Protein AF-0000000067175436 (afdb_homodimer)

Sequence (908 aa):
MNLYSLLQQRTEASGPVRVGVIGAGKFASMFLTQAVNSPSLHVVGVADINVSKAKAALHRTGWPADRYAAGSLDEALRTGATAVTDNADALLAHPGIEVILEITGNPLVGTYHAVTAIDNGKHVVMVNVEADCMVGPILQRRAAAAGVIYAMAYGDQPALICELVDWCRTVGFDVVAAGKGTKYLPEYNYSTPETVWNYYGFTDEQLASGDYNPQMFNSFLDGTKSAIEMAAVANATGLLPQEQGLLFPPASKDDLPTVLRENRFPGGSLMRRGTVEIASSMYRDGQEVPDNLRWGVYVTFEAVTDYAVQCFAEYGVHTDETGRYGSLYRPYHMIGLELAVSIASAVLRNEATGSPTGFRGDVMTTAKRDLKAGEKLDGEGGFTVFGKLAPAEISLDRNALPLGLAHGATLVRDIAKDETISWDDVRVDESQFAVKIRRQLESEFRSEHIAATAMNLYSLLQQRTEASGPVRVGVIGAGKFASMFLTQAVNSPSLHVVGVADINVSKAKAALHRTGWPADRYAAGSLDEALRTGATAVTDNADALLAHPGIEVILEITGNPLVGTYHAVTAIDNGKHVVMVNVEADCMVGPILQRRAAAAGVIYAMAYGDQPALICELVDWCRTVGFDVVAAGKGTKYLPEYNYSTPETVWNYYGFTDEQLASGDYNPQMFNSFLDGTKSAIEMAAVANATGLLPQEQGLLFPPASKDDLPTVLRENRFPGGSLMRRGTVEIASSMYRDGQEVPDNLRWGVYVTFEAVTDYAVQCFAEYGVHTDETGRYGSLYRPYHMIGLELAVSIASAVLRNEATGSPTGFRGDVMTTAKRDLKAGEKLDGEGGFTVFGKLAPAEISLDRNALPLGLAHGATLVRDIAKDETISWDDVRVDESQFAVKIRRQLESEFRSEHIAATA

Organism: Mycolicibacterium smegmatis (strain ATCC 700084 / mc(2)155) (NCBI:txid246196)

Nearest PDB structures (foldseek):
  3upy-assembly1_B  TM=9.346E-01  e=1.542E-46  Brucella abortus 2308
  6dzs-assembly1_A  TM=4.502E-01  e=1.676E-08  Mycolicibacterium hassiacum DSM 44199
  6dzs-assembly2_C  TM=4.377E-01  e=1.895E-08  Mycolicibacterium hassiacum DSM 44199
  6dzs-assembly2_D  TM=4.212E-01  e=3.100E-08  Mycolicibacterium hassiacum DSM 44199
  6dzs-assembly1_B  TM=3.998E-01  e=3.209E-07  Mycolicibacterium hassiacum DSM 44199

Solvent-accessible surface area (backbone atoms only — not comparable to full-atom values): 42992 Å² total; per-residue (Å²): 110,54,53,33,61,51,39,52,52,40,25,73,73,73,40,41,50,33,31,25,36,32,26,45,46,69,54,42,30,36,30,44,41,33,44,68,79,34,79,42,47,33,57,30,30,40,18,17,87,47,46,68,49,34,54,47,31,42,47,68,31,66,43,57,68,77,47,52,57,29,89,35,58,69,52,2,66,72,70,68,24,13,13,66,34,58,52,52,64,59,55,40,62,38,85,81,42,49,32,37,39,40,44,67,67,42,31,54,60,44,42,51,51,50,52,49,19,30,74,55,65,18,26,34,34,40,56,23,46,54,20,38,38,59,41,26,43,54,51,32,53,51,15,56,75,57,72,32,38,43,16,29,32,23,30,36,66,42,17,49,29,38,33,47,51,27,50,38,51,42,29,50,40,45,63,30,24,35,31,35,24,34,67,44,54,81,71,31,42,61,44,20,46,85,48,35,58,80,7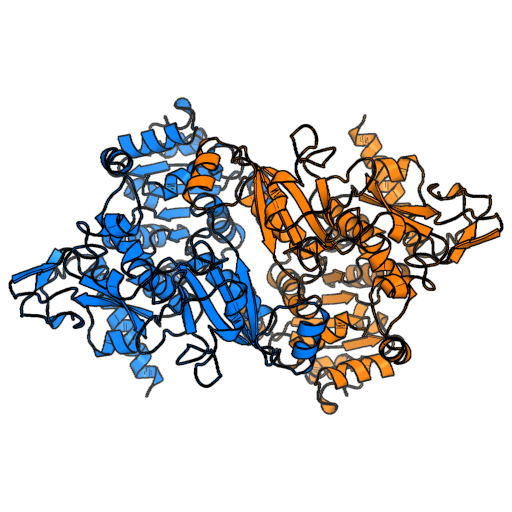2,70,72,67,48,71,71,63,60,66,68,64,81,66,57,43,33,62,54,17,17,57,42,23,41,22,46,56,19,33,41,43,16,41,34,15,13,33,67,72,26,36,42,32,87,84,22,70,77,44,50,55,29,26,65,87,35,38,26,35,35,49,29,44,42,91,42,89,67,20,64,29,93,52,65,39,17,43,46,40,30,6,20,22,37,94,87,69,47,70,36,69,70,36,28,41,50,16,32,32,31,20,30,31,48,82,42,71,54,50,25,52,48,31,65,74,47,67,50,66,46,28,96,83,41,37,27,28,52,54,61,39,72,52,48,60,32,28,40,31,34,47,51,26,55,43,32,31,72,74,69,66,37,51,33,32,40,40,76,42,79,30,24,28,32,30,23,25,26,46,36,72,43,52,52,67,42,64,34,56,16,75,13,23,75,42,27,29,32,40,29,24,26,26,67,58,38,61,75,60,42,40,26,48,30,73,63,31,50,70,20,27,24,72,43,69,42,52,53,71,37,74,41,26,53,87,39,38,51,69,69,70,82,39,67,46,50,46,53,34,51,48,43,52,53,53,51,49,51,50,52,50,57,69,77,102,112,54,52,33,61,50,38,52,51,40,26,75,74,74,41,42,51,33,31,26,37,32,26,46,46,69,53,42,30,35,32,44,41,33,44,69,78,36,78,44,46,32,56,29,32,40,18,17,87,49,45,66,50,33,53,47,29,41,48,69,32,65,43,57,69,78,46,51,58,29,90,35,59,68,50,3,67,73,70,68,24,13,13,68,34,58,51,51,65,59,54,39,62,38,85,79,42,52,34,36,38,40,44,66,67,40,29,52,61,44,42,52,50,50,54,49,19,31,76,55,64,18,25,34,34,39,56,24,46,54,20,38,36,59,40,26,42,54,50,32,53,51,14,57,74,56,72,32,35,44,16,29,32,23,30,36,63,43,16,50,31,38,34,47,52,26,49,39,50,42,28,50,40,44,63,29,24,33,32,35,24,35,65,43,54,80,72,30,43,61,44,20,48,86,49,36,59,79,74,71,72,64,50,72,71,63,60,65,67,65,81,66,58,44,34,63,55,18,17,56,41,23,40,23,46,56,19,34,40,43,18,41,32,14,13,34,67,72,27,36,41,32,86,85,21,71,77,44,50,57,28,27,65,84,34,37,26,34,36,50,29,43,44,91,42,90,67,20,64,28,94,51,65,39,16,43,46,39,29,7,22,21,39,96,88,69,47,72,36,68,72,36,28,42,50,15,34,32,31,19,30,31,50,82,43,69,51,50,25,52,47,31,66,74,48,68,50,66,45,26,96,84,41,37,27,28,53,54,60,39,71,52,49,59,33,26,41,32,33,47,52,26,54,45,34,31,73,74,68,65,37,51,32,30,39,42,76,41,78,32,21,29,32,31,22,25,26,46,37,73,44,49,52,68,43,64,34,55,15,75,15,23,74,41,28,30,31,41,29,25,26,25,66,59,37,60,74,58,43,39,26,48,31,72,62,31,50,69,21,27,26,71,45,70,41,52,52,70,36,73,40,26,54,88,39,39,52,68,70,72,81,39,66,46,52,46,51,36,52,47,43,52,53,54,50,50,52,49,51,52,59,73,74,106

Radius of gyration: 28.54 Å; Cα contacts (8 Å, |Δi|>4): 2311; chains: 2; bounding box: 62×89×67 Å

pLDDT: mean 96.46, std 5.23, range [62.12, 98.94]

Secondary structure (DSSP, 8-state):
--HHHHHHHHHHHH-SEEEEEE--SHHHHHHHHHHTT-TTEEEEEEE-SSHHHHHHHHHHTT--GGGG-BSSHHHHHHHS--EEES-HHHHHH-TT--EEEE----HHHHHHHHHHHHHTT-EEEE--HHHHHHHHHHHHHHHHHHT--EEEPBTBHHHHHHHHHHHHHHHTPEEEEEEEEE---GGGGG--TTTTHHHH---HHHHHTS---HHHHHHHHSSHHHHHHHHHHHHHH--B--TT-----B-BTTTHHHHTSBTTSTT--BSSSSEEEEEESB-TTSPBPTTB-TT-EEEEEE-SSHHHHHHHHHTT--B-TTS-EEEEEES---GGGGTHHHHHIIIII---SS--SS--EEEEEEESS-B-TTPBP--TTSSSEEEEEEEHHHHHHTTBPBGGGTTT-EESS-B-TTPBPBGGGEE--TTSHHHHHHHHHHHHHHHHHHHHH-/--HHHHHHHHHHHH-SEEEEEE--SHHHHHHHHHHTT-TTEEEEEEE-SSHHHHHHHHHHTT--GGGG-BSSHHHHHHHS--EEES-HHHHHH-TT--EEEE----HHHHHHHHHHHHHTT-EEEE--HHHHHHHHHHHHHHHHHHT--EEEPBTBHHHHHHHHHHHHHHHTPEEEEEEEEE---GGGGG--TTTGGGTTT--HHHHHTS---HHHHHHHHSSHHHHHHHHHHHHHH--B--TT-----B-BTTTHHHHTSBTTSTT--BSSSSEEEEEESB-TTSPBPTTB-TT-EEEEEE-SSHHHHHHHHHTT--B-TTS-EEEEEES---GGGGTHHHHHIIIII---SS--SS--EEEEEEESS-B-TTPBP--TTSSSEEEEEEEHHHHHHTTBPBGGGTTT-EESS-B-TTPBPBGGGEE--TTSHHHHHHHHHHHHHHHHHHHHH-

InterPro domains:
  IPR000683 Gfo/Idh/MocA-like oxidoreductase, N-terminal [PF01408] (17-126)
  IPR013974 SAF domain [PF08666] (366-427)
  IPR013974 SAF domain [SM00858] (362-427)
  IPR036291 NAD(P)-binding domain superfamily [SSF51735] (16-150)
  IPR048423 Oxidoreductase DRL-like, catalytic domain [PF21135] (155-339)

Foldseek 3Di:
DCLVVLLVVCCVPPRAAEEEEEALDPLVLLQLLLVQPDRRYQDLEYAALDLVSNLVSNVVSPHDPVQAPQPASVSCLVPSGYHGYNDLLSQLQPPRHAEYEYDRLALQVLLVSLLSNLVNPHAYAYCNLLNCQQQQQVSQVSNVVSLAHYAYFALDALLVQLVQLVVCVVVPWAFFEKEAEAAAEQLLLLDALVCLCVQVVDDPVRVVVVPDDSLVSSLRYNCQVRQSSQQLNCQFNVAAAAAQFEDQAADAPLLCQQDRHDVVDPNHDGVGTSHYYYHHQADNVGHGNPNHLNAKIKIKTFDPDPVVLVVCVVVVFRHPPVSGIGMDMDSHGRRSNRRVVQSSCRPSVVDYSTGGPHRFKAWFWFFSAKDAAFDAFQARSHNTTGTGMHTVVVCLVVQGDGRSQRHGWGAHGIDHHGDTHHPVGTDGDCPRPSNVSSVVRSVVRVVVVVVVVD/DCLVVLLVVCCVPPRAAEEEEEALDDLVLLQLLLVQPDRRYQDLEYAALDLVSNLVSNVVSPHDPVQAPQPASVSCLVPSGYHGYNDLLSQLQPPRHAEYEYDRLALQVLLVSLLSNLVNPHAYADCNLLNCQQQQQVSQVSNVVSLAHYAYFALDALLVQLVQLVVCVVVPWAFFEKEAEAAAEQLLLLDALVCLCVQVVDDPVRVVVVPDDSLVSSLRYNCQVRQSSQQLNCQFNVAAAAAQFEDQAADAPLLCQQDRHDVVDVNHDGVGTSHYYYHHQADNVGDGNPNHLNAKIKIKTFDPDVVVLVVCVVVVFRHPPVSGIGMDMDSHGRRSNRRVVQSSCRPSVVDYSTGGPHRFKAWFWFFSAKDAAFDQFQARSHNTTGTGMHTVVVCLVQQGDGRSQRHGWGAHGIDGHGDTHHPVGTDGDCPRPSNVSSVVRSVVRVVVVVVVVD

Structure (mmCIF, N/CA/C/O backbone):
data_AF-0000000067175436-model_v1
#
loop_
_entity.id
_entity.type
_entity.pdbx_description
1 polymer 'Dihydrodipicolinate reductase'
#
loop_
_atom_site.group_PDB
_atom_site.id
_atom_site.type_symbol
_atom_site.label_atom_id
_atom_site.label_alt_id
_atom_site.label_comp_id
_atom_site.label_asym_id
_atom_site.label_entity_id
_atom_site.label_seq_id
_atom_site.pdbx_PDB_ins_code
_atom_site.Cartn_x
_atom_site.Cartn_y
_atom_site.Cartn_z
_atom_site.occupancy
_atom_site.B_iso_or_equiv
_atom_site.auth_seq_id
_atom_site.auth_comp_id
_atom_site.auth_asym_id
_atom_site.auth_atom_id
_atom_site.pdbx_PDB_model_num
ATOM 1 N N . MET A 1 1 ? 3.75 -1.378 5.418 1 78.69 1 MET A N 1
ATOM 2 C CA . MET A 1 1 ? 4.578 -0.307 5.965 1 78.69 1 MET A CA 1
ATOM 3 C C . MET A 1 1 ? 5.363 -0.793 7.18 1 78.69 1 MET A C 1
ATOM 5 O O . MET A 1 1 ? 4.941 -1.728 7.863 1 78.69 1 MET A O 1
ATOM 9 N N . ASN A 1 2 ? 6.652 -0.33 7.371 1 92.94 2 ASN A N 1
ATOM 10 C CA . ASN A 1 2 ? 7.605 -0.452 8.469 1 92.94 2 ASN A CA 1
ATOM 11 C C . ASN A 1 2 ? 8.422 -1.736 8.359 1 92.94 2 ASN A C 1
ATOM 13 O O . ASN A 1 2 ? 9.195 -2.066 9.258 1 92.94 2 ASN A O 1
ATOM 17 N N . LEU A 1 3 ? 8.242 -2.496 7.309 1 98 3 LEU A N 1
ATOM 18 C CA . LEU A 1 3 ? 8.938 -3.773 7.184 1 98 3 LEU A CA 1
ATOM 19 C C . LEU A 1 3 ? 10.445 -3.562 7.051 1 98 3 LEU A C 1
ATOM 21 O O . LEU A 1 3 ? 11.234 -4.375 7.539 1 98 3 LEU A O 1
ATOM 25 N N . TYR A 1 4 ? 10.867 -2.469 6.387 1 97.75 4 TYR A N 1
ATOM 26 C CA . TYR A 1 4 ? 12.289 -2.186 6.27 1 97.75 4 TYR A CA 1
ATOM 27 C C . TYR A 1 4 ? 12.922 -1.976 7.645 1 97.75 4 TYR A C 1
ATOM 29 O O . TYR A 1 4 ? 13.961 -2.557 7.949 1 97.75 4 TYR A O 1
ATOM 37 N N . SER A 1 5 ? 12.273 -1.167 8.445 1 96 5 SER A N 1
ATOM 38 C CA . SER A 1 5 ? 12.758 -0.913 9.797 1 96 5 SER A CA 1
ATOM 39 C C . SER A 1 5 ? 12.789 -2.195 10.625 1 96 5 SER A C 1
ATOM 41 O O . SER A 1 5 ? 13.742 -2.436 11.367 1 96 5 SER A O 1
ATOM 43 N N . LEU A 1 6 ? 11.766 -3.012 10.523 1 97.56 6 LEU A N 1
ATOM 44 C CA . LEU A 1 6 ? 11.695 -4.273 11.258 1 97.56 6 LEU A CA 1
ATOM 45 C C . LEU A 1 6 ? 12.812 -5.219 10.812 1 97.56 6 LEU A C 1
ATOM 47 O O . LEU A 1 6 ? 13.398 -5.922 11.641 1 97.56 6 LEU A O 1
ATOM 51 N N . LEU A 1 7 ? 13.086 -5.238 9.523 1 98.31 7 LEU A N 1
ATOM 52 C CA . LEU A 1 7 ? 14.172 -6.066 8.992 1 98.31 7 LEU A CA 1
ATOM 53 C C . LEU A 1 7 ? 15.516 -5.633 9.57 1 98.31 7 LEU A C 1
ATOM 55 O O . LEU A 1 7 ? 16.328 -6.477 9.953 1 98.31 7 LEU A O 1
ATOM 59 N N . GLN A 1 8 ? 15.719 -4.301 9.586 1 97.19 8 GLN A N 1
ATOM 60 C CA . GLN A 1 8 ? 16.953 -3.785 10.148 1 97.19 8 GLN A CA 1
ATOM 61 C C . GLN A 1 8 ? 17.109 -4.188 11.609 1 97.19 8 GLN A C 1
ATOM 63 O O . GLN A 1 8 ? 18.188 -4.621 12.031 1 97.19 8 GLN A O 1
ATOM 68 N N . GLN A 1 9 ? 16.062 -4.039 12.359 1 96.94 9 GLN A N 1
ATOM 69 C CA . GLN A 1 9 ? 16.078 -4.395 13.773 1 96.94 9 GLN A CA 1
ATOM 70 C C . GLN A 1 9 ? 16.359 -5.883 13.961 1 96.94 9 GLN A C 1
ATOM 72 O O . GLN A 1 9 ? 17.156 -6.266 14.812 1 96.94 9 GLN A O 1
ATOM 77 N N . ARG A 1 10 ? 15.688 -6.664 13.164 1 98.19 10 ARG A N 1
ATOM 78 C CA . ARG A 1 10 ? 15.875 -8.109 13.211 1 98.19 10 ARG A CA 1
ATOM 79 C C . ARG A 1 10 ? 17.328 -8.484 12.922 1 98.19 10 ARG A C 1
ATOM 81 O O . ARG A 1 10 ? 17.906 -9.328 13.602 1 98.19 10 ARG A O 1
ATOM 88 N N . THR A 1 11 ? 17.859 -7.895 11.875 1 98.19 11 THR A N 1
ATOM 89 C CA . THR A 1 11 ? 19.234 -8.18 11.469 1 98.19 11 THR A CA 1
ATOM 90 C C . THR A 1 11 ? 20.219 -7.828 12.586 1 98.19 11 THR A C 1
ATOM 92 O O . THR A 1 11 ? 21.141 -8.594 12.875 1 98.19 11 THR A O 1
ATOM 95 N N . GLU A 1 12 ? 20.031 -6.703 13.234 1 97.81 12 GLU A N 1
ATOM 96 C CA . GLU A 1 12 ? 20.875 -6.262 14.336 1 97.81 12 GLU A CA 1
ATOM 97 C C . GLU A 1 12 ? 20.75 -7.199 15.531 1 97.81 12 GLU A C 1
ATOM 99 O O . GLU A 1 12 ? 21.75 -7.527 16.172 1 97.81 12 GLU A O 1
ATOM 104 N N . ALA A 1 13 ? 19.578 -7.652 15.797 1 97.75 13 ALA A N 1
ATOM 105 C CA . ALA A 1 13 ? 19.297 -8.398 17.016 1 97.75 13 ALA A CA 1
ATOM 106 C C . ALA A 1 13 ? 19.656 -9.875 16.859 1 97.75 13 ALA A C 1
ATOM 108 O O . ALA A 1 13 ? 20.156 -10.508 17.797 1 97.75 13 ALA A O 1
ATOM 109 N N . SER A 1 14 ? 19.359 -10.445 15.664 1 97.12 14 SER A N 1
ATOM 110 C CA . SER A 1 14 ? 19.406 -11.898 15.555 1 97.12 14 SER A CA 1
ATOM 111 C C . SER A 1 14 ? 19.969 -12.328 14.203 1 97.12 14 SER A C 1
ATOM 113 O O . SER A 1 14 ? 19.906 -13.508 13.844 1 97.12 14 SER A O 1
ATOM 115 N N . GLY A 1 15 ? 20.453 -11.406 13.414 1 98 15 GLY A N 1
ATOM 116 C CA . GLY A 1 15 ? 20.969 -11.734 12.094 1 98 15 GLY A CA 1
ATOM 117 C C . GLY A 1 15 ? 19.906 -11.703 11.016 1 98 15 GLY A C 1
ATOM 118 O O . GLY A 1 15 ? 18.75 -11.406 11.297 1 98 15 GLY A O 1
ATOM 119 N N . PRO A 1 16 ? 20.25 -11.906 9.797 1 98.56 16 PRO A N 1
ATOM 120 C CA . PRO A 1 16 ? 19.328 -11.828 8.672 1 98.56 16 PRO A CA 1
ATOM 121 C C . PRO A 1 16 ? 18.281 -12.945 8.695 1 98.56 16 PRO A C 1
ATOM 123 O O . PRO A 1 16 ? 18.469 -13.953 9.375 1 98.56 16 PRO A O 1
ATOM 126 N N . VAL A 1 17 ? 17.188 -12.773 8.016 1 98.88 17 VAL A N 1
ATOM 127 C CA . VAL A 1 17 ? 16.188 -13.812 7.832 1 98.88 17 VAL A CA 1
ATOM 128 C C . VAL A 1 17 ? 16.734 -14.906 6.926 1 98.88 17 VAL A C 1
ATOM 130 O O . VAL A 1 17 ? 17.312 -14.625 5.875 1 98.88 17 VAL A O 1
ATOM 133 N N . ARG A 1 18 ? 16.641 -16.094 7.297 1 98.94 18 ARG A N 1
ATOM 134 C CA . ARG A 1 18 ? 17.188 -17.234 6.57 1 98.94 18 ARG A CA 1
ATOM 135 C C . ARG A 1 18 ? 16.156 -17.859 5.652 1 98.94 18 ARG A C 1
ATOM 137 O O . ARG A 1 18 ? 15.117 -18.344 6.121 1 98.94 18 ARG A O 1
ATOM 144 N N . VAL A 1 19 ? 16.484 -17.953 4.359 1 98.94 19 VAL A N 1
ATOM 145 C CA . VAL A 1 19 ? 15.508 -18.266 3.32 1 98.94 19 VAL A CA 1
ATOM 146 C C . VAL A 1 19 ? 15.977 -19.469 2.512 1 98.94 19 VAL A C 1
ATOM 148 O O . VAL A 1 19 ? 17.172 -19.594 2.213 1 98.94 19 VAL A O 1
ATOM 151 N N . GLY A 1 20 ? 15.094 -20.391 2.24 1 98.94 20 GLY A N 1
ATOM 152 C CA . GLY A 1 20 ? 15.305 -21.438 1.25 1 98.94 20 GLY A CA 1
ATOM 153 C C . GLY A 1 20 ? 14.508 -21.219 -0.025 1 98.94 20 GLY A C 1
ATOM 154 O O . GLY A 1 20 ? 13.312 -20.938 0.023 1 98.94 20 GLY A O 1
ATOM 155 N N . VAL A 1 21 ? 15.172 -21.312 -1.162 1 98.94 21 VAL A N 1
ATOM 156 C CA . VAL A 1 21 ? 14.547 -21.078 -2.459 1 98.94 21 VAL A CA 1
ATOM 157 C C . VAL A 1 21 ? 14.422 -22.406 -3.217 1 98.94 21 VAL A C 1
ATOM 159 O O . VAL A 1 21 ? 15.422 -23.094 -3.43 1 98.94 21 VAL A O 1
ATOM 162 N N . ILE A 1 22 ? 13.203 -22.766 -3.596 1 98.88 22 ILE A N 1
ATOM 163 C CA . ILE A 1 22 ? 13 -23.969 -4.375 1 98.88 22 ILE A CA 1
ATOM 164 C C . ILE A 1 22 ? 12.453 -23.625 -5.754 1 98.88 22 ILE A C 1
ATOM 166 O O . ILE A 1 22 ? 11.312 -23.156 -5.875 1 98.88 22 ILE A O 1
ATOM 170 N N . GLY A 1 23 ? 13.148 -23.906 -6.773 1 98.38 23 GLY A N 1
ATOM 171 C CA . GLY A 1 23 ? 12.891 -23.469 -8.133 1 98.38 23 GLY A CA 1
ATOM 172 C C . GLY A 1 23 ? 13.703 -22.25 -8.523 1 98.38 23 GLY A C 1
ATOM 173 O O . GLY A 1 23 ? 13.633 -21.203 -7.863 1 98.38 23 GLY A O 1
ATOM 174 N N . ALA A 1 24 ? 14.531 -22.375 -9.586 1 97.25 24 ALA A N 1
ATOM 175 C CA . ALA A 1 24 ? 15.469 -21.312 -9.945 1 97.25 24 ALA A CA 1
ATOM 176 C C . ALA A 1 24 ? 15.102 -20.688 -11.289 1 97.25 24 ALA A C 1
ATOM 178 O O . ALA A 1 24 ? 15.984 -20.438 -12.117 1 97.25 24 ALA A O 1
ATOM 179 N N . GLY A 1 25 ? 13.82 -20.484 -11.523 1 93.69 25 GLY A N 1
ATOM 180 C CA . GLY A 1 25 ? 13.344 -19.844 -12.734 1 93.69 25 GLY A CA 1
ATOM 181 C C . GLY A 1 25 ? 13.398 -18.328 -12.672 1 93.69 25 GLY A C 1
ATOM 182 O O . GLY A 1 25 ? 14.188 -17.766 -11.914 1 93.69 25 GLY A O 1
ATOM 183 N N . LYS A 1 26 ? 12.656 -17.734 -13.539 1 92.94 26 LYS A N 1
ATOM 184 C CA . LYS A 1 26 ? 12.664 -16.281 -13.711 1 92.94 26 LYS A CA 1
ATOM 185 C C . LYS A 1 26 ? 12.266 -15.578 -12.422 1 92.94 26 LYS A C 1
ATOM 187 O O . LYS A 1 26 ? 12.922 -14.625 -12 1 92.94 26 LYS A O 1
ATOM 192 N N . PHE A 1 27 ? 11.172 -16.062 -11.789 1 96.19 27 PHE A N 1
ATOM 193 C CA . PHE A 1 27 ? 10.719 -15.43 -10.555 1 96.19 27 PHE A CA 1
ATOM 194 C C . PHE A 1 27 ? 11.812 -15.484 -9.492 1 96.19 27 PHE A C 1
ATOM 196 O O . PHE A 1 27 ? 12.078 -14.484 -8.812 1 96.19 27 PHE A O 1
ATOM 203 N N . ALA A 1 28 ? 12.414 -16.594 -9.32 1 98.06 28 ALA A N 1
ATOM 204 C CA . ALA A 1 28 ? 13.5 -16.75 -8.359 1 98.06 28 ALA A CA 1
ATOM 205 C C . ALA A 1 28 ? 14.656 -15.812 -8.68 1 98.06 28 ALA A C 1
ATOM 207 O O . ALA A 1 28 ? 15.242 -15.211 -7.773 1 98.06 28 ALA A O 1
ATOM 208 N N . SER A 1 29 ? 14.977 -15.734 -9.984 1 98.06 29 SER A N 1
ATOM 209 C CA . SER A 1 29 ? 16.062 -14.859 -10.398 1 98.06 29 SER A CA 1
ATOM 210 C C . SER A 1 29 ? 15.781 -13.406 -10.023 1 98.06 29 SER A C 1
ATOM 212 O O . SER A 1 29 ? 16.688 -12.688 -9.586 1 98.06 29 SER A O 1
ATOM 214 N N . MET A 1 30 ? 14.578 -13.031 -10.203 1 98.12 30 MET A N 1
ATOM 215 C CA . MET A 1 30 ? 14.195 -11.664 -9.844 1 98.12 30 MET A CA 1
ATOM 216 C C . MET A 1 30 ? 14.352 -11.43 -8.344 1 98.12 30 MET A C 1
ATOM 218 O O . MET A 1 30 ? 14.828 -10.375 -7.922 1 98.12 30 MET A O 1
ATOM 222 N N . PHE A 1 31 ? 14.016 -12.391 -7.555 1 98.62 31 PHE A N 1
ATOM 223 C CA . PHE A 1 31 ? 14.234 -12.297 -6.117 1 98.62 31 PHE A CA 1
ATOM 224 C C . PHE A 1 31 ? 15.719 -12.242 -5.789 1 98.62 31 PHE A C 1
ATOM 226 O O . PHE A 1 31 ? 16.156 -11.414 -4.988 1 98.62 31 PHE A O 1
ATOM 233 N N . LEU A 1 32 ? 16.453 -13.102 -6.398 1 98.75 32 LEU A N 1
ATOM 234 C CA . LEU A 1 32 ? 17.875 -13.242 -6.102 1 98.75 32 LEU A CA 1
ATOM 235 C C . LEU A 1 32 ? 18.625 -11.953 -6.426 1 98.75 32 LEU A C 1
ATOM 237 O O 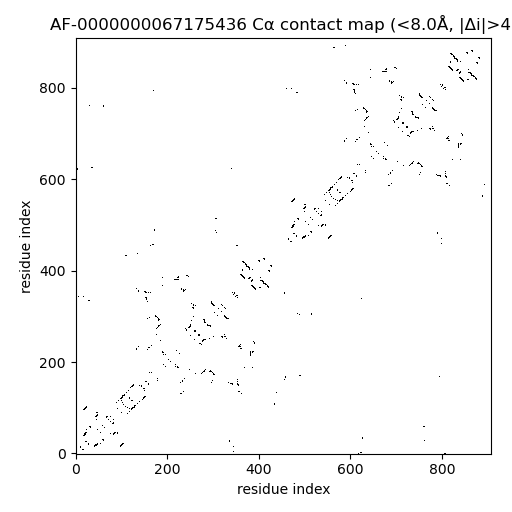. LEU A 1 32 ? 19.547 -11.57 -5.703 1 98.75 32 LEU A O 1
ATOM 241 N N . THR A 1 33 ? 18.234 -11.273 -7.496 1 98.44 33 THR A N 1
ATOM 242 C CA . THR A 1 33 ? 18.953 -10.055 -7.867 1 98.44 33 THR A CA 1
ATOM 243 C C . THR A 1 33 ? 18.781 -8.977 -6.797 1 98.44 33 THR A C 1
ATOM 245 O O . THR A 1 33 ? 19.656 -8.141 -6.598 1 98.44 33 THR A O 1
ATOM 248 N N . GLN A 1 34 ? 17.625 -8.992 -6.105 1 97.75 34 GLN A N 1
ATOM 249 C CA . GLN A 1 34 ? 17.391 -8.07 -4.996 1 97.75 34 GLN A CA 1
ATOM 250 C C . GLN A 1 34 ? 18.125 -8.539 -3.738 1 97.75 34 GLN A C 1
ATOM 252 O O . GLN A 1 34 ? 18.625 -7.719 -2.963 1 97.75 34 GLN A O 1
ATOM 257 N N . ALA A 1 35 ? 18.203 -9.844 -3.551 1 97.75 35 ALA A N 1
ATOM 258 C CA . ALA A 1 35 ? 18.703 -10.445 -2.314 1 97.75 35 ALA A CA 1
ATOM 259 C C . ALA A 1 35 ? 20.219 -10.352 -2.23 1 97.75 35 ALA A C 1
ATOM 261 O O . ALA A 1 35 ? 20.797 -10.359 -1.138 1 97.75 35 ALA A O 1
ATOM 262 N N . VAL A 1 36 ? 20.906 -10.289 -3.363 1 95.69 36 VAL A N 1
ATOM 263 C CA . VAL A 1 36 ? 22.359 -10.406 -3.4 1 95.69 36 VAL A CA 1
ATOM 264 C C . VAL A 1 36 ? 22.984 -9.312 -2.541 1 95.69 36 VAL A C 1
ATOM 266 O O . VAL A 1 36 ? 23.984 -9.547 -1.869 1 95.69 36 VAL A O 1
ATOM 269 N N . ASN A 1 37 ? 22.391 -8.148 -2.434 1 92.12 37 ASN A N 1
ATOM 270 C CA . ASN A 1 37 ? 22.984 -7.035 -1.7 1 92.12 37 ASN A CA 1
ATOM 271 C C . ASN A 1 37 ? 22.203 -6.715 -0.434 1 92.12 37 ASN A C 1
ATOM 273 O O . ASN A 1 37 ? 22.391 -5.668 0.182 1 92.12 37 ASN A O 1
ATOM 277 N N . SER A 1 38 ? 21.328 -7.566 -0.078 1 95.88 38 SER A N 1
ATOM 278 C CA . SER A 1 38 ? 20.516 -7.312 1.108 1 95.88 38 SER A CA 1
ATOM 279 C C . SER A 1 38 ? 21.203 -7.836 2.367 1 95.88 38 SER A C 1
ATOM 281 O O . SER A 1 38 ? 21.438 -9.039 2.498 1 95.88 38 SER A O 1
ATOM 283 N N . PRO A 1 39 ? 21.484 -6.98 3.312 1 96.06 39 PRO A N 1
ATOM 284 C CA . PRO A 1 39 ? 22.062 -7.469 4.566 1 96.06 39 PRO A CA 1
ATOM 285 C C . PRO A 1 39 ? 21.031 -8.164 5.457 1 96.06 39 PRO A C 1
ATOM 287 O O . PRO A 1 39 ? 21.406 -8.812 6.438 1 96.06 39 PRO A O 1
ATOM 290 N N . SER A 1 40 ? 19.75 -8.023 5.082 1 98.31 40 SER A N 1
ATOM 291 C CA . SER A 1 40 ? 18.688 -8.492 5.977 1 98.31 40 SER A CA 1
ATOM 292 C C . SER A 1 40 ? 18.188 -9.867 5.562 1 98.31 40 SER A C 1
ATOM 294 O O . SER A 1 40 ? 17.344 -10.453 6.246 1 98.31 40 SER A O 1
ATOM 296 N N . LEU A 1 41 ? 18.688 -10.422 4.457 1 98.62 41 LEU A N 1
ATOM 297 C CA . LEU A 1 41 ? 18.281 -11.734 3.961 1 98.62 41 LEU A CA 1
ATOM 298 C C . LEU A 1 41 ? 19.5 -12.633 3.76 1 98.62 41 LEU A C 1
ATOM 300 O O . LEU A 1 41 ? 20.531 -12.18 3.268 1 98.62 41 LEU A O 1
ATOM 304 N N . HIS A 1 42 ? 19.422 -13.758 4.215 1 98.81 42 HIS A N 1
ATOM 305 C CA . HIS A 1 42 ? 20.391 -14.805 3.926 1 98.81 42 HIS A CA 1
ATOM 306 C C . HIS A 1 42 ? 19.75 -15.961 3.162 1 98.81 42 HIS A C 1
ATOM 308 O O . HIS A 1 42 ? 18.969 -16.719 3.73 1 98.81 42 HIS A O 1
ATOM 314 N N . VAL A 1 43 ? 20.078 -16.031 1.874 1 98.88 43 VAL A N 1
ATOM 315 C CA . VAL A 1 43 ? 19.656 -17.188 1.091 1 98.88 43 VAL A CA 1
ATOM 316 C C . VAL A 1 43 ? 20.531 -18.391 1.433 1 98.88 43 VAL A C 1
ATOM 318 O O . VAL A 1 43 ? 21.609 -18.547 0.875 1 98.88 43 VAL A O 1
ATOM 321 N N . VAL A 1 44 ? 20.016 -19.234 2.236 1 98.88 44 VAL A N 1
ATOM 322 C CA . VAL A 1 44 ? 20.812 -20.328 2.771 1 98.88 44 VAL A CA 1
ATOM 323 C C . VAL A 1 44 ? 21.016 -21.391 1.694 1 98.88 44 VAL A C 1
ATOM 325 O O . VAL A 1 44 ? 22.109 -21.953 1.573 1 98.88 44 VAL A O 1
ATOM 328 N N . GLY A 1 45 ? 19.938 -21.609 0.946 1 98.88 45 GLY A N 1
ATOM 329 C CA . GLY A 1 45 ? 20.016 -22.609 -0.097 1 98.88 45 GLY A CA 1
ATOM 330 C C . GLY A 1 45 ? 19.109 -22.328 -1.273 1 98.88 45 GLY A C 1
ATOM 331 O O . GLY A 1 45 ? 18.062 -21.703 -1.115 1 98.88 45 GLY A O 1
ATOM 332 N N . VAL A 1 46 ? 19.531 -22.766 -2.449 1 98.94 46 VAL A N 1
ATOM 333 C CA . VAL A 1 46 ? 18.734 -22.797 -3.666 1 98.94 46 VAL A CA 1
ATOM 334 C C . VAL A 1 46 ? 18.656 -24.219 -4.219 1 98.94 46 VAL A C 1
ATOM 336 O O . VAL A 1 46 ? 19.688 -24.828 -4.5 1 98.94 46 VAL A O 1
ATOM 339 N N . ALA A 1 47 ? 17.453 -24.703 -4.305 1 98.81 47 ALA A N 1
ATOM 340 C CA . ALA A 1 47 ? 17.281 -26.062 -4.824 1 98.81 47 ALA A CA 1
ATOM 341 C C . ALA A 1 47 ? 16.562 -26.031 -6.176 1 98.81 47 ALA A C 1
ATOM 343 O O . ALA A 1 47 ? 15.594 -25.297 -6.359 1 98.81 47 ALA A O 1
ATOM 344 N N . ASP A 1 48 ? 17.094 -26.734 -7.113 1 98.25 48 ASP A N 1
ATOM 345 C CA . ASP A 1 48 ? 16.5 -27.016 -8.414 1 98.25 48 ASP A CA 1
ATOM 346 C C . ASP A 1 48 ? 16.891 -28.406 -8.914 1 98.25 48 ASP A C 1
ATOM 348 O O . ASP A 1 48 ? 18.016 -28.859 -8.664 1 98.25 48 ASP A O 1
ATOM 352 N N . ILE A 1 49 ? 15.93 -29.062 -9.562 1 96.88 49 ILE A N 1
ATOM 353 C CA . ILE A 1 49 ? 16.25 -30.391 -10.078 1 96.88 49 ILE A CA 1
ATOM 354 C C . ILE A 1 49 ? 17.422 -30.297 -11.055 1 96.88 49 ILE A C 1
ATOM 356 O O . ILE A 1 49 ? 18.188 -31.25 -11.227 1 96.88 49 ILE A O 1
ATOM 360 N N . ASN A 1 50 ? 17.516 -29.125 -11.68 1 97.19 50 ASN A N 1
ATOM 361 C CA . ASN A 1 50 ? 18.672 -28.797 -12.516 1 97.19 50 ASN A CA 1
ATOM 362 C C . ASN A 1 50 ? 19.625 -27.844 -11.805 1 97.19 50 ASN A C 1
ATOM 364 O O . ASN A 1 50 ? 19.484 -26.625 -11.906 1 97.19 50 ASN A O 1
ATOM 368 N N . VAL A 1 51 ? 20.672 -28.391 -11.188 1 97.62 51 VAL A N 1
ATOM 369 C CA . VAL A 1 51 ? 21.594 -27.625 -10.359 1 97.62 51 VAL A CA 1
ATOM 370 C C . VAL A 1 51 ? 22.266 -26.547 -11.211 1 97.62 51 VAL A C 1
ATOM 372 O O . VAL A 1 51 ? 22.516 -25.438 -10.742 1 97.62 51 VAL A O 1
ATOM 375 N N . SER A 1 52 ? 22.609 -26.891 -12.484 1 97.31 52 SER A N 1
ATOM 376 C CA . SER A 1 52 ? 23.25 -25.922 -13.375 1 97.31 52 SER A CA 1
ATOM 377 C C . SER A 1 52 ? 22.359 -24.719 -13.609 1 97.31 52 SER A C 1
ATOM 379 O O . SER A 1 52 ? 22.844 -23.594 -13.727 1 97.31 52 SER A O 1
ATOM 381 N N . LYS A 1 53 ? 21.078 -24.984 -13.672 1 95.75 53 LYS A N 1
ATOM 382 C CA . LYS A 1 53 ? 20.109 -23.891 -13.828 1 95.75 53 LYS A CA 1
ATOM 383 C C . LYS A 1 53 ? 20.141 -22.969 -12.625 1 95.75 53 LYS A C 1
ATOM 385 O O . LYS A 1 53 ? 20.078 -21.734 -12.781 1 95.75 53 LYS A O 1
ATOM 390 N N . ALA A 1 54 ? 20.188 -23.531 -11.445 1 98 54 ALA A N 1
ATOM 391 C CA . ALA A 1 54 ? 20.234 -22.75 -10.219 1 98 54 ALA A CA 1
ATOM 392 C C . ALA A 1 54 ? 21.516 -21.922 -10.148 1 98 54 ALA A C 1
ATOM 394 O O . ALA A 1 54 ? 21.469 -20.734 -9.797 1 98 54 ALA A O 1
ATOM 395 N N . LYS A 1 55 ? 22.625 -22.531 -10.469 1 98.25 55 LYS A N 1
ATOM 396 C CA . LYS A 1 55 ? 23.906 -21.812 -10.477 1 98.25 55 LYS A CA 1
ATOM 397 C C . LYS A 1 55 ? 23.891 -20.688 -11.516 1 98.25 55 LYS A C 1
ATOM 399 O O . LYS A 1 55 ? 24.406 -19.594 -11.258 1 98.25 55 LYS A O 1
ATOM 404 N N . ALA A 1 56 ? 23.328 -20.984 -12.672 1 97.5 56 ALA A N 1
ATOM 405 C CA . ALA A 1 56 ? 23.219 -19.984 -13.719 1 97.5 56 ALA A CA 1
ATOM 406 C C . ALA A 1 56 ? 22.359 -18.797 -13.258 1 97.5 56 ALA A C 1
ATOM 408 O O . ALA A 1 56 ? 22.656 -17.641 -13.586 1 97.5 56 ALA A O 1
ATOM 409 N N . ALA A 1 57 ? 21.281 -19.094 -12.57 1 97.5 57 ALA A N 1
ATOM 410 C CA . ALA A 1 57 ? 20.422 -18.031 -12.039 1 97.5 57 ALA A CA 1
ATOM 411 C C . ALA A 1 57 ? 21.188 -17.141 -11.07 1 97.5 57 ALA A C 1
ATOM 413 O O . ALA A 1 57 ? 21.109 -15.914 -11.148 1 97.5 57 ALA A O 1
ATOM 414 N N . LEU A 1 58 ? 21.938 -17.75 -10.188 1 98.38 58 LEU A N 1
ATOM 415 C CA . LEU A 1 58 ? 22.75 -16.984 -9.242 1 98.38 58 LEU A CA 1
ATOM 416 C C . LEU A 1 58 ? 23.797 -16.141 -9.984 1 98.38 58 LEU A C 1
ATOM 418 O O . LEU A 1 58 ? 23.953 -14.961 -9.695 1 98.38 58 LEU A O 1
ATOM 422 N N . HIS A 1 59 ? 24.391 -16.75 -10.977 1 97.94 59 HIS A N 1
ATOM 423 C CA . HIS A 1 59 ? 25.406 -16.031 -11.75 1 97.94 59 HIS A CA 1
ATOM 424 C C . HIS A 1 59 ? 24.797 -14.844 -12.484 1 97.94 59 HIS A C 1
ATOM 426 O O . HIS A 1 59 ? 25.328 -13.727 -12.398 1 97.94 59 HIS A O 1
ATOM 432 N N . ARG A 1 60 ? 23.719 -15.039 -13.148 1 96.62 60 ARG A N 1
ATOM 433 C CA . ARG A 1 60 ? 23.141 -13.992 -13.992 1 96.62 60 ARG A CA 1
ATOM 434 C C . ARG A 1 60 ? 22.578 -12.852 -13.141 1 96.62 60 ARG A C 1
ATOM 436 O O . ARG A 1 60 ? 22.406 -11.734 -13.625 1 96.62 60 ARG A O 1
ATOM 443 N N . THR A 1 61 ? 22.312 -13.172 -11.906 1 97.62 61 THR A N 1
ATOM 444 C CA . THR A 1 61 ? 21.719 -12.156 -11.047 1 97.62 61 THR A CA 1
ATOM 445 C C . THR A 1 61 ? 22.781 -11.453 -10.219 1 97.62 61 THR A C 1
ATOM 447 O O . THR A 1 61 ? 22.469 -10.695 -9.289 1 97.62 61 THR A O 1
ATOM 450 N N . GLY A 1 62 ? 24 -11.773 -10.461 1 96.81 62 GLY A N 1
ATOM 451 C CA . GLY A 1 62 ? 25.094 -10.961 -9.945 1 96.81 62 GLY A CA 1
ATOM 452 C C . GLY A 1 62 ? 25.75 -11.562 -8.719 1 96.81 62 GLY A C 1
ATOM 453 O O . GLY A 1 62 ? 26.594 -10.922 -8.094 1 96.81 62 GLY A O 1
ATOM 454 N N . TRP A 1 63 ? 25.484 -12.766 -8.391 1 97.88 63 TRP A N 1
ATOM 455 C CA . TRP A 1 63 ? 26.094 -13.391 -7.219 1 97.88 63 TRP A CA 1
ATOM 456 C C . TRP A 1 63 ? 27.547 -13.797 -7.5 1 97.88 63 TRP A C 1
ATOM 458 O O . TRP A 1 63 ? 27.828 -14.438 -8.516 1 97.88 63 TRP A O 1
ATOM 468 N N . PRO A 1 64 ? 28.453 -13.398 -6.625 1 97.5 64 PRO A N 1
ATOM 469 C CA . PRO A 1 64 ? 29.812 -13.922 -6.77 1 97.5 64 PRO A CA 1
ATOM 470 C C . PRO A 1 64 ? 29.875 -15.438 -6.578 1 97.5 64 PRO A C 1
ATOM 472 O O . PRO A 1 64 ? 29.203 -15.984 -5.699 1 97.5 64 PRO A O 1
ATOM 475 N N . ALA A 1 65 ? 30.656 -16.062 -7.34 1 97.56 65 ALA A N 1
ATOM 476 C CA . ALA A 1 65 ? 30.734 -17.531 -7.367 1 97.56 65 ALA A CA 1
ATOM 477 C C . ALA A 1 65 ? 31.062 -18.078 -5.984 1 97.56 65 ALA A C 1
ATOM 479 O O . ALA A 1 65 ? 30.562 -19.141 -5.594 1 97.56 65 ALA A O 1
ATOM 480 N N . ASP A 1 66 ? 31.922 -17.406 -5.266 1 97.56 66 ASP A N 1
ATOM 481 C CA . ASP A 1 66 ? 32.344 -17.891 -3.953 1 97.56 66 ASP A CA 1
ATOM 482 C C . ASP A 1 66 ? 31.203 -17.812 -2.947 1 97.56 66 ASP A C 1
ATOM 484 O O . ASP A 1 66 ? 31.188 -18.562 -1.963 1 97.56 66 ASP A O 1
ATOM 488 N N . ARG A 1 67 ? 30.188 -17 -3.191 1 97.88 67 ARG A N 1
ATOM 489 C CA . ARG A 1 67 ? 29.078 -16.812 -2.262 1 97.88 67 ARG A CA 1
ATOM 490 C C . ARG A 1 67 ? 28.047 -17.922 -2.41 1 97.88 67 ARG A C 1
ATOM 492 O O . ARG A 1 67 ? 27.172 -18.094 -1.548 1 97.88 67 ARG A O 1
ATOM 499 N N . TYR A 1 68 ? 28.094 -18.641 -3.508 1 98.56 68 TYR A N 1
ATOM 500 C CA . TYR A 1 68 ? 27.172 -19.766 -3.629 1 98.56 68 TYR A CA 1
ATOM 501 C C . TYR A 1 68 ? 27.938 -21.078 -3.838 1 98.56 68 TYR A C 1
ATOM 503 O O . TYR A 1 68 ? 27.516 -21.906 -4.645 1 98.56 68 TYR A O 1
ATOM 511 N N . ALA A 1 69 ? 29.062 -21.203 -3.096 1 97.75 69 ALA A N 1
ATOM 512 C CA . ALA A 1 69 ? 29.953 -22.359 -3.227 1 97.75 69 ALA A CA 1
ATOM 513 C C . ALA A 1 69 ? 29.875 -23.25 -1.991 1 97.75 69 ALA A C 1
ATOM 515 O O . ALA A 1 69 ? 30.625 -24.219 -1.871 1 97.75 69 ALA A O 1
ATOM 516 N N . ALA A 1 70 ? 28.984 -22.922 -1.03 1 98.38 70 ALA A N 1
ATOM 517 C CA . ALA A 1 70 ? 28.906 -23.766 0.163 1 98.38 70 ALA A CA 1
ATOM 518 C C . ALA A 1 70 ? 28.578 -25.203 -0.205 1 98.38 70 ALA A C 1
ATOM 520 O O . ALA A 1 70 ? 27.688 -25.469 -1.017 1 98.38 70 ALA A O 1
ATOM 521 N N . GLY A 1 71 ? 29.266 -26.141 0.47 1 98 71 GLY A N 1
ATOM 522 C CA . GLY A 1 71 ? 29.109 -27.547 0.146 1 98 71 GLY A CA 1
ATOM 523 C C . GLY A 1 71 ? 27.906 -28.188 0.812 1 98 71 GLY A C 1
ATOM 524 O O . GLY A 1 71 ? 27.516 -29.297 0.464 1 98 71 GLY A O 1
ATOM 525 N N . SER A 1 72 ? 27.344 -27.531 1.796 1 98.38 72 SER A N 1
ATOM 526 C CA . SER A 1 72 ? 26.172 -28.016 2.529 1 98.38 72 SER A CA 1
ATOM 527 C C . SER A 1 72 ? 25.375 -26.844 3.111 1 98.38 72 SER A C 1
ATOM 529 O O . SER A 1 72 ? 25.875 -25.719 3.18 1 98.38 72 SER A O 1
ATOM 531 N N . LEU A 1 73 ? 24.156 -27.109 3.428 1 98.75 73 LEU A N 1
ATOM 532 C CA . LEU A 1 73 ? 23.328 -26.109 4.082 1 98.75 73 LEU A CA 1
ATOM 533 C C . LEU A 1 73 ? 23.953 -25.672 5.406 1 98.75 73 LEU A C 1
ATOM 535 O O . LEU A 1 73 ? 23.922 -24.484 5.754 1 98.75 73 LEU A O 1
ATOM 539 N N . ASP A 1 74 ? 24.531 -26.609 6.156 1 98.69 74 ASP A N 1
ATOM 540 C CA . ASP A 1 74 ? 25.188 -26.297 7.422 1 98.69 74 ASP A CA 1
ATOM 541 C C . ASP A 1 74 ? 26.375 -25.344 7.203 1 98.69 74 ASP A C 1
ATOM 543 O O . ASP A 1 74 ? 26.562 -24.406 7.98 1 98.69 74 ASP A O 1
ATOM 547 N N . GLU A 1 75 ? 27.172 -25.641 6.219 1 98.62 75 GLU A N 1
ATOM 548 C CA . GLU A 1 75 ? 28.281 -24.734 5.902 1 98.62 75 GLU A CA 1
ATOM 549 C C . GLU A 1 75 ? 27.766 -23.359 5.516 1 98.62 75 GLU A C 1
ATOM 551 O O . GLU A 1 75 ? 28.359 -22.344 5.91 1 98.62 75 GLU A O 1
ATOM 556 N N . ALA A 1 76 ? 26.703 -23.328 4.715 1 98.81 76 ALA A N 1
ATOM 557 C CA . ALA A 1 76 ? 26.094 -22.062 4.324 1 98.81 76 ALA A CA 1
ATOM 558 C C . ALA A 1 76 ? 25.672 -21.25 5.551 1 98.81 76 ALA A C 1
ATOM 560 O O . ALA A 1 76 ? 25.922 -20.047 5.617 1 98.81 76 ALA A O 1
ATOM 561 N N . LEU A 1 77 ? 25.031 -21.875 6.523 1 98.38 77 LEU A N 1
ATOM 562 C CA . LEU A 1 77 ? 24.594 -21.203 7.738 1 98.38 77 LEU A CA 1
ATOM 563 C C . LEU A 1 77 ? 25.766 -20.656 8.523 1 98.38 77 LEU A C 1
ATOM 565 O O . LEU A 1 77 ? 25.703 -19.547 9.07 1 98.38 77 LEU A O 1
ATOM 569 N N . ARG A 1 78 ? 26.828 -21.406 8.547 1 97.81 78 ARG A N 1
ATOM 570 C CA . ARG A 1 78 ? 28.016 -21.031 9.312 1 97.81 78 ARG A CA 1
ATOM 571 C C . ARG A 1 78 ? 28.75 -19.859 8.648 1 97.81 78 ARG A C 1
ATOM 573 O O . ARG A 1 78 ? 29.25 -18.969 9.328 1 97.81 78 ARG A O 1
ATOM 580 N N . THR A 1 79 ? 28.781 -19.797 7.371 1 97.62 79 THR A N 1
ATOM 581 C CA . THR A 1 79 ? 29.656 -18.891 6.648 1 97.62 79 THR A CA 1
ATOM 582 C C . THR A 1 79 ? 28.859 -17.703 6.102 1 97.62 79 THR A C 1
ATOM 584 O O . THR A 1 79 ? 29.438 -16.688 5.719 1 97.62 79 THR A O 1
ATOM 587 N N . GLY A 1 80 ? 27.547 -17.828 5.996 1 97.44 80 GLY A N 1
ATOM 588 C CA . GLY A 1 80 ? 26.734 -16.812 5.355 1 97.44 80 GLY A CA 1
ATOM 589 C C . GLY A 1 80 ? 26.625 -17 3.855 1 97.44 80 GLY A C 1
ATOM 590 O O . GLY A 1 80 ? 25.938 -16.219 3.18 1 97.44 80 GLY A O 1
ATOM 591 N N . ALA A 1 81 ? 27.219 -18.094 3.338 1 98.44 81 ALA A N 1
ATOM 592 C CA . ALA A 1 81 ? 27.141 -18.391 1.91 1 98.44 81 ALA A CA 1
ATOM 593 C C . ALA A 1 81 ? 25.844 -19.094 1.559 1 98.44 81 ALA A C 1
ATOM 595 O O . ALA A 1 81 ? 24.922 -19.141 2.375 1 98.44 81 ALA A O 1
ATOM 596 N N . THR A 1 82 ? 25.734 -19.531 0.313 1 98.88 82 THR A N 1
ATOM 597 C CA . THR A 1 82 ? 24.547 -20.219 -0.197 1 98.88 82 THR A CA 1
ATOM 598 C C . THR A 1 82 ? 24.906 -21.594 -0.745 1 98.88 82 THR A C 1
ATOM 600 O O . THR A 1 82 ? 25.891 -21.734 -1.482 1 98.88 82 THR A O 1
ATOM 603 N N . ALA A 1 83 ? 24.188 -22.578 -0.347 1 98.88 83 ALA A N 1
ATOM 604 C CA . ALA A 1 83 ? 24.359 -23.906 -0.921 1 98.88 83 ALA A CA 1
ATOM 605 C C . ALA A 1 83 ? 23.406 -24.125 -2.088 1 98.88 83 ALA A C 1
ATOM 607 O O . ALA A 1 83 ? 22.234 -23.75 -2.018 1 98.88 83 ALA A O 1
ATOM 608 N N . VAL A 1 84 ? 23.875 -24.641 -3.203 1 98.81 84 VAL A N 1
ATOM 609 C CA . VAL A 1 84 ? 23.047 -25 -4.348 1 98.81 84 VAL A CA 1
ATOM 610 C C . VAL A 1 84 ? 22.922 -26.531 -4.434 1 98.81 84 VAL A C 1
ATOM 612 O O . VAL A 1 84 ? 23.906 -27.25 -4.363 1 98.81 84 VAL A O 1
ATOM 615 N N . THR A 1 85 ? 21.703 -27.031 -4.539 1 98.62 85 THR A N 1
ATOM 616 C CA . THR A 1 85 ? 21.484 -28.469 -4.461 1 98.62 85 THR A CA 1
ATOM 617 C C . THR A 1 85 ? 20.297 -28.875 -5.316 1 98.62 85 THR A C 1
ATOM 619 O O . THR A 1 85 ? 19.547 -28.016 -5.797 1 98.62 85 THR A O 1
ATOM 622 N N . ASP A 1 86 ? 20.172 -30.141 -5.656 1 98.31 86 ASP A N 1
ATOM 623 C CA . ASP A 1 86 ? 18.984 -30.672 -6.32 1 98.31 86 ASP A CA 1
ATOM 624 C C . ASP A 1 86 ? 18.031 -31.328 -5.312 1 98.31 86 ASP A C 1
ATOM 626 O O . ASP A 1 86 ? 17.031 -31.922 -5.691 1 98.31 86 ASP A O 1
ATOM 630 N N . ASN A 1 87 ? 18.391 -31.172 -4.043 1 98.31 87 ASN A N 1
ATOM 631 C CA . ASN A 1 87 ? 17.625 -31.812 -2.975 1 98.31 87 ASN A CA 1
ATOM 632 C C . ASN A 1 87 ? 16.734 -30.812 -2.24 1 98.31 87 ASN A C 1
ATOM 634 O O . ASN A 1 87 ? 17.109 -30.312 -1.176 1 98.31 87 ASN A O 1
ATOM 638 N N . ALA A 1 88 ? 15.539 -30.656 -2.75 1 98.56 88 ALA A N 1
ATOM 639 C CA . ALA A 1 88 ? 14.594 -29.734 -2.123 1 98.56 88 ALA A CA 1
ATOM 640 C C . ALA A 1 88 ? 14.258 -30.172 -0.703 1 98.56 88 ALA A C 1
ATOM 642 O O . ALA A 1 88 ? 14.062 -29.344 0.183 1 98.56 88 ALA A O 1
ATOM 643 N N . ASP A 1 89 ? 14.188 -31.453 -0.424 1 98.69 89 ASP A N 1
ATOM 644 C CA . ASP A 1 89 ? 13.828 -31.984 0.886 1 98.69 89 ASP A CA 1
ATOM 645 C C . ASP A 1 89 ? 14.805 -31.516 1.959 1 98.69 89 ASP A C 1
ATOM 647 O O . ASP A 1 89 ? 14.422 -31.297 3.109 1 98.69 89 ASP A O 1
ATOM 651 N N . ALA A 1 90 ? 16.062 -31.391 1.564 1 98.69 90 ALA A N 1
ATOM 652 C CA . ALA A 1 90 ? 17.062 -30.906 2.508 1 98.69 90 ALA A CA 1
ATOM 653 C C . ALA A 1 90 ? 16.719 -29.516 3.012 1 98.69 90 ALA A C 1
ATOM 655 O O . ALA A 1 90 ? 16.891 -29.203 4.195 1 98.69 90 ALA A O 1
ATOM 656 N N . LEU A 1 91 ? 16.266 -28.609 2.111 1 98.81 91 LEU A N 1
ATOM 657 C CA . LEU A 1 91 ? 15.852 -27.281 2.516 1 98.81 91 LEU A CA 1
ATOM 658 C C . LEU A 1 91 ? 14.609 -27.344 3.389 1 98.81 91 LEU A C 1
ATOM 660 O O . LEU A 1 91 ? 14.523 -26.656 4.414 1 98.81 91 LEU A O 1
ATOM 664 N N . LEU A 1 92 ? 13.641 -28.156 3.002 1 98.88 92 LEU A N 1
ATOM 665 C CA . LEU A 1 92 ? 12.344 -28.234 3.664 1 98.88 92 LEU A CA 1
ATOM 666 C C . LEU A 1 92 ? 12.5 -28.734 5.102 1 98.88 92 LEU A C 1
ATOM 668 O O . LEU A 1 92 ? 11.734 -28.328 5.98 1 98.88 92 LEU A O 1
ATOM 672 N N . ALA A 1 93 ? 13.516 -29.516 5.34 1 98.44 93 ALA A N 1
ATOM 673 C CA . ALA A 1 93 ? 13.648 -30.172 6.641 1 98.44 93 ALA A CA 1
ATOM 674 C C . ALA A 1 93 ? 14.672 -29.453 7.516 1 98.44 93 ALA A C 1
ATOM 676 O O . ALA A 1 93 ? 14.719 -29.656 8.734 1 98.44 93 ALA A O 1
ATOM 677 N N . HIS A 1 94 ? 15.523 -28.672 6.953 1 98.62 94 HIS A N 1
ATOM 678 C CA . HIS A 1 94 ? 16.656 -28.109 7.688 1 98.62 94 HIS A CA 1
ATOM 679 C C . HIS A 1 94 ? 16.172 -27.156 8.773 1 98.62 94 HIS A C 1
ATOM 681 O O . HIS A 1 94 ? 15.445 -26.203 8.492 1 98.62 94 HIS A O 1
ATOM 687 N N . PRO A 1 95 ? 16.594 -27.266 9.992 1 98.06 95 PRO A N 1
ATOM 688 C CA . PRO A 1 95 ? 16.078 -26.453 11.086 1 98.06 95 PRO A CA 1
ATOM 689 C C . PRO A 1 95 ? 16.531 -25 11.016 1 98.06 95 PRO A C 1
ATOM 691 O O . PRO A 1 95 ? 15.922 -24.125 11.641 1 98.06 95 PRO A O 1
ATOM 694 N N . GLY A 1 96 ? 17.594 -24.703 10.289 1 98.25 96 GLY A N 1
ATOM 695 C CA . GLY A 1 96 ? 18.141 -23.359 10.234 1 98.25 96 GLY A CA 1
ATOM 696 C C . GLY A 1 96 ? 17.406 -22.469 9.258 1 98.25 96 GLY A C 1
ATOM 697 O O . GLY A 1 96 ? 17.625 -21.25 9.234 1 98.25 96 GLY A O 1
ATOM 698 N N . ILE A 1 97 ? 16.531 -23 8.43 1 98.81 97 ILE A N 1
ATOM 699 C CA . ILE A 1 97 ? 15.789 -22.219 7.441 1 98.81 97 ILE A CA 1
ATOM 700 C C . ILE A 1 97 ? 14.438 -21.812 8.023 1 98.81 97 ILE A C 1
ATOM 702 O O . ILE A 1 97 ? 13.727 -22.641 8.602 1 98.81 97 ILE A O 1
ATOM 706 N N . GLU A 1 98 ? 14.078 -20.547 7.898 1 98.81 98 GLU A N 1
ATOM 707 C CA . GLU A 1 98 ? 12.891 -20 8.539 1 98.81 98 GLU A CA 1
ATOM 708 C C . GLU A 1 98 ? 11.719 -19.938 7.566 1 98.81 98 GLU A C 1
ATOM 710 O O . GLU A 1 98 ? 10.562 -20.062 7.969 1 98.81 98 GLU A O 1
ATOM 715 N N . VAL A 1 99 ? 11.961 -19.688 6.285 1 98.94 99 VAL A N 1
ATOM 716 C CA . VAL A 1 99 ? 10.914 -19.5 5.289 1 98.94 99 VAL A CA 1
ATOM 717 C C . VAL A 1 99 ? 11.312 -20.172 3.982 1 98.94 99 VAL A C 1
ATOM 719 O O . VAL A 1 99 ? 12.477 -20.125 3.578 1 98.94 99 VAL A O 1
ATOM 722 N N . ILE A 1 100 ? 10.406 -20.859 3.367 1 98.94 100 ILE A N 1
ATOM 723 C CA . ILE A 1 100 ? 10.586 -21.5 2.068 1 98.94 100 ILE A CA 1
ATOM 724 C C . ILE A 1 100 ? 9.844 -20.703 0.995 1 98.94 100 ILE A C 1
ATOM 726 O O . ILE A 1 100 ? 8.664 -20.391 1.149 1 98.94 100 ILE A O 1
ATOM 730 N N . LEU A 1 101 ? 10.594 -20.312 -0.003 1 98.94 101 LEU A N 1
ATOM 731 C CA . LEU A 1 101 ? 9.984 -19.812 -1.226 1 98.94 101 LEU A CA 1
ATOM 732 C C . LEU A 1 101 ? 9.742 -20.938 -2.221 1 98.94 101 LEU A C 1
ATOM 734 O O . LEU A 1 101 ? 10.695 -21.531 -2.74 1 98.94 101 LEU A O 1
ATOM 738 N N . GLU A 1 102 ? 8.531 -21.281 -2.445 1 98.94 102 GLU A N 1
ATOM 739 C CA . GLU A 1 102 ? 8.195 -22.328 -3.4 1 98.94 102 GLU A CA 1
ATOM 740 C C . GLU A 1 102 ? 7.91 -21.75 -4.781 1 98.94 102 GLU A C 1
ATOM 742 O O . GLU A 1 102 ? 6.844 -21.172 -5.012 1 98.94 102 GLU A O 1
ATOM 747 N N . ILE A 1 103 ? 8.859 -21.938 -5.711 1 98.31 103 ILE A N 1
ATOM 748 C CA . ILE A 1 103 ? 8.836 -21.219 -6.98 1 98.31 103 ILE A CA 1
ATOM 749 C C . ILE A 1 103 ? 8.898 -22.203 -8.141 1 98.31 103 ILE A C 1
ATOM 751 O O . ILE A 1 103 ? 9.422 -21.891 -9.211 1 98.31 103 ILE A O 1
ATOM 755 N N . THR A 1 104 ? 8.5 -23.406 -7.98 1 97 104 THR A N 1
ATOM 756 C CA . THR A 1 104 ? 8.68 -24.422 -9.008 1 97 104 THR A CA 1
ATOM 757 C C . THR A 1 104 ? 7.68 -24.234 -10.141 1 97 104 THR A C 1
ATOM 759 O O . THR A 1 104 ? 7.957 -24.594 -11.289 1 97 104 THR A O 1
ATOM 762 N N . GLY A 1 105 ? 6.484 -23.844 -9.82 1 94.44 105 GLY A N 1
ATOM 763 C CA . GLY A 1 105 ? 5.434 -23.672 -10.812 1 94.44 105 GLY A CA 1
ATOM 764 C C . GLY A 1 105 ? 4.676 -24.953 -11.102 1 94.44 105 GLY A C 1
ATOM 765 O O . GLY A 1 105 ? 3.729 -24.953 -11.891 1 94.44 105 GLY A O 1
ATOM 766 N N . ASN A 1 106 ? 5.094 -26 -10.523 1 95.25 106 ASN A N 1
ATOM 767 C CA . ASN A 1 106 ? 4.402 -27.281 -10.648 1 95.25 106 ASN A CA 1
ATOM 768 C C . ASN A 1 106 ? 3.461 -27.531 -9.469 1 95.25 106 ASN A C 1
ATOM 770 O O . ASN A 1 106 ? 3.91 -27.688 -8.336 1 95.25 106 ASN A O 1
ATOM 774 N N . PRO A 1 107 ? 2.182 -27.547 -9.75 1 96.94 107 PRO A N 1
ATOM 775 C CA . PRO A 1 107 ? 1.232 -27.609 -8.633 1 96.94 107 PRO A CA 1
ATOM 776 C C . PRO A 1 107 ? 1.373 -28.891 -7.816 1 96.94 107 PRO A C 1
ATOM 778 O O . PRO A 1 107 ? 1.167 -28.875 -6.602 1 96.94 107 PRO A O 1
ATOM 781 N N . LEU A 1 108 ? 1.78 -30.031 -8.461 1 97.06 108 LEU A N 1
ATOM 782 C CA . LEU A 1 108 ? 1.902 -31.297 -7.738 1 97.06 108 LEU A CA 1
ATOM 783 C C . LEU A 1 108 ? 3.08 -31.25 -6.77 1 97.06 108 LEU A C 1
ATOM 785 O O . LEU A 1 108 ? 2.926 -31.547 -5.582 1 97.06 108 LEU A O 1
ATOM 789 N N . VAL A 1 109 ? 4.152 -30.812 -7.289 1 97.25 109 VAL A N 1
ATOM 790 C CA . VAL A 1 109 ? 5.355 -30.75 -6.469 1 97.25 109 VAL A CA 1
ATOM 791 C C . VAL A 1 109 ? 5.211 -29.656 -5.422 1 97.25 109 VAL A C 1
ATOM 793 O O . VAL A 1 109 ? 5.672 -29.797 -4.289 1 97.25 109 VAL A O 1
ATOM 796 N N . GLY A 1 110 ? 4.609 -28.578 -5.832 1 98.31 110 GLY A N 1
ATOM 797 C CA . GLY A 1 110 ? 4.371 -27.484 -4.898 1 98.31 110 GLY A CA 1
ATOM 798 C C . GLY A 1 110 ? 3.531 -27.891 -3.705 1 98.31 110 GLY A C 1
ATOM 799 O O . GLY A 1 110 ? 3.781 -27.453 -2.582 1 98.31 110 GLY A O 1
ATOM 800 N N . THR A 1 111 ? 2.525 -28.703 -3.965 1 98.75 111 THR A N 1
ATOM 801 C CA . THR A 1 111 ? 1.697 -29.219 -2.879 1 98.75 111 THR A CA 1
ATOM 802 C C . THR A 1 111 ? 2.543 -30 -1.878 1 98.75 111 THR A C 1
ATOM 804 O O . THR A 1 111 ? 2.453 -29.781 -0.669 1 98.75 111 THR A O 1
ATOM 807 N N . TYR A 1 112 ? 3.352 -30.859 -2.393 1 98.69 112 TYR A N 1
ATOM 808 C CA . TYR A 1 112 ? 4.234 -31.656 -1.54 1 98.69 112 TYR A CA 1
ATOM 809 C C . TYR A 1 112 ? 5.188 -30.75 -0.762 1 98.69 112 TYR A C 1
ATOM 811 O O . TYR A 1 112 ? 5.363 -30.922 0.447 1 98.69 112 TYR A O 1
ATOM 819 N N . HIS A 1 113 ? 5.855 -29.828 -1.456 1 98.88 113 HIS A N 1
ATOM 820 C CA . HIS A 1 113 ? 6.797 -28.906 -0.812 1 98.88 113 HIS A CA 1
ATOM 821 C C . HIS A 1 113 ? 6.129 -28.141 0.32 1 98.88 113 HIS A C 1
ATOM 823 O O . HIS A 1 113 ? 6.695 -28.016 1.408 1 98.88 113 HIS A O 1
ATOM 829 N N . ALA A 1 114 ? 4.945 -27.609 0.039 1 98.88 114 ALA A N 1
ATOM 830 C CA . ALA A 1 114 ? 4.246 -26.797 1.034 1 98.88 114 ALA A CA 1
ATOM 831 C C . ALA A 1 114 ? 3.898 -27.625 2.268 1 98.88 114 ALA A C 1
ATOM 833 O O . ALA A 1 114 ? 4.16 -27.203 3.398 1 98.88 114 ALA A O 1
ATOM 834 N N . VAL A 1 115 ? 3.332 -28.812 2.057 1 98.81 115 VAL A N 1
ATOM 835 C CA . VAL A 1 115 ? 2.953 -29.672 3.174 1 98.81 115 VAL A CA 1
ATOM 836 C C . VAL A 1 115 ? 4.191 -30.031 3.994 1 98.81 115 VAL A C 1
ATOM 838 O O . VAL A 1 115 ? 4.176 -29.938 5.223 1 98.81 115 VAL A O 1
ATOM 841 N N . THR A 1 116 ? 5.242 -30.422 3.309 1 98.88 116 THR A N 1
ATOM 842 C CA . THR A 1 116 ? 6.465 -30.844 3.98 1 98.88 116 THR A CA 1
ATOM 843 C C . THR A 1 116 ? 7.09 -29.688 4.75 1 98.88 116 THR A C 1
ATOM 845 O O . THR A 1 116 ? 7.543 -29.859 5.883 1 98.88 116 THR A O 1
ATOM 848 N N . ALA A 1 117 ? 7.145 -28.516 4.152 1 98.94 117 ALA A N 1
ATOM 849 C CA . ALA A 1 117 ? 7.676 -27.328 4.828 1 98.94 117 ALA A CA 1
ATOM 850 C C . ALA A 1 117 ? 6.879 -27.016 6.09 1 98.94 117 ALA A C 1
ATOM 852 O O . ALA A 1 117 ? 7.453 -26.781 7.152 1 98.94 117 ALA A O 1
ATOM 853 N N . ILE A 1 118 ? 5.531 -26.984 5.973 1 98.88 118 ILE A N 1
ATOM 854 C CA . ILE A 1 118 ? 4.637 -26.672 7.078 1 98.88 118 ILE A CA 1
ATOM 855 C C . ILE A 1 118 ? 4.84 -27.688 8.203 1 98.88 118 ILE A C 1
ATOM 857 O O . ILE A 1 118 ? 4.977 -27.297 9.375 1 98.88 118 ILE A O 1
ATOM 861 N N . ASP A 1 119 ? 4.941 -28.953 7.812 1 98.5 119 ASP A N 1
ATOM 862 C CA . ASP A 1 119 ? 5.121 -30.016 8.797 1 98.5 119 ASP A CA 1
ATOM 863 C C . ASP A 1 119 ? 6.453 -29.859 9.531 1 98.5 119 ASP A C 1
ATOM 865 O O . ASP A 1 119 ? 6.613 -30.359 10.648 1 98.5 119 ASP A O 1
ATOM 869 N N . ASN A 1 120 ? 7.375 -29.234 8.93 1 98.75 120 ASN A N 1
ATOM 870 C CA . ASN A 1 120 ? 8.688 -29.016 9.531 1 98.75 120 ASN A CA 1
ATOM 871 C C . ASN A 1 120 ? 8.789 -27.641 10.156 1 98.75 120 ASN A C 1
ATOM 873 O O . ASN A 1 120 ? 9.891 -27.156 10.453 1 98.75 120 ASN A O 1
ATOM 877 N N . GLY A 1 121 ? 7.711 -26.922 10.328 1 98.56 121 GLY A N 1
ATOM 878 C CA . GLY A 1 121 ? 7.633 -25.703 11.102 1 98.56 121 GLY A CA 1
ATOM 879 C C . GLY A 1 121 ? 8.18 -24.484 10.359 1 98.56 121 GLY A C 1
ATOM 880 O O . GLY A 1 121 ? 8.742 -23.578 10.969 1 98.56 121 GLY A O 1
ATOM 881 N N . LYS A 1 122 ? 8.094 -24.5 9.062 1 98.75 122 LYS A N 1
ATOM 882 C CA . LYS A 1 122 ? 8.617 -23.391 8.281 1 98.75 122 LYS A CA 1
ATOM 883 C C . LYS A 1 122 ? 7.48 -22.547 7.695 1 98.75 122 LYS A C 1
ATOM 885 O O . LYS A 1 122 ? 6.449 -23.094 7.293 1 98.75 122 LYS A O 1
ATOM 890 N N . HIS A 1 123 ? 7.664 -21.219 7.656 1 98.94 123 HIS A N 1
ATOM 891 C CA . HIS A 1 123 ? 6.785 -20.391 6.844 1 98.94 123 HIS A CA 1
ATOM 892 C C . HIS A 1 123 ? 6.922 -20.734 5.359 1 98.94 123 HIS A C 1
ATOM 894 O O . HIS A 1 123 ? 7.988 -21.156 4.914 1 98.94 123 HIS A O 1
ATOM 900 N N . VAL A 1 124 ? 5.84 -20.562 4.625 1 98.94 124 VAL A N 1
ATOM 901 C CA . VAL A 1 124 ? 5.859 -20.797 3.186 1 98.94 124 VAL A CA 1
ATOM 902 C C . VAL A 1 124 ? 5.355 -19.562 2.445 1 98.94 124 VAL A C 1
ATOM 904 O O . VAL A 1 124 ? 4.266 -19.062 2.725 1 98.94 124 VAL A O 1
ATOM 907 N N . VAL A 1 125 ? 6.164 -19.031 1.595 1 98.94 125 VAL A N 1
ATOM 908 C CA . VAL A 1 125 ? 5.695 -18.109 0.564 1 98.94 125 VAL A CA 1
ATOM 909 C C . VAL A 1 125 ? 5.457 -18.859 -0.739 1 98.94 125 VAL A C 1
ATOM 911 O O . VAL A 1 125 ? 6.41 -19.297 -1.399 1 98.94 125 VAL A O 1
ATOM 914 N N . MET A 1 126 ? 4.23 -19 -1.069 1 98.88 126 MET A N 1
ATOM 915 C CA . MET A 1 126 ? 3.816 -19.812 -2.215 1 98.88 126 MET A CA 1
ATOM 916 C C . MET A 1 126 ? 3.74 -18.953 -3.479 1 98.88 126 MET A C 1
ATOM 918 O O . MET A 1 126 ? 2.68 -18.422 -3.812 1 98.88 126 MET A O 1
ATOM 922 N N . VAL A 1 127 ? 4.836 -18.891 -4.199 1 98.56 127 VAL A N 1
ATOM 923 C CA . VAL A 1 127 ? 4.875 -18.203 -5.484 1 98.56 127 VAL A CA 1
ATOM 924 C C . VAL A 1 127 ? 4.074 -18.984 -6.52 1 98.56 127 VAL A C 1
ATOM 926 O O . VAL A 1 127 ? 3.473 -18.406 -7.422 1 98.56 127 VAL A O 1
ATOM 929 N N . ASN A 1 128 ? 4.055 -20.281 -6.344 1 97.94 128 ASN A N 1
ATOM 930 C CA . ASN A 1 128 ? 3.326 -21.234 -7.168 1 97.94 128 ASN A CA 1
ATOM 931 C C . ASN A 1 128 ? 1.816 -21.094 -6.988 1 97.94 128 ASN A C 1
ATOM 933 O O . ASN A 1 128 ? 1.186 -21.922 -6.324 1 97.94 128 ASN A O 1
ATOM 937 N N . VAL A 1 129 ? 1.2 -20.203 -7.715 1 98.06 129 VAL A N 1
ATOM 938 C CA . VAL A 1 129 ? -0.219 -19.891 -7.559 1 98.06 129 VAL A CA 1
ATOM 939 C C . VAL A 1 129 ? -1.057 -21.047 -8.102 1 98.06 129 VAL A C 1
ATOM 941 O O . VAL A 1 129 ? -2.217 -21.219 -7.723 1 98.06 129 VAL A O 1
ATOM 944 N N . GLU A 1 130 ? -0.459 -21.828 -8.992 1 97.31 130 GLU A N 1
ATOM 945 C CA . GLU A 1 130 ? -1.14 -23.016 -9.492 1 97.31 130 GLU A CA 1
ATOM 946 C C . GLU A 1 130 ? -1.447 -24 -8.367 1 97.31 130 GLU A C 1
ATOM 948 O O . GLU A 1 130 ? -2.551 -24.547 -8.289 1 97.31 130 GLU A O 1
ATOM 953 N N . ALA A 1 131 ? -0.465 -24.156 -7.508 1 98.38 131 ALA A N 1
ATOM 954 C CA . ALA A 1 131 ? -0.696 -25 -6.344 1 98.38 131 ALA A CA 1
ATOM 955 C C . ALA A 1 131 ? -1.691 -24.359 -5.383 1 98.38 131 ALA A C 1
ATOM 957 O O . ALA A 1 131 ? -2.559 -25.047 -4.828 1 98.38 131 ALA A O 1
ATOM 958 N N . ASP A 1 132 ? -1.564 -23.078 -5.18 1 98.69 132 ASP A N 1
ATOM 959 C CA . ASP A 1 132 ? -2.451 -22.375 -4.258 1 98.69 132 ASP A CA 1
ATOM 960 C C . ASP A 1 132 ? -3.91 -22.516 -4.691 1 98.69 132 ASP A C 1
ATOM 962 O O . ASP A 1 132 ? -4.781 -22.812 -3.875 1 98.69 132 ASP A O 1
ATOM 966 N N . CYS A 1 133 ? -4.18 -22.266 -5.973 1 97.19 133 CYS A N 1
ATOM 967 C CA . CYS A 1 133 ? -5.547 -22.344 -6.477 1 97.19 133 CYS A CA 1
ATOM 968 C C . CYS A 1 133 ? -6.094 -23.766 -6.344 1 97.19 133 CYS A C 1
ATOM 970 O O . CYS A 1 133 ? -7.293 -23.953 -6.148 1 97.19 133 CYS A O 1
ATOM 972 N N . MET A 1 134 ? -5.246 -24.719 -6.43 1 98.06 134 MET A N 1
ATOM 973 C CA . MET A 1 134 ? -5.66 -26.125 -6.441 1 98.06 134 MET A CA 1
ATOM 974 C C . MET A 1 134 ? -5.922 -26.625 -5.027 1 98.06 134 MET A C 1
ATOM 976 O O . MET A 1 134 ? -6.898 -27.344 -4.789 1 98.06 134 MET A O 1
ATOM 980 N N . VAL A 1 135 ? -5.035 -26.188 -4.035 1 98.69 135 VAL A N 1
ATOM 981 C CA . VAL A 1 135 ? -5.133 -26.828 -2.723 1 98.69 135 VAL A CA 1
ATOM 982 C C . VAL A 1 135 ? -4.887 -25.781 -1.629 1 98.69 135 VAL A C 1
ATOM 984 O O . VAL A 1 135 ? -4.758 -26.125 -0.453 1 98.69 135 VAL A O 1
ATOM 987 N N . GLY A 1 136 ? -4.832 -24.531 -1.911 1 98.69 136 GLY A N 1
ATOM 988 C CA . GLY A 1 136 ? -4.438 -23.453 -1.003 1 98.69 136 GLY A CA 1
ATOM 989 C C . GLY A 1 136 ? -5.223 -23.453 0.294 1 98.69 136 GLY A C 1
ATOM 990 O O . GLY A 1 136 ? -4.645 -23.359 1.377 1 98.69 136 GLY A O 1
ATOM 991 N N . PRO A 1 137 ? -6.547 -23.531 0.229 1 98.5 137 PRO A N 1
ATOM 992 C CA . PRO A 1 137 ? -7.355 -23.484 1.45 1 98.5 137 PRO A CA 1
ATOM 993 C C . PRO A 1 137 ? -6.965 -24.562 2.459 1 98.5 137 PRO A C 1
ATOM 995 O O . PRO A 1 137 ? -6.902 -24.297 3.66 1 98.5 137 PRO A O 1
ATOM 998 N N . ILE A 1 138 ? -6.645 -25.766 2.006 1 97.88 138 ILE A N 1
ATOM 999 C CA . ILE A 1 138 ? -6.262 -26.844 2.91 1 97.88 138 ILE A CA 1
ATOM 1000 C C . ILE A 1 138 ? -4.836 -26.609 3.414 1 97.88 138 ILE A C 1
ATOM 1002 O O . ILE A 1 138 ? -4.516 -26.922 4.559 1 97.88 138 ILE A O 1
ATOM 1006 N N . LEU A 1 139 ? -3.98 -26.094 2.566 1 98.69 139 LEU A N 1
ATOM 1007 C CA . LEU A 1 139 ? -2.621 -25.781 2.986 1 98.69 139 LEU A CA 1
ATOM 1008 C C . LEU A 1 139 ? -2.623 -24.703 4.078 1 98.69 139 LEU A C 1
ATOM 1010 O O . LEU A 1 139 ? -1.85 -24.797 5.031 1 98.69 139 LEU A O 1
ATOM 1014 N N . GLN A 1 140 ? -3.465 -23.734 3.883 1 98.62 140 GLN A N 1
ATOM 1015 C CA . GLN A 1 140 ? -3.562 -22.672 4.887 1 98.62 140 GLN A CA 1
ATOM 1016 C C . GLN A 1 140 ? -4.035 -23.234 6.227 1 98.62 140 GLN A C 1
ATOM 1018 O O . GLN A 1 140 ? -3.521 -22.859 7.281 1 98.62 140 GLN A O 1
ATOM 1023 N N . ARG A 1 141 ? -5.023 -24.094 6.242 1 97.81 141 ARG A N 1
ATOM 1024 C CA . ARG A 1 141 ? -5.496 -24.719 7.473 1 97.81 141 ARG A CA 1
ATOM 1025 C C . ARG A 1 141 ? -4.371 -25.484 8.164 1 97.81 141 ARG A C 1
ATOM 1027 O O . ARG A 1 141 ? -4.234 -25.422 9.391 1 97.81 141 ARG A O 1
ATOM 1034 N N . ARG A 1 142 ? -3.65 -26.188 7.348 1 98.12 142 ARG A N 1
ATOM 1035 C CA . ARG A 1 142 ? -2.516 -26.938 7.875 1 98.12 142 ARG A CA 1
ATOM 1036 C C . ARG A 1 142 ? -1.483 -26.016 8.5 1 98.12 142 ARG A C 1
ATOM 1038 O O . ARG A 1 142 ? -0.95 -26.297 9.57 1 98.12 142 ARG A O 1
ATOM 1045 N N . ALA A 1 143 ? -1.15 -24.938 7.828 1 98.88 143 ALA A N 1
ATOM 1046 C CA . ALA A 1 143 ? -0.181 -23.953 8.312 1 98.88 143 ALA A CA 1
ATOM 1047 C C . ALA A 1 143 ? -0.641 -23.344 9.633 1 98.88 143 ALA A C 1
ATOM 1049 O O . ALA A 1 143 ? 0.148 -23.203 10.57 1 98.88 143 ALA A O 1
ATOM 1050 N N . ALA A 1 144 ? -1.914 -22.969 9.672 1 98.06 144 ALA A N 1
ATOM 1051 C CA . ALA A 1 144 ? -2.477 -22.406 10.891 1 98.06 144 ALA A CA 1
ATOM 1052 C C . ALA A 1 144 ? -2.344 -23.375 12.062 1 98.06 144 ALA A C 1
ATOM 1054 O O . ALA A 1 144 ? -1.967 -22.969 13.164 1 98.06 144 ALA A O 1
ATOM 1055 N N . ALA A 1 145 ? -2.658 -24.625 11.805 1 98.12 145 ALA A N 1
ATOM 1056 C CA . ALA A 1 145 ? -2.568 -25.656 12.844 1 98.12 145 ALA A CA 1
ATOM 1057 C C . ALA A 1 145 ? -1.127 -25.828 13.312 1 98.12 145 ALA A C 1
ATOM 1059 O O . ALA A 1 145 ? -0.881 -26.109 14.484 1 98.12 145 ALA A O 1
ATOM 1060 N N . ALA A 1 146 ? -0.2 -25.641 12.43 1 98.5 146 ALA A N 1
ATOM 1061 C CA . ALA A 1 146 ? 1.216 -25.828 12.734 1 98.5 146 ALA A CA 1
ATOM 1062 C C . ALA A 1 146 ? 1.827 -24.562 13.328 1 98.5 146 ALA A C 1
ATOM 1064 O O . ALA A 1 146 ? 2.959 -24.594 13.82 1 98.5 146 ALA A O 1
ATOM 1065 N N . GLY A 1 147 ? 1.104 -23.5 13.305 1 98.31 147 GLY A N 1
ATOM 1066 C CA . GLY A 1 147 ? 1.585 -22.234 13.852 1 98.31 147 GLY A CA 1
ATOM 1067 C C . GLY A 1 147 ? 2.574 -21.531 12.945 1 98.31 147 GLY A C 1
ATOM 1068 O O . GLY A 1 147 ? 3.461 -20.812 13.422 1 98.31 147 GLY A O 1
ATOM 1069 N N . VAL A 1 148 ? 2.545 -21.766 11.609 1 98.81 148 VAL A N 1
ATOM 1070 C CA . VAL A 1 148 ? 3.412 -21.078 10.656 1 98.81 148 VAL A CA 1
ATOM 1071 C C . VAL A 1 148 ? 2.561 -20.328 9.633 1 98.81 148 VAL A C 1
ATOM 1073 O O . VAL A 1 148 ? 1.346 -20.531 9.562 1 98.81 148 VAL A O 1
ATOM 1076 N N . ILE A 1 149 ? 3.215 -19.484 8.859 1 98.88 149 ILE A N 1
ATOM 1077 C CA . ILE A 1 149 ? 2.508 -18.625 7.918 1 98.88 149 ILE A CA 1
ATOM 1078 C C . ILE A 1 149 ? 2.566 -19.234 6.52 1 98.88 149 ILE A C 1
ATOM 1080 O O . ILE A 1 149 ? 3.631 -19.656 6.07 1 98.88 149 ILE A O 1
ATOM 1084 N N . TYR A 1 150 ? 1.456 -19.375 5.895 1 98.94 150 TYR A N 1
ATOM 1085 C CA . TYR A 1 150 ? 1.291 -19.641 4.473 1 98.94 150 TYR A CA 1
ATOM 1086 C C . TYR A 1 150 ? 0.847 -18.391 3.732 1 98.94 150 TYR A C 1
ATOM 1088 O O . TYR A 1 150 ? -0.225 -17.844 4.008 1 98.94 150 TYR A O 1
ATOM 1096 N N . ALA A 1 151 ? 1.667 -17.938 2.779 1 98.81 151 ALA A N 1
ATOM 1097 C CA . ALA A 1 151 ? 1.389 -16.656 2.139 1 98.81 151 ALA A CA 1
ATOM 1098 C C . ALA A 1 151 ? 1.552 -16.766 0.624 1 98.81 151 ALA A C 1
ATOM 1100 O O . ALA A 1 151 ? 2.406 -17.5 0.131 1 98.81 151 ALA A O 1
ATOM 1101 N N . MET A 1 152 ? 0.695 -16.016 -0.099 1 98.69 152 MET A N 1
ATOM 1102 C CA . MET A 1 152 ? 0.99 -15.742 -1.503 1 98.69 152 MET A CA 1
ATOM 1103 C C . MET A 1 152 ? 2.152 -14.766 -1.638 1 98.69 152 MET A C 1
ATOM 1105 O O . MET A 1 152 ? 2.539 -14.117 -0.663 1 98.69 152 MET A O 1
ATOM 1109 N N . ALA A 1 153 ? 2.711 -14.703 -2.752 1 98.69 153 ALA A N 1
ATOM 1110 C CA . ALA A 1 153 ? 3.932 -13.938 -2.973 1 98.69 153 ALA A CA 1
ATOM 1111 C C . ALA A 1 153 ? 3.609 -12.484 -3.328 1 98.69 153 ALA A C 1
ATOM 1113 O O . ALA A 1 153 ? 2.961 -12.219 -4.344 1 98.69 153 ALA A O 1
ATOM 1114 N N . TYR A 1 154 ? 4.031 -11.531 -2.461 1 98.44 154 TYR A N 1
ATOM 1115 C CA . TYR A 1 154 ? 3.939 -10.117 -2.809 1 98.44 154 TYR A CA 1
ATOM 1116 C C . TYR A 1 154 ? 4.797 -9.797 -4.027 1 98.44 154 TYR A C 1
ATOM 1118 O O . TYR A 1 154 ? 5.941 -10.25 -4.125 1 98.44 154 TYR A O 1
ATOM 1126 N N . GLY A 1 155 ? 4.336 -9.023 -4.922 1 97.12 155 GLY A N 1
ATOM 1127 C CA . GLY A 1 155 ? 4.91 -8.789 -6.234 1 97.12 155 GLY A CA 1
ATOM 1128 C C . GLY A 1 155 ? 4.145 -9.469 -7.352 1 97.12 155 GLY A C 1
ATOM 1129 O O . GLY A 1 155 ? 4.195 -9.031 -8.508 1 97.12 155 GLY A O 1
ATOM 1130 N N . ASP A 1 156 ? 3.596 -10.617 -6.988 1 97.38 156 ASP A N 1
ATOM 1131 C CA . ASP A 1 156 ? 2.574 -11.172 -7.875 1 97.38 156 ASP A CA 1
ATOM 1132 C C . ASP A 1 156 ? 1.218 -10.516 -7.621 1 97.38 156 ASP A C 1
ATOM 1134 O O . ASP A 1 156 ? 0.948 -10.039 -6.516 1 97.38 156 ASP A O 1
ATOM 1138 N N . GLN A 1 157 ? 0.434 -10.508 -8.617 1 98.25 157 GLN A N 1
ATOM 1139 C CA . GLN A 1 157 ? -0.773 -9.688 -8.625 1 98.25 157 GLN A CA 1
ATOM 1140 C C . GLN A 1 157 ? -1.752 -10.148 -7.543 1 98.25 157 GLN A C 1
ATOM 1142 O O . GLN A 1 157 ? -2.379 -9.32 -6.875 1 98.25 157 GLN A O 1
ATOM 1147 N N . PRO A 1 158 ? -1.897 -11.477 -7.191 1 98.75 158 PRO A N 1
ATOM 1148 C CA . PRO A 1 158 ? -2.881 -11.852 -6.168 1 98.75 158 PRO A CA 1
ATOM 1149 C C . PRO A 1 158 ? -2.596 -11.211 -4.812 1 98.75 158 PRO A C 1
ATOM 1151 O O . PRO A 1 158 ? -3.506 -10.664 -4.18 1 98.75 158 PRO A O 1
ATOM 1154 N N . ALA A 1 159 ? -1.379 -11.273 -4.348 1 98.69 159 ALA A N 1
ATOM 1155 C CA . ALA A 1 159 ? -1.057 -10.688 -3.051 1 98.69 159 ALA A CA 1
ATOM 1156 C C . ALA A 1 159 ? -1.271 -9.172 -3.066 1 98.69 159 ALA A C 1
ATOM 1158 O O . ALA A 1 159 ? -1.733 -8.594 -2.078 1 98.69 159 ALA A O 1
ATOM 1159 N N . LEU A 1 160 ? -0.943 -8.523 -4.16 1 98.69 160 LEU A N 1
ATOM 1160 C CA . LEU A 1 160 ? -1.148 -7.086 -4.289 1 98.69 160 LEU A CA 1
ATOM 1161 C C . LEU A 1 160 ? -2.633 -6.742 -4.23 1 98.69 160 LEU A C 1
ATOM 1163 O O . LEU A 1 160 ? -3.02 -5.75 -3.609 1 98.69 160 LEU A O 1
ATOM 1167 N N . ILE A 1 161 ? -3.441 -7.539 -4.883 1 98.88 161 ILE A N 1
ATOM 1168 C CA . ILE A 1 161 ? -4.883 -7.324 -4.875 1 98.88 161 ILE A CA 1
ATOM 1169 C C . ILE A 1 161 ? -5.426 -7.5 -3.457 1 98.88 161 ILE A C 1
ATOM 1171 O O . ILE A 1 161 ? -6.27 -6.723 -3.01 1 98.88 161 ILE A O 1
ATOM 1175 N N . CYS A 1 162 ? -4.922 -8.516 -2.75 1 98.81 162 CYS A N 1
ATOM 1176 C CA . CYS A 1 162 ? -5.34 -8.734 -1.369 1 98.81 162 CYS A CA 1
ATOM 1177 C C . CYS A 1 162 ? -5.051 -7.512 -0.509 1 98.81 162 CYS A C 1
ATOM 1179 O O . CYS A 1 162 ? -5.855 -7.148 0.352 1 98.81 162 CYS A O 1
ATOM 1181 N N . GLU A 1 163 ? -3.926 -6.898 -0.76 1 98.44 163 GLU A N 1
ATOM 1182 C CA . GLU A 1 163 ? -3.578 -5.688 -0.02 1 98.44 163 GLU A CA 1
ATOM 1183 C C . GLU A 1 163 ? -4.582 -4.57 -0.286 1 98.44 163 GLU A C 1
ATOM 1185 O O . GLU A 1 163 ? -5.004 -3.875 0.641 1 98.44 163 GLU A O 1
ATOM 1190 N N . LEU A 1 164 ? -4.945 -4.363 -1.53 1 98.69 164 LEU A N 1
ATOM 1191 C CA . LEU A 1 164 ? -5.902 -3.324 -1.895 1 98.69 164 LEU A CA 1
ATOM 1192 C C . LEU A 1 164 ? -7.258 -3.584 -1.252 1 98.69 164 LEU A C 1
ATOM 1194 O O . LEU A 1 164 ? -7.902 -2.658 -0.754 1 98.69 164 LEU A O 1
ATOM 1198 N N . VAL A 1 165 ? -7.688 -4.84 -1.23 1 98.81 165 VAL A N 1
ATOM 1199 C CA . VAL A 1 165 ? -8.977 -5.199 -0.646 1 98.81 165 VAL A CA 1
ATOM 1200 C C . VAL A 1 165 ? -8.945 -4.957 0.861 1 98.81 165 VAL A C 1
ATOM 1202 O O . VAL A 1 165 ? -9.898 -4.426 1.43 1 98.81 165 VAL A O 1
ATOM 1205 N N . ASP A 1 166 ? -7.855 -5.363 1.487 1 98.5 166 ASP A N 1
ATOM 1206 C CA . ASP A 1 166 ? -7.719 -5.152 2.926 1 98.5 166 ASP A CA 1
ATOM 1207 C C . ASP A 1 166 ? -7.773 -3.668 3.271 1 98.5 166 ASP A C 1
ATOM 1209 O O . ASP A 1 166 ? -8.438 -3.271 4.23 1 98.5 166 ASP A O 1
ATOM 1213 N N . TRP A 1 167 ? -7.094 -2.852 2.504 1 98.06 167 TRP A N 1
ATOM 1214 C CA . TRP A 1 167 ? -7.141 -1.405 2.695 1 98.06 167 TRP A CA 1
ATOM 1215 C C . TRP A 1 167 ? -8.578 -0.895 2.609 1 98.06 167 TRP A C 1
ATOM 1217 O O . TRP A 1 167 ? -9.039 -0.176 3.498 1 98.06 167 TRP A O 1
ATOM 1227 N N . CYS A 1 168 ? -9.227 -1.271 1.563 1 98.19 168 CYS A N 1
ATOM 1228 C CA . CYS A 1 168 ? -10.586 -0.821 1.281 1 98.19 168 CYS A CA 1
ATOM 1229 C C . CYS A 1 168 ? -11.508 -1.115 2.455 1 98.19 168 CYS A C 1
ATOM 1231 O O . CYS A 1 168 ? -12.258 -0.24 2.898 1 98.19 168 CYS A O 1
ATOM 1233 N N . ARG A 1 169 ? -11.398 -2.283 2.984 1 98 169 ARG A N 1
ATOM 1234 C CA . ARG A 1 169 ? -12.258 -2.695 4.086 1 98 169 ARG A CA 1
ATOM 1235 C C . ARG A 1 169 ? -11.844 -2.021 5.391 1 98 169 ARG A C 1
ATOM 1237 O O . ARG A 1 169 ? -12.688 -1.643 6.199 1 98 169 ARG A O 1
ATOM 1244 N N . THR A 1 170 ? -10.531 -1.873 5.574 1 98.19 170 THR A N 1
ATOM 1245 C CA . THR A 1 170 ? -10.023 -1.231 6.777 1 98.19 170 THR A CA 1
ATOM 1246 C C . THR A 1 170 ? -10.555 0.193 6.902 1 98.19 170 THR A C 1
ATOM 1248 O O . THR A 1 170 ? -10.906 0.637 8 1 98.19 170 THR A O 1
ATOM 1251 N N . VAL A 1 171 ? -10.68 0.895 5.77 1 97.56 171 VAL A N 1
ATOM 1252 C CA . VAL A 1 171 ? -11.039 2.307 5.828 1 97.56 171 VAL A CA 1
ATOM 1253 C C . VAL A 1 171 ? -12.562 2.455 5.77 1 97.56 171 VAL A C 1
ATOM 1255 O O . VAL A 1 171 ? -13.086 3.564 5.883 1 97.56 171 VAL A O 1
ATOM 1258 N N . GLY A 1 172 ? -13.297 1.376 5.48 1 97 172 GLY A N 1
ATOM 1259 C CA . GLY A 1 172 ? -14.742 1.393 5.629 1 97 172 GLY A CA 1
ATOM 1260 C C . GLY A 1 172 ? -15.477 1.499 4.305 1 97 172 GLY A C 1
ATOM 1261 O O . GLY A 1 172 ? -16.672 1.776 4.277 1 97 172 GLY A O 1
ATOM 1262 N N . PHE A 1 173 ? -14.828 1.295 3.17 1 97.69 173 PHE A N 1
ATOM 1263 C CA . PHE A 1 173 ? -15.508 1.284 1.879 1 97.69 173 PHE A CA 1
ATOM 1264 C C . PHE A 1 173 ? -16.125 -0.082 1.604 1 97.69 173 PHE A C 1
ATOM 1266 O O . PHE A 1 173 ? -15.758 -1.075 2.232 1 97.69 173 PHE A O 1
ATOM 1273 N N . ASP A 1 174 ? -17.094 -0.1 0.727 1 97.62 174 ASP A N 1
ATOM 1274 C CA . ASP A 1 174 ? -17.672 -1.348 0.236 1 97.62 174 ASP A CA 1
ATOM 1275 C C . ASP A 1 174 ? -16.953 -1.83 -1.02 1 97.62 174 ASP A C 1
ATOM 1277 O O . ASP A 1 174 ? -16.938 -1.136 -2.039 1 97.62 174 ASP A O 1
ATOM 1281 N N . VAL A 1 175 ? -16.359 -2.98 -0.971 1 98.69 175 VAL A N 1
ATOM 1282 C CA . VAL A 1 175 ? -15.633 -3.514 -2.113 1 98.69 175 VAL A CA 1
ATOM 1283 C C . VAL A 1 175 ? -16.609 -4.016 -3.17 1 98.69 175 VAL A C 1
ATOM 1285 O O . VAL A 1 175 ? -17.406 -4.922 -2.906 1 98.69 175 VAL A O 1
ATOM 1288 N N . VAL A 1 176 ? -16.516 -3.451 -4.332 1 98.88 176 VAL A N 1
ATOM 1289 C CA . VAL A 1 176 ? -17.375 -3.836 -5.441 1 98.88 176 VAL A CA 1
ATOM 1290 C C . VAL A 1 176 ? -16.703 -4.922 -6.273 1 98.88 176 VAL A C 1
ATOM 1292 O O . VAL A 1 176 ? -17.328 -5.926 -6.621 1 98.88 176 VAL A O 1
ATOM 1295 N N . ALA A 1 177 ? -15.484 -4.738 -6.598 1 98.88 177 ALA A N 1
ATOM 1296 C CA . ALA A 1 177 ? -14.688 -5.691 -7.371 1 98.88 177 ALA A CA 1
ATOM 1297 C C . ALA A 1 177 ? -13.195 -5.449 -7.176 1 98.88 177 ALA A C 1
ATOM 1299 O O . ALA A 1 177 ? -12.781 -4.34 -6.824 1 98.88 177 ALA A O 1
ATOM 1300 N N . ALA A 1 178 ? -12.445 -6.414 -7.301 1 98.88 178 ALA A N 1
ATOM 1301 C CA . ALA A 1 178 ? -10.992 -6.309 -7.293 1 98.88 178 ALA A CA 1
ATOM 1302 C C . ALA A 1 178 ? -10.367 -7.281 -8.289 1 98.88 178 ALA A C 1
ATOM 1304 O O . ALA A 1 178 ? -10.938 -8.336 -8.578 1 98.88 178 ALA A O 1
ATOM 1305 N N . GLY A 1 179 ? -9.258 -6.898 -8.789 1 98.81 179 GLY A N 1
ATOM 1306 C CA . GLY A 1 179 ? -8.617 -7.773 -9.766 1 98.81 179 GLY A CA 1
ATOM 1307 C C . GLY A 1 179 ? -7.391 -7.156 -10.406 1 98.81 179 GLY A C 1
ATOM 1308 O O . GLY A 1 179 ? -6.668 -6.391 -9.773 1 98.81 179 GLY A O 1
ATOM 1309 N N . LYS A 1 180 ? -7.07 -7.688 -11.648 1 98.75 180 LYS A N 1
ATOM 1310 C CA . LYS A 1 180 ? -5.879 -7.285 -12.391 1 98.75 180 LYS A CA 1
ATOM 1311 C C . LYS A 1 180 ? -6.219 -6.965 -13.844 1 98.75 180 LYS A C 1
ATOM 1313 O O . LYS A 1 180 ? -7.355 -7.168 -14.281 1 98.75 180 LYS A O 1
ATOM 1318 N N . GLY A 1 181 ? -5.254 -6.34 -14.5 1 98 181 GLY A N 1
ATOM 1319 C CA . GLY A 1 181 ? -5.344 -6.215 -15.945 1 98 181 GLY A CA 1
ATOM 1320 C C . GLY A 1 181 ? -4.609 -7.312 -16.688 1 98 181 GLY A C 1
ATOM 1321 O O . GLY A 1 181 ? -3.684 -7.922 -16.141 1 98 181 GLY A O 1
ATOM 1322 N N . THR A 1 182 ? -5.051 -7.621 -17.859 1 97.19 182 THR A N 1
ATOM 1323 C CA . THR A 1 182 ? -4.379 -8.57 -18.734 1 97.19 182 THR A CA 1
ATOM 1324 C C . THR A 1 182 ? -4.781 -8.344 -20.188 1 97.19 182 THR A C 1
ATOM 1326 O O . THR A 1 182 ? -5.797 -7.707 -20.469 1 97.19 182 THR A O 1
ATOM 1329 N N . LYS A 1 183 ? -3.928 -8.719 -21.125 1 96.62 183 LYS A N 1
ATOM 1330 C CA . LYS A 1 183 ? -4.32 -8.797 -22.516 1 96.62 183 LYS A CA 1
ATOM 1331 C C . LYS A 1 183 ? -5.266 -9.969 -22.766 1 96.62 183 LYS A C 1
ATOM 1333 O O . LYS A 1 183 ? -4.895 -11.125 -22.547 1 96.62 183 LYS A O 1
ATOM 1338 N N . TYR A 1 184 ? -6.477 -9.625 -23.281 1 97.5 184 TYR A N 1
ATOM 1339 C CA . TYR A 1 184 ? -7.395 -10.742 -23.469 1 97.5 184 TYR A CA 1
ATOM 1340 C C . TYR A 1 184 ? -8.445 -10.414 -24.516 1 97.5 184 TYR A C 1
ATOM 1342 O O . TYR A 1 184 ? -8.961 -9.289 -24.562 1 97.5 184 TYR A O 1
ATOM 1350 N N . LEU A 1 185 ? -8.703 -11.32 -25.344 1 97.5 185 LEU A N 1
ATOM 1351 C CA . LEU A 1 185 ? -9.875 -11.453 -26.203 1 97.5 185 LEU A CA 1
ATOM 1352 C C . LEU A 1 185 ? -10.492 -12.844 -26.062 1 97.5 185 LEU A C 1
ATOM 1354 O O . LEU A 1 185 ? -9.789 -13.805 -25.766 1 97.5 185 LEU A O 1
ATOM 1358 N N . PRO A 1 186 ? -11.805 -12.984 -26.25 1 96.44 186 PRO A N 1
ATOM 1359 C CA . PRO A 1 186 ? -12.461 -14.281 -26.078 1 96.44 186 PRO A CA 1
ATOM 1360 C C . PRO A 1 186 ? -11.836 -15.375 -26.938 1 96.44 186 PRO A C 1
ATOM 1362 O O . PRO A 1 186 ? -11.711 -16.516 -26.5 1 96.44 186 PRO A O 1
ATOM 1365 N N . GLU A 1 187 ? -11.391 -15.047 -28.078 1 96.56 187 GLU A N 1
ATOM 1366 C CA . GLU A 1 187 ? -10.836 -16.047 -28.984 1 96.56 187 GLU A CA 1
ATOM 1367 C C . GLU A 1 187 ? -9.531 -16.609 -28.438 1 96.56 187 GLU A C 1
ATOM 1369 O O . GLU A 1 187 ? -9.102 -17.703 -28.844 1 96.56 187 GLU A O 1
ATOM 1374 N N . TYR A 1 188 ? -8.883 -15.883 -27.562 1 97.69 188 TYR A N 1
ATOM 1375 C CA . TYR A 1 188 ? -7.605 -16.328 -27 1 97.69 188 TYR A CA 1
ATOM 1376 C C . TYR A 1 188 ? -7.77 -17.609 -26.203 1 97.69 188 TYR A C 1
ATOM 1378 O O . TYR A 1 188 ? -6.805 -18.359 -26.016 1 97.69 188 TYR A O 1
ATOM 1386 N N . ASN A 1 189 ? -8.984 -17.906 -25.656 1 97.5 189 ASN A N 1
ATOM 1387 C CA . ASN A 1 189 ? -9.227 -19.156 -24.938 1 97.5 189 ASN A CA 1
ATOM 1388 C C . ASN A 1 189 ? -8.797 -20.375 -25.75 1 97.5 189 ASN A C 1
ATOM 1390 O O . ASN A 1 189 ? -8.398 -21.391 -25.188 1 97.5 189 ASN A O 1
ATOM 1394 N N . TYR A 1 190 ? -8.828 -20.203 -27.031 1 97.81 190 TYR A N 1
ATOM 1395 C CA . TYR A 1 190 ? -8.633 -21.359 -27.891 1 97.81 190 TYR A CA 1
ATOM 1396 C C . TYR A 1 190 ? -7.25 -21.328 -28.531 1 97.81 190 TYR A C 1
ATOM 1398 O O . TYR A 1 190 ? -6.953 -22.156 -29.406 1 97.81 190 TYR A O 1
ATOM 1406 N N . SER A 1 191 ? -6.504 -20.328 -28.109 1 97.5 191 SER A N 1
ATOM 1407 C CA . SER A 1 191 ? -5.109 -20.281 -28.547 1 97.5 191 SER A CA 1
ATOM 1408 C C . SER A 1 191 ? -4.348 -21.5 -28.047 1 97.5 191 SER A C 1
ATOM 1410 O O . SER A 1 191 ? -4.715 -22.109 -27.031 1 97.5 191 SER A O 1
ATOM 1412 N N . THR A 1 192 ? -3.338 -21.984 -28.781 1 97.31 192 THR A N 1
ATOM 1413 C CA . THR A 1 192 ? -2.473 -23.125 -28.469 1 97.31 192 THR A CA 1
ATOM 1414 C C . THR A 1 192 ? -1.003 -22.719 -28.562 1 97.31 192 THR A C 1
ATOM 1416 O O . THR A 1 192 ? -0.684 -21.609 -28.984 1 97.31 192 THR A O 1
ATOM 1419 N N . PRO A 1 193 ? -0.112 -23.625 -28.125 1 96 193 PRO A N 1
ATOM 1420 C CA . PRO A 1 193 ? 1.315 -23.344 -28.266 1 96 193 PRO A CA 1
ATOM 1421 C C . PRO A 1 193 ? 1.709 -23.047 -29.719 1 96 193 PRO A C 1
ATOM 1423 O O . PRO A 1 193 ? 2.711 -22.375 -29.969 1 96 193 PRO A O 1
ATOM 1426 N N . GLU A 1 194 ? 0.913 -23.438 -30.656 1 94.12 194 GLU A N 1
ATOM 1427 C CA . GLU A 1 194 ? 1.209 -23.219 -32.062 1 94.12 194 GLU A CA 1
ATOM 1428 C C . GLU A 1 194 ? 0.738 -21.844 -32.531 1 94.12 194 GLU A C 1
ATOM 1430 O O . GLU A 1 194 ? 1.28 -21.281 -33.469 1 94.12 194 GLU A O 1
ATOM 1435 N N . THR A 1 195 ? -0.235 -21.297 -31.844 1 94.62 195 THR A N 1
ATOM 1436 C CA . THR A 1 195 ? -0.856 -20.078 -32.375 1 94.62 195 THR A CA 1
ATOM 1437 C C . THR A 1 195 ? -0.498 -18.875 -31.484 1 94.62 195 THR A C 1
ATOM 1439 O O . THR A 1 195 ? -0.711 -17.734 -31.875 1 94.62 195 THR A O 1
ATOM 1442 N N . VAL A 1 196 ? 0.07 -19.125 -30.312 1 94.62 196 VAL A N 1
ATOM 1443 C CA . VAL A 1 196 ? 0.233 -18.109 -29.266 1 94.62 196 VAL A CA 1
ATOM 1444 C C . VAL A 1 196 ? 1.06 -16.938 -29.812 1 94.62 196 VAL A C 1
ATOM 1446 O O . VAL A 1 196 ? 0.783 -15.781 -29.5 1 94.62 196 VAL A O 1
ATOM 1449 N N . TRP A 1 197 ? 2.039 -17.141 -30.625 1 91.44 197 TRP A N 1
ATOM 1450 C CA . TRP A 1 197 ? 2.959 -16.094 -31.062 1 91.44 197 TRP A CA 1
ATOM 1451 C C . TRP A 1 197 ? 2.279 -15.141 -32.031 1 91.44 197 TRP A C 1
ATOM 1453 O O . TRP A 1 197 ? 2.758 -14.023 -32.25 1 91.44 197 TRP A O 1
ATOM 1463 N N . ASN A 1 198 ? 1.138 -15.555 -32.625 1 89.31 198 ASN A N 1
ATOM 1464 C CA . ASN A 1 198 ? 0.349 -14.672 -33.469 1 89.31 198 ASN A CA 1
ATOM 1465 C C . ASN A 1 198 ? -0.246 -13.508 -32.688 1 89.31 198 ASN A C 1
ATOM 1467 O O . ASN A 1 198 ? -0.672 -12.508 -33.281 1 89.31 198 ASN A O 1
ATOM 1471 N N . TYR A 1 199 ? -0.204 -13.734 -31.406 1 90.56 199 TYR A N 1
ATOM 1472 C CA . TYR A 1 199 ? -0.92 -12.75 -30.594 1 90.56 199 TYR A CA 1
ATOM 1473 C C . TYR A 1 199 ? 0.051 -11.883 -29.812 1 90.56 199 TYR A C 1
ATOM 1475 O O . TYR A 1 199 ? -0.355 -10.898 -29.188 1 90.56 199 TYR A O 1
ATOM 1483 N N . TYR A 1 200 ? 1.346 -12.133 -29.656 1 84.44 200 TYR A N 1
ATOM 1484 C CA . TYR A 1 200 ? 2.322 -11.367 -28.875 1 84.44 200 TYR A CA 1
ATOM 1485 C C . TYR A 1 200 ? 3.152 -10.469 -29.797 1 84.44 200 TYR A C 1
ATOM 1487 O O . TYR A 1 200 ? 3.801 -9.531 -29.328 1 84.44 200 TYR A O 1
ATOM 1495 N N . GLY A 1 201 ? 3.152 -10.672 -30.984 1 77.81 201 GLY A N 1
ATOM 1496 C CA . GLY A 1 201 ? 3.881 -9.828 -31.906 1 77.81 201 GLY A CA 1
ATOM 1497 C C . GLY A 1 201 ? 5.375 -10.078 -31.906 1 77.81 201 GLY A C 1
ATOM 1498 O O . GLY A 1 201 ? 6.16 -9.203 -32.281 1 77.81 201 GLY A O 1
ATOM 1499 N N . PHE A 1 202 ? 5.891 -11.18 -31.297 1 78.69 202 PHE A N 1
ATOM 1500 C CA . PHE A 1 202 ? 7.312 -11.5 -31.297 1 78.69 202 PHE A CA 1
ATOM 1501 C C . PHE A 1 202 ? 7.789 -11.812 -32.719 1 78.69 202 PHE A C 1
ATOM 1503 O O . PHE A 1 202 ? 7.059 -12.422 -33.5 1 78.69 202 PHE A O 1
ATOM 1510 N N . THR A 1 203 ? 8.992 -11.32 -33 1 77.56 203 THR A N 1
ATOM 1511 C CA . THR A 1 203 ? 9.578 -11.602 -34.281 1 77.56 203 THR A CA 1
ATOM 1512 C C . THR A 1 203 ? 10.086 -13.039 -34.344 1 77.56 203 THR A C 1
ATOM 1514 O O . THR A 1 203 ? 10.289 -13.68 -33.312 1 77.56 203 THR A O 1
ATOM 1517 N N . ASP A 1 204 ? 10.234 -13.539 -35.531 1 77.75 204 ASP A N 1
ATOM 1518 C CA . ASP A 1 204 ? 10.805 -14.875 -35.719 1 77.75 204 ASP A CA 1
ATOM 1519 C C . ASP A 1 204 ? 12.18 -14.977 -35.062 1 77.75 204 ASP A C 1
ATOM 1521 O O . ASP A 1 204 ? 12.531 -16.031 -34.5 1 77.75 204 ASP A O 1
ATOM 1525 N N . GLU A 1 205 ? 12.891 -13.867 -35.156 1 76.69 205 GLU A N 1
ATOM 1526 C CA . GLU A 1 205 ? 14.227 -13.828 -34.562 1 76.69 205 GLU A CA 1
ATOM 1527 C C . GLU A 1 205 ? 14.156 -13.969 -33.062 1 76.69 205 GLU A C 1
ATOM 1529 O O . GLU A 1 205 ? 14.953 -14.703 -32.469 1 76.69 205 GLU A O 1
ATOM 1534 N N . GLN A 1 206 ? 13.219 -13.32 -32.375 1 76.25 206 GLN A N 1
ATOM 1535 C CA . GLN A 1 206 ? 13.039 -13.422 -30.938 1 76.25 206 GLN A CA 1
ATOM 1536 C C . GLN A 1 206 ? 12.648 -14.844 -30.531 1 76.25 206 GLN A C 1
ATOM 1538 O O . GLN A 1 206 ? 13.195 -15.391 -29.578 1 76.25 206 GLN A O 1
ATOM 1543 N N . LEU A 1 207 ? 11.844 -15.438 -31.328 1 77.94 207 LEU A N 1
ATOM 1544 C CA . LEU A 1 207 ? 11.312 -16.766 -31.016 1 77.94 207 LEU A CA 1
ATOM 1545 C C . LEU A 1 207 ? 12.359 -17.844 -31.25 1 77.94 207 LEU A C 1
ATOM 1547 O O . LEU A 1 207 ? 12.328 -18.891 -30.609 1 77.94 207 LEU A O 1
ATOM 1551 N N . ALA A 1 208 ? 13.297 -17.516 -32.094 1 76.75 208 ALA A N 1
ATOM 1552 C CA . ALA A 1 208 ? 14.344 -18.469 -32.406 1 76.75 208 ALA A CA 1
ATOM 1553 C C . ALA A 1 208 ? 15.375 -18.578 -31.297 1 76.75 208 ALA A C 1
ATOM 1555 O O . ALA A 1 208 ? 16.141 -19.531 -31.234 1 76.75 208 ALA A O 1
ATOM 1556 N N . SER A 1 209 ? 15.352 -17.641 -30.328 1 67.25 209 SER A N 1
ATOM 1557 C CA . SER A 1 209 ? 16.297 -17.672 -29.219 1 67.25 209 SER A CA 1
ATOM 1558 C C . SER A 1 209 ? 16.047 -18.875 -28.312 1 67.25 209 SER A C 1
ATOM 1560 O O . SER A 1 209 ? 16.938 -19.312 -27.594 1 67.25 209 SER A O 1
ATOM 1562 N N . GLY A 1 210 ? 14.883 -19.453 -28.391 1 66.12 210 GLY A N 1
ATOM 1563 C CA . GLY A 1 210 ? 14.523 -20.594 -27.562 1 66.12 210 GLY A CA 1
ATOM 1564 C C . GLY A 1 210 ? 14.195 -20.188 -26.125 1 66.12 210 GLY A C 1
ATOM 1565 O O . GLY A 1 210 ? 13.914 -21.047 -25.297 1 66.12 210 GLY A O 1
ATOM 1566 N N . ASP A 1 211 ? 14.125 -18.969 -25.781 1 67.19 211 ASP A N 1
ATOM 1567 C CA . ASP A 1 211 ? 13.969 -18.484 -24.422 1 67.19 211 ASP A CA 1
ATOM 1568 C C . ASP A 1 211 ? 12.5 -18.391 -24.031 1 67.19 211 ASP A C 1
ATOM 1570 O O . ASP A 1 211 ? 12.172 -18.125 -22.875 1 67.19 211 ASP A O 1
ATOM 1574 N N . TYR A 1 212 ? 11.695 -18.75 -25.047 1 78.56 212 TYR A N 1
ATOM 1575 C CA . TYR A 1 212 ? 10.281 -18.547 -24.781 1 78.56 212 TYR A CA 1
ATOM 1576 C C . TYR A 1 212 ? 9.516 -19.875 -24.859 1 78.56 212 TYR A C 1
ATOM 1578 O O . TYR A 1 212 ? 9.477 -20.5 -25.922 1 78.56 212 TYR A O 1
ATOM 1586 N N . ASN A 1 213 ? 9.008 -20.297 -23.734 1 85.81 213 ASN A N 1
ATOM 1587 C CA . ASN A 1 213 ? 8.18 -21.484 -23.703 1 85.81 213 ASN A CA 1
ATOM 1588 C C . ASN A 1 213 ? 6.75 -21.188 -24.156 1 85.81 213 ASN A C 1
ATOM 1590 O O . ASN A 1 213 ? 5.984 -20.562 -23.438 1 85.81 213 ASN A O 1
ATOM 1594 N N . PRO A 1 214 ? 6.379 -21.703 -25.391 1 91.81 214 PRO A N 1
ATOM 1595 C CA . PRO A 1 214 ? 5.082 -21.328 -25.953 1 91.81 214 PRO A CA 1
ATOM 1596 C C . PRO A 1 214 ? 3.91 -21.75 -25.078 1 91.81 214 PRO A C 1
ATOM 1598 O O . PRO A 1 214 ? 2.902 -21.047 -25 1 91.81 214 PRO A O 1
ATOM 1601 N N . GLN A 1 215 ? 3.977 -22.906 -24.438 1 93.25 215 GLN A N 1
ATOM 1602 C CA . GLN A 1 215 ? 2.885 -23.359 -23.578 1 93.25 215 GLN A CA 1
ATOM 1603 C C . GLN A 1 215 ? 2.721 -22.438 -22.375 1 93.25 215 GLN A C 1
ATOM 1605 O O . GLN A 1 215 ? 1.597 -22.109 -21.984 1 93.25 215 GLN A O 1
ATOM 1610 N N . MET A 1 216 ? 3.83 -22.062 -21.812 1 88.62 216 MET A N 1
ATOM 1611 C CA . MET A 1 216 ? 3.773 -21.125 -20.688 1 88.62 216 MET A CA 1
ATOM 1612 C C . MET A 1 216 ? 3.137 -19.812 -21.094 1 88.62 216 MET A C 1
ATOM 1614 O O . MET A 1 216 ? 2.232 -19.312 -20.422 1 88.62 216 MET A O 1
ATOM 1618 N N . PHE A 1 217 ? 3.557 -19.25 -22.188 1 91.12 217 PHE A N 1
ATOM 1619 C CA . PHE A 1 217 ? 3.021 -17.984 -22.656 1 91.12 217 PHE A CA 1
ATOM 1620 C C . PHE A 1 217 ? 1.543 -18.125 -23.016 1 91.12 217 PHE A C 1
ATOM 1622 O O . PHE A 1 217 ? 0.764 -17.188 -22.797 1 91.12 217 PHE A O 1
ATOM 1629 N N . ASN A 1 218 ? 1.233 -19.266 -23.562 1 95.5 218 ASN A N 1
ATOM 1630 C CA . ASN A 1 218 ? -0.164 -19.484 -23.922 1 95.5 218 ASN A CA 1
ATOM 1631 C C . ASN A 1 218 ? -1.058 -19.547 -22.688 1 95.5 218 ASN A C 1
ATOM 1633 O O . ASN A 1 218 ? -2.223 -19.141 -22.734 1 95.5 218 ASN A O 1
ATOM 1637 N N . SER A 1 219 ? -0.524 -20.062 -21.578 1 94.62 219 SER A N 1
ATOM 1638 C CA . SER A 1 219 ? -1.302 -20.094 -20.344 1 94.62 219 SER A CA 1
ATOM 1639 C C . SER A 1 219 ? -1.622 -18.688 -19.844 1 94.62 219 SER A C 1
ATOM 1641 O O . SER A 1 219 ? -2.631 -18.484 -19.172 1 94.62 219 SER A O 1
ATOM 1643 N N . PHE A 1 220 ? -0.786 -17.719 -20.188 1 93.31 220 PHE A N 1
ATOM 1644 C CA . PHE A 1 220 ? -1.042 -16.328 -19.844 1 93.31 220 PHE A CA 1
ATOM 1645 C C . PHE A 1 220 ? -2.096 -15.727 -20.766 1 93.31 220 PHE A C 1
ATOM 1647 O O . PHE A 1 220 ? -2.896 -14.891 -20.344 1 93.31 220 PHE A O 1
ATOM 1654 N N . LEU A 1 221 ? -2.086 -16.188 -21.938 1 96.06 221 LEU A N 1
ATOM 1655 C CA . LEU A 1 221 ? -2.906 -15.57 -22.969 1 96.06 221 LEU A CA 1
ATOM 1656 C C . LEU A 1 221 ? -4.328 -16.125 -22.938 1 96.06 221 LEU A C 1
ATOM 1658 O O . LEU A 1 221 ? -5.293 -15.367 -23.094 1 96.06 221 LEU A O 1
ATOM 1662 N N . ASP A 1 222 ? -4.5 -17.359 -22.719 1 97.5 222 ASP A N 1
ATOM 1663 C CA . ASP A 1 222 ? -5.77 -18.031 -22.969 1 97.5 222 ASP A CA 1
ATOM 1664 C C . ASP A 1 222 ? -6.727 -17.875 -21.797 1 97.5 222 ASP A C 1
ATOM 1666 O O . ASP A 1 222 ? -7.754 -18.562 -21.734 1 97.5 222 ASP A O 1
ATOM 1670 N N . GLY A 1 223 ? -6.328 -17.047 -20.812 1 97.38 223 GLY A N 1
ATOM 1671 C CA . GLY A 1 223 ? -7.215 -16.734 -19.703 1 97.38 223 GLY A CA 1
ATOM 1672 C C . GLY A 1 223 ? -6.996 -17.641 -18.5 1 97.38 223 GLY A C 1
ATOM 1673 O O . GLY A 1 223 ? -7.5 -17.359 -17.422 1 97.38 223 GLY A O 1
ATOM 1674 N N . THR A 1 224 ? -6.223 -18.719 -18.688 1 98 224 THR A N 1
ATOM 1675 C CA . THR A 1 224 ? -6.004 -19.703 -17.641 1 98 224 THR A CA 1
ATOM 1676 C C . THR A 1 224 ? -5.328 -19.062 -16.438 1 98 224 THR A C 1
ATOM 1678 O O . THR A 1 224 ? -5.785 -19.219 -15.297 1 98 224 THR A O 1
ATOM 1681 N N . LYS A 1 225 ? -4.273 -18.344 -16.688 1 98 225 LYS A N 1
ATOM 1682 C CA . LYS A 1 225 ? -3.545 -17.734 -15.578 1 98 225 LYS A CA 1
ATOM 1683 C C . LYS A 1 225 ? -4.41 -16.703 -14.852 1 98 225 LYS A C 1
ATOM 1685 O O . LYS A 1 225 ? -4.336 -16.578 -13.625 1 98 225 LYS A O 1
ATOM 1690 N N . SER A 1 226 ? -5.223 -15.953 -15.594 1 98.44 226 SER A N 1
ATOM 1691 C CA . SER A 1 226 ? -6.16 -15.023 -14.969 1 98.44 226 SER A CA 1
ATOM 1692 C C . SER A 1 226 ? -7.137 -15.758 -14.055 1 98.44 226 SER A C 1
ATOM 1694 O O . SER A 1 226 ? -7.418 -15.297 -12.945 1 98.44 226 SER A O 1
ATOM 1696 N N . ALA A 1 227 ? -7.625 -16.859 -14.516 1 98.62 227 ALA A N 1
ATOM 1697 C CA . ALA A 1 227 ? -8.539 -17.656 -13.703 1 98.62 227 ALA A CA 1
ATOM 1698 C C . ALA A 1 227 ? -7.863 -18.156 -12.43 1 98.62 227 ALA A C 1
ATOM 1700 O O . ALA A 1 227 ? -8.438 -18.078 -11.344 1 98.62 227 ALA A O 1
ATOM 1701 N N . ILE A 1 228 ? -6.672 -18.625 -12.562 1 98.62 228 ILE A N 1
ATOM 1702 C CA . ILE A 1 228 ? -5.898 -19.156 -11.445 1 98.62 228 ILE A CA 1
ATOM 1703 C C . ILE A 1 228 ? -5.668 -18.062 -10.406 1 98.62 228 ILE A C 1
ATOM 1705 O O . ILE A 1 228 ? -5.93 -18.266 -9.219 1 98.62 228 ILE A O 1
ATOM 1709 N N . GLU A 1 229 ? -5.227 -16.953 -10.852 1 98.75 229 GLU A N 1
ATOM 1710 C CA . GLU A 1 229 ? -4.887 -15.859 -9.953 1 98.75 229 GLU A CA 1
ATOM 1711 C C . GLU A 1 229 ? -6.137 -15.289 -9.289 1 98.75 229 GLU A C 1
ATOM 1713 O O . GLU A 1 229 ? -6.121 -14.969 -8.094 1 98.75 229 GLU A O 1
ATOM 1718 N N . MET A 1 230 ? -7.199 -15.141 -10.047 1 98.81 230 MET A N 1
ATOM 1719 C CA . MET A 1 230 ? -8.43 -14.609 -9.461 1 98.81 230 MET A CA 1
ATOM 1720 C C . MET A 1 230 ? -9.047 -15.609 -8.492 1 98.81 230 MET A C 1
ATOM 1722 O O . MET A 1 230 ? -9.688 -15.219 -7.516 1 98.81 230 MET A O 1
ATOM 1726 N N . ALA A 1 231 ? -8.867 -16.922 -8.742 1 98.81 231 ALA A N 1
ATOM 1727 C CA . ALA A 1 231 ? -9.281 -17.906 -7.746 1 98.81 231 ALA A CA 1
ATOM 1728 C C . ALA A 1 231 ? -8.547 -17.703 -6.43 1 98.81 231 ALA A C 1
ATOM 1730 O O . ALA A 1 231 ? -9.148 -17.766 -5.355 1 98.81 231 ALA A O 1
ATOM 1731 N N . ALA A 1 232 ? -7.258 -17.5 -6.543 1 98.88 232 ALA A N 1
ATOM 1732 C CA . ALA A 1 232 ? -6.449 -17.25 -5.352 1 98.88 232 ALA A CA 1
ATOM 1733 C C . ALA A 1 232 ? -6.941 -16.016 -4.602 1 98.88 232 ALA A C 1
ATOM 1735 O O . ALA A 1 232 ? -7.059 -16.047 -3.373 1 98.88 232 ALA A O 1
ATOM 1736 N N . VAL A 1 233 ? -7.27 -14.961 -5.332 1 98.88 233 VAL A N 1
ATOM 1737 C CA . VAL A 1 233 ? -7.754 -13.727 -4.723 1 98.88 233 VAL A CA 1
ATOM 1738 C C . VAL A 1 233 ? -9.102 -13.969 -4.055 1 98.88 233 VAL A C 1
ATOM 1740 O O . VAL A 1 233 ? -9.328 -13.539 -2.92 1 98.88 233 VAL A O 1
ATOM 1743 N N . ALA A 1 234 ? -9.969 -14.641 -4.75 1 98.81 234 ALA A N 1
ATOM 1744 C CA . ALA A 1 234 ? -11.273 -14.953 -4.184 1 98.81 234 ALA A CA 1
ATOM 1745 C C . ALA A 1 234 ? -11.141 -15.727 -2.873 1 98.81 234 ALA A C 1
ATOM 1747 O O . ALA A 1 234 ? -11.758 -15.367 -1.867 1 98.81 234 ALA A O 1
ATOM 1748 N N . ASN A 1 235 ? -10.344 -16.734 -2.859 1 98.81 235 ASN A N 1
ATOM 1749 C CA . ASN A 1 235 ? -10.156 -17.594 -1.692 1 98.81 235 ASN A CA 1
ATOM 1750 C C . ASN A 1 235 ? -9.516 -16.828 -0.536 1 98.81 235 ASN A C 1
ATOM 1752 O O . ASN A 1 235 ? -9.773 -17.125 0.631 1 98.81 235 ASN A O 1
ATOM 1756 N N . ALA A 1 236 ? -8.727 -15.812 -0.859 1 98.69 236 ALA A N 1
ATOM 1757 C CA . ALA A 1 236 ? -8.008 -15.078 0.178 1 98.69 236 ALA A CA 1
ATOM 1758 C C . ALA A 1 236 ? -8.867 -13.945 0.74 1 98.69 236 ALA A C 1
ATOM 1760 O O . ALA A 1 236 ? -8.789 -13.633 1.931 1 98.69 236 ALA A O 1
ATOM 1761 N N . THR A 1 237 ? -9.758 -13.32 -0.064 1 98.44 237 THR A N 1
ATOM 1762 C CA . THR A 1 237 ? -10.352 -12.047 0.316 1 98.44 237 THR A CA 1
ATOM 1763 C C . THR A 1 237 ? -11.805 -12.234 0.736 1 98.44 237 THR A C 1
ATOM 1765 O O . THR A 1 237 ? -12.406 -11.344 1.345 1 98.44 237 THR A O 1
ATOM 1768 N N . GLY A 1 238 ? -12.367 -13.359 0.309 1 97.75 238 GLY A N 1
ATOM 1769 C CA . GLY A 1 238 ? -13.781 -13.547 0.566 1 97.75 238 GLY A CA 1
ATOM 1770 C C . GLY A 1 238 ? -14.664 -13.039 -0.561 1 97.75 238 GLY A C 1
ATOM 1771 O O . GLY A 1 238 ? -15.891 -13.172 -0.506 1 97.75 238 GLY A O 1
ATOM 1772 N N . LEU A 1 239 ? -14.125 -12.453 -1.592 1 98.5 239 LEU A N 1
ATOM 1773 C CA . LEU A 1 239 ? -14.875 -12.109 -2.793 1 98.5 239 LEU A CA 1
ATOM 1774 C C . LEU A 1 239 ? -15.32 -13.375 -3.529 1 98.5 239 LEU A C 1
ATOM 1776 O O . LEU A 1 239 ? -14.656 -14.406 -3.447 1 98.5 239 LEU A O 1
ATOM 1780 N N . LEU A 1 240 ? -16.359 -13.289 -4.258 1 98.12 240 LEU A N 1
ATOM 1781 C CA . LEU A 1 240 ? -16.922 -14.453 -4.941 1 98.12 240 LEU A CA 1
ATOM 1782 C C . LEU A 1 240 ? -16.812 -14.297 -6.453 1 98.12 240 LEU A C 1
ATOM 1784 O O . LEU A 1 240 ? -17.156 -13.25 -7.004 1 98.12 240 LEU A O 1
ATOM 1788 N N . PRO A 1 241 ? -16.328 -15.305 -7.082 1 98.12 241 PRO A N 1
ATOM 1789 C CA . PRO A 1 241 ? -16.344 -15.234 -8.547 1 98.12 241 PRO A CA 1
ATOM 1790 C C . PRO A 1 241 ? -17.75 -15.039 -9.109 1 98.12 241 PRO A C 1
ATOM 1792 O O . PRO A 1 241 ? -18.734 -15.414 -8.469 1 98.12 241 PRO A O 1
ATOM 1795 N N . GLN A 1 242 ? -17.797 -14.477 -10.297 1 94.94 242 GLN A N 1
ATOM 1796 C CA . GLN A 1 242 ? -19.062 -14.422 -11.008 1 94.94 242 GLN A CA 1
ATOM 1797 C C . GLN A 1 242 ? -19.531 -15.82 -11.391 1 94.94 242 GLN A C 1
ATOM 1799 O O . GLN A 1 242 ? -18.734 -16.75 -11.492 1 94.94 242 GLN A O 1
ATOM 1804 N N . GLU A 1 243 ? -20.781 -15.953 -11.633 1 89.94 243 GLU A N 1
ATOM 1805 C CA . GLU A 1 243 ? -21.375 -17.266 -11.883 1 89.94 243 GLU A CA 1
ATOM 1806 C C . GLU A 1 243 ? -20.828 -17.875 -13.172 1 89.94 243 GLU A C 1
ATOM 1808 O O . GLU A 1 243 ? -20.641 -19.094 -13.266 1 89.94 243 GLU A O 1
ATOM 1813 N N . GLN A 1 244 ? -20.609 -17.078 -14.109 1 87.56 244 GLN A N 1
ATOM 1814 C CA . GLN A 1 244 ? -20.172 -17.578 -15.406 1 87.56 244 GLN A CA 1
ATOM 1815 C C . GLN A 1 244 ? -18.656 -17.438 -15.57 1 87.56 244 GLN A C 1
ATOM 1817 O O . GLN A 1 244 ? -18.125 -17.609 -16.672 1 87.56 244 GLN A O 1
ATOM 1822 N N . GLY A 1 245 ? -17.969 -17.156 -14.461 1 90.5 245 GLY A N 1
ATOM 1823 C CA . GLY A 1 245 ? -16.531 -16.938 -14.523 1 90.5 245 GLY A CA 1
ATOM 1824 C C . GLY A 1 245 ? -16.141 -15.516 -14.875 1 90.5 245 GLY A C 1
ATOM 1825 O O . GLY A 1 245 ? -16.953 -14.594 -14.734 1 90.5 245 GLY A O 1
ATOM 1826 N N . LEU A 1 246 ? -14.938 -15.289 -15.312 1 97.94 246 LEU A N 1
ATOM 1827 C CA . LEU A 1 246 ? -14.406 -13.969 -15.633 1 97.94 246 LEU A CA 1
ATOM 1828 C C . LEU A 1 246 ? -14.977 -13.469 -16.953 1 97.94 246 LEU A C 1
ATOM 1830 O O . LEU A 1 246 ? -15.094 -14.234 -17.922 1 97.94 246 LEU A O 1
ATOM 1834 N N . LEU A 1 247 ? -15.289 -12.188 -17.016 1 97.44 247 LEU A N 1
ATOM 1835 C CA . LEU A 1 247 ? -15.891 -11.578 -18.203 1 97.44 247 LEU A CA 1
ATOM 1836 C C . LEU A 1 247 ? -14.844 -10.828 -19.016 1 97.44 247 LEU A C 1
ATOM 1838 O O . LEU A 1 247 ? -15.031 -10.617 -20.219 1 97.44 247 LEU A O 1
ATOM 1842 N N . PHE A 1 248 ? -13.836 -10.359 -18.453 1 98.12 248 PHE A N 1
ATOM 1843 C CA . PHE A 1 248 ? -12.727 -9.648 -19.078 1 98.12 248 PHE A CA 1
ATOM 1844 C C . PHE A 1 248 ? -13.227 -8.406 -19.812 1 98.12 248 PHE A C 1
ATOM 1846 O O . PHE A 1 248 ? -12.906 -8.188 -20.984 1 98.12 248 PHE A O 1
ATOM 1853 N N . PRO A 1 249 ? -14.016 -7.555 -19.156 1 98.56 249 PRO A N 1
ATOM 1854 C CA . PRO A 1 249 ? -14.422 -6.336 -19.859 1 98.56 249 PRO A CA 1
ATOM 1855 C C . PRO A 1 249 ? -13.25 -5.418 -20.172 1 98.56 249 PRO A C 1
ATOM 1857 O O . PRO A 1 249 ? -12.312 -5.305 -19.375 1 98.56 249 PRO A O 1
ATOM 1860 N N . PRO A 1 250 ? -13.258 -4.82 -21.391 1 98.62 250 PRO A N 1
ATOM 1861 C CA . PRO A 1 250 ? -12.219 -3.82 -21.672 1 98.62 250 PRO A CA 1
ATOM 1862 C C . PRO A 1 250 ? -12.312 -2.605 -20.75 1 98.62 250 PRO A C 1
ATOM 1864 O O . PRO A 1 250 ? -13.414 -2.094 -20.516 1 98.62 250 PRO A O 1
ATOM 1867 N N . ALA A 1 251 ? -11.234 -2.207 -20.219 1 98.62 251 ALA A N 1
ATOM 1868 C CA . ALA A 1 251 ? -11.266 -1.036 -19.344 1 98.62 251 ALA A CA 1
ATOM 1869 C C . ALA A 1 251 ? -9.898 -0.375 -19.266 1 98.62 251 ALA A C 1
ATOM 1871 O O . ALA A 1 251 ? -8.875 -1.06 -19.172 1 98.62 251 ALA A O 1
ATOM 1872 N N . SER A 1 252 ? -9.891 0.961 -19.438 1 97.94 252 SER A N 1
ATOM 1873 C CA . SER A 1 252 ? -8.719 1.745 -19.062 1 97.94 252 SER A CA 1
ATOM 1874 C C . SER A 1 252 ? -8.672 1.983 -17.562 1 97.94 252 SER A C 1
ATOM 1876 O O . SER A 1 252 ? -9.633 1.669 -16.844 1 97.94 252 SER A O 1
ATOM 1878 N N . LYS A 1 253 ? -7.578 2.531 -17.062 1 96.5 253 LYS A N 1
ATOM 1879 C CA . LYS A 1 253 ? -7.477 2.877 -15.648 1 96.5 253 LYS A CA 1
ATOM 1880 C C . LYS A 1 253 ? -8.578 3.844 -15.234 1 96.5 253 LYS A C 1
ATOM 1882 O O . LYS A 1 253 ? -9.062 3.801 -14.094 1 96.5 253 LYS A O 1
ATOM 1887 N N . ASP A 1 254 ? -9 4.691 -16.141 1 95.69 254 ASP A N 1
ATOM 1888 C CA . ASP A 1 254 ? -10 5.711 -15.852 1 95.69 254 ASP A CA 1
ATOM 1889 C C . ASP A 1 254 ? -11.414 5.133 -15.938 1 95.69 254 ASP A C 1
ATOM 1891 O O . ASP A 1 254 ? -12.359 5.699 -15.375 1 95.69 254 ASP A O 1
ATOM 1895 N N . ASP A 1 255 ? -11.57 3.957 -16.547 1 97.19 255 ASP A N 1
ATOM 1896 C CA . ASP A 1 255 ? -12.875 3.34 -16.766 1 97.19 255 ASP A CA 1
ATOM 1897 C C . ASP A 1 255 ? -13.281 2.463 -15.586 1 97.19 255 ASP A C 1
ATOM 1899 O O . ASP A 1 255 ? -14.438 2.064 -15.469 1 97.19 255 ASP A O 1
ATOM 1903 N N . LEU A 1 256 ? -12.398 2.189 -14.734 1 98.75 256 LEU A N 1
ATOM 1904 C CA . LEU A 1 256 ? -12.562 1.129 -13.742 1 98.75 256 LEU A CA 1
ATOM 1905 C C . LEU A 1 256 ? -13.828 1.344 -12.922 1 98.75 256 LEU A C 1
ATOM 1907 O O . LEU A 1 256 ? -14.664 0.441 -12.805 1 98.75 256 LEU A O 1
ATOM 1911 N N . PRO A 1 257 ? -14.07 2.594 -12.414 1 98.69 257 PRO A N 1
ATOM 1912 C CA . PRO A 1 257 ? -15.25 2.766 -11.555 1 98.69 257 PRO A CA 1
ATOM 1913 C C . PRO A 1 257 ? -16.562 2.523 -12.297 1 98.69 257 PRO A C 1
ATOM 1915 O O . PRO A 1 257 ? -17.547 2.127 -11.688 1 98.69 257 PRO A O 1
ATOM 1918 N N . THR A 1 258 ? -16.562 2.766 -13.57 1 98.69 258 THR A N 1
ATOM 1919 C CA . THR A 1 258 ? -17.781 2.619 -14.375 1 98.69 258 THR A CA 1
ATOM 1920 C C . THR A 1 258 ? -17.922 1.186 -14.875 1 98.69 258 THR A C 1
ATOM 1922 O O . THR A 1 258 ? -19.016 0.615 -14.82 1 98.69 258 THR A O 1
ATOM 1925 N N . VAL A 1 259 ? -16.859 0.584 -15.344 1 98.75 259 VAL A N 1
ATOM 1926 C CA . VAL A 1 259 ? -16.875 -0.712 -16.016 1 98.75 259 VAL A CA 1
ATOM 1927 C C . VAL A 1 259 ? -16.984 -1.828 -14.977 1 98.75 259 VAL A C 1
ATOM 1929 O O . VAL A 1 259 ? -17.688 -2.824 -15.203 1 98.75 259 VAL A O 1
ATOM 1932 N N . LEU A 1 260 ? -16.281 -1.707 -13.844 1 98.69 260 LEU A N 1
ATOM 1933 C CA . LEU A 1 260 ? -16.188 -2.781 -12.859 1 98.69 260 LEU A CA 1
ATOM 1934 C C . LEU A 1 260 ? -17.172 -2.561 -11.711 1 98.69 260 LEU A C 1
ATOM 1936 O O . LEU A 1 260 ? -16.781 -2.611 -10.547 1 98.69 260 LEU A O 1
ATOM 1940 N N . ARG A 1 261 ? -18.328 -2.23 -12.016 1 98.25 261 ARG A N 1
ATOM 1941 C CA . ARG A 1 261 ? -19.5 -2.23 -11.141 1 98.25 261 ARG A CA 1
ATOM 1942 C C . ARG A 1 261 ? -20.641 -3.033 -11.75 1 98.25 261 ARG A C 1
ATOM 1944 O O . ARG A 1 261 ? -20.484 -3.619 -12.828 1 98.25 261 ARG A O 1
ATOM 1951 N N . GLU A 1 262 ? -21.781 -3.189 -11.062 1 97.88 262 GLU A N 1
ATOM 1952 C CA . GLU A 1 262 ? -22.891 -4.051 -11.469 1 97.88 262 GLU A CA 1
ATOM 1953 C C . GLU A 1 262 ? -23.453 -3.623 -12.828 1 97.88 262 GLU A C 1
ATOM 1955 O O . GLU A 1 262 ? -23.578 -2.428 -13.102 1 97.88 262 GLU A O 1
ATOM 1960 N N . ASN A 1 263 ? -23.828 -4.535 -13.656 1 97.12 263 ASN A N 1
ATOM 1961 C CA . ASN A 1 263 ? -24.266 -4.27 -15.023 1 97.12 263 ASN A CA 1
ATOM 1962 C C . ASN A 1 263 ? -25.688 -3.721 -15.047 1 97.12 263 ASN A C 1
ATOM 1964 O O . ASN A 1 263 ? -26.203 -3.375 -16.109 1 97.12 263 ASN A O 1
ATOM 1968 N N . ARG A 1 264 ? -26.375 -3.652 -13.922 1 96.19 264 ARG A N 1
ATOM 1969 C CA . ARG A 1 264 ? -27.656 -2.967 -13.867 1 96.19 264 ARG A CA 1
ATOM 1970 C C . ARG A 1 264 ? -27.484 -1.467 -14.086 1 96.19 264 ARG A C 1
ATOM 1972 O O . ARG A 1 264 ? -28.453 -0.772 -14.43 1 96.19 264 ARG A O 1
ATOM 1979 N N . PHE A 1 265 ? -26.312 -0.962 -13.883 1 96.31 265 PHE A N 1
ATOM 1980 C CA . PHE A 1 265 ? -26 0.435 -14.156 1 96.31 265 PHE A CA 1
ATOM 1981 C C . PHE A 1 265 ? -25.391 0.59 -15.547 1 96.31 265 PHE A C 1
ATOM 1983 O O . PHE A 1 265 ? -24.656 -0.292 -16.016 1 96.31 265 PHE A O 1
ATOM 1990 N N . PRO A 1 266 ? -25.656 1.69 -16.25 1 96.5 266 PRO A N 1
ATOM 1991 C CA . PRO A 1 266 ? -25.047 1.924 -17.547 1 96.5 266 PRO A CA 1
ATOM 1992 C C . PRO A 1 266 ? -23.516 1.85 -17.5 1 96.5 266 PRO A C 1
ATOM 1994 O O . PRO A 1 266 ? -22.891 2.504 -16.672 1 96.5 266 PRO A O 1
ATOM 1997 N N . GLY A 1 267 ? -22.984 0.997 -18.375 1 97.44 267 GLY A N 1
ATOM 1998 C CA . GLY A 1 267 ? -21.547 0.877 -18.453 1 97.44 267 GLY A CA 1
ATOM 1999 C C . GLY A 1 267 ? -20.984 -0.204 -17.547 1 97.44 267 GLY A C 1
ATOM 2000 O O . GLY A 1 267 ? -19.812 -0.577 -17.672 1 97.44 267 GLY A O 1
ATOM 2001 N N . GLY A 1 268 ? -21.766 -0.66 -16.578 1 98.31 268 GLY A N 1
ATOM 2002 C CA . GLY A 1 268 ? -21.328 -1.714 -15.672 1 98.31 268 GLY A CA 1
ATOM 2003 C C . GLY A 1 268 ? -21.25 -3.076 -16.328 1 98.31 268 GLY A C 1
ATOM 2004 O O . GLY A 1 268 ? -22 -3.357 -17.266 1 98.31 268 GLY A O 1
ATOM 2005 N N . SER A 1 269 ? -20.391 -3.928 -15.797 1 98.19 269 SER A N 1
ATOM 2006 C CA . SER A 1 269 ? -20.172 -5.207 -16.469 1 98.19 269 SER A CA 1
ATOM 2007 C C . SER A 1 269 ? -20.469 -6.375 -15.531 1 98.19 269 SER A C 1
ATOM 2009 O O . SER A 1 269 ? -20.625 -7.512 -15.984 1 98.19 269 SER A O 1
ATOM 2011 N N . LEU A 1 270 ? -20.562 -6.195 -14.273 1 98.19 270 LEU A N 1
ATOM 2012 C CA . LEU A 1 270 ? -20.516 -7.277 -13.297 1 98.19 270 LEU A CA 1
ATOM 2013 C C . LEU A 1 270 ? -21.906 -7.867 -13.078 1 98.19 270 LEU A C 1
ATOM 2015 O O . LEU A 1 270 ? -22.891 -7.129 -12.992 1 98.19 270 LEU A O 1
ATOM 2019 N N . MET A 1 271 ? -22.016 -9.117 -12.906 1 96.69 271 MET A N 1
ATOM 2020 C CA . MET A 1 271 ? -23.266 -9.805 -12.633 1 96.69 271 MET A CA 1
ATOM 2021 C C . MET A 1 271 ? -23.578 -9.805 -11.141 1 96.69 271 MET A C 1
ATOM 2023 O O . MET A 1 271 ? -24.719 -10.016 -10.734 1 96.69 271 MET A O 1
ATOM 2027 N N . ARG A 1 272 ? -22.547 -9.594 -10.383 1 96.31 272 ARG A N 1
ATOM 2028 C CA . ARG A 1 272 ? -22.688 -9.445 -8.938 1 96.31 272 ARG A CA 1
ATOM 2029 C C . ARG A 1 272 ? -21.609 -8.5 -8.383 1 96.31 272 ARG A C 1
ATOM 2031 O O . ARG A 1 272 ? -20.562 -8.305 -9 1 96.31 272 ARG A O 1
ATOM 2038 N N . ARG A 1 273 ? -21.891 -7.863 -7.297 1 96.56 273 ARG A N 1
ATOM 2039 C CA . ARG A 1 273 ? -20.891 -7.102 -6.555 1 96.56 273 ARG A CA 1
ATOM 2040 C C . ARG A 1 273 ? -20.109 -8 -5.617 1 96.56 273 ARG A C 1
ATOM 2042 O O . ARG A 1 273 ? -20.484 -9.148 -5.379 1 96.56 273 ARG A O 1
ATOM 2049 N N . GLY A 1 274 ? -19.016 -7.422 -4.984 1 98.31 274 GLY A N 1
ATOM 2050 C CA . GLY A 1 274 ? -18.172 -8.234 -4.117 1 98.31 274 GLY A CA 1
ATOM 2051 C C . GLY A 1 274 ? -17.516 -9.398 -4.836 1 98.31 274 GLY A C 1
ATOM 2052 O O . GLY A 1 274 ? -17.594 -10.539 -4.371 1 98.31 274 GLY A O 1
ATOM 2053 N N . THR A 1 275 ? -16.891 -9.109 -5.988 1 98.75 275 THR A N 1
ATOM 2054 C CA . THR A 1 275 ? -16.422 -10.172 -6.863 1 98.75 275 THR A CA 1
ATOM 2055 C C . THR A 1 275 ? -15 -9.891 -7.34 1 98.75 275 THR A C 1
ATOM 2057 O O . THR A 1 275 ? -14.461 -8.812 -7.082 1 98.75 275 THR A O 1
ATOM 2060 N N . VAL A 1 276 ? -14.367 -10.867 -7.906 1 98.81 276 VAL A N 1
ATOM 2061 C CA . VAL A 1 276 ? -13.102 -10.711 -8.617 1 98.81 276 VAL A CA 1
ATOM 2062 C C . VAL A 1 276 ? -13.367 -10.594 -10.117 1 98.81 276 VAL A C 1
ATOM 2064 O O . VAL A 1 276 ? -14.258 -11.258 -10.648 1 98.81 276 VAL A O 1
ATOM 2067 N N . GLU A 1 277 ? -12.617 -9.719 -10.797 1 98.75 277 GLU A N 1
ATOM 2068 C CA . GLU A 1 277 ? -12.789 -9.547 -12.234 1 98.75 277 GLU A CA 1
ATOM 2069 C C . GLU A 1 277 ? -11.516 -9.008 -12.883 1 98.75 277 GLU A C 1
ATOM 2071 O O . GLU A 1 277 ? -10.641 -8.469 -12.188 1 98.75 277 GLU A O 1
ATOM 2076 N N . ILE A 1 278 ? -11.469 -9.188 -14.172 1 98.56 278 ILE A N 1
ATOM 2077 C CA . ILE A 1 278 ? -10.297 -8.781 -14.938 1 98.56 278 ILE A CA 1
ATOM 2078 C C . ILE A 1 278 ? -10.633 -7.562 -15.789 1 98.56 278 ILE A C 1
ATOM 2080 O O . ILE A 1 278 ? -11.742 -7.457 -16.312 1 98.56 278 ILE A O 1
ATOM 2084 N N . ALA A 1 279 ? -9.742 -6.617 -15.867 1 98.69 279 ALA A N 1
ATOM 2085 C CA . ALA A 1 279 ? -9.812 -5.547 -16.859 1 98.69 279 ALA A CA 1
ATOM 2086 C C . ALA A 1 279 ? -8.992 -5.895 -18.109 1 98.69 279 ALA A C 1
ATOM 2088 O O . ALA A 1 279 ? -7.758 -5.91 -18.062 1 98.69 279 ALA A O 1
ATOM 2089 N N . SER A 1 280 ? -9.648 -6.121 -19.203 1 98.69 280 SER A N 1
ATOM 2090 C CA . SER A 1 280 ? -8.945 -6.453 -20.438 1 98.69 280 SER A CA 1
ATOM 2091 C C . SER A 1 280 ? -8.297 -5.219 -21.062 1 98.69 280 SER A C 1
ATOM 2093 O O . SER A 1 280 ? -8.906 -4.145 -21.094 1 98.69 280 SER A O 1
ATOM 2095 N N . SER A 1 281 ? -7.113 -5.387 -21.594 1 98.19 281 SER A N 1
ATOM 2096 C CA . SER A 1 281 ? -6.418 -4.285 -22.25 1 98.19 281 SER A CA 1
ATOM 2097 C C . SER A 1 281 ? -6.797 -4.191 -23.719 1 98.19 281 SER A C 1
ATOM 2099 O O . SER A 1 281 ? -6.191 -3.43 -24.469 1 98.19 281 SER A O 1
ATOM 2101 N N . MET A 1 282 ? -7.75 -5.035 -24.141 1 98 282 MET A N 1
ATOM 2102 C CA . MET A 1 282 ? -8.172 -5.055 -25.547 1 98 282 MET A CA 1
ATOM 2103 C C . MET A 1 282 ? -9.672 -4.801 -25.656 1 98 282 MET A C 1
ATOM 2105 O O . MET A 1 282 ? -10.469 -5.438 -24.969 1 98 282 MET A O 1
ATOM 2109 N N . TYR A 1 283 ? -9.953 -3.867 -26.578 1 98.25 283 TYR A N 1
ATOM 2110 C CA . TYR A 1 283 ? -11.344 -3.807 -27 1 98.25 283 TYR A CA 1
ATOM 2111 C C . TYR A 1 283 ? -11.734 -5.055 -27.781 1 98.25 283 TYR A C 1
ATOM 2113 O O . TYR A 1 283 ? -10.875 -5.762 -28.312 1 98.25 283 TYR A O 1
ATOM 2121 N N . ARG A 1 284 ? -13.047 -5.332 -27.875 1 97.38 284 ARG A N 1
ATOM 2122 C CA . ARG A 1 284 ? -13.516 -6.559 -28.516 1 97.38 284 ARG A CA 1
ATOM 2123 C C . ARG A 1 284 ? -13.227 -6.555 -30 1 97.38 284 ARG A C 1
ATOM 2125 O O . ARG A 1 284 ? -13.195 -7.609 -30.641 1 97.38 284 ARG A O 1
ATOM 2132 N N . ASP A 1 285 ? -12.938 -5.402 -30.578 1 97.25 285 ASP A N 1
ATOM 2133 C CA . ASP A 1 285 ? -12.633 -5.312 -32 1 97.25 285 ASP A CA 1
ATOM 2134 C C . ASP A 1 285 ? -11.148 -5.539 -32.25 1 97.25 285 ASP A C 1
ATOM 2136 O O . ASP A 1 285 ? -10.688 -5.441 -33.406 1 97.25 285 ASP A O 1
ATOM 2140 N N . GLY A 1 286 ? -10.391 -5.746 -31.203 1 95.12 286 GLY A N 1
ATOM 2141 C CA . GLY A 1 286 ? -8.992 -6.094 -31.359 1 95.12 286 GLY A CA 1
ATOM 2142 C C . GLY A 1 286 ? -8.055 -4.93 -31.094 1 95.12 286 GLY A C 1
ATOM 2143 O O . GLY A 1 286 ? -6.84 -5.113 -30.984 1 95.12 286 GLY A O 1
ATOM 2144 N N . GLN A 1 287 ? -8.633 -3.738 -30.953 1 97.12 287 GLN A N 1
ATOM 2145 C CA . GLN A 1 287 ? -7.801 -2.578 -30.672 1 97.12 287 GLN A CA 1
ATOM 2146 C C . GLN A 1 287 ? -7.379 -2.559 -29.203 1 97.12 287 GLN A C 1
ATOM 2148 O O . GLN A 1 287 ? -8.102 -3.051 -28.328 1 97.12 287 GLN A O 1
ATOM 2153 N N . GLU A 1 288 ? -6.227 -1.994 -28.969 1 97.06 288 GLU A N 1
ATOM 2154 C CA . GLU A 1 288 ? -5.734 -1.862 -27.594 1 97.06 288 GLU A CA 1
ATOM 2155 C C . GLU A 1 288 ? -6.457 -0.74 -26.859 1 97.06 288 GLU A C 1
ATOM 2157 O O . GLU A 1 288 ? -6.723 0.318 -27.438 1 97.06 288 GLU A O 1
ATOM 2162 N N . VAL A 1 289 ? -6.84 -0.984 -25.625 1 98.25 289 VAL A N 1
ATOM 2163 C CA . VAL A 1 289 ? -7.395 0.054 -24.766 1 98.25 289 VAL A CA 1
ATOM 2164 C C . VAL A 1 289 ? -6.289 1.017 -24.328 1 98.25 289 VAL A C 1
ATOM 2166 O O . VAL A 1 289 ? -5.305 0.605 -23.719 1 98.25 289 VAL A O 1
ATOM 2169 N N . PRO A 1 290 ? -6.434 2.285 -24.641 1 96.75 290 PRO A N 1
ATOM 2170 C CA . PRO A 1 290 ? -5.418 3.217 -24.156 1 96.75 290 PRO A CA 1
ATOM 2171 C C . PRO A 1 290 ? -5.367 3.293 -22.641 1 96.75 290 PRO A C 1
ATOM 2173 O O . PRO A 1 290 ? -6.402 3.18 -21.969 1 96.75 290 PRO A O 1
ATOM 2176 N N . ASP A 1 291 ? -4.137 3.508 -22.109 1 95 291 ASP A N 1
ATOM 2177 C CA . ASP A 1 291 ? -3.912 3.674 -20.688 1 95 291 ASP A CA 1
ATOM 2178 C C . ASP A 1 291 ? -4.539 2.527 -19.891 1 95 291 ASP A C 1
ATOM 2180 O O . ASP A 1 291 ? -5.23 2.756 -18.891 1 95 291 ASP A O 1
ATOM 2184 N N . ASN A 1 292 ? -4.414 1.297 -20.469 1 97.12 292 ASN A N 1
ATOM 2185 C CA . ASN A 1 292 ? -4.969 0.118 -19.812 1 97.12 292 ASN A CA 1
ATOM 2186 C C . ASN A 1 292 ? -4.141 -0.291 -18.609 1 97.12 292 ASN A C 1
ATOM 2188 O O . ASN A 1 292 ? -3.068 0.269 -18.359 1 97.12 292 ASN A O 1
ATOM 2192 N N . LEU A 1 293 ? -4.621 -1.222 -17.844 1 96.94 293 LEU A N 1
ATOM 2193 C CA . LEU A 1 293 ? -4.031 -1.687 -16.594 1 96.94 293 LEU A CA 1
ATOM 2194 C C . LEU A 1 293 ? -3.395 -3.062 -16.766 1 96.94 293 LEU A C 1
ATOM 2196 O O . LEU A 1 293 ? -3.389 -3.873 -15.836 1 96.94 293 LEU A O 1
ATOM 2200 N N . ARG A 1 294 ? -2.873 -3.381 -17.938 1 96 294 ARG A N 1
ATOM 2201 C CA . ARG A 1 294 ? -2.404 -4.707 -18.328 1 96 294 ARG A CA 1
ATOM 2202 C C . ARG A 1 294 ? -1.438 -5.273 -17.281 1 96 294 ARG A C 1
ATOM 2204 O O . ARG A 1 294 ? -1.472 -6.465 -16.984 1 96 294 ARG A O 1
ATOM 2211 N N . TRP A 1 295 ? -0.611 -4.441 -16.703 1 95.38 295 TRP A N 1
ATOM 2212 C CA . TRP A 1 295 ? 0.474 -4.887 -15.836 1 95.38 295 TRP A CA 1
ATOM 2213 C C . TRP A 1 295 ? 0.138 -4.637 -14.375 1 95.38 295 TRP A C 1
ATOM 2215 O O . TRP A 1 295 ? 0.969 -4.863 -13.492 1 95.38 295 TRP A O 1
ATOM 2225 N N . GLY A 1 296 ? -1.034 -4.148 -14.125 1 97.44 296 GLY A N 1
ATOM 2226 C CA . GLY A 1 296 ? -1.323 -3.666 -12.781 1 97.44 296 GLY A CA 1
ATOM 2227 C C . GLY A 1 296 ? -2.445 -4.43 -12.102 1 97.44 296 GLY A C 1
ATOM 2228 O O . GLY A 1 296 ? -2.764 -5.555 -12.5 1 97.44 296 GLY A O 1
ATOM 2229 N N . VAL A 1 297 ? -2.928 -3.883 -10.969 1 98.75 297 VAL A N 1
ATOM 2230 C CA . VAL A 1 297 ? -4.023 -4.41 -10.164 1 98.75 297 VAL A CA 1
ATOM 2231 C C . VAL A 1 297 ? -4.953 -3.273 -9.75 1 98.75 297 VAL A C 1
ATOM 2233 O O . VAL A 1 297 ? -4.59 -2.098 -9.852 1 98.75 297 VAL A O 1
ATOM 2236 N N . TYR A 1 298 ? -6.188 -3.605 -9.305 1 98.81 298 TYR A N 1
ATOM 2237 C CA . TYR A 1 298 ? -7.129 -2.562 -8.914 1 98.81 298 TYR A CA 1
ATOM 2238 C C . TYR A 1 298 ? -8.094 -3.07 -7.852 1 98.81 298 TYR A C 1
ATOM 2240 O O . TYR A 1 298 ? -8.219 -4.277 -7.641 1 98.81 298 TYR A O 1
ATOM 2248 N N . VAL A 1 299 ? -8.711 -2.182 -7.172 1 98.88 299 VAL A N 1
ATOM 2249 C CA . VAL A 1 299 ? -9.93 -2.389 -6.395 1 98.88 299 VAL A CA 1
ATOM 2250 C C . VAL A 1 299 ? -10.945 -1.291 -6.719 1 98.88 299 VAL A C 1
ATOM 2252 O O . VAL A 1 299 ? -10.578 -0.124 -6.867 1 98.88 299 VAL A O 1
ATOM 2255 N N . THR A 1 300 ? -12.109 -1.638 -6.984 1 98.94 300 THR A N 1
ATOM 2256 C CA . THR A 1 300 ? -13.234 -0.727 -7.133 1 98.94 300 THR A CA 1
ATOM 2257 C C . THR A 1 300 ? -14.141 -0.781 -5.902 1 98.94 300 THR A C 1
ATOM 2259 O O . THR A 1 300 ? -14.445 -1.863 -5.395 1 98.94 300 THR A O 1
ATOM 2262 N N . PHE A 1 301 ? -14.508 0.359 -5.434 1 98.81 301 PHE A N 1
ATOM 2263 C CA . PHE A 1 301 ? -15.258 0.438 -4.188 1 98.81 301 PHE A CA 1
ATOM 2264 C C . PHE A 1 301 ? -16.359 1.488 -4.281 1 98.81 301 PHE A C 1
ATOM 2266 O O . PHE A 1 301 ? -16.359 2.309 -5.203 1 98.81 301 PHE A O 1
ATOM 2273 N N . GLU A 1 302 ? -17.281 1.403 -3.42 1 98.38 302 GLU A N 1
ATOM 2274 C CA . GLU A 1 302 ? -18.391 2.348 -3.318 1 98.38 302 GLU A CA 1
ATOM 2275 C C . GLU A 1 302 ? -18.344 3.098 -1.991 1 98.38 302 GLU A C 1
ATOM 2277 O O . GLU A 1 302 ? -18.156 2.492 -0.934 1 98.38 302 GLU A O 1
ATOM 2282 N N . ALA A 1 303 ? -18.5 4.426 -2.039 1 97.19 303 ALA A N 1
ATOM 2283 C CA . ALA A 1 303 ? -18.703 5.219 -0.828 1 97.19 303 ALA A CA 1
ATOM 2284 C C . ALA A 1 303 ? -20.031 4.863 -0.157 1 97.19 303 ALA A C 1
ATOM 2286 O O . ALA A 1 303 ? -21.078 4.809 -0.816 1 97.19 303 ALA A O 1
ATOM 2287 N N . VAL A 1 304 ? -20 4.711 1.092 1 93.81 304 VAL A N 1
ATOM 2288 C CA . VAL A 1 304 ? -21.172 4.23 1.825 1 93.81 304 VAL A CA 1
ATOM 2289 C C . VAL A 1 304 ? -22.078 5.402 2.193 1 93.81 304 VAL A C 1
ATOM 2291 O O . VAL A 1 304 ? -23.297 5.25 2.293 1 93.81 304 VAL A O 1
ATOM 2294 N N . THR A 1 305 ? -21.531 6.59 2.377 1 95.38 305 THR A N 1
ATOM 2295 C CA . THR A 1 305 ? -22.297 7.75 2.811 1 95.38 305 THR A CA 1
ATOM 2296 C C . THR A 1 305 ? -22.266 8.852 1.752 1 95.38 305 THR A C 1
ATOM 2298 O O . THR A 1 305 ? -21.344 8.914 0.943 1 95.38 305 THR A O 1
ATOM 2301 N N . ASP A 1 306 ? -23.297 9.688 1.809 1 95.94 306 ASP A N 1
ATOM 2302 C CA . ASP A 1 306 ? -23.328 10.82 0.893 1 95.94 306 ASP A CA 1
ATOM 2303 C C . ASP A 1 306 ? -22.172 11.781 1.169 1 95.94 306 ASP A C 1
ATOM 2305 O O . ASP A 1 306 ? -21.656 12.414 0.247 1 95.94 306 ASP A O 1
ATOM 2309 N N . TYR A 1 307 ? -21.844 11.867 2.41 1 97.31 307 TYR A N 1
ATOM 2310 C CA . TYR A 1 307 ? -20.719 12.742 2.742 1 97.31 307 TYR A CA 1
ATOM 2311 C C . TYR A 1 307 ? -19.438 12.242 2.102 1 97.31 307 TYR A C 1
ATOM 2313 O O . TYR A 1 307 ? -18.625 13.039 1.607 1 97.31 307 TYR A O 1
ATOM 2321 N N . ALA A 1 308 ? -19.219 10.953 2.141 1 97.38 308 ALA A N 1
ATOM 2322 C CA . ALA A 1 308 ? -18.047 10.383 1.487 1 97.38 308 ALA A CA 1
ATOM 2323 C C . ALA A 1 308 ? -18.062 10.672 -0.012 1 97.38 308 ALA A C 1
ATOM 2325 O O . ALA A 1 308 ? -17.016 10.961 -0.606 1 97.38 308 ALA A O 1
ATOM 2326 N N . VAL A 1 309 ? -19.234 10.594 -0.624 1 97.69 309 VAL A N 1
ATOM 2327 C CA . VAL A 1 309 ? -19.375 10.906 -2.041 1 97.69 309 VAL A CA 1
ATOM 2328 C C . VAL A 1 309 ? -18.953 12.352 -2.295 1 97.69 309 VAL A C 1
ATOM 2330 O O . VAL A 1 309 ? -18.234 12.633 -3.256 1 97.69 309 VAL A O 1
ATOM 2333 N N . GLN A 1 310 ? -19.406 13.195 -1.454 1 96.56 310 GLN A N 1
ATOM 2334 C CA . GLN A 1 310 ? -19.031 14.602 -1.565 1 96.56 310 GLN A CA 1
ATOM 2335 C C . GLN A 1 310 ? -17.516 14.766 -1.451 1 96.56 310 GLN A C 1
ATOM 2337 O O . GLN A 1 310 ? -16.906 15.547 -2.188 1 96.56 310 GLN A O 1
ATOM 2342 N N . CYS A 1 311 ? -16.906 14.055 -0.541 1 96.44 311 CYS A N 1
ATOM 2343 C CA . CYS A 1 311 ? -15.469 14.125 -0.341 1 96.44 311 CYS A CA 1
ATOM 2344 C C . CYS A 1 311 ? -14.719 13.672 -1.59 1 96.44 311 CYS A C 1
ATOM 2346 O O . CYS A 1 311 ? -13.688 14.242 -1.945 1 96.44 311 CYS A O 1
ATOM 2348 N N . PHE A 1 312 ? -15.203 12.578 -2.281 1 97 312 PHE A N 1
ATOM 2349 C CA . PHE A 1 312 ? -14.586 12.133 -3.521 1 97 312 PHE A CA 1
ATOM 2350 C C . PHE A 1 312 ? -14.469 13.273 -4.52 1 97 312 PHE A C 1
ATOM 2352 O O . PHE A 1 312 ? -13.422 13.477 -5.129 1 97 312 PHE A O 1
ATOM 2359 N N . ALA A 1 313 ? -15.508 14 -4.633 1 94.5 313 ALA A N 1
ATOM 2360 C CA . ALA A 1 313 ? -15.547 15.117 -5.574 1 94.5 313 ALA A CA 1
ATOM 2361 C C . ALA A 1 313 ? -14.57 16.219 -5.16 1 94.5 313 ALA A C 1
ATOM 2363 O O . ALA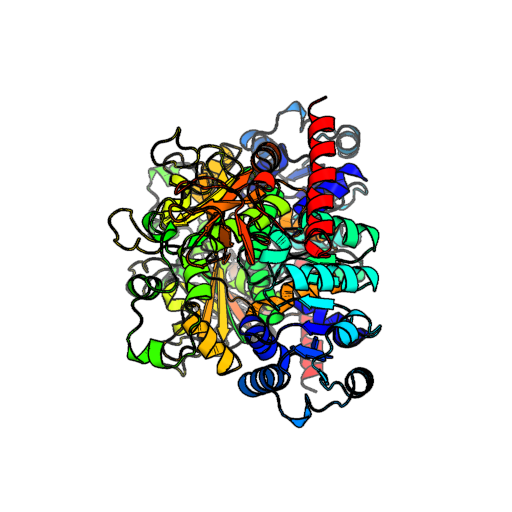 A 1 313 ? -13.867 16.781 -6 1 94.5 313 ALA A O 1
ATOM 2364 N N . GLU A 1 314 ? -14.539 16.453 -3.898 1 90 314 GLU A N 1
ATOM 2365 C CA . GLU A 1 314 ? -13.75 17.562 -3.371 1 90 314 GLU A CA 1
ATOM 2366 C C . GLU A 1 314 ? -12.25 17.266 -3.475 1 90 314 GLU A C 1
ATOM 2368 O O . GLU A 1 314 ? -11.445 18.188 -3.639 1 90 314 GLU A O 1
ATOM 2373 N N . TYR A 1 315 ? -11.93 16.016 -3.459 1 90.38 315 TYR A N 1
ATOM 2374 C CA . TYR A 1 315 ? -10.508 15.703 -3.391 1 90.38 315 TYR A CA 1
ATOM 2375 C C . TYR A 1 315 ? -10.062 14.922 -4.621 1 90.38 315 TYR A C 1
ATOM 2377 O O . TYR A 1 315 ? -9.102 14.148 -4.562 1 90.38 315 TYR A O 1
ATOM 2385 N N . GLY A 1 316 ? -10.734 15.078 -5.668 1 91.06 316 GLY A N 1
ATOM 2386 C CA . GLY A 1 316 ? -10.273 14.695 -6.992 1 91.06 316 GLY A CA 1
ATOM 2387 C C . GLY A 1 316 ? -10.273 13.195 -7.219 1 91.06 316 GLY A C 1
ATOM 2388 O O . GLY A 1 316 ? -9.555 12.688 -8.086 1 91.06 316 GLY A O 1
ATOM 2389 N N . VAL A 1 317 ? -11.023 12.406 -6.41 1 95.75 317 VAL A N 1
ATOM 2390 C CA . VAL A 1 317 ? -11.141 10.977 -6.672 1 95.75 317 VAL A CA 1
ATOM 2391 C C . VAL A 1 317 ? -11.906 10.75 -7.973 1 95.75 317 VAL A C 1
ATOM 2393 O O . VAL A 1 317 ? -12.992 11.305 -8.164 1 95.75 317 VAL A O 1
ATOM 2396 N N . HIS A 1 318 ? -11.289 10.016 -8.883 1 96.56 318 HIS A N 1
ATOM 2397 C CA . HIS A 1 318 ? -11.961 9.68 -10.133 1 96.56 318 HIS A CA 1
ATOM 2398 C C . HIS A 1 318 ? -13.094 8.688 -9.898 1 96.56 318 HIS A C 1
ATOM 2400 O O . HIS A 1 318 ? -12.875 7.613 -9.336 1 96.56 318 HIS A O 1
ATOM 2406 N N . THR A 1 319 ? -14.328 9.086 -10.289 1 98 319 THR A N 1
ATOM 2407 C CA . THR A 1 319 ? -15.5 8.266 -10 1 98 319 THR A CA 1
ATOM 2408 C C . THR A 1 319 ? -16.312 8.016 -11.266 1 98 319 THR A C 1
ATOM 2410 O O . THR A 1 319 ? -16 8.555 -12.328 1 98 319 THR A O 1
ATOM 2413 N N . ASP A 1 320 ? -17.281 7.086 -11.195 1 97.88 320 ASP A N 1
ATOM 2414 C CA . ASP A 1 320 ? -18.297 6.988 -12.234 1 97.88 320 ASP A CA 1
ATOM 2415 C C . ASP A 1 320 ? -19.203 8.219 -12.242 1 97.88 320 ASP A C 1
ATOM 2417 O O . ASP A 1 320 ? -18.938 9.195 -11.531 1 97.88 320 ASP A O 1
ATOM 2421 N N . GLU A 1 321 ? -20.281 8.219 -13.047 1 96.5 321 GLU A N 1
ATOM 2422 C CA . GLU A 1 321 ? -21.125 9.391 -13.242 1 96.5 321 GLU A CA 1
ATOM 2423 C C . GLU A 1 321 ? -21.922 9.711 -11.977 1 96.5 321 GLU A C 1
ATOM 2425 O O . GLU A 1 321 ? -22.344 10.852 -11.781 1 96.5 321 GLU A O 1
ATOM 2430 N N . THR A 1 322 ? -22.141 8.742 -11.094 1 96.38 322 THR A N 1
ATOM 2431 C CA . THR A 1 322 ? -22.906 8.977 -9.883 1 96.38 322 THR A CA 1
ATOM 2432 C C . THR A 1 322 ? -22.047 9.625 -8.805 1 96.38 322 THR A C 1
ATOM 2434 O O . THR A 1 322 ? -22.562 10.148 -7.816 1 96.38 322 THR A O 1
ATOM 2437 N N . GLY A 1 323 ? -20.734 9.578 -8.938 1 97.5 323 GLY A N 1
ATOM 2438 C CA . GLY A 1 323 ? -19.812 10.07 -7.918 1 97.5 323 GLY A CA 1
ATOM 2439 C C . GLY A 1 323 ? -19.609 9.094 -6.777 1 97.5 323 GLY A C 1
ATOM 2440 O O . GLY A 1 323 ? -18.812 9.336 -5.875 1 97.5 323 GLY A O 1
ATOM 2441 N N . ARG A 1 324 ? -20.219 8 -6.797 1 97.44 324 ARG A N 1
ATOM 2442 C CA . ARG A 1 324 ? -20.266 7.086 -5.656 1 97.44 324 ARG A CA 1
ATOM 2443 C C . ARG A 1 324 ? -19.219 5.984 -5.797 1 97.44 324 ARG A C 1
ATOM 2445 O O . ARG A 1 324 ? -18.641 5.539 -4.801 1 97.44 324 ARG A O 1
ATOM 2452 N N . TYR A 1 325 ? -18.969 5.52 -7.035 1 98.62 325 TYR A N 1
ATOM 2453 C CA . TYR A 1 325 ? -18 4.449 -7.273 1 98.62 325 TYR A CA 1
ATOM 2454 C C . TYR A 1 325 ? -16.625 5.016 -7.621 1 98.62 325 TYR A C 1
ATOM 2456 O O . TYR A 1 325 ? -16.5 5.84 -8.523 1 98.62 325 TYR A O 1
ATOM 2464 N N . GLY A 1 326 ? -15.617 4.629 -6.863 1 98.5 326 GLY A N 1
ATOM 2465 C CA . GLY A 1 326 ? -14.227 4.953 -7.141 1 98.5 326 GLY A CA 1
ATOM 2466 C C . GLY A 1 326 ? -13.336 3.729 -7.258 1 98.5 326 GLY A C 1
ATOM 2467 O O . GLY A 1 326 ? -13.766 2.613 -6.961 1 98.5 326 GLY A O 1
ATOM 2468 N N . SER A 1 327 ? -12.148 3.902 -7.785 1 98.69 327 SER A N 1
ATOM 2469 C CA . SER A 1 327 ? -11.164 2.822 -7.836 1 98.69 327 SER A CA 1
ATOM 2470 C C . SER A 1 327 ? -9.781 3.316 -7.441 1 98.69 327 SER A C 1
ATOM 2472 O O . SER A 1 327 ? -9.445 4.484 -7.66 1 98.69 327 SER A O 1
ATOM 2474 N N . LEU A 1 328 ? -9.055 2.523 -6.773 1 98.25 328 LEU A N 1
ATOM 2475 C CA . LEU A 1 328 ? -7.605 2.65 -6.633 1 98.25 328 LEU A CA 1
ATOM 2476 C C . LEU A 1 328 ? -6.883 1.558 -7.41 1 98.25 328 LEU A C 1
ATOM 2478 O O . LEU A 1 328 ? -7.41 0.454 -7.574 1 98.25 328 LEU A O 1
ATOM 2482 N N . TYR A 1 329 ? -5.703 1.913 -7.977 1 98.19 329 TYR A N 1
ATOM 2483 C CA . TYR A 1 329 ? -4.961 0.937 -8.766 1 98.19 329 TYR A CA 1
ATOM 2484 C C . TYR A 1 329 ? -3.459 1.137 -8.609 1 98.19 329 TYR A C 1
ATOM 2486 O O . TYR A 1 329 ? -3.012 2.178 -8.117 1 98.19 329 TYR A O 1
ATOM 2494 N N . ARG A 1 330 ? -2.721 0.112 -8.766 1 97.5 330 ARG A N 1
ATOM 2495 C CA . ARG A 1 330 ? -1.279 0.077 -8.992 1 97.5 330 ARG A CA 1
ATOM 2496 C C . ARG A 1 330 ? -0.961 -0.226 -10.453 1 97.5 330 ARG A C 1
ATOM 2498 O O . ARG A 1 330 ? -1.376 -1.26 -10.984 1 97.5 330 ARG A O 1
ATOM 2505 N N . PRO A 1 331 ? -0.229 0.642 -11.164 1 95.56 331 PRO A N 1
ATOM 2506 C CA . PRO A 1 331 ? -0.152 0.549 -12.625 1 95.56 331 PRO A CA 1
ATOM 2507 C C . PRO A 1 331 ? 0.642 -0.667 -13.102 1 95.56 331 PRO A C 1
ATOM 2509 O O . PRO A 1 331 ? 0.444 -1.139 -14.227 1 95.56 331 PRO A O 1
ATOM 2512 N N . TYR A 1 332 ? 1.582 -1.134 -12.297 1 95.75 332 TYR A N 1
ATOM 2513 C CA . TYR A 1 332 ? 2.357 -2.318 -12.648 1 95.75 332 TYR A CA 1
ATOM 2514 C C . TYR A 1 332 ? 2.857 -3.035 -11.398 1 95.75 332 TYR A C 1
ATOM 2516 O O . TYR A 1 332 ? 2.771 -2.496 -10.297 1 95.75 332 TYR A O 1
ATOM 2524 N N . HIS A 1 333 ? 3.148 -4.227 -11.523 1 96.56 333 HIS A N 1
ATOM 2525 C CA . HIS A 1 333 ? 3.787 -5.016 -10.477 1 96.56 333 HIS A CA 1
ATOM 2526 C C . HIS A 1 333 ? 5.188 -5.453 -10.891 1 96.56 333 HIS A C 1
ATOM 2528 O O . HIS A 1 333 ? 5.512 -5.461 -12.086 1 96.56 333 HIS A O 1
ATOM 2534 N N . MET A 1 334 ? 6.051 -5.766 -9.977 1 97.62 334 MET A N 1
ATOM 2535 C CA . MET A 1 334 ? 7.449 -6.047 -10.297 1 97.62 334 MET A CA 1
ATOM 2536 C C . MET A 1 334 ? 7.824 -7.469 -9.883 1 97.62 334 MET A C 1
ATOM 2538 O O . MET A 1 334 ? 8.992 -7.746 -9.602 1 97.62 334 MET A O 1
ATOM 2542 N N . ILE A 1 335 ? 6.902 -8.289 -9.703 1 96.94 335 ILE A N 1
ATOM 2543 C CA . ILE A 1 335 ? 7.047 -9.734 -9.617 1 96.94 335 ILE A CA 1
ATOM 2544 C C . ILE A 1 335 ? 8.023 -10.094 -8.5 1 96.94 335 ILE A C 1
ATOM 2546 O O . ILE A 1 335 ? 7.863 -9.648 -7.359 1 96.94 335 ILE A O 1
ATOM 2550 N N . GLY A 1 336 ? 9.055 -10.914 -8.883 1 98.12 336 GLY A N 1
ATOM 2551 C CA . GLY A 1 336 ? 10 -11.414 -7.891 1 98.12 336 GLY A CA 1
ATOM 2552 C C . GLY A 1 336 ? 10.82 -10.32 -7.234 1 98.12 336 GLY A C 1
ATOM 2553 O O . GLY A 1 336 ? 11.367 -10.516 -6.148 1 98.12 336 GLY A O 1
ATOM 2554 N N . LEU A 1 337 ? 10.922 -9.141 -7.848 1 98.44 337 LEU A N 1
ATOM 2555 C CA . LEU A 1 337 ? 11.688 -8.039 -7.273 1 98.44 337 LEU A CA 1
ATOM 2556 C C . LEU A 1 337 ? 11.062 -7.57 -5.965 1 98.44 337 LEU A C 1
ATOM 2558 O O . LEU A 1 337 ? 11.727 -6.926 -5.148 1 98.44 337 LEU A O 1
ATOM 2562 N N . GLU A 1 338 ? 9.805 -7.891 -5.723 1 98.31 338 GLU A N 1
ATOM 2563 C CA . GLU A 1 338 ? 9.086 -7.367 -4.562 1 98.31 338 GLU A CA 1
ATOM 2564 C C . GLU A 1 338 ? 8.891 -8.453 -3.504 1 98.31 338 GLU A C 1
ATOM 2566 O O . GLU A 1 338 ? 8.227 -8.219 -2.492 1 98.31 338 GLU A O 1
ATOM 2571 N N . LEU A 1 339 ? 9.469 -9.602 -3.592 1 98.56 339 LEU A N 1
ATOM 2572 C CA . LEU A 1 339 ? 9.141 -10.789 -2.812 1 98.56 339 LEU A CA 1
ATOM 2573 C C . LEU A 1 339 ? 9.555 -10.617 -1.355 1 98.56 339 LEU A C 1
ATOM 2575 O O . LEU A 1 339 ? 8.984 -11.242 -0.464 1 98.56 339 LEU A O 1
ATOM 2579 N N . ALA A 1 340 ? 10.531 -9.766 -1.048 1 98.62 340 ALA A N 1
ATOM 2580 C CA . ALA A 1 340 ? 11.031 -9.57 0.312 1 98.62 340 ALA A CA 1
ATOM 2581 C C . ALA A 1 340 ? 9.914 -9.109 1.245 1 98.62 340 ALA A C 1
ATOM 2583 O O . ALA A 1 340 ? 9.977 -9.336 2.457 1 98.62 340 ALA A O 1
ATOM 2584 N N . VAL A 1 341 ? 8.875 -8.484 0.704 1 98.69 341 VAL A N 1
ATOM 2585 C CA . VAL A 1 341 ? 7.746 -8.023 1.509 1 98.69 341 VAL A CA 1
ATOM 2586 C C . VAL A 1 341 ? 7.062 -9.219 2.176 1 98.69 341 VAL A C 1
ATOM 2588 O O . VAL A 1 341 ? 6.77 -9.18 3.373 1 98.69 341 VAL A O 1
ATOM 2591 N N . SER A 1 342 ? 6.832 -10.297 1.433 1 98.75 342 SER A N 1
ATOM 2592 C CA . SER A 1 342 ? 6.188 -11.484 1.991 1 98.75 342 SER A CA 1
ATOM 2593 C C . SER A 1 342 ? 7.07 -12.156 3.033 1 98.75 342 SER A C 1
ATOM 2595 O O . SER A 1 342 ? 6.582 -12.633 4.059 1 98.75 342 SER A O 1
ATOM 2597 N N . ILE A 1 343 ? 8.383 -12.227 2.744 1 98.81 343 ILE A N 1
ATOM 2598 C CA . ILE A 1 343 ? 9.32 -12.836 3.678 1 98.81 343 ILE A CA 1
ATOM 2599 C C . ILE A 1 343 ? 9.297 -12.086 5.004 1 98.81 343 ILE A C 1
ATOM 2601 O O . ILE A 1 343 ? 9.102 -12.688 6.062 1 98.81 343 ILE A O 1
ATOM 2605 N N . ALA A 1 344 ? 9.438 -10.758 4.902 1 98.69 344 ALA A N 1
ATOM 2606 C CA . ALA A 1 344 ? 9.477 -9.914 6.098 1 98.69 344 ALA A CA 1
ATOM 2607 C C . ALA A 1 344 ? 8.156 -10 6.863 1 98.69 344 ALA A C 1
ATOM 2609 O O . ALA A 1 344 ? 8.156 -10.109 8.094 1 98.69 344 ALA A O 1
ATOM 2610 N N . SER A 1 345 ? 7.039 -9.93 6.164 1 98.56 345 SER A N 1
ATOM 2611 C CA . SER A 1 345 ? 5.73 -9.969 6.812 1 98.56 345 SER A CA 1
ATOM 2612 C C . SER A 1 345 ? 5.523 -11.289 7.555 1 98.56 345 SER A C 1
ATOM 2614 O O . SER A 1 345 ? 5.035 -11.297 8.688 1 98.56 345 SER A O 1
ATOM 2616 N N . ALA A 1 346 ? 5.891 -12.375 6.914 1 98.62 346 ALA A N 1
ATOM 2617 C CA . ALA A 1 346 ? 5.703 -13.688 7.516 1 98.62 346 ALA A CA 1
ATOM 2618 C C . ALA A 1 346 ? 6.582 -13.859 8.75 1 98.62 346 ALA A C 1
ATOM 2620 O O . ALA A 1 346 ? 6.098 -14.273 9.812 1 98.62 346 ALA A O 1
ATOM 2621 N N . VAL A 1 347 ? 7.844 -13.469 8.625 1 98.5 347 VAL A N 1
ATOM 2622 C CA . VAL A 1 347 ? 8.82 -13.781 9.664 1 98.5 347 VAL A CA 1
ATOM 2623 C C . VAL A 1 347 ? 8.727 -12.766 10.797 1 98.5 347 VAL A C 1
ATOM 2625 O O . VAL A 1 347 ? 8.836 -13.117 11.969 1 98.5 347 VAL A O 1
ATOM 2628 N N . LEU A 1 348 ? 8.484 -11.523 10.469 1 97.88 348 LEU A N 1
ATOM 2629 C CA . LEU A 1 348 ? 8.633 -10.469 11.469 1 97.88 348 LEU A CA 1
ATOM 2630 C C . LEU A 1 348 ? 7.281 -10.125 12.094 1 97.88 348 LEU A C 1
ATOM 2632 O O . LEU A 1 348 ? 7.223 -9.688 13.242 1 97.88 348 LEU A O 1
ATOM 2636 N N . ARG A 1 349 ? 6.121 -10.312 11.344 1 97.12 349 ARG A N 1
ATOM 2637 C CA . ARG A 1 349 ? 4.805 -9.938 11.844 1 97.12 349 ARG A CA 1
ATOM 2638 C C . ARG A 1 349 ? 3.939 -11.164 12.094 1 97.12 349 ARG A C 1
ATOM 2640 O O . ARG A 1 349 ? 2.877 -11.07 12.711 1 97.12 349 ARG A O 1
ATOM 2647 N N . ASN A 1 350 ? 4.398 -12.328 11.523 1 97.62 350 ASN A N 1
ATOM 2648 C CA . ASN A 1 350 ? 3.543 -13.508 11.5 1 97.62 350 ASN A CA 1
ATOM 2649 C C . ASN A 1 350 ? 2.234 -13.242 10.766 1 97.62 350 ASN A C 1
ATOM 2651 O O . ASN A 1 350 ? 1.16 -13.609 11.25 1 97.62 350 ASN A O 1
ATOM 2655 N N . GLU A 1 351 ? 2.299 -12.516 9.703 1 97.75 351 GLU A N 1
ATOM 2656 C CA . GLU A 1 351 ? 1.157 -12.195 8.852 1 97.75 351 GLU A CA 1
ATOM 2657 C C . GLU A 1 351 ? 1.421 -12.594 7.398 1 97.75 351 GLU A C 1
ATOM 2659 O O . GLU A 1 351 ? 2.541 -12.445 6.902 1 97.75 351 GLU A O 1
ATOM 2664 N N . ALA A 1 352 ? 0.442 -13.055 6.703 1 98.5 352 ALA A N 1
ATOM 2665 C CA . ALA A 1 352 ? 0.555 -13.453 5.305 1 98.5 352 ALA A CA 1
ATOM 2666 C C . ALA A 1 352 ? 0.257 -12.281 4.375 1 98.5 352 ALA A C 1
ATOM 2668 O O . ALA A 1 352 ? -0.581 -11.43 4.688 1 98.5 352 ALA A O 1
ATOM 2669 N N . THR A 1 353 ? 0.984 -12.172 3.215 1 98.12 353 THR A N 1
ATOM 2670 C CA . THR A 1 353 ? 0.594 -11.273 2.133 1 98.12 353 THR A CA 1
ATOM 2671 C C . THR A 1 353 ? -0.462 -11.922 1.245 1 98.12 353 THR A C 1
ATOM 2673 O O . THR A 1 353 ? -0.181 -12.289 0.101 1 98.12 353 THR A O 1
ATOM 2676 N N . GLY A 1 354 ? -1.609 -12.148 1.774 1 97.75 354 GLY A N 1
ATOM 2677 C CA . GLY A 1 354 ? -2.672 -12.922 1.147 1 97.75 354 GLY A CA 1
ATOM 2678 C C . GLY A 1 354 ? -2.611 -14.398 1.474 1 97.75 354 GLY A C 1
ATOM 2679 O O . GLY A 1 354 ? -1.542 -15.008 1.418 1 97.75 354 GLY A O 1
ATOM 2680 N N . SER A 1 355 ? -3.633 -14.961 1.848 1 98.38 355 SER A N 1
ATOM 2681 C CA . SER A 1 355 ? -3.781 -16.375 2.184 1 98.38 355 SER A CA 1
ATOM 2682 C C . SER A 1 355 ? -5.246 -16.797 2.156 1 98.38 355 SER A C 1
ATOM 2684 O O . SER A 1 355 ? -6.125 -16.031 2.564 1 98.38 355 SER A O 1
ATOM 2686 N N . PRO A 1 356 ? -5.512 -17.984 1.736 1 98.44 356 PRO A N 1
ATOM 2687 C CA . PRO A 1 356 ? -6.914 -18.422 1.677 1 98.44 356 PRO A CA 1
ATOM 2688 C C . PRO A 1 356 ? -7.598 -18.391 3.043 1 98.44 356 PRO A C 1
ATOM 2690 O O . PRO A 1 356 ? -6.984 -18.75 4.051 1 98.44 356 PRO A O 1
ATOM 2693 N N . THR A 1 357 ? -8.789 -17.906 3.051 1 96.81 357 THR A N 1
ATOM 2694 C CA . THR A 1 357 ? -9.625 -17.938 4.246 1 96.81 357 THR A CA 1
ATOM 2695 C C . THR A 1 357 ? -10.828 -18.859 4.035 1 96.81 357 THR A C 1
ATOM 2697 O O . THR A 1 357 ? -11.648 -19.031 4.941 1 96.81 357 THR A O 1
ATOM 2700 N N . GLY A 1 358 ? -10.953 -19.438 2.859 1 96.56 358 GLY A N 1
ATOM 2701 C CA . GLY A 1 358 ? -11.992 -20.359 2.445 1 96.56 358 GLY A CA 1
ATOM 2702 C C . GLY A 1 358 ? -11.836 -20.844 1.012 1 96.56 358 GLY A C 1
ATOM 2703 O O . GLY A 1 358 ? -10.852 -20.5 0.346 1 96.56 358 GLY A O 1
ATOM 2704 N N . PHE A 1 359 ? -12.719 -21.719 0.63 1 98.25 359 PHE A N 1
ATOM 2705 C CA . PHE A 1 359 ? -12.773 -22.203 -0.745 1 98.25 359 PHE A CA 1
ATOM 2706 C C . PHE A 1 359 ? -13.961 -21.594 -1.484 1 98.25 359 PHE A C 1
ATOM 2708 O O . PHE A 1 359 ? -15.078 -22.094 -1.406 1 98.25 359 PHE A O 1
ATOM 2715 N N . ARG A 1 360 ? -13.711 -20.516 -2.289 1 97.62 360 ARG A N 1
ATOM 2716 C CA . ARG A 1 360 ? -14.781 -19.734 -2.895 1 97.62 360 ARG A CA 1
ATOM 2717 C C . ARG A 1 360 ? -14.664 -19.734 -4.418 1 97.62 360 ARG A C 1
ATOM 2719 O O . ARG A 1 360 ? -15.664 -19.562 -5.121 1 97.62 360 ARG A O 1
ATOM 2726 N N . GLY A 1 361 ? -13.453 -19.766 -4.891 1 98.31 361 GLY A N 1
ATOM 2727 C CA . GLY A 1 361 ? -13.195 -19.859 -6.316 1 98.31 361 GLY A CA 1
ATOM 2728 C C . GLY A 1 361 ? -12.391 -21.094 -6.695 1 98.31 361 GLY A C 1
ATOM 2729 O O . GLY A 1 361 ? -11.5 -21.516 -5.949 1 98.31 361 GLY A O 1
ATOM 2730 N N . ASP A 1 362 ? -12.688 -21.641 -7.758 1 98.5 362 ASP A N 1
ATOM 2731 C CA . ASP A 1 362 ? -11.984 -22.797 -8.312 1 98.5 362 ASP A CA 1
ATOM 2732 C C . ASP A 1 362 ? -11.789 -22.641 -9.82 1 98.5 362 ASP A C 1
ATOM 2734 O O . ASP A 1 362 ? -12.531 -21.906 -10.477 1 98.5 362 ASP A O 1
ATOM 2738 N N . VAL A 1 363 ? -10.766 -23.266 -10.336 1 98.69 363 VAL A N 1
ATOM 2739 C CA . VAL A 1 363 ? -10.492 -23.219 -11.766 1 98.69 363 VAL A CA 1
ATOM 2740 C C . VAL A 1 363 ? -10.797 -24.562 -12.406 1 98.69 363 VAL A C 1
ATOM 2742 O O . VAL A 1 363 ? -10.047 -25.531 -12.234 1 98.69 363 VAL A O 1
ATOM 2745 N N . MET A 1 364 ? -11.836 -24.578 -13.133 1 98.38 364 MET A N 1
ATOM 2746 C CA . MET A 1 364 ? -12.312 -25.828 -13.75 1 98.38 364 MET A CA 1
ATOM 2747 C C . MET A 1 364 ? -11.617 -26.078 -15.086 1 98.38 364 MET A C 1
ATOM 2749 O O . MET A 1 364 ? -11.312 -25.125 -15.812 1 98.38 364 MET A O 1
ATOM 2753 N N . THR A 1 365 ? -11.406 -27.328 -15.344 1 98.69 365 THR A N 1
ATOM 2754 C CA . THR A 1 365 ? -10.867 -27.734 -16.641 1 98.69 365 THR A CA 1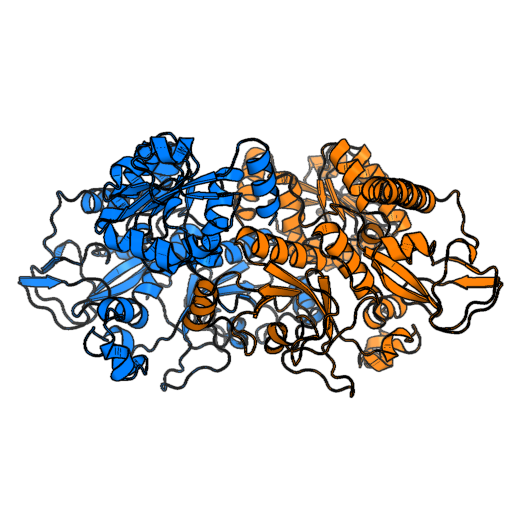
ATOM 2755 C C . THR A 1 365 ? -11.945 -27.656 -17.719 1 98.69 365 THR A C 1
ATOM 2757 O O . THR A 1 365 ? -13.016 -28.25 -17.594 1 98.69 365 THR A O 1
ATOM 2760 N N . THR A 1 366 ? -11.641 -26.938 -18.781 1 98.5 366 THR A N 1
ATOM 2761 C CA . THR A 1 366 ? -12.602 -26.75 -19.859 1 98.5 366 THR A CA 1
ATOM 2762 C C . THR A 1 366 ? -11.984 -27.109 -21.219 1 98.5 366 THR A C 1
ATOM 2764 O O . THR A 1 366 ? -10.859 -26.703 -21.516 1 98.5 366 THR A O 1
ATOM 2767 N N . ALA A 1 367 ? -12.719 -27.812 -22.031 1 98.75 367 ALA A N 1
ATOM 2768 C CA . ALA A 1 367 ? -12.195 -28.312 -23.297 1 98.75 367 ALA A CA 1
ATOM 2769 C C . ALA A 1 367 ? -12.031 -27.188 -24.312 1 98.75 367 ALA A C 1
ATOM 2771 O O . ALA A 1 367 ? -12.977 -26.438 -24.562 1 98.75 367 ALA A O 1
ATOM 2772 N N . LYS A 1 368 ? -10.828 -27.109 -25.016 1 98.31 368 LYS A N 1
ATOM 2773 C CA . LYS A 1 368 ? -10.547 -26.125 -26.047 1 98.31 368 LYS A CA 1
ATOM 2774 C C . LYS A 1 368 ? -11.188 -26.516 -27.375 1 98.31 368 LYS A C 1
ATOM 2776 O O . LYS A 1 368 ? -11.461 -25.672 -28.219 1 98.31 368 LYS A O 1
ATOM 2781 N N . ARG A 1 369 ? -11.32 -27.719 -27.562 1 98.38 369 ARG A N 1
ATOM 2782 C CA . ARG A 1 369 ? -11.82 -28.344 -28.781 1 98.38 369 ARG A CA 1
ATOM 2783 C C . ARG A 1 369 ? -12.562 -29.641 -28.453 1 98.38 369 ARG A C 1
ATOM 2785 O O . ARG A 1 369 ? -12.602 -30.062 -27.297 1 98.38 369 ARG A O 1
ATOM 2792 N N . ASP A 1 370 ? -13.18 -30.156 -29.453 1 98.69 370 ASP A N 1
ATOM 2793 C CA . ASP A 1 370 ? -13.719 -31.5 -29.266 1 98.69 370 ASP A CA 1
ATOM 2794 C C . ASP A 1 370 ? -12.602 -32.5 -28.953 1 98.69 370 ASP A C 1
ATOM 2796 O O . ASP A 1 370 ? -11.594 -32.562 -29.656 1 98.69 370 ASP A O 1
ATOM 2800 N N . LEU A 1 371 ? -12.844 -33.25 -27.859 1 98.75 371 LEU A N 1
ATOM 2801 C CA . LEU A 1 371 ? -11.859 -34.25 -27.422 1 98.75 371 LEU A CA 1
ATOM 2802 C C . LEU A 1 371 ? -12.453 -35.656 -27.469 1 98.75 371 LEU A C 1
ATOM 2804 O O . LEU A 1 371 ? -13.656 -35.844 -27.266 1 98.75 371 LEU A O 1
ATOM 2808 N N . LYS A 1 372 ? -11.602 -36.594 -27.703 1 98.56 372 LYS A N 1
ATOM 2809 C CA . LYS A 1 372 ? -12.055 -37.969 -27.844 1 98.56 372 LYS A CA 1
ATOM 2810 C C . LYS A 1 372 ? -11.617 -38.812 -26.656 1 98.56 372 LYS A C 1
ATOM 2812 O O . LYS A 1 372 ? -10.555 -38.562 -26.062 1 98.56 372 LYS A O 1
ATOM 2817 N N . ALA A 1 373 ? -12.477 -39.812 -26.406 1 98.5 373 ALA A N 1
ATOM 2818 C CA . ALA A 1 373 ? -12.078 -40.812 -25.406 1 98.5 373 ALA A CA 1
ATOM 2819 C C . ALA A 1 373 ? -10.695 -41.375 -25.719 1 98.5 373 ALA A C 1
ATOM 2821 O O . ALA A 1 373 ? -10.367 -41.625 -26.891 1 98.5 373 ALA A O 1
ATOM 2822 N N . GLY A 1 374 ? -9.938 -41.5 -24.656 1 98.31 374 GLY A N 1
ATOM 2823 C CA . GLY A 1 374 ? -8.602 -42.031 -24.812 1 98.31 374 GLY A CA 1
ATOM 2824 C C . GLY A 1 374 ? -7.539 -40.969 -24.953 1 98.31 374 GLY A C 1
ATOM 2825 O O . GLY A 1 374 ? -6.352 -41.219 -24.75 1 98.31 374 GLY A O 1
ATOM 2826 N N . GLU A 1 375 ? -7.902 -39.75 -25.297 1 98.25 375 GLU A N 1
ATOM 2827 C CA . GLU A 1 375 ? -6.949 -38.656 -25.406 1 98.25 375 GLU A CA 1
ATOM 2828 C C . GLU A 1 375 ? -6.395 -38.25 -24.031 1 98.25 375 GLU A C 1
ATOM 2830 O O . GLU A 1 375 ? -7.117 -38.281 -23.031 1 98.25 375 GLU A O 1
ATOM 2835 N N . LYS A 1 376 ? -5.105 -37.906 -24.031 1 98.25 376 LYS A N 1
ATOM 2836 C CA . LYS A 1 376 ? -4.461 -37.375 -22.828 1 98.25 376 LYS A CA 1
ATOM 2837 C C . LYS A 1 376 ? -4.477 -35.844 -22.812 1 98.25 376 LYS A C 1
ATOM 2839 O O . LYS A 1 376 ? -4.125 -35.219 -23.797 1 98.25 376 LYS A O 1
ATOM 2844 N N . LEU A 1 377 ? -4.957 -35.344 -21.734 1 98.44 377 LEU A N 1
ATOM 2845 C CA . LEU A 1 377 ? -4.969 -33.906 -21.578 1 98.44 377 LEU A CA 1
ATOM 2846 C C . LEU A 1 377 ? -3.564 -33.375 -21.328 1 98.44 377 LEU A C 1
ATOM 2848 O O . LEU A 1 377 ? -2.734 -34.062 -20.734 1 98.44 377 LEU A O 1
ATOM 2852 N N . ASP A 1 378 ? -3.312 -32.125 -21.828 1 97.19 378 ASP A N 1
ATOM 2853 C CA . ASP A 1 378 ? -1.96 -31.594 -21.703 1 97.19 378 ASP A CA 1
ATOM 2854 C C . ASP A 1 378 ? -1.934 -30.391 -20.766 1 97.19 378 ASP A C 1
ATOM 2856 O O . ASP A 1 378 ? -0.9 -29.734 -20.609 1 97.19 378 ASP A O 1
ATOM 2860 N N . GLY A 1 379 ? -3.062 -30.031 -20.156 1 96.06 379 GLY A N 1
ATOM 2861 C CA . GLY A 1 379 ? -3.104 -29.141 -19 1 96.06 379 GLY A CA 1
ATOM 2862 C C . GLY A 1 379 ? -2.963 -27.672 -19.375 1 96.06 379 GLY A C 1
ATOM 2863 O O . GLY A 1 379 ? -3.336 -27.266 -20.484 1 96.06 379 GLY A O 1
ATOM 2864 N N . GLU A 1 380 ? -2.521 -26.875 -18.469 1 96.12 380 GLU A N 1
ATOM 2865 C CA . GLU A 1 380 ? -2.416 -25.406 -18.516 1 96.12 380 GLU A CA 1
ATOM 2866 C C . GLU A 1 380 ? -1.649 -24.969 -19.766 1 96.12 380 GLU A C 1
ATOM 2868 O O . GLU A 1 380 ? -0.517 -25.391 -19.984 1 96.12 380 GLU A O 1
ATOM 2873 N N . GLY A 1 381 ? -2.293 -24.109 -20.594 1 97.25 381 GLY A N 1
ATOM 2874 C CA . GLY A 1 381 ? -1.653 -23.484 -21.734 1 97.25 381 GLY A CA 1
ATOM 2875 C C . GLY A 1 381 ? -1.506 -24.422 -22.922 1 97.25 381 GLY A C 1
ATOM 2876 O O . GLY A 1 381 ? -0.962 -24.047 -23.953 1 97.25 381 GLY A O 1
ATOM 2877 N N . GLY A 1 382 ? -1.942 -25.641 -22.812 1 97.62 382 GLY A N 1
ATOM 2878 C CA . GLY A 1 382 ? -1.72 -26.641 -23.844 1 97.62 382 GLY A CA 1
ATOM 2879 C C . GLY A 1 382 ? -2.73 -26.578 -24.969 1 97.62 382 GLY A C 1
ATOM 2880 O O . GLY A 1 382 ? -3.242 -25.5 -25.281 1 97.62 382 GLY A O 1
ATOM 2881 N N . PHE A 1 383 ? -2.877 -27.703 -25.641 1 98.25 383 PHE A N 1
ATOM 2882 C CA . PHE A 1 383 ? -3.691 -27.797 -26.844 1 98.25 383 PHE A CA 1
ATOM 2883 C C . PHE A 1 383 ? -5.109 -28.25 -26.516 1 98.25 383 PHE A C 1
ATOM 2885 O O . PHE A 1 383 ? -6.02 -28.109 -27.328 1 98.25 383 PHE A O 1
ATOM 2892 N N . THR A 1 384 ? -5.34 -28.75 -25.344 1 98.56 384 THR A N 1
ATOM 2893 C CA . THR A 1 384 ? -6.555 -29.531 -25.141 1 98.56 384 THR A CA 1
ATOM 2894 C C . THR A 1 384 ? -7.531 -28.797 -24.234 1 98.56 384 THR A C 1
ATOM 2896 O O . THR A 1 384 ? -8.75 -28.922 -24.375 1 98.56 384 THR A O 1
ATOM 2899 N N . VAL A 1 385 ? -7.035 -28.047 -23.25 1 98.69 385 VAL A N 1
ATOM 2900 C CA . VAL A 1 385 ? -7.949 -27.484 -22.25 1 98.69 385 VAL A CA 1
ATOM 2901 C C . VAL A 1 385 ? -7.473 -26.094 -21.844 1 98.69 385 VAL A C 1
ATOM 2903 O O . VAL A 1 385 ? -6.324 -25.719 -22.094 1 98.69 385 VAL A O 1
ATOM 2906 N N . PHE A 1 386 ? -8.297 -25.266 -21.297 1 98.31 386 PHE A N 1
ATOM 2907 C CA . PHE A 1 386 ? -7.977 -24.047 -20.562 1 98.31 386 PHE A CA 1
ATOM 2908 C C . PHE A 1 386 ? -8.75 -23.984 -19.25 1 98.31 386 PHE A C 1
ATOM 2910 O O . PHE A 1 386 ? -9.656 -24.781 -19.016 1 98.31 386 PHE A O 1
ATOM 2917 N N . GLY A 1 387 ? -8.266 -23.141 -18.328 1 98.19 387 GLY A N 1
ATOM 2918 C CA . GLY A 1 387 ? -8.891 -23 -17.016 1 98.19 387 GLY A CA 1
ATOM 2919 C C . GLY A 1 387 ? -9.969 -21.938 -17 1 98.19 387 GLY A C 1
ATOM 2920 O O . GLY A 1 387 ? -9.758 -20.812 -17.453 1 98.19 387 GLY A O 1
ATOM 2921 N N . LYS A 1 388 ? -11.078 -22.312 -16.453 1 97.94 388 LYS A N 1
ATOM 2922 C CA . LYS A 1 388 ? -12.188 -21.375 -16.281 1 97.94 388 LYS A CA 1
ATOM 2923 C C . LYS A 1 388 ? -12.523 -21.203 -14.797 1 97.94 388 LYS A C 1
ATOM 2925 O O . LYS A 1 388 ? -12.75 -22.188 -14.086 1 97.94 388 LYS A O 1
ATOM 2930 N N . LEU A 1 389 ? -12.516 -19.984 -14.359 1 98.56 389 LEU A N 1
ATOM 2931 C CA . LEU A 1 389 ? -12.867 -19.688 -12.969 1 98.56 389 LEU A CA 1
ATOM 2932 C C . LEU A 1 389 ? -14.352 -19.906 -12.727 1 98.56 389 LEU A C 1
ATOM 2934 O O . LEU A 1 389 ? -15.188 -19.547 -13.562 1 98.56 389 LEU A O 1
ATOM 2938 N N . ALA A 1 390 ? -14.688 -20.438 -11.602 1 97.62 390 ALA A N 1
ATOM 2939 C CA . ALA A 1 390 ? -16.062 -20.609 -11.141 1 97.62 390 ALA A CA 1
ATOM 2940 C C . ALA A 1 390 ? -16.141 -20.516 -9.617 1 97.62 390 ALA A C 1
ATOM 2942 O O . ALA A 1 390 ? -15.148 -20.75 -8.922 1 97.62 390 ALA A O 1
ATOM 2943 N N . PRO A 1 391 ? -17.344 -20.094 -9.102 1 97.44 391 PRO A N 1
ATOM 2944 C CA . PRO A 1 391 ? -17.547 -20.328 -7.668 1 97.44 391 PRO A CA 1
ATOM 2945 C C . PRO A 1 391 ? -17.281 -21.781 -7.27 1 97.44 391 PRO A C 1
ATOM 2947 O O . PRO A 1 391 ? -17.625 -22.703 -8.016 1 97.44 391 PRO A O 1
ATOM 2950 N N . ALA A 1 392 ? -16.641 -21.953 -6.168 1 97.25 392 ALA A N 1
ATOM 2951 C CA . ALA A 1 392 ? -16.266 -23.281 -5.711 1 97.25 392 ALA A CA 1
ATOM 2952 C C . ALA A 1 392 ? -17.5 -24.188 -5.617 1 97.25 392 ALA A C 1
ATOM 2954 O O . ALA A 1 392 ? -17.422 -25.391 -5.902 1 97.25 392 ALA A O 1
ATOM 2955 N N . GLU A 1 393 ? -18.609 -23.656 -5.246 1 95.19 393 GLU A N 1
ATOM 2956 C CA . GLU A 1 393 ? -19.844 -24.422 -5.133 1 95.19 393 GLU A CA 1
ATOM 2957 C C . GLU A 1 393 ? -20.234 -25.047 -6.469 1 95.19 393 GLU A C 1
ATOM 2959 O O . GLU A 1 393 ? -20.656 -26.203 -6.52 1 95.19 393 GLU A O 1
ATOM 2964 N N . ILE A 1 394 ? -20.125 -24.281 -7.469 1 95.88 394 ILE A N 1
ATOM 2965 C CA . ILE A 1 394 ? -20.438 -24.766 -8.805 1 95.88 394 ILE A CA 1
ATOM 2966 C C . ILE A 1 394 ? -19.453 -25.859 -9.203 1 95.88 394 ILE A C 1
ATOM 2968 O O . ILE A 1 394 ? -19.844 -26.891 -9.758 1 95.88 394 ILE A O 1
ATOM 2972 N N . SER A 1 395 ? -18.203 -25.625 -8.953 1 97.25 395 SER A N 1
ATOM 2973 C CA . SER A 1 395 ? -17.172 -26.609 -9.25 1 97.25 395 SER A CA 1
ATOM 2974 C C . SER A 1 395 ? -17.453 -27.938 -8.539 1 97.25 395 SER A C 1
ATOM 2976 O O . SER A 1 395 ? -17.344 -29 -9.148 1 97.25 395 SER A O 1
ATOM 2978 N N . LEU A 1 396 ? -17.734 -27.859 -7.254 1 96.94 396 LEU A N 1
ATOM 2979 C CA . LEU A 1 396 ? -18.016 -29.047 -6.453 1 96.94 396 LEU A CA 1
ATOM 2980 C C . LEU A 1 396 ? -19.25 -29.766 -6.965 1 96.94 396 LEU A C 1
ATOM 2982 O O . LEU A 1 396 ? -19.266 -30.984 -7.07 1 96.94 396 LEU A O 1
ATOM 2986 N N . ASP A 1 397 ? -20.297 -29 -7.305 1 95.31 397 ASP A N 1
ATOM 2987 C CA . ASP A 1 397 ? -21.531 -29.562 -7.805 1 95.31 397 ASP A CA 1
ATOM 2988 C C . ASP A 1 397 ? -21.312 -30.312 -9.117 1 95.31 397 ASP A C 1
ATOM 2990 O O . ASP A 1 397 ? -21.922 -31.359 -9.359 1 95.31 397 ASP A O 1
ATOM 2994 N N . ARG A 1 398 ? -20.469 -29.781 -9.906 1 96.12 398 ARG A N 1
ATOM 2995 C CA . ARG A 1 398 ? -20.203 -30.359 -11.211 1 96.12 398 ARG A CA 1
ATOM 2996 C C . ARG A 1 398 ? -19.125 -31.453 -11.117 1 96.12 398 ARG A C 1
ATOM 2998 O O . ARG A 1 398 ? -18.766 -32.062 -12.125 1 96.12 398 ARG A O 1
ATOM 3005 N N . ASN A 1 399 ? -18.641 -31.656 -9.898 1 97.88 399 ASN A N 1
ATOM 3006 C CA . ASN A 1 399 ? -17.516 -32.562 -9.719 1 97.88 399 ASN A CA 1
ATOM 3007 C C . ASN A 1 399 ? -16.391 -32.281 -10.695 1 97.88 399 ASN A C 1
ATOM 3009 O O . ASN A 1 399 ? -15.828 -33.188 -11.297 1 97.88 399 ASN A O 1
ATOM 3013 N N . ALA A 1 400 ? -16.125 -31 -10.883 1 98.25 400 ALA A N 1
ATOM 3014 C CA . ALA A 1 400 ? -15.195 -30.547 -11.914 1 98.25 400 ALA A CA 1
ATOM 3015 C C . ALA A 1 400 ? -13.766 -30.984 -11.609 1 98.25 400 ALA A C 1
ATOM 3017 O O . ALA A 1 400 ? -13.336 -30.953 -10.445 1 98.25 400 ALA A O 1
ATOM 3018 N N . LEU A 1 401 ? -13.008 -31.406 -12.625 1 98.62 401 LEU A N 1
ATOM 3019 C CA . LEU A 1 401 ? -11.578 -31.641 -12.516 1 98.62 401 LEU A CA 1
ATOM 3020 C C . LEU A 1 401 ? -10.812 -30.328 -12.398 1 98.62 401 LEU A C 1
ATOM 3022 O O . LEU A 1 401 ? -10.914 -29.469 -13.273 1 98.62 401 LEU A O 1
ATOM 3026 N N . PRO A 1 402 ? -10.148 -30.172 -11.234 1 98.44 402 PRO A N 1
ATOM 3027 C CA . PRO A 1 402 ? -9.352 -28.938 -11.172 1 98.44 402 PRO A CA 1
ATOM 3028 C C . PRO A 1 402 ? -8.273 -28.875 -12.25 1 98.44 402 PRO A C 1
ATOM 3030 O O . PRO A 1 402 ? -7.633 -29.891 -12.547 1 98.44 402 PRO A O 1
ATOM 3033 N N . LEU A 1 403 ? -8.055 -27.734 -12.805 1 97.88 403 LEU A N 1
ATOM 3034 C CA . LEU A 1 403 ? -7.125 -27.578 -13.922 1 97.88 403 LEU A CA 1
ATOM 3035 C C . LEU A 1 403 ? -5.742 -28.109 -13.562 1 97.88 403 LEU A C 1
ATOM 3037 O O . LEU A 1 403 ? -5.035 -28.641 -14.414 1 97.88 403 LEU A O 1
ATOM 3041 N N . GLY A 1 404 ? -5.305 -27.906 -12.297 1 96.62 404 GLY A N 1
ATOM 3042 C CA . GLY A 1 404 ? -3.975 -28.297 -11.859 1 96.62 404 GLY A CA 1
ATOM 3043 C C . GLY A 1 404 ? -3.725 -29.797 -11.984 1 96.62 404 GLY A C 1
ATOM 3044 O O . GLY A 1 404 ? -2.576 -30.234 -11.945 1 96.62 404 GLY A O 1
ATOM 3045 N N . LEU A 1 405 ? -4.762 -30.594 -12.164 1 97.69 405 LEU A N 1
ATOM 3046 C CA . LEU A 1 405 ? -4.629 -32.062 -12.25 1 97.69 405 LEU A CA 1
ATOM 3047 C C . LEU A 1 405 ? -4.992 -32.562 -13.641 1 97.69 405 LEU A C 1
ATOM 3049 O O . LEU A 1 405 ? -5.145 -33.75 -13.852 1 97.69 405 LEU A O 1
ATOM 3053 N N . ALA A 1 406 ? -5.164 -31.641 -14.547 1 97.62 406 ALA A N 1
ATOM 3054 C CA . ALA A 1 406 ? -5.586 -32 -15.891 1 97.62 406 ALA A CA 1
ATOM 3055 C C . ALA A 1 406 ? -4.434 -32.625 -16.688 1 97.62 406 ALA A C 1
ATOM 3057 O O . ALA A 1 406 ? -4.645 -33.531 -17.5 1 97.62 406 ALA A O 1
ATOM 3058 N N . HIS A 1 407 ? -3.223 -32.094 -16.469 1 96.25 407 HIS A N 1
ATOM 3059 C CA . HIS A 1 407 ? -2.078 -32.562 -17.234 1 96.25 407 HIS A CA 1
ATOM 3060 C C . HIS A 1 407 ? -1.841 -34.062 -17 1 96.25 407 HIS A C 1
ATOM 3062 O O . HIS A 1 407 ? -1.618 -34.469 -15.859 1 96.25 407 HIS A O 1
ATOM 3068 N N . GLY A 1 408 ? -1.882 -34.781 -18.031 1 95.94 408 GLY A N 1
ATOM 3069 C CA . GLY A 1 408 ? -1.605 -36.219 -17.938 1 95.94 408 GLY A CA 1
ATOM 3070 C C . GLY A 1 408 ? -2.854 -37.062 -17.734 1 95.94 408 GLY A C 1
ATOM 3071 O O . GLY A 1 408 ? -2.814 -38.281 -17.875 1 95.94 408 GLY A O 1
ATOM 3072 N N . ALA A 1 409 ? -3.963 -36.469 -17.406 1 97.75 409 ALA A N 1
ATOM 3073 C CA . ALA A 1 409 ? -5.219 -37.219 -17.25 1 97.75 409 ALA A CA 1
ATOM 3074 C C . ALA A 1 409 ? -5.703 -37.75 -18.594 1 97.75 409 ALA A C 1
ATOM 3076 O O . ALA A 1 409 ? -5.57 -37.094 -19.625 1 97.75 409 ALA A O 1
ATOM 3077 N N . THR A 1 410 ? -6.266 -38.906 -18.562 1 98.44 410 THR A N 1
ATOM 3078 C CA . THR A 1 410 ? -6.762 -39.531 -19.781 1 98.44 410 THR A CA 1
ATOM 3079 C C . THR A 1 410 ? -8.289 -39.531 -19.812 1 98.44 410 THR A C 1
ATOM 3081 O O . THR A 1 410 ? -8.938 -39.969 -18.859 1 98.44 410 THR A O 1
ATOM 3084 N N . LEU A 1 411 ? -8.867 -39.094 -20.906 1 98.69 411 LEU A N 1
ATOM 3085 C CA . LEU A 1 411 ? -10.312 -39 -21.047 1 98.69 411 LEU A CA 1
ATOM 3086 C C . LEU A 1 411 ? -10.922 -40.406 -21.203 1 98.69 411 LEU A C 1
ATOM 3088 O O . LEU A 1 411 ? -10.359 -41.25 -21.891 1 98.69 411 LEU A O 1
ATOM 3092 N N . VAL A 1 412 ? -12.078 -40.625 -20.625 1 98.5 412 VAL A N 1
ATOM 3093 C CA . VAL A 1 412 ? -12.727 -41.938 -20.734 1 98.5 412 VAL A CA 1
ATOM 3094 C C . VAL A 1 412 ? -13.992 -41.812 -21.594 1 98.5 412 VAL A C 1
ATOM 3096 O O . VAL A 1 412 ? -14.641 -42.812 -21.891 1 98.5 412 VAL A O 1
ATOM 3099 N N . ARG A 1 413 ? -14.383 -40.656 -21.969 1 98.06 413 ARG A N 1
ATOM 3100 C CA . ARG A 1 413 ? -15.469 -40.406 -22.906 1 98.06 413 ARG A CA 1
ATOM 3101 C C . ARG A 1 413 ? -15.18 -39.156 -23.75 1 98.06 413 ARG A C 1
ATOM 3103 O O . ARG A 1 413 ? -14.25 -38.406 -23.453 1 98.06 413 ARG A O 1
ATOM 3110 N N . ASP A 1 414 ? -15.938 -39 -24.812 1 98.62 414 ASP A N 1
ATOM 3111 C CA . ASP A 1 414 ? -15.836 -37.812 -25.641 1 98.62 414 ASP A CA 1
ATOM 3112 C C . ASP A 1 414 ? -16.312 -36.562 -24.891 1 98.62 414 ASP A C 1
ATOM 3114 O O . ASP A 1 414 ? -17.266 -36.625 -24.109 1 98.62 414 ASP A O 1
ATOM 3118 N N . ILE A 1 415 ? -15.617 -35.5 -25.016 1 98.69 415 ILE A N 1
ATOM 3119 C CA . ILE A 1 415 ? -15.977 -34.219 -24.422 1 98.69 415 ILE A CA 1
ATOM 3120 C C . ILE A 1 415 ? -16.109 -33.156 -25.516 1 98.69 415 ILE A C 1
ATOM 3122 O O . ILE A 1 415 ? -15.203 -33 -26.359 1 98.69 415 ILE A O 1
ATOM 3126 N N . ALA A 1 416 ? -17.172 -32.375 -25.516 1 98.69 416 ALA A N 1
ATOM 3127 C CA . ALA A 1 416 ? -17.375 -31.344 -26.531 1 98.69 416 ALA A CA 1
ATOM 3128 C C . ALA A 1 416 ? -16.594 -30.078 -26.188 1 98.69 416 ALA A C 1
ATOM 3130 O O . ALA A 1 416 ? -16.281 -29.828 -25.016 1 98.69 416 ALA A O 1
ATOM 3131 N N . LYS A 1 417 ? -16.188 -29.328 -27.25 1 98.5 417 LYS A N 1
ATOM 3132 C CA . LYS A 1 417 ? -15.609 -28 -27.047 1 98.5 417 LYS A CA 1
ATOM 3133 C C . LYS A 1 417 ? -16.422 -27.188 -26.031 1 98.5 417 LYS A C 1
ATOM 3135 O O . LYS A 1 417 ? -17.656 -27.219 -26.062 1 98.5 417 LYS A O 1
ATOM 3140 N N . ASP A 1 418 ? -15.758 -26.531 -25.062 1 97.81 418 ASP A N 1
ATOM 3141 C CA . ASP A 1 418 ? -16.297 -25.594 -24.062 1 97.81 418 ASP A CA 1
ATOM 3142 C C . ASP A 1 418 ? -16.969 -26.359 -22.922 1 97.81 418 ASP A C 1
ATOM 3144 O O . ASP A 1 418 ? -17.484 -25.734 -21.984 1 97.81 418 ASP A O 1
ATOM 3148 N N . GLU A 1 419 ? -17.016 -27.641 -22.984 1 98.19 419 GLU A N 1
ATOM 3149 C CA . GLU A 1 419 ? -17.578 -28.438 -21.891 1 98.19 419 GLU A CA 1
ATOM 3150 C C . GLU A 1 419 ? -16.594 -28.562 -20.734 1 98.19 419 GLU A C 1
ATOM 3152 O O . GLU A 1 419 ? -15.391 -28.734 -20.953 1 98.19 419 GLU A O 1
ATOM 3157 N N . THR A 1 420 ? -17.125 -28.422 -19.5 1 98.12 420 THR A N 1
ATOM 3158 C CA . THR A 1 420 ? -16.312 -28.672 -18.312 1 98.12 420 THR A CA 1
ATOM 3159 C C . THR A 1 420 ? -16 -30.156 -18.156 1 98.12 420 THR A C 1
ATOM 3161 O O . THR A 1 420 ? -16.891 -31 -18.297 1 98.12 420 THR A O 1
ATOM 3164 N N . ILE A 1 421 ? -14.773 -30.406 -17.938 1 98.75 421 ILE A N 1
ATOM 3165 C CA . ILE A 1 421 ? -14.352 -31.781 -17.719 1 98.75 421 ILE A CA 1
ATOM 3166 C C . ILE A 1 421 ? -14.406 -32.094 -16.234 1 98.75 421 ILE A C 1
ATOM 3168 O O . ILE A 1 421 ? -13.898 -31.344 -15.406 1 98.75 421 ILE A O 1
ATOM 3172 N N . SER A 1 422 ? -14.984 -33.219 -15.852 1 98.5 422 SER A N 1
ATOM 3173 C CA . SER A 1 422 ? -15.148 -33.625 -14.461 1 98.5 422 SER A CA 1
ATOM 3174 C C . SER A 1 422 ? -14.234 -34.781 -14.094 1 98.5 422 SER A C 1
ATOM 3176 O O . SER A 1 422 ? -13.594 -35.375 -14.969 1 98.5 422 SER A O 1
ATOM 3178 N N . TRP A 1 423 ? -14.195 -35.062 -12.812 1 98.25 423 TRP A N 1
ATOM 3179 C CA . TRP A 1 423 ? -13.477 -36.219 -12.312 1 98.25 423 TRP A CA 1
ATOM 3180 C C . TRP A 1 423 ? -13.984 -37.5 -12.977 1 98.25 423 TRP A C 1
ATOM 3182 O O . TRP A 1 423 ? -13.219 -38.438 -13.188 1 98.25 423 TRP A O 1
ATOM 3192 N N . ASP A 1 424 ? -15.25 -37.594 -13.375 1 98.12 424 ASP A N 1
ATOM 3193 C CA . ASP A 1 424 ? -15.875 -38.75 -13.961 1 98.12 424 ASP A CA 1
ATOM 3194 C C . ASP A 1 424 ? -15.453 -38.938 -15.414 1 98.12 424 ASP A C 1
ATOM 3196 O O . ASP A 1 424 ? -15.656 -40 -16 1 98.12 424 ASP A O 1
ATOM 3200 N N . ASP A 1 425 ? -14.93 -37.938 -15.945 1 98.69 425 ASP A N 1
ATOM 3201 C CA . ASP A 1 425 ? -14.617 -37.938 -17.375 1 98.69 425 ASP A CA 1
ATOM 3202 C C . ASP A 1 425 ? -13.172 -38.375 -17.609 1 98.69 425 ASP A C 1
ATOM 3204 O O . ASP A 1 425 ? -12.727 -38.469 -18.75 1 98.69 425 ASP A O 1
ATOM 3208 N N . VAL A 1 426 ? -12.414 -38.594 -16.516 1 98.56 426 VAL A N 1
ATOM 3209 C CA . VAL A 1 426 ? -10.984 -38.812 -16.719 1 98.56 426 VAL A CA 1
ATOM 3210 C C . VAL A 1 426 ? -10.523 -39.969 -15.805 1 98.56 426 VAL A C 1
ATOM 3212 O O . VAL A 1 426 ? -11.188 -40.281 -14.812 1 98.56 426 VAL A O 1
ATOM 3215 N N . ARG A 1 427 ? -9.461 -40.562 -16.203 1 97.88 427 ARG A N 1
ATOM 3216 C CA . ARG A 1 427 ? -8.656 -41.406 -15.328 1 97.88 427 ARG A CA 1
ATOM 3217 C C . ARG A 1 427 ? -7.414 -40.688 -14.844 1 97.88 427 ARG A C 1
ATOM 3219 O O . ARG A 1 427 ? -6.594 -40.25 -15.656 1 97.88 427 ARG A O 1
ATOM 3226 N N . VAL A 1 428 ? -7.359 -40.531 -13.523 1 95.5 428 VAL A N 1
ATOM 3227 C CA . VAL A 1 428 ? -6.199 -39.906 -12.875 1 95.5 428 VAL A CA 1
ATOM 3228 C C . VAL A 1 428 ? -5.59 -40.906 -11.875 1 95.5 428 VAL A C 1
ATOM 3230 O O . VAL A 1 428 ? -6.258 -41.844 -11.438 1 95.5 428 VAL A O 1
ATOM 3233 N N . ASP A 1 429 ? -4.32 -40.812 -11.617 1 94.81 429 ASP A N 1
ATOM 3234 C CA . ASP A 1 429 ? -3.666 -41.625 -10.602 1 94.81 429 ASP A CA 1
ATOM 3235 C C . ASP A 1 429 ? -4.055 -41.188 -9.195 1 94.81 429 ASP A C 1
ATOM 3237 O O . ASP A 1 429 ? -3.459 -40.25 -8.648 1 94.81 429 ASP A O 1
ATOM 3241 N N . GLU A 1 430 ? -4.863 -41.906 -8.562 1 93.81 430 GLU A N 1
ATOM 3242 C CA . GLU A 1 430 ? -5.422 -41.531 -7.258 1 93.81 430 GLU A CA 1
ATOM 3243 C C . GLU A 1 430 ? -4.371 -41.656 -6.156 1 93.81 430 GLU A C 1
ATOM 3245 O O . GLU A 1 430 ? -4.562 -41.125 -5.055 1 93.81 430 GLU A O 1
ATOM 3250 N N . SER A 1 431 ? -3.297 -42.312 -6.43 1 95.19 431 SER A N 1
ATOM 3251 C CA . SER A 1 431 ? -2.266 -42.5 -5.414 1 95.19 431 SER A CA 1
ATOM 3252 C C . SER A 1 431 ? -1.36 -41.281 -5.316 1 95.19 431 SER A C 1
ATOM 3254 O O . SER A 1 431 ? -0.606 -41.125 -4.352 1 95.19 431 SER A O 1
ATOM 3256 N N . GLN A 1 432 ? -1.475 -40.406 -6.266 1 96.38 432 GLN A N 1
ATOM 3257 C CA . GLN A 1 432 ? -0.666 -39.188 -6.25 1 96.38 432 GLN A CA 1
ATOM 3258 C C . GLN A 1 432 ? -1.021 -38.312 -5.055 1 96.38 432 GLN A C 1
ATOM 3260 O O . GLN A 1 432 ? -2.199 -38.125 -4.746 1 96.38 432 GLN A O 1
ATOM 3265 N N . PHE A 1 433 ? 0.004 -37.812 -4.402 1 97.81 433 PHE A N 1
ATOM 3266 C CA . PHE A 1 433 ? -0.147 -37.031 -3.168 1 97.81 433 PHE A CA 1
ATOM 3267 C C . PHE A 1 433 ? -1.042 -35.844 -3.387 1 97.81 433 PHE A C 1
ATOM 3269 O O . PHE A 1 433 ? -1.957 -35.594 -2.6 1 97.81 433 PHE A O 1
ATOM 3276 N N . ALA A 1 434 ? -0.825 -35.094 -4.461 1 97.75 434 ALA A N 1
ATOM 3277 C CA . ALA A 1 434 ? -1.595 -33.906 -4.75 1 97.75 434 ALA A CA 1
ATOM 3278 C C . ALA A 1 434 ? -3.068 -34.219 -4.973 1 97.75 434 ALA A C 1
ATOM 3280 O O . ALA A 1 434 ? -3.949 -33.438 -4.613 1 97.75 434 ALA A O 1
ATOM 3281 N N . VAL A 1 435 ? -3.322 -35.375 -5.625 1 98.19 435 VAL A N 1
ATOM 3282 C CA . VAL A 1 435 ? -4.695 -35.812 -5.859 1 98.19 435 VAL A CA 1
ATOM 3283 C C . VAL A 1 435 ? -5.383 -36.062 -4.523 1 98.19 435 VAL A C 1
ATOM 3285 O O . VAL A 1 435 ? -6.527 -35.656 -4.309 1 98.19 435 VAL A O 1
ATOM 3288 N N . LYS A 1 436 ? -4.656 -36.719 -3.6 1 98.19 436 LYS A N 1
ATOM 3289 C CA . LYS A 1 436 ? -5.207 -37 -2.277 1 98.19 436 LYS A CA 1
ATOM 3290 C C . LYS A 1 436 ? -5.539 -35.719 -1.528 1 98.19 436 LYS A C 1
ATOM 3292 O O . LYS A 1 436 ? -6.59 -35.594 -0.893 1 98.19 436 LYS A O 1
ATOM 3297 N N . ILE A 1 437 ? -4.641 -34.75 -1.579 1 98.38 437 ILE A N 1
ATOM 3298 C CA . ILE A 1 437 ? -4.848 -33.5 -0.89 1 98.38 437 ILE A CA 1
ATOM 3299 C C . ILE A 1 437 ? -6.039 -32.75 -1.506 1 98.38 437 ILE A C 1
ATOM 3301 O O . ILE A 1 437 ? -6.855 -32.188 -0.789 1 98.38 437 ILE A O 1
ATOM 3305 N N . ARG A 1 438 ? -6.164 -32.781 -2.832 1 98.56 438 ARG A N 1
ATOM 3306 C CA . ARG A 1 438 ? -7.281 -32.125 -3.498 1 98.56 438 ARG A CA 1
ATOM 3307 C C . ARG A 1 438 ? -8.602 -32.781 -3.145 1 98.56 438 ARG A C 1
ATOM 3309 O O . ARG A 1 438 ? -9.602 -32.094 -2.887 1 98.56 438 ARG A O 1
ATOM 3316 N N . ARG A 1 439 ? -8.562 -34.094 -3.178 1 97.56 439 ARG A N 1
ATOM 3317 C CA . ARG A 1 439 ? -9.758 -34.844 -2.787 1 97.56 439 ARG A CA 1
ATOM 3318 C C . ARG A 1 439 ? -10.172 -34.5 -1.358 1 97.56 439 ARG A C 1
ATOM 3320 O O . ARG A 1 439 ? -11.359 -34.375 -1.062 1 97.56 439 ARG A O 1
ATOM 3327 N N . GLN A 1 440 ? -9.203 -34.375 -0.493 1 97.75 440 GLN A N 1
ATOM 3328 C CA . GLN A 1 440 ? -9.469 -33.969 0.883 1 97.75 440 GLN A CA 1
ATOM 3329 C C . GLN A 1 440 ? -10.117 -32.594 0.936 1 97.75 440 GLN A C 1
ATOM 3331 O O . GLN A 1 440 ? -11.094 -32.375 1.664 1 97.75 440 GLN A O 1
ATOM 3336 N N . LEU A 1 441 ? -9.594 -31.656 0.19 1 98.25 441 LEU A N 1
ATOM 3337 C CA . LEU A 1 441 ? -10.156 -30.312 0.125 1 98.25 441 LEU A CA 1
ATOM 3338 C C . LEU A 1 441 ? -11.625 -30.344 -0.279 1 98.25 441 LEU A C 1
ATOM 3340 O O . LEU A 1 441 ? -12.469 -29.734 0.376 1 98.25 441 LEU A O 1
ATOM 3344 N N . GLU A 1 442 ? -11.906 -31.078 -1.344 1 97.94 442 GLU A N 1
ATOM 3345 C CA . GLU A 1 442 ? -13.273 -31.156 -1.86 1 97.94 442 GLU A CA 1
ATOM 3346 C C . GLU A 1 442 ? -14.219 -31.781 -0.843 1 97.94 442 GLU A C 1
ATOM 3348 O O . GLU A 1 442 ? -15.336 -31.312 -0.652 1 97.94 442 GLU A O 1
ATOM 3353 N N . SER A 1 443 ? -13.742 -32.812 -0.196 1 96.69 443 SER A N 1
ATOM 3354 C CA . SER A 1 443 ? -14.562 -33.5 0.805 1 96.69 443 SER A CA 1
ATOM 3355 C C . SER A 1 443 ? -14.875 -32.562 1.976 1 96.69 443 SER A C 1
ATOM 3357 O O . SER A 1 443 ? -16.016 -32.469 2.414 1 96.69 443 SER A O 1
ATOM 3359 N N . GLU A 1 444 ? -13.875 -31.875 2.463 1 95.5 444 GLU A N 1
ATOM 3360 C CA . GLU A 1 444 ? -14.047 -30.984 3.613 1 95.5 444 GLU A CA 1
ATOM 3361 C C . GLU A 1 444 ? -14.977 -29.828 3.279 1 95.5 444 GLU A C 1
ATOM 3363 O O . GLU A 1 444 ? -15.859 -29.484 4.062 1 95.5 444 GLU A O 1
ATOM 3368 N N . PHE A 1 445 ? -14.828 -29.281 2.133 1 93.56 445 PHE A N 1
ATOM 3369 C CA . PHE A 1 445 ? -15.586 -28.078 1.826 1 93.56 445 PHE A CA 1
ATOM 3370 C C . PHE A 1 445 ? -17 -28.422 1.353 1 93.56 445 PHE A C 1
ATOM 3372 O O . PHE A 1 445 ? -17.922 -27.625 1.501 1 93.56 445 PHE A O 1
ATOM 3379 N N . ARG A 1 446 ? -17.141 -29.609 0.787 1 93.25 446 ARG A N 1
ATOM 3380 C CA . ARG A 1 446 ? -18.484 -30.094 0.53 1 93.25 446 ARG A CA 1
ATOM 3381 C C . ARG A 1 446 ? -19.266 -30.234 1.829 1 93.25 446 ARG A C 1
ATOM 3383 O O . ARG A 1 446 ? -20.453 -29.875 1.894 1 93.25 446 ARG A O 1
ATOM 3390 N N . SER A 1 447 ? -18.625 -30.766 2.797 1 90.06 447 SER A N 1
ATOM 3391 C CA . SER A 1 447 ? -19.25 -30.953 4.102 1 90.06 447 SER A CA 1
ATOM 3392 C C . SER A 1 447 ? -19.609 -29.609 4.742 1 90.06 447 SER A C 1
ATOM 3394 O O . SER A 1 447 ? -20.656 -29.469 5.359 1 90.06 447 SER A O 1
ATOM 3396 N N . GLU A 1 448 ? -18.75 -28.672 4.625 1 88 448 GLU A N 1
ATOM 3397 C CA . GLU A 1 448 ? -18.984 -27.344 5.203 1 88 448 GLU A CA 1
ATOM 3398 C C . GLU A 1 448 ? -20.141 -26.641 4.504 1 88 448 GLU A C 1
ATOM 3400 O O . GLU A 1 448 ? -20.922 -25.938 5.148 1 88 448 GLU A O 1
ATOM 3405 N N . HIS A 1 449 ? -20.125 -26.812 3.164 1 82.31 449 HIS A N 1
ATOM 3406 C CA . HIS A 1 449 ? -21.219 -26.219 2.404 1 82.31 449 HIS A CA 1
ATOM 3407 C C . HIS A 1 449 ? -22.562 -26.828 2.791 1 82.31 449 HIS A C 1
ATOM 3409 O O . HIS A 1 449 ? -23.562 -26.109 2.914 1 82.31 449 HIS A O 1
ATOM 3415 N N . ILE A 1 450 ? -22.5 -28.094 2.955 1 77.88 450 ILE A N 1
ATOM 3416 C CA . ILE A 1 450 ? -23.719 -28.797 3.348 1 77.88 450 ILE A CA 1
ATOM 3417 C C . ILE A 1 450 ? -24.141 -28.359 4.75 1 77.88 450 ILE A C 1
ATOM 3419 O O . ILE A 1 450 ? -25.312 -28.109 5.004 1 77.88 450 ILE A O 1
ATOM 3423 N N . ALA A 1 451 ? -23.266 -28.125 5.652 1 67.06 451 ALA A N 1
ATOM 3424 C CA . ALA A 1 451 ? -23.562 -27.703 7.023 1 67.06 451 ALA A CA 1
ATOM 3425 C C . ALA A 1 451 ? -24.094 -26.281 7.066 1 67.06 451 ALA A C 1
ATOM 3427 O O . ALA A 1 451 ? -24.953 -25.953 7.879 1 67.06 451 ALA A O 1
ATOM 3428 N N . ALA A 1 452 ? -23.656 -25.484 6.207 1 70.44 452 ALA A N 1
ATOM 3429 C CA . ALA A 1 452 ? -24.062 -24.078 6.199 1 70.44 452 ALA A CA 1
ATOM 3430 C C . ALA A 1 452 ? -25.469 -23.906 5.633 1 70.44 452 ALA A C 1
ATOM 3432 O O . ALA A 1 452 ? -26.172 -22.969 5.98 1 70.44 452 ALA A O 1
ATOM 3433 N N . THR A 1 453 ? -25.844 -24.859 4.695 1 68.38 453 THR A N 1
ATOM 3434 C CA . THR A 1 453 ? -27.141 -24.766 4.039 1 68.38 453 THR A CA 1
ATOM 3435 C C . THR A 1 453 ? -28.172 -25.625 4.758 1 68.38 453 THR A C 1
ATOM 3437 O O . THR A 1 453 ? -29.359 -25.594 4.406 1 68.38 453 THR A O 1
ATOM 3440 N N . ALA A 1 454 ? -27.859 -26.312 5.965 1 62.19 454 ALA A N 1
ATOM 3441 C CA . ALA A 1 454 ? -28.797 -27.094 6.773 1 62.19 454 ALA A CA 1
ATOM 3442 C C . ALA A 1 454 ? -29.312 -26.281 7.961 1 62.19 454 ALA A C 1
ATOM 3444 O O . ALA A 1 454 ? -28.688 -25.281 8.359 1 62.19 454 ALA A O 1
ATOM 3445 N N . MET B 1 1 ? -1.304 -4.078 4.961 1 79.25 1 MET B N 1
ATOM 3446 C CA . MET B 1 1 ? -2.076 -5.293 4.703 1 79.25 1 MET B CA 1
ATOM 3447 C C . MET B 1 1 ? -2.404 -6.012 6.008 1 79.25 1 MET B C 1
ATOM 3449 O O . MET B 1 1 ? -1.688 -5.871 7 1 79.25 1 MET B O 1
ATOM 3453 N N . ASN B 1 2 ? -3.621 -6.652 6.133 1 93 2 ASN B N 1
ATOM 3454 C CA . ASN B 1 2 ? -4.195 -7.539 7.141 1 93 2 ASN B CA 1
ATOM 3455 C C . ASN B 1 2 ? -4.84 -6.754 8.281 1 93 2 ASN B C 1
ATOM 3457 O O . ASN B 1 2 ? -5.289 -7.344 9.266 1 93 2 ASN B O 1
ATOM 3461 N N . LEU B 1 3 ? -4.855 -5.453 8.195 1 98 3 LEU B N 1
ATOM 3462 C CA . LEU B 1 3 ? -5.379 -4.645 9.289 1 98 3 LEU B CA 1
ATOM 3463 C C . LEU B 1 3 ? -6.875 -4.883 9.469 1 98 3 LEU B C 1
ATOM 3465 O O . LEU B 1 3 ? -7.383 -4.848 10.594 1 98 3 LEU B O 1
ATOM 3469 N N . TYR B 1 4 ? -7.602 -5.125 8.367 1 97.75 4 TYR B N 1
ATOM 3470 C CA . TYR B 1 4 ? -9.023 -5.41 8.484 1 97.75 4 TYR B CA 1
ATOM 3471 C C . TYR B 1 4 ? -9.266 -6.676 9.297 1 97.75 4 TYR B C 1
ATOM 3473 O O . TYR B 1 4 ? -10.094 -6.684 10.211 1 97.75 4 TYR B O 1
ATOM 3481 N N . SER B 1 5 ? -8.539 -7.707 8.969 1 96 5 SER B N 1
ATOM 3482 C CA . SER B 1 5 ? -8.648 -8.961 9.695 1 96 5 SER B CA 1
ATOM 3483 C C . SER B 1 5 ? -8.281 -8.781 11.164 1 96 5 SER B C 1
ATOM 3485 O O . SER B 1 5 ? -8.945 -9.328 12.047 1 96 5 SER B O 1
ATOM 3487 N N . LEU B 1 6 ? -7.227 -8.047 11.453 1 97.56 6 LEU B N 1
ATOM 3488 C CA . LEU B 1 6 ? -6.793 -7.797 12.82 1 97.56 6 LEU B CA 1
ATOM 3489 C C . LEU B 1 6 ? -7.852 -7.016 13.594 1 97.56 6 LEU B C 1
ATOM 3491 O O . LEU B 1 6 ? -8.086 -7.281 14.773 1 97.56 6 LEU B O 1
ATOM 3495 N N . LEU B 1 7 ? -8.477 -6.055 12.922 1 98.31 7 LEU B N 1
ATOM 3496 C CA . LEU B 1 7 ? -9.539 -5.277 13.547 1 98.31 7 LEU B CA 1
ATOM 3497 C C . LEU B 1 7 ? -10.719 -6.172 13.93 1 98.31 7 LEU B C 1
ATOM 3499 O O . LEU B 1 7 ? -11.273 -6.043 15.016 1 98.31 7 LEU B O 1
ATOM 3503 N N . GLN B 1 8 ? -11.078 -7.051 12.977 1 97.25 8 GLN B N 1
ATOM 3504 C CA . GLN B 1 8 ? -12.18 -7.973 13.258 1 97.25 8 GLN B CA 1
ATOM 3505 C C . GLN B 1 8 ? -11.859 -8.859 14.461 1 97.25 8 GLN B C 1
ATOM 3507 O O . GLN B 1 8 ? -12.703 -9.055 15.336 1 97.25 8 GLN B O 1
ATOM 3512 N N . GLN B 1 9 ? -10.672 -9.375 14.492 1 96.94 9 GLN B N 1
ATOM 3513 C CA . GLN B 1 9 ? -10.25 -10.234 15.594 1 96.94 9 GLN B CA 1
ATOM 3514 C C . GLN B 1 9 ? -10.258 -9.477 16.922 1 96.94 9 GLN B C 1
ATOM 3516 O O . GLN B 1 9 ? -10.734 -9.992 17.922 1 96.94 9 GLN B O 1
ATOM 3521 N N . ARG B 1 10 ? -9.742 -8.289 16.875 1 98.25 10 ARG B N 1
ATOM 3522 C CA . ARG B 1 10 ? -9.711 -7.441 18.062 1 98.25 10 ARG B CA 1
ATOM 3523 C C . ARG B 1 10 ? -11.125 -7.176 18.578 1 98.25 10 ARG B C 1
ATOM 3525 O O . ARG B 1 10 ? -11.375 -7.242 19.781 1 98.25 10 ARG B O 1
ATOM 3532 N N . THR B 1 11 ? -12.008 -6.816 17.656 1 98.19 11 THR B N 1
ATOM 3533 C CA . THR B 1 11 ? -13.391 -6.516 18.031 1 98.19 11 THR B CA 1
ATOM 3534 C C . THR B 1 11 ? -14.055 -7.723 18.672 1 98.19 11 THR B C 1
ATOM 3536 O O . THR B 1 11 ? -14.75 -7.586 19.688 1 98.19 11 THR B O 1
ATOM 3539 N N . GLU B 1 12 ? -13.836 -8.898 18.141 1 97.81 12 GLU B N 1
ATOM 3540 C CA . GLU B 1 12 ? -14.398 -10.133 18.688 1 97.81 12 GLU B CA 1
ATOM 3541 C C . GLU B 1 12 ? -13.82 -10.438 20.062 1 97.81 12 GLU B C 1
ATOM 3543 O O . GLU B 1 12 ? -14.547 -10.859 20.969 1 97.81 12 GLU B O 1
ATOM 3548 N N . ALA B 1 13 ? -12.57 -10.195 20.234 1 97.75 13 ALA B N 1
ATOM 3549 C CA . ALA B 1 13 ? -11.867 -10.617 21.438 1 97.75 13 ALA B CA 1
ATOM 3550 C C . ALA B 1 13 ? -12.062 -9.617 22.578 1 97.75 13 ALA B C 1
ATOM 3552 O O . ALA B 1 13 ? -12.172 -10 23.734 1 97.75 13 ALA B O 1
ATOM 3553 N N . SER B 1 14 ? -12.023 -8.297 22.234 1 97.19 14 SER B N 1
ATOM 3554 C CA . SER B 1 14 ? -11.914 -7.305 23.297 1 97.19 14 SER B CA 1
ATOM 3555 C C . SER B 1 14 ? -12.758 -6.074 22.984 1 97.19 14 SER B C 1
ATOM 3557 O O . SER B 1 14 ? -12.641 -5.047 23.672 1 97.19 14 SER B O 1
ATOM 3559 N N . GLY B 1 15 ? -13.578 -6.125 21.969 1 98 15 GLY B N 1
ATOM 3560 C CA . GLY B 1 15 ? -14.391 -4.98 21.594 1 98 15 GLY B CA 1
ATOM 3561 C C . GLY B 1 15 ? -13.68 -4.031 20.641 1 98 15 GLY B C 1
ATOM 3562 O O . GLY B 1 15 ? -12.539 -4.273 20.25 1 98 15 GLY B O 1
ATOM 3563 N N . PRO B 1 16 ? -14.328 -3.018 20.172 1 98.56 16 PRO B N 1
ATOM 3564 C CA . PRO B 1 16 ? -13.758 -2.082 19.203 1 98.56 16 PRO B CA 1
ATOM 3565 C C . PRO B 1 16 ? -12.609 -1.254 19.766 1 98.56 16 PRO B C 1
ATOM 3567 O O . PRO B 1 16 ? -12.461 -1.161 20.984 1 98.56 16 PRO B O 1
ATOM 3570 N N . VAL B 1 17 ? -11.797 -0.698 18.938 1 98.88 17 VAL B N 1
ATOM 3571 C CA . VAL B 1 17 ? -10.75 0.237 19.344 1 98.88 17 VAL B CA 1
ATOM 3572 C C . VAL B 1 17 ? -11.383 1.548 19.812 1 98.88 17 VAL B C 1
ATOM 3574 O O . VAL B 1 17 ? -12.266 2.092 19.141 1 98.88 17 VAL B O 1
ATOM 3577 N N . ARG B 1 18 ? -11.016 2.041 20.891 1 98.94 18 ARG B N 1
ATOM 3578 C CA . ARG B 1 18 ? -11.602 3.238 21.5 1 98.94 18 ARG B CA 1
ATOM 3579 C C . ARG B 1 18 ? -10.781 4.477 21.156 1 98.94 18 ARG B C 1
ATOM 3581 O O . ARG B 1 18 ? -9.602 4.562 21.5 1 98.94 18 ARG B O 1
ATOM 3588 N N . VAL B 1 19 ? -11.445 5.465 20.547 1 98.94 19 VAL B N 1
ATOM 3589 C CA . VAL B 1 19 ? -10.766 6.59 19.906 1 98.94 19 VAL B CA 1
ATOM 3590 C C . VAL B 1 19 ? -11.281 7.902 20.484 1 98.94 19 VAL B C 1
ATOM 3592 O O . VAL B 1 19 ? -12.484 8.047 20.75 1 98.94 19 VAL B O 1
ATOM 3595 N N . GLY B 1 20 ? -10.398 8.82 20.797 1 98.94 20 GLY B N 1
ATOM 3596 C CA . GLY B 1 20 ? -10.727 10.211 21.062 1 98.94 20 GLY B CA 1
ATOM 3597 C C . GLY B 1 20 ? -10.359 11.148 19.938 1 98.94 20 GLY B C 1
ATOM 3598 O O . GLY B 1 20 ? -9.242 11.109 19.422 1 98.94 20 GLY B O 1
ATOM 3599 N N . VAL B 1 21 ? -11.305 11.984 19.531 1 98.94 21 VAL B N 1
ATOM 3600 C CA . VAL B 1 21 ? -11.102 12.914 18.422 1 98.94 21 VAL B CA 1
ATOM 3601 C C . VAL B 1 21 ? -11.023 14.336 18.953 1 98.94 21 VAL B C 1
ATOM 3603 O O . VAL B 1 21 ? -11.938 14.812 19.625 1 98.94 21 VAL B O 1
ATOM 3606 N N . ILE B 1 22 ? -9.906 15.023 18.672 1 98.88 22 ILE B N 1
ATOM 3607 C CA . ILE B 1 22 ? -9.773 16.422 19.078 1 98.88 22 ILE B CA 1
ATOM 3608 C C . ILE B 1 22 ? -9.68 17.312 17.859 1 98.88 22 ILE B C 1
ATOM 3610 O O . ILE B 1 22 ? -8.695 17.266 17.109 1 98.88 22 ILE B O 1
ATOM 3614 N N . GLY B 1 23 ? -10.586 18.188 17.688 1 98.38 23 GLY B N 1
ATOM 3615 C CA . GLY B 1 23 ? -10.781 18.969 16.469 1 98.38 23 GLY B CA 1
ATOM 3616 C C . GLY B 1 23 ? -11.828 18.391 15.539 1 98.38 23 GLY B C 1
ATOM 3617 O O . GLY B 1 23 ? -11.703 17.234 15.109 1 98.38 23 GLY B O 1
ATOM 3618 N N . ALA B 1 24 ? -12.891 19.172 15.258 1 97.25 24 ALA B N 1
ATOM 3619 C CA . ALA B 1 24 ? -14.023 18.641 14.492 1 97.25 24 ALA B CA 1
ATOM 3620 C C . ALA B 1 24 ? -14.133 19.328 13.133 1 97.25 24 ALA B C 1
ATOM 3622 O O . ALA B 1 24 ? -15.234 19.672 12.695 1 97.25 24 ALA B O 1
ATOM 3623 N N . GLY B 1 25 ? -13.008 19.547 12.492 1 93.69 25 GLY B N 1
ATOM 3624 C CA . GLY B 1 25 ? -12.984 20.141 11.164 1 93.69 25 GLY B CA 1
ATOM 3625 C C . GLY B 1 25 ? -13.211 19.125 10.055 1 93.69 25 GLY B C 1
ATOM 3626 O O . GLY B 1 25 ? -13.828 18.078 10.281 1 93.69 25 GLY B O 1
ATOM 3627 N N . LYS B 1 26 ? -12.828 19.5 8.891 1 92.75 26 LYS B N 1
ATOM 3628 C CA . LYS B 1 26 ? -13.078 18.719 7.684 1 92.75 26 LYS B CA 1
ATOM 3629 C C . LYS B 1 26 ? -12.438 17.344 7.789 1 92.75 26 LYS B C 1
ATOM 3631 O O . LYS B 1 26 ? -13.078 16.328 7.488 1 92.75 26 LYS B O 1
ATOM 3636 N N . PHE B 1 27 ? -11.164 17.297 8.211 1 96.06 27 PHE B N 1
ATOM 3637 C CA . PHE B 1 27 ? -10.477 16.016 8.328 1 96.06 27 PHE B CA 1
ATOM 3638 C C . PHE B 1 27 ? -11.203 15.094 9.297 1 96.06 27 PHE B C 1
ATOM 3640 O O . PHE B 1 27 ? -11.406 13.914 9 1 96.06 27 PHE B O 1
ATOM 3647 N N . ALA B 1 28 ? -11.578 15.594 10.406 1 98 28 ALA B N 1
ATOM 3648 C CA . ALA B 1 28 ? -12.32 14.812 11.391 1 98 28 ALA B CA 1
ATOM 3649 C C . ALA B 1 28 ? -13.641 14.312 10.805 1 98 28 ALA B C 1
ATOM 3651 O O . ALA B 1 28 ? -14.023 13.156 11.031 1 98 28 ALA B O 1
ATOM 3652 N N . SER B 1 29 ? -14.32 15.211 10.078 1 98 29 SER B N 1
ATOM 3653 C CA . SER B 1 29 ? -15.594 14.828 9.469 1 98 29 SER B CA 1
ATOM 3654 C C . SER B 1 29 ? -15.414 13.664 8.508 1 98 29 SER B C 1
ATOM 3656 O O . SER B 1 29 ? -16.234 12.75 8.461 1 98 29 SER B O 1
ATOM 3658 N N . MET B 1 30 ? -14.367 13.719 7.777 1 98.06 30 MET B N 1
ATOM 3659 C CA . MET B 1 30 ? -14.086 12.633 6.84 1 98.06 30 MET B CA 1
ATOM 3660 C C . MET B 1 30 ? -13.852 11.32 7.582 1 98.06 30 MET B C 1
ATOM 3662 O O . MET B 1 30 ? -14.336 10.273 7.16 1 98.06 30 MET B O 1
ATOM 3666 N N . PHE B 1 31 ? -13.18 11.367 8.68 1 98.62 31 PHE B N 1
ATOM 3667 C CA . PHE B 1 31 ? -12.992 10.18 9.508 1 98.62 31 PHE B CA 1
ATOM 3668 C C . PHE B 1 31 ? -14.32 9.703 10.07 1 98.62 31 PHE B C 1
ATOM 3670 O O . PHE B 1 31 ? -14.625 8.508 10.023 1 98.62 31 PHE B O 1
ATOM 3677 N N . LEU B 1 32 ? -15.07 10.617 10.578 1 98.75 32 LEU B N 1
ATOM 3678 C CA . LEU B 1 32 ? -16.328 10.281 11.25 1 98.75 32 LEU B CA 1
ATOM 3679 C C . LEU B 1 32 ? -17.297 9.617 10.289 1 98.75 32 LEU B C 1
ATOM 3681 O O . LEU B 1 32 ? -18.031 8.695 10.672 1 98.75 32 LEU B O 1
ATOM 3685 N N . THR B 1 33 ? -17.312 10.039 9.031 1 98.38 33 THR B N 1
ATOM 3686 C CA . THR B 1 33 ? -18.25 9.469 8.078 1 98.38 33 THR B CA 1
ATOM 3687 C C . THR B 1 33 ? -17.938 7.992 7.832 1 98.38 33 THR B C 1
ATOM 3689 O O . THR B 1 33 ? -18.844 7.203 7.543 1 98.38 33 THR B O 1
ATOM 3692 N N . GLN B 1 34 ? -16.641 7.625 7.93 1 97.75 34 GLN B N 1
ATOM 3693 C CA . GLN B 1 34 ? -16.25 6.223 7.812 1 97.75 34 GLN B CA 1
ATOM 3694 C C . GLN B 1 34 ? -16.531 5.461 9.109 1 97.75 34 GLN B C 1
ATOM 3696 O O . GLN B 1 34 ? -16.906 4.285 9.078 1 97.75 34 GLN B O 1
ATOM 3701 N N . ALA B 1 35 ? -16.391 6.137 10.234 1 97.75 35 ALA B N 1
ATOM 3702 C CA . ALA B 1 35 ? -16.438 5.508 11.555 1 97.75 35 ALA B CA 1
ATOM 3703 C C . ALA B 1 35 ? -17.875 5.188 11.961 1 97.75 35 ALA B C 1
ATOM 3705 O O . ALA B 1 35 ? -18.109 4.281 12.766 1 97.75 35 ALA B O 1
ATOM 3706 N N . VAL B 1 36 ? -18.828 5.918 11.438 1 95.75 36 VAL B N 1
ATOM 3707 C CA . VAL B 1 36 ? -20.219 5.828 11.914 1 95.75 36 VAL B CA 1
ATOM 3708 C C . VAL B 1 36 ? -20.719 4.398 11.766 1 95.75 36 VAL B C 1
ATOM 3710 O O . VAL B 1 36 ? -21.453 3.9 12.625 1 95.75 36 VAL B O 1
ATOM 3713 N N . ASN B 1 37 ? -20.297 3.652 10.781 1 92.12 37 ASN B N 1
ATOM 3714 C CA . ASN B 1 37 ? -20.812 2.309 10.531 1 92.12 37 ASN B CA 1
ATOM 3715 C C . ASN B 1 37 ? -19.75 1.247 10.805 1 92.12 37 ASN B C 1
ATOM 3717 O O . ASN B 1 37 ? -19.906 0.089 10.414 1 92.12 37 ASN B O 1
ATOM 3721 N N . SER B 1 38 ? -18.703 1.625 11.406 1 95.94 38 SER B N 1
ATOM 3722 C CA . SER B 1 38 ? -17.641 0.667 11.672 1 95.94 38 SER B CA 1
ATOM 3723 C C . SER B 1 38 ? -17.859 -0.053 13 1 95.94 38 SER B C 1
ATOM 3725 O O . SER B 1 38 ? -17.859 0.577 14.062 1 95.94 38 SER B O 1
ATOM 3727 N N . PRO B 1 39 ? -17.984 -1.333 12.984 1 96.12 39 PRO B N 1
ATOM 3728 C CA . PRO B 1 39 ? -18.109 -2.061 14.25 1 96.12 39 PRO B CA 1
ATOM 3729 C C . PRO B 1 39 ? -16.781 -2.162 15.008 1 96.12 39 PRO B C 1
ATOM 3731 O O . PRO B 1 39 ? -16.766 -2.551 16.172 1 96.12 39 PRO B O 1
ATOM 3734 N N . SER B 1 40 ? -15.695 -1.8 14.32 1 98.31 40 SER B N 1
ATOM 3735 C CA . SER B 1 40 ? -14.375 -2.047 14.898 1 98.31 40 SER B CA 1
ATOM 3736 C C . SER B 1 40 ? -13.82 -0.792 15.57 1 98.31 40 SER B C 1
ATOM 3738 O O . SER B 1 40 ? -12.75 -0.829 16.188 1 98.31 40 SER B O 1
ATOM 3740 N N . LEU B 1 41 ? -14.539 0.336 15.492 1 98.69 41 LEU B N 1
ATOM 3741 C CA . LEU B 1 41 ? -14.117 1.597 16.094 1 98.69 41 LEU B CA 1
ATOM 3742 C C . LEU B 1 41 ? -15.203 2.158 17 1 98.69 41 LEU B C 1
ATOM 3744 O O . LEU B 1 41 ? -16.391 2.111 16.656 1 98.69 41 LEU B O 1
ATOM 3748 N N . HIS B 1 42 ? -14.844 2.537 18.109 1 98.81 42 HIS B N 1
ATOM 3749 C CA . HIS B 1 42 ? -15.711 3.289 19 1 98.81 42 HIS B CA 1
ATOM 3750 C C . HIS B 1 42 ? -15.156 4.688 19.266 1 98.81 42 HIS B C 1
ATOM 3752 O O . HIS B 1 42 ? -14.156 4.844 19.953 1 98.81 42 HIS B O 1
ATOM 3758 N N . VAL B 1 43 ? -15.812 5.664 18.641 1 98.88 43 VAL B N 1
ATOM 3759 C CA . VAL B 1 43 ? -15.477 7.051 18.953 1 98.88 43 VAL B CA 1
ATOM 3760 C C . VAL B 1 43 ? -16.047 7.434 20.312 1 98.88 43 VAL B C 1
ATOM 3762 O O . VAL B 1 43 ? -17.219 7.812 20.406 1 98.88 43 VAL B O 1
ATOM 3765 N N . VAL B 1 44 ? -15.234 7.426 21.281 1 98.88 44 VAL B N 1
ATOM 3766 C CA . VAL B 1 44 ? -15.703 7.605 22.656 1 98.88 44 VAL B CA 1
ATOM 3767 C C . VAL B 1 44 ? -16.047 9.07 22.891 1 98.88 44 VAL B C 1
ATOM 3769 O O . VAL B 1 44 ? -17.047 9.375 23.547 1 98.88 44 VAL B O 1
ATOM 3772 N N . GLY B 1 45 ? -15.188 9.922 22.328 1 98.88 45 GLY B N 1
ATOM 3773 C CA . GLY B 1 45 ? -15.422 11.344 22.5 1 98.88 45 GLY B CA 1
ATOM 3774 C C . GLY B 1 45 ? -14.922 12.188 21.344 1 98.88 45 GLY B C 1
ATOM 3775 O O . GLY B 1 45 ? -13.977 11.805 20.656 1 98.88 45 GLY B O 1
ATOM 3776 N N . VAL B 1 46 ? -15.609 13.305 21.109 1 98.94 46 VAL B N 1
ATOM 3777 C CA . VAL B 1 46 ? -15.188 14.359 20.188 1 98.94 46 VAL B CA 1
ATOM 3778 C C . VAL B 1 46 ? -15.086 15.688 20.938 1 98.94 46 VAL B C 1
ATOM 3780 O O . VAL B 1 46 ? -16.062 16.141 21.531 1 98.94 46 VAL B O 1
ATOM 3783 N N . ALA B 1 47 ? -13.891 16.219 20.922 1 98.81 47 ALA B N 1
ATOM 3784 C CA . ALA B 1 47 ? -13.68 17.5 21.594 1 98.81 47 ALA B CA 1
ATOM 3785 C C . ALA B 1 47 ? -13.391 18.609 20.594 1 98.81 47 ALA B C 1
ATOM 3787 O O . ALA B 1 47 ? -12.609 18.422 19.656 1 98.81 47 ALA B O 1
ATOM 3788 N N . ASP B 1 48 ? -14.062 19.703 20.734 1 98.25 48 ASP B N 1
ATOM 3789 C CA . ASP B 1 48 ? -13.82 20.953 20.031 1 98.25 48 ASP B CA 1
ATOM 3790 C C . ASP B 1 48 ? -14.164 22.156 20.906 1 98.25 48 ASP B C 1
ATOM 3792 O O . ASP B 1 48 ? -15.102 22.109 21.703 1 98.25 48 ASP B O 1
ATOM 3796 N N . ILE B 1 49 ? -13.328 23.203 20.766 1 96.88 49 ILE B N 1
ATOM 3797 C CA . ILE B 1 49 ? -13.602 24.391 21.562 1 96.88 49 ILE B CA 1
ATOM 3798 C C . ILE B 1 49 ? -15.008 24.906 21.25 1 96.88 49 ILE B C 1
ATOM 3800 O O . ILE B 1 49 ? -15.641 25.547 22.078 1 96.88 49 ILE B O 1
ATOM 3804 N N . ASN B 1 50 ? -15.422 24.641 20.016 1 97.19 50 ASN B N 1
ATOM 3805 C CA . ASN B 1 50 ? -16.781 24.906 19.578 1 97.19 50 ASN B CA 1
ATOM 3806 C C . ASN B 1 50 ? -17.625 23.625 19.547 1 97.19 50 ASN B C 1
ATOM 3808 O O . ASN B 1 50 ? -17.688 22.953 18.516 1 97.19 50 ASN B O 1
ATOM 3812 N N . VAL B 1 51 ? -18.375 23.375 20.609 1 97.62 51 VAL B N 1
ATOM 3813 C CA . VAL B 1 51 ? -19.125 22.125 20.766 1 97.62 51 VAL B CA 1
ATOM 3814 C C . VAL B 1 51 ? -20.156 22.016 19.641 1 97.62 51 VAL B C 1
ATOM 3816 O O . VAL B 1 51 ? -20.391 20.922 19.125 1 97.62 51 VAL B O 1
ATOM 3819 N N . SER B 1 52 ? -20.781 23.156 19.25 1 97.31 52 SER B N 1
ATOM 3820 C CA . SER B 1 52 ? -21.766 23.141 18.188 1 97.31 52 SER B CA 1
ATOM 3821 C C . SER B 1 52 ? -21.156 22.672 16.875 1 97.31 52 SER B C 1
ATOM 3823 O O . SER B 1 52 ? -21.797 21.984 16.078 1 97.31 52 SER B O 1
ATOM 3825 N N . LYS B 1 53 ? -19.906 23.062 16.688 1 95.62 53 LYS B N 1
ATOM 3826 C CA . LYS B 1 53 ? -19.188 22.625 15.492 1 95.62 53 LYS B CA 1
ATOM 3827 C C . LYS B 1 53 ? -19 21.109 15.484 1 95.62 53 LYS B C 1
ATOM 3829 O O . LYS B 1 53 ? -19.156 20.453 14.453 1 95.62 53 LYS B O 1
ATOM 3834 N N . ALA B 1 54 ? -18.641 20.562 16.625 1 97.94 54 ALA B N 1
ATOM 3835 C CA . ALA B 1 54 ? -18.453 19.125 16.75 1 97.94 54 ALA B CA 1
ATOM 3836 C C . ALA B 1 54 ? -19.75 18.375 16.516 1 97.94 54 ALA B C 1
ATOM 3838 O O . ALA B 1 54 ? -19.781 17.359 15.805 1 97.94 54 ALA B O 1
ATOM 3839 N N . LYS B 1 55 ? -20.828 18.859 17.109 1 98.25 55 LYS B N 1
ATOM 3840 C CA . LYS B 1 55 ? -22.125 18.219 16.906 1 98.25 55 LYS B CA 1
ATOM 3841 C C . LYS B 1 55 ? -22.562 18.312 15.453 1 98.25 55 LYS B C 1
ATOM 3843 O O . LYS B 1 55 ? -23.125 17.359 14.906 1 98.25 55 LYS B O 1
ATOM 3848 N N . ALA B 1 56 ? -22.312 19.453 14.836 1 97.44 56 ALA B N 1
ATOM 3849 C CA . ALA B 1 56 ? -22.641 19.641 13.422 1 97.44 56 ALA B CA 1
ATOM 3850 C C . ALA B 1 56 ? -21.859 18.656 12.555 1 97.44 56 ALA B C 1
ATOM 3852 O O . ALA B 1 56 ? -22.391 18.125 11.57 1 97.44 56 ALA B O 1
ATOM 3853 N N . ALA B 1 57 ? -20.594 18.453 12.883 1 97.44 57 ALA B N 1
ATOM 3854 C CA . ALA B 1 57 ? -19.781 17.5 12.141 1 97.44 57 ALA B CA 1
ATOM 3855 C C . ALA B 1 57 ? -20.359 16.094 12.234 1 97.44 57 ALA B C 1
ATOM 3857 O O . ALA B 1 57 ? -20.453 15.383 11.227 1 97.44 57 ALA B O 1
ATOM 3858 N N . LEU B 1 58 ? -20.734 15.695 13.43 1 98.38 58 LEU B N 1
ATOM 3859 C CA . LEU B 1 58 ? -21.344 14.391 13.617 1 98.38 58 LEU B CA 1
ATOM 3860 C C . LEU B 1 58 ? -22.656 14.281 12.844 1 98.38 58 LEU B C 1
ATOM 3862 O O . LEU B 1 58 ? -22.891 13.289 12.156 1 98.38 58 LEU B O 1
ATOM 3866 N N . HIS B 1 59 ? -23.422 15.344 12.898 1 97.94 59 HIS B N 1
ATOM 3867 C CA . HIS B 1 59 ? -24.703 15.344 12.188 1 97.94 59 HIS B CA 1
ATOM 3868 C C . HIS B 1 59 ? -24.484 15.234 10.68 1 97.94 59 HIS B C 1
ATOM 3870 O O . HIS B 1 59 ? -25.109 14.391 10.031 1 97.94 59 HIS B O 1
ATOM 3876 N N . ARG B 1 60 ? -23.625 16 10.133 1 96.5 60 ARG B N 1
ATOM 3877 C CA . ARG B 1 60 ? -23.453 16.062 8.688 1 96.5 60 ARG B CA 1
ATOM 3878 C C . ARG B 1 60 ? -22.828 14.773 8.156 1 96.5 60 ARG B C 1
ATOM 3880 O O . ARG B 1 60 ? -22.969 14.453 6.977 1 96.5 60 ARG B O 1
ATOM 3887 N N . THR B 1 61 ? -22.188 14.062 9.039 1 97.56 61 THR B N 1
ATOM 3888 C CA . THR B 1 61 ? -21.516 12.844 8.602 1 97.56 61 THR B CA 1
ATOM 3889 C C . THR B 1 61 ? -22.406 11.625 8.852 1 97.56 61 THR B C 1
ATOM 3891 O O . THR B 1 61 ? -21.938 10.484 8.727 1 97.56 61 THR B O 1
ATOM 3894 N N . GLY B 1 62 ? -23.578 11.859 9.305 1 96.88 62 GLY B N 1
ATOM 3895 C CA . GLY B 1 62 ? -24.578 10.805 9.281 1 96.88 62 GLY B CA 1
ATOM 3896 C C . GLY B 1 62 ? -24.781 10.164 10.641 1 96.88 62 GLY B C 1
ATOM 3897 O O . GLY B 1 62 ? -25.5 9.156 10.758 1 96.88 62 GLY B O 1
ATOM 3898 N N . TRP B 1 63 ? -24.281 10.695 11.68 1 97.88 63 TRP B N 1
ATOM 3899 C CA . TRP B 1 63 ? -24.453 10.117 13.008 1 97.88 63 TRP B CA 1
ATOM 3900 C C . TRP B 1 63 ? -25.844 10.391 13.555 1 97.88 63 TRP B C 1
ATOM 3902 O O . TRP B 1 63 ? -26.312 11.531 13.531 1 97.88 63 TRP B O 1
ATOM 3912 N N . PRO B 1 64 ? -26.531 9.352 14.016 1 97.5 64 PRO B N 1
ATOM 3913 C CA . PRO B 1 64 ? -27.781 9.609 14.719 1 97.5 64 PRO B CA 1
ATOM 3914 C C . PRO B 1 64 ? -27.594 10.414 16 1 97.5 64 PRO B C 1
ATOM 3916 O O . PRO B 1 64 ? -26.625 10.18 16.734 1 97.5 64 PRO B O 1
ATOM 3919 N N . ALA B 1 65 ? -28.453 11.289 16.25 1 97.56 65 ALA B N 1
ATOM 3920 C CA . ALA B 1 65 ? -28.328 12.227 17.375 1 97.56 65 ALA B CA 1
ATOM 3921 C C . ALA B 1 65 ? -28.188 11.477 18.703 1 97.56 65 ALA B C 1
ATOM 3923 O O . ALA B 1 65 ? -27.453 11.914 19.578 1 97.56 65 ALA B O 1
ATOM 3924 N N . ASP B 1 66 ? -28.891 10.383 18.844 1 97.62 66 ASP B N 1
ATOM 3925 C CA . ASP B 1 66 ? -28.859 9.633 20.094 1 97.62 66 ASP B CA 1
ATOM 3926 C C . ASP B 1 66 ? -27.5 8.977 20.312 1 97.62 66 ASP B C 1
ATOM 3928 O O . ASP B 1 66 ? -27.109 8.688 21.438 1 97.62 66 ASP B O 1
ATOM 3932 N N . ARG B 1 67 ? -26.719 8.789 19.266 1 97.94 67 ARG B N 1
ATOM 3933 C CA . ARG B 1 67 ? -25.422 8.102 19.344 1 97.94 67 ARG B CA 1
ATOM 3934 C C .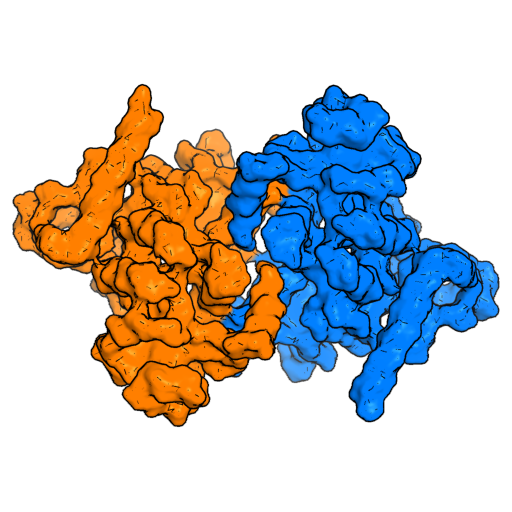 ARG B 1 67 ? -24.328 9.062 19.812 1 97.94 67 ARG B C 1
ATOM 3936 O O . ARG B 1 67 ? -23.25 8.625 20.203 1 97.94 67 ARG B O 1
ATOM 3943 N N . TYR B 1 68 ? -24.594 10.344 19.75 1 98.56 68 TYR B N 1
ATOM 3944 C CA . TYR B 1 68 ? -23.594 11.266 20.266 1 98.56 68 TYR B CA 1
ATOM 3945 C C . TYR B 1 68 ? -24.203 12.156 21.359 1 98.56 68 TYR B C 1
ATOM 3947 O O . TYR B 1 68 ? -23.922 13.352 21.406 1 98.56 68 TYR B O 1
ATOM 3955 N N . ALA B 1 69 ? -25.062 11.523 22.203 1 97.75 69 ALA B N 1
ATOM 3956 C CA . ALA B 1 69 ? -25.781 12.234 23.266 1 97.75 69 ALA B CA 1
ATOM 3957 C C . ALA B 1 69 ? -25.25 11.867 24.641 1 97.75 69 ALA B C 1
ATOM 3959 O O . ALA B 1 69 ? -25.797 12.281 25.656 1 97.75 69 ALA B O 1
ATOM 3960 N N . ALA B 1 70 ? -24.172 11.055 24.703 1 98.38 70 ALA B N 1
ATOM 3961 C CA . ALA B 1 70 ? -23.641 10.688 26.016 1 98.38 70 ALA B CA 1
ATOM 3962 C C . ALA B 1 70 ? -23.25 11.922 26.812 1 98.38 70 ALA B C 1
ATOM 3964 O O . ALA B 1 70 ? -22.594 12.828 26.297 1 98.38 70 ALA B O 1
ATOM 3965 N N . GLY B 1 71 ? -23.594 11.906 28.109 1 98 71 GLY B N 1
ATOM 3966 C CA . GLY B 1 71 ? -23.344 13.062 28.953 1 98 71 GLY B CA 1
ATOM 3967 C C . GLY B 1 71 ? -21.922 13.125 29.484 1 98 71 GLY B C 1
ATOM 3968 O O . GLY B 1 71 ? -21.5 14.148 30.031 1 98 71 GLY B O 1
ATOM 3969 N N . SER B 1 72 ? -21.203 12.023 29.406 1 98.38 72 SER B N 1
ATOM 3970 C CA . SER B 1 72 ? -19.828 11.922 29.875 1 98.38 72 SER B CA 1
ATOM 3971 C C . SER B 1 72 ? -19.062 10.844 29.109 1 98.38 72 SER B C 1
ATOM 3973 O O . SER B 1 72 ? -19.672 10.016 28.438 1 98.38 72 SER B O 1
ATOM 3975 N N . LEU B 1 73 ? -17.781 10.938 29.156 1 98.75 73 LEU B N 1
ATOM 3976 C CA . LEU B 1 73 ? -16.953 9.906 28.531 1 98.75 73 LEU B CA 1
ATOM 3977 C C . LEU B 1 73 ? -17.234 8.539 29.156 1 98.75 73 LEU B C 1
ATOM 3979 O O . LEU B 1 73 ? -17.266 7.535 28.438 1 98.75 73 LEU B O 1
ATOM 3983 N N . ASP B 1 74 ? -17.453 8.492 30.469 1 98.69 74 ASP B N 1
ATOM 3984 C CA . ASP B 1 74 ? -17.766 7.238 31.156 1 98.69 74 ASP B CA 1
ATOM 3985 C C . ASP B 1 74 ? -19.062 6.641 30.625 1 98.69 74 ASP B C 1
ATOM 3987 O O . ASP B 1 74 ? -19.172 5.43 30.422 1 98.69 74 ASP B O 1
ATOM 3991 N N . GLU B 1 75 ? -20.062 7.465 30.5 1 98.69 75 GLU B N 1
ATOM 3992 C CA . GLU B 1 75 ? -21.328 6.992 29.938 1 98.69 75 GLU B CA 1
ATOM 3993 C C . GLU B 1 75 ? -21.141 6.477 28.516 1 98.69 75 GLU B C 1
ATOM 3995 O O . GLU B 1 75 ? -21.719 5.457 28.141 1 98.69 75 GLU B O 1
ATOM 4000 N N . ALA B 1 76 ? -20.344 7.223 27.719 1 98.81 76 ALA B N 1
ATOM 4001 C CA . ALA B 1 76 ? -20.047 6.797 26.359 1 98.81 76 ALA B CA 1
ATOM 4002 C C . ALA B 1 76 ? -19.422 5.406 26.344 1 98.81 76 ALA B C 1
ATOM 4004 O O . ALA B 1 76 ? -19.797 4.559 25.531 1 98.81 76 ALA B O 1
ATOM 4005 N N . LEU B 1 77 ? -18.438 5.16 27.203 1 98.38 77 LEU B N 1
ATOM 4006 C CA . LEU B 1 77 ? -17.766 3.869 27.281 1 98.38 77 LEU B CA 1
ATOM 4007 C C . LEU B 1 77 ? -18.75 2.76 27.641 1 98.38 77 LEU B C 1
ATOM 4009 O O . LEU B 1 77 ? -18.672 1.655 27.094 1 98.38 77 LEU B O 1
ATOM 4013 N N . ARG B 1 78 ? -19.641 3.072 28.531 1 97.81 78 ARG B N 1
ATOM 4014 C CA . ARG B 1 78 ? -20.594 2.08 29.016 1 97.81 78 ARG B CA 1
ATOM 4015 C C . ARG B 1 78 ? -21.641 1.755 27.953 1 97.81 78 ARG B C 1
ATOM 4017 O O . ARG B 1 78 ? -22.047 0.6 27.797 1 97.81 78 ARG B O 1
ATOM 4024 N N . THR B 1 79 ? -22.047 2.68 27.156 1 97.69 79 THR B N 1
ATOM 4025 C CA . THR B 1 79 ? -23.203 2.529 26.281 1 97.69 79 THR B CA 1
ATOM 4026 C C . THR B 1 79 ? -22.75 2.303 24.844 1 97.69 79 THR B C 1
ATOM 4028 O O . THR B 1 79 ? -23.547 1.87 24 1 97.69 79 THR B O 1
ATOM 4031 N N . GLY B 1 80 ? -21.516 2.646 24.516 1 97.5 80 GLY B N 1
ATOM 4032 C CA . GLY B 1 80 ? -21.062 2.598 23.141 1 97.5 80 GLY B CA 1
ATOM 4033 C C . GLY B 1 80 ? -21.359 3.873 22.359 1 97.5 80 GLY B C 1
ATOM 4034 O O . GLY B 1 80 ? -21.016 3.984 21.188 1 97.5 80 GLY B O 1
ATOM 4035 N N . ALA B 1 81 ? -21.922 4.891 23.078 1 98.44 81 ALA B N 1
ATOM 4036 C CA . ALA B 1 81 ? -22.219 6.18 22.453 1 98.44 81 ALA B CA 1
ATOM 4037 C C . ALA B 1 81 ? -20.984 7.066 22.406 1 98.44 81 ALA B C 1
ATOM 4039 O O . ALA B 1 81 ? -19.859 6.598 22.656 1 98.44 81 ALA B O 1
ATOM 4040 N N . THR B 1 82 ? -21.172 8.312 21.984 1 98.88 82 THR B N 1
ATOM 4041 C CA . THR B 1 82 ? -20.094 9.297 21.875 1 98.88 82 THR B CA 1
ATOM 4042 C C . THR B 1 82 ? -20.406 10.531 22.719 1 98.88 82 THR B C 1
ATOM 4044 O O . THR B 1 82 ? -21.531 11.047 22.656 1 98.88 82 THR B O 1
ATOM 4047 N N . ALA B 1 83 ? -19.484 10.945 23.484 1 98.88 83 ALA B N 1
ATOM 4048 C CA . ALA B 1 83 ? -19.625 12.203 24.219 1 98.88 83 ALA B CA 1
ATOM 4049 C C . ALA B 1 83 ? -19.016 13.367 23.438 1 98.88 83 ALA B C 1
ATOM 4051 O O . ALA B 1 83 ? -17.922 13.227 22.859 1 98.88 83 ALA B O 1
ATOM 4052 N N . VAL B 1 84 ? -19.688 14.484 23.312 1 98.81 84 VAL B N 1
ATOM 4053 C CA . VAL B 1 84 ? -19.172 15.695 22.688 1 98.81 84 VAL B CA 1
ATOM 4054 C C . VAL B 1 84 ? -18.875 16.734 23.766 1 98.81 84 VAL B C 1
ATOM 4056 O O . VAL B 1 84 ? -19.703 17 24.625 1 98.81 84 VAL B O 1
ATOM 4059 N N . THR B 1 85 ? -17.688 17.297 23.75 1 98.62 85 THR B N 1
ATOM 4060 C CA . THR B 1 85 ? -17.25 18.172 24.828 1 98.62 85 THR B CA 1
ATOM 4061 C C . THR B 1 85 ? -16.312 19.25 24.312 1 98.62 85 THR B C 1
ATOM 4063 O O . THR B 1 85 ? -15.844 19.172 23.172 1 98.62 85 THR B O 1
ATOM 4066 N N . ASP B 1 86 ? -16.125 20.328 25.031 1 98.31 86 ASP B N 1
ATOM 4067 C CA . ASP B 1 86 ? -15.109 21.328 24.719 1 98.31 86 ASP B CA 1
ATOM 4068 C C . ASP B 1 86 ? -13.844 21.109 25.547 1 98.31 86 ASP B C 1
ATOM 4070 O O . ASP B 1 86 ? -12.906 21.906 25.484 1 98.31 86 ASP B O 1
ATOM 4074 N N . ASN B 1 87 ? -13.828 20 26.266 1 98.31 87 ASN B N 1
ATOM 4075 C CA . ASN B 1 87 ? -12.719 19.688 27.156 1 98.31 87 ASN B CA 1
ATOM 4076 C C . ASN B 1 87 ? -11.805 18.609 26.578 1 98.31 87 ASN B C 1
ATOM 4078 O O . ASN B 1 87 ? -11.922 17.438 26.922 1 98.31 87 ASN B O 1
ATOM 4082 N N . ALA B 1 88 ? -10.828 19.062 25.828 1 98.56 88 ALA B N 1
ATOM 4083 C CA . ALA B 1 88 ? -9.883 18.125 25.219 1 98.56 88 ALA B CA 1
ATOM 4084 C C . ALA B 1 88 ? -9.102 17.359 26.297 1 98.56 88 ALA B C 1
ATOM 4086 O O . ALA B 1 88 ? -8.781 16.188 26.125 1 98.56 88 ALA B O 1
ATOM 4087 N N . ASP B 1 89 ? -8.797 17.969 27.406 1 98.69 89 ASP B N 1
ATOM 4088 C CA . ASP B 1 89 ? -8.016 17.359 28.484 1 98.69 89 ASP B CA 1
ATOM 4089 C C . ASP B 1 89 ? -8.711 16.109 29.031 1 98.69 89 ASP B C 1
ATOM 4091 O O . ASP B 1 89 ? -8.055 15.156 29.422 1 98.69 89 ASP B O 1
ATOM 4095 N N . ALA B 1 90 ? -10.031 16.172 29.047 1 98.69 90 ALA B N 1
ATOM 4096 C CA . ALA B 1 90 ? -10.781 15.008 29.516 1 98.69 90 ALA B CA 1
ATOM 4097 C C . ALA B 1 90 ? -10.5 13.789 28.641 1 98.69 90 ALA B C 1
ATOM 4099 O O . ALA B 1 90 ? -10.367 12.672 29.156 1 98.69 90 ALA B O 1
ATOM 4100 N N . LEU B 1 91 ? -10.445 13.961 27.312 1 98.81 91 LEU B N 1
ATOM 4101 C CA . LEU B 1 91 ? -10.117 12.859 26.406 1 98.81 91 LEU B CA 1
ATOM 4102 C C . LEU B 1 91 ? -8.672 12.406 26.625 1 98.81 91 LEU B C 1
ATOM 4104 O O . LEU B 1 91 ? -8.406 11.203 26.672 1 98.81 91 LEU B O 1
ATOM 4108 N N . LEU B 1 92 ? -7.766 13.344 26.75 1 98.88 92 LEU B N 1
ATOM 4109 C CA . LEU B 1 92 ? -6.336 13.07 26.844 1 98.88 92 LEU B CA 1
ATOM 4110 C C . LEU B 1 92 ? -6.02 12.266 28.109 1 98.88 92 LEU B C 1
ATOM 4112 O O . LEU B 1 92 ? -5.094 11.445 28.109 1 98.88 92 LEU B O 1
ATOM 4116 N N . ALA B 1 93 ? -6.812 12.445 29.125 1 98.44 93 ALA B N 1
ATOM 4117 C CA . ALA B 1 93 ? -6.492 11.852 30.422 1 98.44 93 ALA B CA 1
ATOM 4118 C C . ALA B 1 93 ? -7.309 10.586 30.672 1 98.44 93 ALA B C 1
ATOM 4120 O O . ALA B 1 93 ? -6.977 9.789 31.547 1 98.44 93 ALA B O 1
ATOM 4121 N N . HIS B 1 94 ? -8.367 10.414 29.984 1 98.62 94 HIS B N 1
ATOM 4122 C CA . HIS B 1 94 ? -9.305 9.344 30.297 1 98.62 94 HIS B CA 1
ATOM 4123 C C . HIS B 1 94 ? -8.68 7.973 30.062 1 98.62 94 HIS B C 1
ATOM 4125 O O . HIS B 1 94 ? -8.195 7.688 28.969 1 98.62 94 HIS B O 1
ATOM 4131 N N . PRO B 1 95 ? -8.734 7.051 30.969 1 98.06 95 PRO B N 1
ATOM 4132 C CA . PRO B 1 95 ? -8.031 5.77 30.844 1 98.06 95 PRO B CA 1
ATOM 4133 C C . PRO B 1 95 ? -8.688 4.84 29.828 1 98.06 95 PRO B C 1
ATOM 4135 O O . PRO B 1 95 ? -8.055 3.895 29.344 1 98.06 95 PRO B O 1
ATOM 4138 N N . GLY B 1 96 ? -9.938 5.07 29.484 1 98.25 96 GLY B N 1
ATOM 4139 C CA . GLY B 1 96 ? -10.656 4.191 28.578 1 98.25 96 GLY B CA 1
ATOM 4140 C C . GLY B 1 96 ? -10.359 4.473 27.109 1 98.25 96 GLY B C 1
ATOM 4141 O O . GLY B 1 96 ? -10.758 3.707 26.234 1 98.25 96 GLY B O 1
ATOM 4142 N N . ILE B 1 97 ? -9.688 5.555 26.781 1 98.81 97 ILE B N 1
ATOM 4143 C CA . ILE B 1 97 ? -9.359 5.914 25.406 1 98.81 97 ILE B CA 1
ATOM 4144 C C . ILE B 1 97 ? -7.965 5.391 25.062 1 98.81 97 ILE B C 1
ATOM 4146 O O . ILE B 1 97 ? -7.02 5.57 25.828 1 98.81 97 ILE B O 1
ATOM 4150 N N . GLU B 1 98 ? -7.828 4.738 23.922 1 98.81 98 GLU B N 1
ATOM 4151 C CA . GLU B 1 98 ? -6.59 4.066 23.562 1 98.81 98 GLU B CA 1
ATOM 4152 C C . GLU B 1 98 ? -5.758 4.926 22.609 1 98.81 98 GLU B C 1
ATOM 4154 O O . GLU B 1 98 ? -4.527 4.859 22.609 1 98.81 98 GLU B O 1
ATOM 4159 N N . VAL B 1 99 ? -6.383 5.715 21.75 1 98.94 99 VAL B N 1
ATOM 4160 C CA . VAL B 1 99 ? -5.691 6.492 20.719 1 98.94 99 VAL B CA 1
ATOM 4161 C C . VAL B 1 99 ? -6.348 7.867 20.594 1 98.94 99 VAL B C 1
ATOM 4163 O O . VAL B 1 99 ? -7.574 7.98 20.641 1 98.94 99 VAL B O 1
ATOM 4166 N N . ILE B 1 100 ? -5.562 8.891 20.5 1 98.94 100 ILE B N 1
ATOM 4167 C CA . ILE B 1 100 ? -6.008 10.258 20.266 1 98.94 100 ILE B CA 1
ATOM 4168 C C . ILE B 1 100 ? -5.715 10.672 18.828 1 98.94 100 ILE B C 1
ATOM 4170 O O . ILE B 1 100 ? -4.594 10.508 18.344 1 98.94 100 ILE B O 1
ATOM 4174 N N . LEU B 1 101 ? -6.762 11.078 18.156 1 98.94 101 LEU B N 1
ATOM 4175 C CA . LEU B 1 101 ? -6.59 11.773 16.891 1 98.94 101 LEU B CA 1
ATOM 4176 C C . LEU B 1 101 ? -6.484 13.281 17.109 1 98.94 101 LEU B C 1
ATOM 4178 O O . LEU B 1 101 ? -7.453 13.922 17.516 1 98.94 101 LEU B O 1
ATOM 4182 N N . GLU B 1 102 ? -5.344 13.836 16.906 1 98.94 102 GLU B N 1
ATOM 4183 C CA . GLU B 1 102 ? -5.152 15.273 17.062 1 98.94 102 GLU B CA 1
ATOM 4184 C C . GLU B 1 102 ? -5.34 16 15.734 1 98.94 102 GLU B C 1
ATOM 4186 O O . GLU B 1 102 ? -4.465 15.961 14.867 1 98.94 102 GLU B O 1
ATOM 4191 N N . ILE B 1 103 ? -6.477 16.703 15.586 1 98.31 103 ILE B N 1
ATOM 4192 C CA . ILE B 1 103 ? -6.906 17.219 14.289 1 98.31 103 ILE B CA 1
ATOM 4193 C C . ILE B 1 103 ? -7.148 18.719 14.383 1 98.31 103 ILE B C 1
ATOM 4195 O O . ILE B 1 103 ? -7.973 19.266 13.648 1 98.31 103 ILE B O 1
ATOM 4199 N N . THR B 1 104 ? -6.57 19.422 15.289 1 96.94 104 THR B N 1
ATOM 4200 C CA . THR B 1 104 ? -6.895 20.812 15.523 1 96.94 104 THR B CA 1
ATOM 4201 C C . THR B 1 104 ? -6.281 21.703 14.438 1 96.94 104 THR B C 1
ATOM 4203 O O . THR B 1 104 ? -6.816 22.766 14.117 1 96.94 104 THR B O 1
ATOM 4206 N N . GLY B 1 105 ? -5.113 21.359 13.984 1 94.31 105 GLY B N 1
ATOM 4207 C CA . GLY B 1 105 ? -4.414 22.156 12.984 1 94.31 105 GLY B CA 1
ATOM 4208 C C . GLY B 1 105 ? -3.604 23.281 13.586 1 94.31 105 GLY B C 1
ATOM 4209 O O . GLY B 1 105 ? -2.918 24.016 12.859 1 94.31 105 GLY B O 1
ATOM 4210 N N . ASN B 1 106 ? -3.697 23.453 14.836 1 95.25 106 ASN B N 1
ATOM 4211 C CA . ASN B 1 1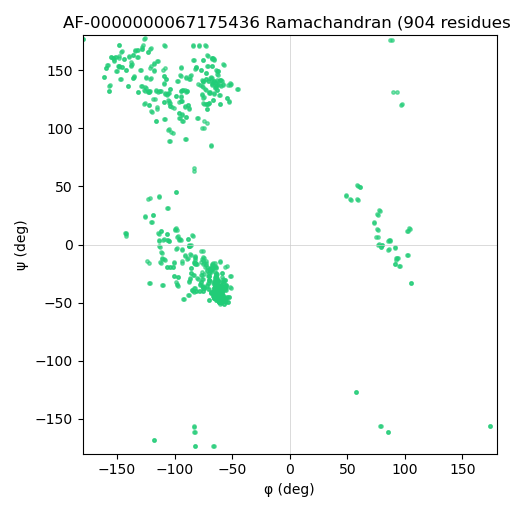06 ? -2.904 24.453 15.555 1 95.25 106 ASN B CA 1
ATOM 4212 C C . ASN B 1 106 ? -1.647 23.828 16.156 1 95.25 106 ASN B C 1
ATOM 4214 O O . ASN B 1 106 ? -1.735 23.016 17.078 1 95.25 106 ASN B O 1
ATOM 4218 N N . PRO B 1 107 ? -0.508 24.219 15.648 1 96.88 107 PRO B N 1
ATOM 4219 C CA . PRO B 1 107 ? 0.713 23.547 16.094 1 96.88 107 PRO B CA 1
ATOM 4220 C C . PRO B 1 107 ? 0.981 23.719 17.578 1 96.88 107 PRO B C 1
ATOM 4222 O O . PRO B 1 107 ? 1.518 22.812 18.219 1 96.88 107 PRO B O 1
ATOM 4225 N N . LEU B 1 108 ? 0.56 24.875 18.188 1 97.06 108 LEU B N 1
ATOM 4226 C CA . LEU B 1 108 ? 0.812 25.109 19.609 1 97.06 108 LEU B CA 1
ATOM 4227 C C . LEU B 1 108 ? -0.041 24.188 20.469 1 97.06 108 LEU B C 1
ATOM 4229 O O . LEU B 1 108 ? 0.479 23.484 21.344 1 97.06 108 LEU B O 1
ATOM 4233 N N . VAL B 1 109 ? -1.266 24.156 20.125 1 97.25 109 VAL B N 1
ATOM 4234 C CA . VAL B 1 109 ? -2.188 23.328 20.891 1 97.25 109 VAL B CA 1
ATOM 4235 C C . VAL B 1 109 ? -1.901 21.844 20.625 1 97.25 109 VAL B C 1
ATOM 4237 O O . VAL B 1 109 ? -2.004 21.016 21.531 1 97.25 109 VAL B O 1
ATOM 4240 N N . GLY B 1 110 ? -1.587 21.562 19.391 1 98.31 110 GLY B N 1
ATOM 4241 C CA . GLY B 1 110 ? -1.242 20.188 19.047 1 98.31 110 GLY B CA 1
ATOM 4242 C C . GLY B 1 110 ? -0.055 19.656 19.812 1 98.31 110 GLY B C 1
ATOM 4243 O O . GLY B 1 110 ? -0.035 18.484 20.203 1 98.31 110 GLY B O 1
ATOM 4244 N N . THR B 1 111 ? 0.936 20.5 20 1 98.75 111 THR B N 1
ATOM 4245 C CA . THR B 1 111 ? 2.096 20.109 20.797 1 98.75 111 THR B CA 1
ATOM 4246 C C . THR B 1 111 ? 1.678 19.734 22.203 1 98.75 111 THR B C 1
ATOM 4248 O O . THR B 1 111 ? 2.074 18.688 22.719 1 98.75 111 THR B O 1
ATOM 4251 N N . TYR B 1 112 ? 0.881 20.562 22.797 1 98.69 112 TYR B N 1
ATOM 4252 C CA . TYR B 1 112 ? 0.389 20.281 24.141 1 98.69 112 TYR B CA 1
ATOM 4253 C C . TYR B 1 112 ? -0.422 19 24.172 1 98.69 112 TYR B C 1
ATOM 4255 O O . TYR B 1 112 ? -0.229 18.156 25.062 1 98.69 112 TYR B O 1
ATOM 4263 N N . HIS B 1 113 ? -1.375 18.844 23.25 1 98.88 113 HIS B N 1
ATOM 4264 C CA . HIS B 1 113 ? -2.213 17.656 23.203 1 98.88 113 HIS B CA 1
ATOM 4265 C C . HIS B 1 113 ? -1.367 16.391 23.078 1 98.88 113 HIS B C 1
ATOM 4267 O O . HIS B 1 113 ? -1.62 15.406 23.766 1 98.88 113 HIS B O 1
ATOM 4273 N N . ALA B 1 114 ? -0.391 16.422 22.172 1 98.88 114 ALA B N 1
ATOM 4274 C CA . ALA B 1 114 ? 0.441 15.25 21.938 1 98.88 114 ALA B CA 1
ATOM 4275 C C . ALA B 1 114 ? 1.227 14.875 23.203 1 98.88 114 ALA B C 1
ATOM 4277 O O . ALA B 1 114 ? 1.235 13.711 23.609 1 98.88 114 ALA B O 1
ATOM 4278 N N . VAL B 1 115 ? 1.867 15.875 23.828 1 98.81 115 VAL B N 1
ATOM 4279 C CA . VAL B 1 115 ? 2.654 15.617 25.031 1 98.81 115 VAL B CA 1
ATOM 4280 C C . VAL B 1 115 ? 1.754 15.047 26.125 1 98.81 115 VAL B C 1
ATOM 4282 O O . VAL B 1 115 ? 2.096 14.055 26.766 1 98.81 115 VAL B O 1
ATOM 4285 N N . THR B 1 116 ? 0.61 15.68 26.312 1 98.88 116 THR B N 1
ATOM 4286 C CA . THR B 1 116 ? -0.309 15.273 27.375 1 98.88 116 THR B CA 1
ATOM 4287 C C . THR B 1 116 ? -0.845 13.867 27.109 1 98.88 116 THR B C 1
ATOM 4289 O O . THR B 1 116 ? -0.939 13.055 28.031 1 98.88 116 THR B O 1
ATOM 4292 N N . ALA B 1 117 ? -1.22 13.57 25.875 1 98.94 117 ALA B N 1
ATOM 4293 C CA . ALA B 1 117 ? -1.694 12.234 25.516 1 98.94 117 ALA B CA 1
ATOM 4294 C C . ALA B 1 117 ? -0.625 11.18 25.797 1 98.94 117 ALA B C 1
ATOM 4296 O O . ALA B 1 117 ? -0.906 10.141 26.406 1 98.94 117 ALA B O 1
ATOM 4297 N N . ILE B 1 118 ? 0.622 11.43 25.328 1 98.88 118 ILE B N 1
ATOM 4298 C CA . ILE B 1 118 ? 1.743 10.516 25.484 1 98.88 118 ILE B CA 1
ATOM 4299 C C . ILE B 1 118 ? 1.994 10.266 26.969 1 98.88 118 ILE B C 1
ATOM 4301 O O . ILE B 1 118 ? 2.139 9.117 27.406 1 98.88 118 ILE B O 1
ATOM 4305 N N . ASP B 1 119 ? 1.95 11.352 27.734 1 98.5 119 ASP B N 1
ATOM 4306 C CA . ASP B 1 119 ? 2.197 11.242 29.172 1 98.5 119 ASP B CA 1
ATOM 4307 C C . ASP B 1 119 ? 1.111 10.422 29.859 1 98.5 119 ASP B C 1
ATOM 4309 O O . ASP B 1 119 ? 1.336 9.859 30.938 1 98.5 119 ASP B O 1
ATOM 4313 N N . ASN B 1 120 ? -0.016 10.359 29.281 1 98.75 120 ASN B N 1
ATOM 4314 C CA . ASN B 1 120 ? -1.122 9.586 29.844 1 98.75 120 ASN B CA 1
ATOM 4315 C C . ASN B 1 120 ? -1.233 8.219 29.172 1 98.75 120 ASN B C 1
ATOM 4317 O O . ASN B 1 120 ? -2.262 7.547 29.297 1 98.75 120 ASN B O 1
ATOM 4321 N N . GLY B 1 121 ? -0.25 7.785 28.438 1 98.56 121 GLY B N 1
ATOM 4322 C CA . GLY B 1 121 ? -0.127 6.426 27.922 1 98.56 121 GLY B CA 1
ATOM 4323 C C . GLY B 1 121 ? -1.014 6.156 26.719 1 98.56 121 GLY B C 1
ATOM 4324 O O . GLY B 1 121 ? -1.495 5.035 26.547 1 98.56 121 GLY B O 1
ATOM 4325 N N . LYS B 1 122 ? -1.287 7.16 25.953 1 98.75 122 LYS B N 1
ATOM 4326 C CA . LYS B 1 122 ? -2.15 6.98 24.797 1 98.75 122 LYS B CA 1
ATOM 4327 C C . LYS B 1 122 ? -1.348 7.047 23.5 1 98.75 122 LYS B C 1
ATOM 4329 O O . LYS B 1 122 ? -0.404 7.832 23.391 1 98.75 122 LYS B O 1
ATOM 4334 N N . HIS B 1 123 ? -1.71 6.219 22.516 1 98.94 123 HIS B N 1
ATOM 4335 C CA . HIS B 1 123 ? -1.21 6.434 21.172 1 98.94 123 HIS B CA 1
ATOM 4336 C C . HIS B 1 123 ? -1.712 7.754 20.594 1 98.94 123 HIS B C 1
ATOM 4338 O O . HIS B 1 123 ? -2.793 8.219 20.953 1 98.94 123 HIS B O 1
ATOM 4344 N N . VAL B 1 124 ? -0.908 8.352 19.719 1 98.94 124 VAL B N 1
ATOM 4345 C CA . VAL B 1 124 ? -1.294 9.602 19.078 1 98.94 124 VAL B CA 1
ATOM 4346 C C . VAL B 1 124 ? -1.192 9.453 17.562 1 98.94 124 VAL B C 1
ATOM 4348 O O . VAL B 1 124 ? -0.144 9.07 17.031 1 98.94 124 VAL B O 1
ATOM 4351 N N . VAL B 1 125 ? -2.27 9.648 16.891 1 98.94 125 VAL B N 1
ATOM 4352 C CA . VAL B 1 125 ? -2.236 9.914 15.453 1 98.94 125 VAL B CA 1
ATOM 4353 C C . VAL B 1 125 ? -2.271 11.422 15.203 1 98.94 125 VAL B C 1
ATOM 4355 O O . VAL B 1 125 ? -3.303 12.07 15.406 1 98.94 125 VAL B O 1
ATOM 4358 N N . MET B 1 126 ? -1.169 11.93 14.773 1 98.88 126 MET B N 1
ATOM 4359 C CA . MET B 1 126 ? -0.987 13.367 14.602 1 98.88 126 MET B CA 1
ATOM 4360 C C . MET B 1 126 ? -1.383 13.805 13.195 1 98.88 126 MET B C 1
ATOM 4362 O O . MET B 1 126 ? -0.54 13.859 12.297 1 98.88 126 MET B O 1
ATOM 4366 N N . VAL B 1 127 ? -2.635 14.164 13.039 1 98.5 127 VAL B N 1
ATOM 4367 C CA . VAL B 1 127 ? -3.125 14.703 11.773 1 98.5 127 VAL B CA 1
ATOM 4368 C C . VAL B 1 127 ? -2.545 16.094 11.539 1 98.5 127 VAL B C 1
ATOM 4370 O O . VAL B 1 127 ? -2.303 16.5 10.398 1 98.5 127 VAL B O 1
ATOM 4373 N N . ASN B 1 128 ? -2.307 16.781 12.617 1 97.94 128 ASN B N 1
ATOM 4374 C CA . ASN B 1 128 ? -1.712 18.109 12.656 1 97.94 128 ASN B CA 1
ATOM 4375 C C . ASN B 1 128 ? -0.247 18.094 12.234 1 97.94 128 ASN B C 1
ATOM 4377 O O . ASN B 1 128 ? 0.65 18.188 13.07 1 97.94 128 ASN B O 1
ATOM 4381 N N . VAL B 1 129 ? 0.008 18.156 10.953 1 98 129 VAL B N 1
ATOM 4382 C CA . VAL B 1 129 ? 1.359 18.031 10.414 1 98 129 VAL B CA 1
ATOM 4383 C C . VAL B 1 129 ? 2.16 19.297 10.742 1 98 129 VAL B C 1
ATOM 4385 O O . VAL B 1 129 ? 3.393 19.266 10.766 1 98 129 VAL B O 1
ATOM 4388 N N . GLU B 1 130 ? 1.458 20.391 11 1 97.31 130 GLU B N 1
ATOM 4389 C CA . GLU B 1 130 ? 2.127 21.609 11.422 1 97.31 130 GLU B CA 1
ATOM 4390 C C . GLU B 1 130 ? 2.869 21.406 12.742 1 97.31 130 GLU B C 1
ATOM 4392 O O . GLU B 1 130 ? 4.012 21.844 12.891 1 97.31 130 GLU B O 1
ATOM 4397 N N . ALA B 1 131 ? 2.189 20.719 13.633 1 98.38 131 ALA B N 1
ATOM 4398 C CA . ALA B 1 131 ? 2.848 20.406 14.898 1 98.38 131 ALA B CA 1
ATOM 4399 C C . ALA B 1 131 ? 3.977 19.406 14.695 1 98.38 131 ALA B C 1
ATOM 4401 O O . ALA B 1 131 ? 5.047 19.531 15.297 1 98.38 131 ALA B O 1
ATOM 4402 N N . ASP B 1 132 ? 3.738 18.422 13.867 1 98.69 132 ASP B N 1
ATOM 4403 C CA . ASP B 1 132 ? 4.742 17.391 13.617 1 98.69 132 ASP B CA 1
ATOM 4404 C C . ASP B 1 132 ? 6.027 18 13.062 1 98.69 132 ASP B C 1
ATOM 4406 O O . ASP B 1 132 ? 7.125 17.688 13.523 1 98.69 132 ASP B O 1
ATOM 4410 N N . CYS B 1 133 ? 5.891 18.844 12.047 1 97.19 133 CYS B N 1
ATOM 4411 C CA . CYS B 1 133 ? 7.062 19.469 11.43 1 97.19 133 CYS B CA 1
ATOM 4412 C C . CYS B 1 133 ? 7.809 20.328 12.43 1 97.19 133 CYS B C 1
ATOM 4414 O O . CYS B 1 133 ? 9.031 20.469 12.352 1 97.19 133 CYS B O 1
ATOM 4416 N N . MET B 1 134 ? 7.113 20.891 13.352 1 98.06 134 MET B N 1
ATOM 4417 C CA . MET B 1 134 ? 7.691 21.844 14.297 1 98.06 134 MET B CA 1
ATOM 4418 C C . MET B 1 134 ? 8.398 21.125 15.438 1 98.06 134 MET B C 1
ATOM 4420 O O . MET B 1 134 ? 9.492 21.531 15.844 1 98.06 134 MET B O 1
ATOM 4424 N N . VAL B 1 135 ? 7.77 19.984 15.938 1 98.69 135 VAL B N 1
ATOM 4425 C CA . VAL B 1 135 ? 8.312 19.406 17.156 1 98.69 135 VAL B CA 1
ATOM 4426 C C . VAL B 1 135 ? 8.242 17.875 17.078 1 98.69 135 VAL B C 1
ATOM 4428 O O . VAL B 1 135 ? 8.5 17.188 18.062 1 98.69 135 VAL B O 1
ATOM 4431 N N . GLY B 1 136 ? 7.941 17.281 15.969 1 98.69 136 GLY B N 1
ATOM 4432 C CA . GLY B 1 136 ? 7.676 15.859 15.789 1 98.69 136 GLY B CA 1
ATOM 4433 C C . GLY B 1 136 ? 8.789 14.977 16.328 1 98.69 136 GLY B C 1
ATOM 4434 O O . GLY B 1 136 ? 8.531 14.008 17.047 1 98.69 136 GLY B O 1
ATOM 4435 N N . PRO B 1 137 ? 10.039 15.25 15.969 1 98.5 137 PRO B N 1
ATOM 4436 C CA . PRO B 1 137 ? 11.141 14.398 16.422 1 98.5 137 PRO B CA 1
ATOM 4437 C C . PRO B 1 137 ? 11.203 14.258 17.938 1 98.5 137 PRO B C 1
ATOM 4439 O O . PRO B 1 137 ? 11.438 13.164 18.453 1 98.5 137 PRO B O 1
ATOM 4442 N N . ILE B 1 138 ? 10.938 15.32 18.672 1 97.81 138 ILE B N 1
ATOM 4443 C CA . ILE B 1 138 ? 10.969 15.258 20.141 1 97.81 138 ILE B CA 1
ATOM 4444 C C . ILE B 1 138 ? 9.727 14.547 20.656 1 97.81 138 ILE B C 1
ATOM 4446 O O . ILE B 1 138 ? 9.781 13.828 21.656 1 97.81 138 ILE B O 1
ATOM 4450 N N . LEU B 1 139 ? 8.602 14.742 20.016 1 98.69 139 LEU B N 1
ATOM 4451 C CA . LEU B 1 139 ? 7.387 14.039 20.391 1 98.69 139 LEU B CA 1
ATOM 4452 C C . LEU B 1 139 ? 7.547 12.539 20.219 1 98.69 139 LEU B C 1
ATOM 4454 O O . LEU B 1 139 ? 7.086 11.758 21.047 1 98.69 139 LEU B O 1
ATOM 4458 N N . GLN B 1 140 ? 8.156 12.18 19.125 1 98.62 140 GLN B N 1
ATOM 4459 C CA . GLN B 1 140 ? 8.383 10.758 18.875 1 98.62 140 GLN B CA 1
ATOM 4460 C C . GLN B 1 140 ? 9.281 10.156 19.953 1 98.62 140 GLN B C 1
ATOM 4462 O O . GLN B 1 140 ? 9.039 9.039 20.422 1 98.62 140 GLN B O 1
ATOM 4467 N N . ARG B 1 141 ? 10.344 10.82 20.344 1 97.88 141 ARG B N 1
ATOM 4468 C CA . ARG B 1 141 ? 11.219 10.336 21.406 1 97.88 141 ARG B CA 1
ATOM 4469 C C . ARG B 1 141 ? 10.453 10.141 22.703 1 97.88 141 ARG B C 1
ATOM 4471 O O . ARG B 1 141 ? 10.648 9.148 23.406 1 97.88 141 ARG B O 1
ATOM 4478 N N . ARG B 1 142 ? 9.633 11.117 22.969 1 98.12 142 ARG B N 1
ATOM 4479 C CA . ARG B 1 142 ? 8.805 11.039 24.172 1 98.12 142 ARG B CA 1
ATOM 4480 C C . ARG B 1 142 ? 7.867 9.836 24.109 1 98.12 142 ARG B C 1
ATOM 4482 O O . ARG B 1 142 ? 7.699 9.125 25.094 1 98.12 142 ARG B O 1
ATOM 4489 N N . ALA B 1 143 ? 7.223 9.625 22.984 1 98.88 143 ALA B N 1
ATOM 4490 C CA . ALA B 1 143 ? 6.305 8.508 22.797 1 98.88 143 ALA B CA 1
ATOM 4491 C C . ALA B 1 143 ? 7.027 7.172 22.969 1 98.88 143 ALA B C 1
ATOM 4493 O O . ALA B 1 143 ? 6.52 6.266 23.641 1 98.88 143 ALA B O 1
ATOM 4494 N N . ALA B 1 144 ? 8.195 7.082 22.344 1 98.06 144 ALA B N 1
ATOM 4495 C CA . ALA B 1 144 ? 8.992 5.863 22.469 1 98.06 144 ALA B CA 1
ATOM 4496 C C . ALA B 1 144 ? 9.328 5.566 23.938 1 98.06 144 ALA B C 1
ATOM 4498 O O . ALA B 1 144 ? 9.227 4.422 24.375 1 98.06 144 ALA B O 1
ATOM 4499 N N . ALA B 1 145 ? 9.719 6.59 24.656 1 98.12 145 ALA B N 1
ATOM 4500 C CA . ALA B 1 145 ? 10.062 6.441 26.062 1 98.12 145 ALA B CA 1
ATOM 4501 C C . ALA B 1 145 ? 8.852 6.004 26.875 1 98.12 145 ALA B C 1
ATOM 4503 O O . ALA B 1 145 ? 8.977 5.254 27.844 1 98.12 145 ALA B O 1
ATOM 4504 N N . ALA B 1 146 ? 7.688 6.43 26.484 1 98.5 146 ALA B N 1
ATOM 4505 C CA . ALA B 1 146 ? 6.453 6.133 27.203 1 98.5 146 ALA B CA 1
ATOM 4506 C C . ALA B 1 146 ? 5.863 4.797 26.75 1 98.5 146 ALA B C 1
ATOM 4508 O O . ALA B 1 146 ? 4.93 4.285 27.359 1 98.5 146 ALA B O 1
ATOM 4509 N N . GLY B 1 147 ? 6.414 4.23 25.719 1 98.31 147 GLY B N 1
ATOM 4510 C CA . GLY B 1 147 ? 5.938 2.951 25.203 1 98.31 147 GLY B CA 1
ATOM 4511 C C . GLY B 1 147 ? 4.652 3.062 24.422 1 98.31 147 GLY B C 1
ATOM 4512 O O . GLY B 1 147 ? 3.846 2.129 24.391 1 98.31 147 GLY B O 1
ATOM 4513 N N . VAL B 1 148 ? 4.336 4.23 23.797 1 98.81 148 VAL B N 1
ATOM 4514 C CA . VAL B 1 148 ? 3.154 4.41 22.969 1 98.81 148 VAL B CA 1
ATOM 4515 C C . VAL B 1 148 ? 3.578 4.828 21.562 1 98.81 148 VAL B C 1
ATOM 4517 O O . VAL B 1 148 ? 4.738 5.168 21.328 1 98.81 148 VAL B O 1
ATOM 4520 N N . ILE B 1 149 ? 2.627 4.797 20.641 1 98.88 149 ILE B N 1
ATOM 4521 C CA . ILE B 1 149 ? 2.92 5.066 19.234 1 98.88 149 ILE B CA 1
ATOM 4522 C C . ILE B 1 149 ? 2.555 6.512 18.906 1 98.88 149 ILE B C 1
ATOM 4524 O O . ILE B 1 149 ? 1.472 6.98 19.266 1 98.88 149 ILE B O 1
ATOM 4528 N N . TYR B 1 150 ? 3.457 7.23 18.344 1 98.94 150 TYR B N 1
ATOM 4529 C CA . TYR B 1 150 ? 3.25 8.508 17.672 1 98.94 150 TYR B CA 1
ATOM 4530 C C . TYR B 1 150 ? 3.299 8.328 16.156 1 98.94 150 TYR B C 1
ATOM 4532 O O . TYR B 1 150 ? 4.32 7.918 15.609 1 98.94 150 TYR B O 1
ATOM 4540 N N . ALA B 1 151 ? 2.188 8.664 15.492 1 98.81 151 ALA B N 1
ATOM 4541 C CA . ALA B 1 151 ? 2.102 8.383 14.062 1 98.81 151 ALA B CA 1
ATOM 4542 C C . ALA B 1 151 ? 1.539 9.57 13.297 1 98.81 151 ALA B C 1
ATOM 4544 O O . ALA B 1 151 ? 0.686 10.305 13.805 1 98.81 151 ALA B O 1
ATOM 4545 N N . MET B 1 152 ? 2.057 9.773 12.07 1 98.69 152 MET B N 1
ATOM 4546 C CA . MET B 1 152 ? 1.348 10.633 11.125 1 98.69 152 MET B CA 1
ATOM 4547 C C . MET B 1 152 ? 0.077 9.961 10.625 1 98.69 152 MET B C 1
ATOM 4549 O O . MET B 1 152 ? -0.1 8.75 10.797 1 98.69 152 MET B O 1
ATOM 4553 N N . ALA B 1 153 ? -0.779 10.695 10.094 1 98.69 153 ALA B N 1
ATOM 4554 C CA . ALA B 1 153 ? -2.104 10.203 9.719 1 98.69 153 ALA B CA 1
ATOM 4555 C C . ALA B 1 153 ? -2.092 9.609 8.312 1 98.69 153 ALA B C 1
ATOM 4557 O O . ALA B 1 153 ? -1.792 10.297 7.34 1 98.69 153 ALA B O 1
ATOM 4558 N N . TYR B 1 154 ? -2.391 8.289 8.203 1 98.38 154 TYR B N 1
ATOM 4559 C CA . TYR B 1 154 ? -2.586 7.664 6.902 1 98.38 154 TYR B CA 1
ATOM 4560 C C . TYR B 1 154 ? -3.781 8.273 6.18 1 98.38 154 TYR B C 1
ATOM 4562 O O . TYR B 1 154 ? -4.836 8.492 6.781 1 98.38 154 TYR B O 1
ATOM 4570 N N . GLY B 1 155 ? -3.688 8.531 4.938 1 97.06 155 GLY B N 1
ATOM 4571 C CA . GLY B 1 155 ? -4.625 9.305 4.145 1 97.06 155 GLY B CA 1
ATOM 4572 C C . GLY B 1 155 ? -4.113 10.695 3.801 1 97.06 155 GLY B C 1
ATOM 4573 O O . GLY B 1 155 ? -4.531 11.289 2.805 1 97.06 155 GLY B O 1
ATOM 4574 N N . ASP B 1 156 ? -3.344 11.219 4.742 1 97.38 156 ASP B N 1
ATOM 4575 C CA . ASP B 1 156 ? -2.543 12.383 4.367 1 97.38 156 ASP B CA 1
ATOM 4576 C C . ASP B 1 156 ? -1.271 11.961 3.635 1 97.38 156 ASP B C 1
ATOM 4578 O O . ASP B 1 156 ? -0.767 10.852 3.842 1 97.38 156 ASP B O 1
ATOM 4582 N N . GLN B 1 157 ? -0.808 12.805 2.834 1 98.25 157 GLN B N 1
ATOM 4583 C CA . GLN B 1 157 ? 0.225 12.453 1.865 1 98.25 157 GLN B CA 1
ATOM 4584 C C . GLN B 1 157 ? 1.52 12.047 2.564 1 98.25 157 GLN B C 1
ATOM 4586 O O . GLN B 1 157 ? 2.189 11.102 2.146 1 98.25 157 GLN B O 1
ATOM 4591 N N . PRO B 1 158 ? 1.938 12.648 3.74 1 98.75 158 PRO B N 1
ATOM 4592 C CA . PRO B 1 158 ? 3.207 12.234 4.344 1 98.75 158 PRO B CA 1
ATOM 4593 C C . PRO B 1 158 ? 3.225 10.758 4.727 1 98.75 158 PRO B C 1
ATOM 4595 O O . PRO B 1 158 ? 4.191 10.047 4.434 1 98.75 158 PRO B O 1
ATOM 4598 N N . ALA B 1 159 ? 2.205 10.273 5.391 1 98.69 159 ALA B N 1
ATOM 4599 C CA . ALA B 1 159 ? 2.18 8.867 5.789 1 98.69 159 ALA B CA 1
ATOM 4600 C C . ALA B 1 159 ? 2.182 7.953 4.57 1 98.69 159 ALA B C 1
ATOM 4602 O O . ALA B 1 159 ? 2.818 6.898 4.578 1 98.69 159 ALA B O 1
ATOM 4603 N N . LEU B 1 160 ? 1.475 8.336 3.527 1 98.69 160 LEU B N 1
ATOM 4604 C CA . LEU B 1 160 ? 1.441 7.547 2.299 1 98.69 160 LEU B CA 1
ATOM 4605 C C . LEU B 1 160 ? 2.822 7.484 1.655 1 98.69 160 LEU B C 1
ATOM 4607 O O . LEU B 1 160 ? 3.23 6.438 1.149 1 98.69 160 LEU B O 1
ATOM 4611 N N . ILE B 1 161 ? 3.518 8.602 1.653 1 98.88 161 ILE B N 1
ATOM 4612 C CA . ILE B 1 161 ? 4.863 8.648 1.091 1 98.88 161 ILE B CA 1
ATOM 4613 C C . ILE B 1 161 ? 5.797 7.758 1.902 1 98.88 161 ILE B C 1
ATOM 4615 O O . ILE B 1 161 ? 6.621 7.035 1.337 1 98.88 161 ILE B O 1
ATOM 4619 N N . CYS B 1 162 ? 5.652 7.793 3.234 1 98.81 162 CYS B N 1
ATOM 4620 C CA . CYS B 1 162 ? 6.465 6.938 4.09 1 98.81 162 CYS B CA 1
ATOM 4621 C C . CYS B 1 162 ? 6.266 5.469 3.742 1 98.81 162 CYS B C 1
ATOM 4623 O O . CYS B 1 162 ? 7.219 4.688 3.742 1 98.81 162 CYS B O 1
ATOM 4625 N N . GLU B 1 163 ? 5.043 5.117 3.445 1 98.44 163 GLU B N 1
ATOM 4626 C CA . GLU B 1 163 ? 4.754 3.74 3.053 1 98.44 163 GLU B CA 1
ATOM 4627 C C . GLU B 1 163 ? 5.484 3.369 1.766 1 98.44 163 GLU B C 1
ATOM 4629 O O . GLU B 1 163 ? 6.055 2.279 1.661 1 98.44 163 GLU B O 1
ATOM 4634 N N . LEU B 1 164 ? 5.453 4.234 0.774 1 98.69 164 LEU B N 1
ATOM 4635 C CA . LEU B 1 164 ? 6.121 3.982 -0.498 1 98.69 164 LEU B CA 1
ATOM 4636 C C . LEU B 1 164 ? 7.625 3.84 -0.302 1 98.69 164 LEU B C 1
ATOM 4638 O O . LEU B 1 164 ? 8.25 2.961 -0.899 1 98.69 164 LEU B O 1
ATOM 4642 N N . VAL B 1 165 ? 8.211 4.676 0.549 1 98.81 165 VAL B N 1
ATOM 4643 C CA . VAL B 1 165 ? 9.648 4.633 0.807 1 98.81 165 VAL B CA 1
ATOM 4644 C C . VAL B 1 165 ? 10 3.322 1.508 1 98.81 165 VAL B C 1
ATOM 4646 O O . VAL B 1 165 ? 11 2.682 1.167 1 98.81 165 VAL B O 1
ATOM 4649 N N . ASP B 1 166 ? 9.195 2.955 2.486 1 98.5 166 ASP B N 1
ATOM 4650 C CA . ASP B 1 166 ? 9.438 1.706 3.203 1 98.5 166 ASP B CA 1
ATOM 4651 C C . ASP B 1 166 ? 9.391 0.51 2.254 1 98.5 166 ASP B C 1
ATOM 4653 O O . ASP B 1 166 ? 10.234 -0.384 2.328 1 98.5 166 ASP B O 1
ATOM 4657 N N . TRP B 1 167 ? 8.414 0.49 1.372 1 98.06 167 TRP B N 1
ATOM 4658 C CA . TRP B 1 167 ? 8.328 -0.564 0.367 1 98.06 167 TRP B CA 1
ATOM 4659 C C . TRP B 1 167 ? 9.594 -0.63 -0.471 1 98.06 167 TRP B C 1
ATOM 4661 O O . TRP B 1 167 ? 10.188 -1.7 -0.627 1 98.06 167 TRP B O 1
ATOM 4671 N N . CYS B 1 168 ? 9.969 0.495 -0.972 1 98.19 168 CYS B N 1
ATOM 4672 C CA . CYS B 1 168 ? 11.125 0.604 -1.857 1 98.19 168 CYS B CA 1
ATOM 4673 C C . CYS B 1 168 ? 12.367 0.017 -1.204 1 98.19 168 CYS B C 1
ATOM 4675 O O . CYS B 1 168 ? 13.086 -0.778 -1.818 1 98.19 168 CYS B O 1
ATOM 4677 N N . ARG B 1 169 ? 12.57 0.346 0.027 1 97.94 169 ARG B N 1
ATOM 4678 C CA . ARG B 1 169 ? 13.758 -0.119 0.746 1 97.94 169 ARG B CA 1
ATOM 4679 C C . ARG B 1 169 ? 13.625 -1.595 1.11 1 97.94 169 ARG B C 1
ATOM 4681 O O . ARG B 1 169 ? 14.609 -2.34 1.055 1 97.94 169 ARG B O 1
ATOM 4688 N N . THR B 1 170 ? 12.414 -2.004 1.466 1 98.19 170 THR B N 1
ATOM 4689 C CA . THR B 1 170 ? 12.18 -3.398 1.823 1 98.19 170 THR B CA 1
ATOM 4690 C C . THR B 1 170 ? 12.531 -4.32 0.661 1 98.19 170 THR B C 1
ATOM 4692 O O . THR B 1 170 ? 13.102 -5.395 0.865 1 98.19 170 THR B O 1
ATOM 4695 N N . VAL B 1 171 ? 12.242 -3.889 -0.572 1 97.56 171 VAL B N 1
ATOM 4696 C CA . VAL B 1 171 ? 12.414 -4.781 -1.716 1 97.56 171 VAL B CA 1
ATOM 4697 C C . VAL B 1 171 ? 13.82 -4.621 -2.291 1 97.56 171 VAL B C 1
ATOM 4699 O O . VAL B 1 171 ? 14.195 -5.332 -3.225 1 97.56 171 VAL B O 1
ATOM 4702 N N . GLY B 1 172 ? 14.578 -3.627 -1.836 1 96.94 172 GLY B N 1
ATOM 4703 C CA . GLY B 1 172 ? 15.992 -3.557 -2.17 1 96.94 172 GLY B CA 1
ATOM 4704 C C . GLY B 1 172 ? 16.297 -2.516 -3.229 1 96.94 172 GLY B C 1
ATOM 4705 O O . GLY B 1 172 ? 17.391 -2.508 -3.799 1 96.94 172 GLY B O 1
ATOM 4706 N N . PHE B 1 173 ? 15.398 -1.6 -3.549 1 97.69 173 PHE B N 1
ATOM 4707 C CA . PHE B 1 173 ? 15.688 -0.518 -4.484 1 97.69 173 PHE B CA 1
ATOM 4708 C C . PHE B 1 173 ? 16.375 0.641 -3.777 1 97.69 173 PHE B C 1
ATOM 4710 O O . PHE B 1 173 ? 16.344 0.741 -2.549 1 97.69 173 PHE B O 1
ATOM 4717 N N . ASP B 1 174 ? 17.062 1.452 -4.551 1 97.56 174 ASP B N 1
ATOM 4718 C CA . ASP B 1 174 ? 17.641 2.695 -4.051 1 97.56 174 ASP B CA 1
ATOM 4719 C C . ASP B 1 174 ? 16.672 3.861 -4.215 1 97.56 174 ASP B C 1
ATOM 4721 O O . ASP B 1 174 ? 16.281 4.195 -5.336 1 97.56 174 ASP B O 1
ATOM 4725 N N . VAL B 1 175 ? 16.281 4.473 -3.148 1 98.62 175 VAL B N 1
ATOM 4726 C CA . VAL B 1 175 ? 15.336 5.578 -3.203 1 98.62 175 VAL B CA 1
ATOM 4727 C C . VAL B 1 175 ? 16.047 6.836 -3.707 1 98.62 175 VAL B C 1
ATOM 4729 O O . VAL B 1 175 ? 16.984 7.316 -3.084 1 98.62 175 VAL B O 1
ATOM 4732 N N . VAL B 1 176 ? 15.547 7.359 -4.785 1 98.88 176 VAL B N 1
ATOM 4733 C CA . VAL B 1 176 ? 16.109 8.562 -5.383 1 98.88 176 VAL B CA 1
ATOM 4734 C C . VAL B 1 176 ? 15.383 9.797 -4.852 1 98.88 176 VAL B C 1
ATOM 4736 O O . VAL B 1 176 ? 16.016 10.781 -4.469 1 98.88 176 VAL B O 1
ATOM 4739 N N . ALA B 1 177 ? 14.109 9.758 -4.84 1 98.88 177 ALA B N 1
ATOM 4740 C CA . ALA B 1 177 ? 13.273 10.844 -4.344 1 98.88 177 ALA B CA 1
ATOM 4741 C C . ALA B 1 177 ? 11.875 10.336 -3.998 1 98.88 177 ALA B C 1
ATOM 4743 O O . ALA B 1 177 ? 11.43 9.312 -4.523 1 98.88 177 ALA B O 1
ATOM 4744 N N . ALA B 1 178 ? 11.258 10.945 -3.119 1 98.88 178 ALA B N 1
ATOM 4745 C CA . ALA B 1 178 ? 9.859 10.68 -2.787 1 98.88 178 ALA B CA 1
ATOM 4746 C C . ALA B 1 178 ? 9.117 11.969 -2.455 1 98.88 178 ALA B C 1
ATOM 4748 O O . ALA B 1 178 ? 9.719 12.938 -1.979 1 98.88 178 ALA B O 1
ATOM 4749 N N . GLY B 1 179 ? 7.867 11.953 -2.742 1 98.81 179 GLY B N 1
ATOM 4750 C CA . GLY B 1 179 ? 7.109 13.164 -2.463 1 98.81 179 GLY B CA 1
ATOM 4751 C C . GLY B 1 179 ? 5.68 13.102 -2.969 1 98.81 179 GLY B C 1
ATOM 4752 O O . GLY B 1 179 ? 5.066 12.031 -2.977 1 98.81 179 GLY B O 1
ATOM 4753 N N . LYS B 1 180 ? 5.102 14.336 -3.201 1 98.75 180 LYS B N 1
ATOM 4754 C CA . LYS B 1 180 ? 3.705 14.484 -3.604 1 98.75 180 LYS B CA 1
ATOM 4755 C C . LYS B 1 180 ? 3.576 15.438 -4.793 1 98.75 180 LYS B C 1
ATOM 4757 O O . LYS B 1 180 ? 4.559 16.047 -5.215 1 98.75 180 LYS B O 1
ATOM 4762 N N . GLY B 1 181 ? 2.393 15.422 -5.371 1 98 181 GLY B N 1
ATOM 4763 C CA . GLY B 1 181 ? 2.055 16.453 -6.336 1 98 181 GLY B CA 1
ATOM 4764 C C . GLY B 1 181 ? 1.297 17.625 -5.727 1 98 181 GLY B C 1
ATOM 4765 O O . GLY B 1 181 ? 0.66 17.469 -4.68 1 98 181 GLY B O 1
ATOM 4766 N N . THR B 1 182 ? 1.434 18.75 -6.305 1 97.12 182 THR B N 1
ATOM 4767 C CA . THR B 1 182 ? 0.677 19.938 -5.902 1 97.12 182 THR B CA 1
ATOM 4768 C C . THR B 1 182 ? 0.621 20.953 -7.035 1 97.12 182 THR B C 1
ATOM 4770 O O . THR B 1 182 ? 1.415 20.891 -7.973 1 97.12 182 THR B O 1
ATOM 4773 N N . LYS B 1 183 ? -0.393 21.797 -7.051 1 96.62 183 LYS B N 1
ATOM 4774 C CA . LYS B 1 183 ? -0.404 22.969 -7.922 1 96.62 183 LYS B CA 1
ATOM 4775 C C . LYS B 1 183 ? 0.58 24.031 -7.434 1 96.62 183 LYS B C 1
ATOM 4777 O O . LYS B 1 183 ? 0.442 24.547 -6.324 1 96.62 183 LYS B O 1
ATOM 4782 N N . TYR B 1 184 ? 1.545 24.359 -8.336 1 97.56 184 TYR B N 1
ATOM 4783 C CA . TYR B 1 184 ? 2.51 25.344 -7.852 1 97.56 184 TYR B CA 1
ATOM 4784 C C . TYR B 1 184 ? 3.17 26.078 -9.008 1 97.56 184 TYR B C 1
ATOM 4786 O O . TYR B 1 184 ? 3.502 25.469 -10.031 1 97.56 184 TYR B O 1
ATOM 4794 N N . LEU B 1 185 ? 3.303 27.312 -8.859 1 97.44 185 LEU B N 1
ATOM 4795 C CA . LEU B 1 185 ? 4.199 28.203 -9.586 1 97.44 185 LEU B CA 1
ATOM 4796 C C . LEU B 1 185 ? 5.004 29.062 -8.617 1 97.44 185 LEU B C 1
ATOM 4798 O O . LEU B 1 185 ? 4.551 29.344 -7.508 1 97.44 185 LEU B O 1
ATOM 4802 N N . PRO B 1 186 ? 6.223 29.469 -8.984 1 96.38 186 PRO B N 1
ATOM 4803 C CA . PRO B 1 186 ? 7.066 30.25 -8.07 1 96.38 186 PRO B CA 1
ATOM 4804 C C . PRO B 1 186 ? 6.383 31.516 -7.566 1 96.38 186 PRO B C 1
ATOM 4806 O O . PRO B 1 186 ? 6.543 31.891 -6.402 1 96.38 186 PRO B O 1
ATOM 4809 N N . GLU B 1 187 ? 5.609 32.125 -8.359 1 96.5 187 GLU B N 1
ATOM 4810 C CA . GLU B 1 187 ? 4.961 33.375 -7.961 1 96.5 187 GLU B CA 1
ATOM 4811 C C . GLU B 1 187 ? 3.947 33.156 -6.848 1 96.5 187 GLU B C 1
ATOM 4813 O O . GLU B 1 187 ? 3.57 34.094 -6.137 1 96.5 187 GLU B O 1
ATOM 4818 N N . TYR B 1 188 ? 3.477 31.906 -6.707 1 97.69 188 TYR B N 1
ATOM 4819 C CA . TYR B 1 188 ? 2.473 31.594 -5.695 1 97.69 188 TYR B CA 1
ATOM 4820 C C . TYR B 1 188 ? 3.025 31.812 -4.293 1 97.69 188 TYR B C 1
ATOM 4822 O O . TYR B 1 188 ? 2.262 32 -3.342 1 97.69 188 TYR B O 1
ATOM 4830 N N . ASN B 1 189 ? 4.375 31.75 -4.09 1 97.5 189 ASN B N 1
ATOM 4831 C CA . ASN B 1 189 ? 4.977 32.031 -2.789 1 97.5 189 ASN B CA 1
ATOM 4832 C C . ASN B 1 189 ? 4.504 33.344 -2.217 1 97.5 189 ASN B C 1
ATOM 4834 O O . ASN B 1 189 ? 4.414 33.5 -0.998 1 97.5 189 ASN B O 1
ATOM 4838 N N . TYR B 1 190 ? 4.148 34.219 -3.1 1 97.88 190 TYR B N 1
ATOM 4839 C CA . TYR B 1 190 ? 3.881 35.594 -2.662 1 97.88 190 TYR B CA 1
ATOM 4840 C C . TYR B 1 190 ? 2.385 35.875 -2.67 1 97.88 190 TYR B C 1
ATOM 4842 O O . TYR B 1 190 ? 1.967 37.031 -2.469 1 97.88 190 TYR B O 1
ATOM 4850 N N . SER B 1 191 ? 1.655 34.812 -2.984 1 97.56 191 SER B N 1
ATOM 4851 C CA . SER B 1 191 ? 0.205 34.938 -2.873 1 97.56 191 SER B CA 1
ATOM 4852 C C . SER B 1 191 ? -0.219 35.219 -1.437 1 97.56 191 SER B C 1
ATOM 4854 O O . SER B 1 191 ? 0.496 34.875 -0.494 1 97.56 191 SER B O 1
ATOM 4856 N N . THR B 1 192 ? -1.322 35.938 -1.216 1 97.31 192 THR B N 1
ATOM 4857 C CA . THR B 1 192 ? -1.908 36.312 0.072 1 97.31 192 THR B CA 1
ATOM 4858 C C . THR B 1 192 ? -3.385 35.938 0.117 1 97.31 192 THR B C 1
ATOM 4860 O O . THR B 1 192 ? -3.955 35.5 -0.892 1 97.31 192 THR B O 1
ATOM 4863 N N . PRO B 1 193 ? -3.992 36.031 1.312 1 95.88 193 PRO B N 1
ATOM 4864 C CA . PRO B 1 193 ? -5.43 35.781 1.396 1 95.88 193 PRO B CA 1
ATOM 4865 C C . PRO B 1 193 ? -6.246 36.656 0.443 1 95.88 193 PRO B C 1
ATOM 4867 O O . PRO B 1 193 ? -7.359 36.281 0.06 1 95.88 193 PRO B O 1
ATOM 4870 N N . GLU B 1 194 ? -5.695 37.719 -0.026 1 94.06 194 GLU B N 1
ATOM 4871 C CA . GLU B 1 194 ? -6.398 38.625 -0.934 1 94.06 194 GLU B CA 1
ATOM 4872 C C . GLU B 1 194 ? -6.266 38.156 -2.383 1 94.06 194 GLU B C 1
ATOM 4874 O O . GLU B 1 194 ? -7.121 38.438 -3.217 1 94.06 194 GLU B O 1
ATOM 4879 N N . THR B 1 195 ? -5.227 37.406 -2.68 1 94.62 195 THR B N 1
ATOM 4880 C CA . THR B 1 195 ? -4.941 37.125 -4.078 1 94.62 195 THR B CA 1
ATOM 4881 C C . THR B 1 195 ? -5.203 35.656 -4.387 1 94.62 195 THR B C 1
ATOM 4883 O O . THR B 1 195 ? -5.262 35.25 -5.555 1 94.62 195 THR B O 1
ATOM 4886 N N . VAL B 1 196 ? -5.375 34.844 -3.354 1 94.56 196 VAL B N 1
ATOM 4887 C CA . VAL B 1 196 ? -5.375 33.375 -3.475 1 94.56 196 VAL B CA 1
ATOM 4888 C C . VAL B 1 196 ? -6.465 32.938 -4.449 1 94.56 196 VAL B C 1
ATOM 4890 O O . VAL B 1 196 ? -6.27 32 -5.234 1 94.56 196 VAL B O 1
ATOM 4893 N N . TRP B 1 197 ? -7.602 33.562 -4.508 1 91.44 197 TRP B N 1
ATOM 4894 C CA . TRP B 1 197 ? -8.742 33.094 -5.301 1 91.44 197 TRP B CA 1
ATOM 4895 C C . TRP B 1 197 ? -8.492 33.344 -6.789 1 91.44 197 TRP B C 1
ATOM 4897 O O . TRP B 1 197 ? -9.156 32.719 -7.637 1 91.44 197 TRP B O 1
ATOM 4907 N N . ASN B 1 198 ? -7.52 34.188 -7.133 1 89.19 198 ASN B N 1
ATOM 4908 C CA . ASN B 1 198 ? -7.129 34.406 -8.523 1 89.19 198 ASN B CA 1
ATOM 4909 C C . ASN B 1 198 ? -6.492 33.156 -9.117 1 89.19 198 ASN B C 1
ATOM 4911 O O . ASN B 1 198 ? -6.387 33.031 -10.336 1 89.19 198 ASN B O 1
ATOM 4915 N N . TYR B 1 199 ? -6.133 32.312 -8.18 1 90.56 199 TYR B N 1
ATOM 4916 C CA . TYR B 1 199 ? -5.355 31.156 -8.656 1 90.56 199 TYR B CA 1
ATOM 4917 C C . TYR B 1 199 ? -6.176 29.875 -8.594 1 90.56 199 TYR B C 1
ATOM 4919 O O . TYR B 1 199 ? -5.742 28.828 -9.078 1 90.56 199 TYR B O 1
ATOM 4927 N N . TYR B 1 200 ? -7.336 29.734 -7.945 1 84.44 200 TYR B N 1
ATOM 4928 C CA . TYR B 1 200 ? -8.148 28.531 -7.805 1 84.44 200 TYR B CA 1
ATOM 4929 C C . TYR B 1 200 ? -9.32 28.547 -8.789 1 84.44 200 TYR B C 1
ATOM 4931 O O . TYR B 1 200 ? -9.93 27.516 -9.055 1 84.44 200 TYR B O 1
ATOM 4939 N N . GLY B 1 201 ? -9.617 29.578 -9.328 1 77.56 201 GLY B N 1
ATOM 4940 C CA . GLY B 1 201 ? -10.688 29.656 -10.312 1 77.56 201 GLY B CA 1
ATOM 4941 C C . GLY B 1 201 ? -12.07 29.609 -9.695 1 77.56 201 GLY B C 1
ATOM 4942 O O . GLY B 1 201 ? -13.039 29.234 -10.359 1 77.56 201 GLY B O 1
ATOM 4943 N N . PHE B 1 202 ? -12.242 29.781 -8.359 1 78.44 202 PHE B N 1
ATOM 4944 C CA . PHE B 1 202 ? -13.547 29.797 -7.719 1 78.44 202 PHE B CA 1
ATOM 4945 C C . PHE B 1 202 ? -14.359 31 -8.172 1 78.44 202 PHE B C 1
ATOM 4947 O O . PHE B 1 202 ? -13.805 32.094 -8.367 1 78.44 202 PHE B O 1
ATOM 4954 N N . THR B 1 203 ? -15.633 30.734 -8.367 1 77.19 203 THR B N 1
ATOM 4955 C CA . THR B 1 203 ? -16.531 31.828 -8.75 1 77.19 203 THR B CA 1
ATOM 4956 C C . THR B 1 203 ? -16.844 32.719 -7.547 1 77.19 203 THR B C 1
ATOM 4958 O O . THR B 1 203 ? -16.656 32.281 -6.398 1 77.19 203 THR B O 1
ATOM 4961 N N . ASP B 1 204 ? -17.25 33.906 -7.805 1 77.44 204 ASP B N 1
ATOM 4962 C CA . ASP B 1 204 ? -17.672 34.812 -6.738 1 77.44 204 ASP B CA 1
ATOM 4963 C C . ASP B 1 204 ? -18.781 34.188 -5.898 1 77.44 204 ASP B C 1
ATOM 4965 O O . ASP B 1 204 ? -18.828 34.375 -4.684 1 77.44 204 ASP B O 1
ATOM 4969 N N . GLU B 1 205 ? -19.625 33.469 -6.609 1 76.06 205 GLU B N 1
ATOM 4970 C CA . GLU B 1 205 ? -20.719 32.781 -5.93 1 76.06 205 GLU B CA 1
ATOM 4971 C C . GLU B 1 205 ? -20.219 31.734 -4.953 1 76.06 205 GLU B C 1
ATOM 4973 O O . GLU B 1 205 ? -20.719 31.625 -3.83 1 76.06 205 GLU B O 1
ATOM 4978 N N . GLN B 1 206 ? -19.219 30.953 -5.324 1 75.81 206 GLN B N 1
ATOM 4979 C CA . GLN B 1 206 ? -18.641 29.938 -4.453 1 75.81 206 GLN B CA 1
ATOM 4980 C C . GLN B 1 206 ? -17.969 30.578 -3.238 1 75.81 206 GLN B C 1
ATOM 4982 O O . GLN B 1 206 ? -18.141 30.109 -2.109 1 75.81 206 GLN B O 1
ATOM 4987 N N . LEU B 1 207 ? -17.344 31.672 -3.463 1 77.75 207 LEU B N 1
ATOM 4988 C CA . LEU B 1 207 ? -16.578 32.344 -2.416 1 77.75 207 LEU B CA 1
ATOM 4989 C C . LEU B 1 207 ? -17.5 33.031 -1.43 1 77.75 207 LEU B C 1
ATOM 4991 O O . LEU B 1 207 ? -17.156 33.219 -0.258 1 77.75 207 LEU B O 1
ATOM 4995 N N . ALA B 1 208 ? -18.656 33.344 -1.924 1 76.25 208 ALA B N 1
ATOM 4996 C CA . ALA B 1 208 ? -19.625 34.062 -1.096 1 76.25 208 ALA B CA 1
ATOM 4997 C C . ALA B 1 208 ? -20.266 33.125 -0.076 1 76.25 208 ALA B C 1
ATOM 4999 O O . ALA B 1 208 ? -20.844 33.562 0.911 1 76.25 208 ALA B O 1
ATOM 5000 N N . SER B 1 209 ? -20.094 31.812 -0.232 1 66.69 209 SER B N 1
ATOM 5001 C CA . SER B 1 209 ? -20.672 30.844 0.7 1 66.69 209 SER B CA 1
ATOM 5002 C C . SER B 1 209 ? -20.031 30.953 2.076 1 66.69 209 SER B C 1
ATOM 5004 O O . SER B 1 209 ? -20.625 30.547 3.08 1 66.69 209 SER B O 1
ATOM 5006 N N . GLY B 1 210 ? -18.875 31.547 2.148 1 65.88 210 GLY B N 1
ATOM 5007 C CA . GLY B 1 210 ? -18.141 31.672 3.402 1 65.88 210 GLY B CA 1
ATOM 5008 C C . GLY B 1 210 ? -17.484 30.375 3.846 1 65.88 210 GLY B C 1
ATOM 5009 O O . GLY B 1 210 ? -16.859 30.328 4.91 1 65.88 210 GLY B O 1
ATOM 5010 N N . ASP B 1 211 ? -17.5 29.344 3.086 1 66.75 211 ASP B N 1
ATOM 5011 C CA . ASP B 1 211 ? -17.031 28.031 3.479 1 66.75 211 ASP B CA 1
ATOM 5012 C C . ASP B 1 211 ? -15.531 27.875 3.221 1 66.75 211 ASP B C 1
ATOM 5014 O O . ASP B 1 211 ? -14.922 26.875 3.615 1 66.75 211 ASP B O 1
ATOM 5018 N N . TYR B 1 212 ? -15.008 28.984 2.676 1 78.44 212 TYR B N 1
ATOM 5019 C CA . TYR B 1 212 ? -13.609 28.844 2.287 1 78.44 212 TYR B CA 1
ATOM 5020 C C . TYR B 1 212 ? -12.734 29.859 3.029 1 78.44 212 TYR B C 1
ATOM 5022 O O . TYR B 1 212 ? -12.906 31.062 2.883 1 78.44 212 TYR B O 1
ATOM 5030 N N . ASN B 1 213 ? -11.867 29.328 3.857 1 85.81 213 ASN B N 1
ATOM 5031 C CA . ASN B 1 213 ? -10.906 30.172 4.559 1 85.81 213 ASN B CA 1
ATOM 5032 C C . ASN B 1 213 ? -9.719 30.531 3.67 1 85.81 213 ASN B C 1
ATOM 5034 O O . ASN B 1 213 ? -8.867 29.688 3.393 1 85.81 213 ASN B O 1
ATOM 5038 N N . PRO B 1 214 ? -9.648 31.844 3.236 1 91.62 214 PRO B N 1
ATOM 5039 C CA . PRO B 1 214 ? -8.625 32.219 2.258 1 91.62 214 PRO B CA 1
ATOM 5040 C C . PRO B 1 214 ? -7.203 31.969 2.77 1 91.62 214 PRO B C 1
ATOM 5042 O O . PRO B 1 214 ? -6.316 31.609 1.994 1 91.62 214 PRO B O 1
ATOM 5045 N N . GLN B 1 215 ? -6.949 32.219 4.039 1 93.12 215 GLN B N 1
ATOM 5046 C CA . GLN B 1 215 ? -5.609 32 4.582 1 93.12 215 GLN B CA 1
ATOM 5047 C C . GLN B 1 215 ? -5.234 30.516 4.543 1 93.12 215 GLN B C 1
ATOM 5049 O O . GLN B 1 215 ? -4.102 30.172 4.203 1 93.12 215 GLN B O 1
ATOM 5054 N N . MET B 1 216 ? -6.18 29.688 4.891 1 88.5 216 MET B N 1
ATOM 5055 C CA . MET B 1 216 ? -5.926 28.25 4.82 1 88.5 216 MET B CA 1
ATOM 5056 C C . MET B 1 216 ? -5.617 27.828 3.389 1 88.5 216 MET B C 1
ATOM 5058 O O . MET B 1 216 ? -4.637 27.125 3.146 1 88.5 216 MET B O 1
ATOM 5062 N N . PHE B 1 217 ? -6.395 28.25 2.455 1 91 217 PHE B N 1
ATOM 5063 C CA . PHE B 1 217 ? -6.188 27.875 1.059 1 91 217 PHE B CA 1
ATOM 5064 C C . PHE B 1 217 ? -4.863 28.438 0.545 1 91 217 PHE B C 1
ATOM 5066 O O . PHE B 1 217 ? -4.188 27.781 -0.261 1 91 217 PHE B O 1
ATOM 5073 N N . ASN B 1 218 ? -4.574 29.625 1.015 1 95.44 218 ASN B N 1
ATOM 5074 C CA . ASN B 1 218 ? -3.318 30.234 0.583 1 95.44 218 ASN B CA 1
ATOM 5075 C C . ASN B 1 218 ? -2.113 29.438 1.096 1 95.44 218 ASN B C 1
ATOM 5077 O O . ASN B 1 218 ? -1.074 29.391 0.436 1 95.44 218 ASN B O 1
ATOM 5081 N N . SER B 1 219 ? -2.24 28.844 2.293 1 94.5 219 SER B N 1
ATOM 5082 C CA . SER B 1 219 ? -1.149 28.031 2.82 1 94.5 219 SER B CA 1
ATOM 5083 C C . SER B 1 219 ? -0.896 26.812 1.944 1 94.5 219 SER B C 1
ATOM 5085 O O . SER B 1 219 ? 0.225 26.312 1.891 1 94.5 219 SER B O 1
ATOM 5087 N N . PHE B 1 220 ? -1.909 26.344 1.237 1 93.19 220 PHE B N 1
ATOM 5088 C CA . PHE B 1 220 ? -1.756 25.234 0.302 1 93.19 220 PHE B CA 1
ATOM 5089 C C . PHE B 1 220 ? -1.097 25.703 -0.99 1 93.19 220 PHE B C 1
ATOM 5091 O O . PHE B 1 220 ? -0.329 24.969 -1.605 1 93.19 220 PHE B O 1
ATOM 5098 N N . LEU B 1 221 ? -1.371 26.891 -1.317 1 96 221 LEU B N 1
ATOM 5099 C CA . LEU B 1 221 ? -0.965 27.406 -2.617 1 96 221 LEU B CA 1
ATOM 5100 C C . LEU B 1 221 ? 0.472 27.922 -2.576 1 96 221 LEU B C 1
ATOM 5102 O O . LEU B 1 221 ? 1.241 27.703 -3.514 1 96 221 LEU B O 1
ATOM 5106 N N . ASP B 1 222 ? 0.866 28.562 -1.54 1 97.5 222 ASP B N 1
ATOM 5107 C CA . ASP B 1 222 ? 2.09 29.359 -1.535 1 97.5 222 ASP B CA 1
ATOM 5108 C C . ASP B 1 222 ? 3.309 28.484 -1.231 1 97.5 222 ASP B C 1
ATOM 5110 O O . ASP B 1 222 ? 4.398 29 -0.973 1 97.5 222 ASP B O 1
ATOM 5114 N N . GLY B 1 223 ? 3.09 27.172 -1.193 1 97.38 223 GLY B N 1
ATOM 5115 C CA . GLY B 1 223 ? 4.203 26.25 -1.025 1 97.38 223 GLY B CA 1
ATOM 5116 C C . GLY B 1 223 ? 4.453 25.875 0.423 1 97.38 223 GLY B C 1
ATOM 5117 O O . GLY B 1 223 ? 5.199 24.922 0.706 1 97.38 223 GLY B O 1
ATOM 5118 N N . THR B 1 224 ? 3.809 26.594 1.352 1 98 224 THR B N 1
ATOM 5119 C CA . THR B 1 224 ? 4.023 26.375 2.777 1 98 224 THR B CA 1
ATOM 5120 C C . THR B 1 224 ? 3.633 24.953 3.176 1 98 224 THR B C 1
ATOM 5122 O O . THR B 1 224 ? 4.406 24.25 3.836 1 98 224 THR B O 1
ATOM 5125 N N . LYS B 1 225 ? 2.463 24.547 2.773 1 97.94 225 LYS B N 1
ATOM 5126 C CA . LYS B 1 225 ? 2.002 23.219 3.162 1 97.94 225 LYS B CA 1
ATOM 5127 C C . LYS B 1 225 ? 2.891 22.141 2.562 1 97.94 225 LYS B C 1
ATOM 5129 O O . LYS B 1 225 ? 3.148 21.109 3.203 1 97.94 225 LYS B O 1
ATOM 5134 N N . SER B 1 226 ? 3.355 22.328 1.327 1 98.38 226 SER B N 1
ATOM 5135 C CA . SER B 1 226 ? 4.293 21.391 0.722 1 98.38 226 SER B CA 1
ATOM 5136 C C . SER B 1 226 ? 5.578 21.297 1.54 1 98.38 226 SER B C 1
ATOM 5138 O O . SER B 1 226 ? 6.094 20.188 1.758 1 98.38 226 SER B O 1
ATOM 5140 N N . ALA B 1 227 ? 6.059 22.406 1.979 1 98.62 227 ALA B N 1
ATOM 5141 C CA . ALA B 1 227 ? 7.266 22.422 2.805 1 98.62 227 ALA B CA 1
ATOM 5142 C C . ALA B 1 227 ? 7.039 21.672 4.113 1 98.62 227 ALA B C 1
ATOM 5144 O O . ALA B 1 227 ? 7.883 20.875 4.531 1 98.62 227 ALA B O 1
ATOM 5145 N N . ILE B 1 228 ? 5.934 21.906 4.734 1 98.62 228 ILE B N 1
ATOM 5146 C CA . ILE B 1 228 ? 5.582 21.297 6.004 1 98.62 228 ILE B CA 1
ATOM 5147 C C . ILE B 1 228 ? 5.504 19.781 5.836 1 98.62 228 ILE B C 1
ATOM 5149 O O . ILE B 1 228 ? 6.109 19.031 6.605 1 98.62 228 ILE B O 1
ATOM 5153 N N . GLU B 1 229 ? 4.816 19.359 4.855 1 98.75 229 GLU B N 1
ATOM 5154 C CA . GLU B 1 229 ? 4.598 17.922 4.641 1 98.75 229 GLU B CA 1
ATOM 5155 C C . GLU B 1 229 ? 5.891 17.219 4.242 1 98.75 229 GLU B C 1
ATOM 5157 O O . GLU B 1 229 ? 6.164 16.109 4.691 1 98.75 229 GLU B O 1
ATOM 5162 N N . MET B 1 230 ? 6.676 17.844 3.396 1 98.81 230 MET B N 1
ATOM 5163 C CA . MET B 1 230 ? 7.934 17.234 2.99 1 98.81 230 MET B CA 1
ATOM 5164 C C . MET B 1 230 ? 8.93 17.219 4.148 1 98.81 230 MET B C 1
ATOM 5166 O O . MET B 1 230 ? 9.758 16.297 4.242 1 98.81 230 MET B O 1
ATOM 5170 N N . ALA B 1 231 ? 8.859 18.203 5.051 1 98.81 231 ALA B N 1
ATOM 5171 C CA . ALA B 1 231 ? 9.672 18.141 6.266 1 98.81 231 ALA B CA 1
ATOM 5172 C C . ALA B 1 231 ? 9.305 16.906 7.09 1 98.81 231 ALA B C 1
ATOM 5174 O O . ALA B 1 231 ? 10.188 16.203 7.59 1 98.81 231 ALA B O 1
ATOM 5175 N N . ALA B 1 232 ? 8.016 16.688 7.227 1 98.88 232 ALA B N 1
ATOM 5176 C CA . ALA B 1 232 ? 7.551 15.516 7.961 1 98.88 232 ALA B CA 1
ATOM 5177 C C . ALA B 1 232 ? 8.062 14.227 7.32 1 98.88 232 ALA B C 1
ATOM 5179 O O . ALA B 1 232 ? 8.516 13.32 8.023 1 98.88 232 ALA B O 1
ATOM 5180 N N . VAL B 1 233 ? 8.023 14.156 5.992 1 98.88 233 VAL B N 1
ATOM 5181 C CA . VAL B 1 233 ? 8.484 12.977 5.273 1 98.88 233 VAL B CA 1
ATOM 5182 C C . VAL B 1 233 ? 9.992 12.805 5.473 1 98.88 233 VAL B C 1
ATOM 5184 O O . VAL B 1 233 ? 10.461 11.695 5.742 1 98.88 233 VAL B O 1
ATOM 5187 N N . ALA B 1 234 ? 10.711 13.867 5.336 1 98.81 234 ALA B N 1
ATOM 5188 C CA . ALA B 1 234 ? 12.156 13.812 5.535 1 98.81 234 ALA B CA 1
ATOM 5189 C C . ALA B 1 234 ? 12.492 13.281 6.926 1 98.81 234 ALA B C 1
ATOM 5191 O O . ALA B 1 234 ? 13.312 12.367 7.066 1 98.81 234 ALA B O 1
ATOM 5192 N N . ASN B 1 235 ? 11.875 13.805 7.934 1 98.81 235 ASN B N 1
ATOM 5193 C CA . ASN B 1 235 ? 12.141 13.43 9.32 1 98.81 235 ASN B CA 1
ATOM 5194 C C . ASN B 1 235 ? 11.75 11.977 9.586 1 98.81 235 ASN B C 1
ATOM 5196 O O . ASN B 1 235 ? 12.359 11.312 10.43 1 98.81 235 ASN B O 1
ATOM 5200 N N . ALA B 1 236 ? 10.773 11.477 8.844 1 98.69 236 ALA B N 1
ATOM 5201 C CA . ALA B 1 236 ? 10.281 10.125 9.086 1 98.69 236 ALA B CA 1
ATOM 5202 C C . ALA B 1 236 ? 11.102 9.094 8.312 1 98.69 236 ALA B C 1
ATOM 5204 O O . ALA B 1 236 ? 11.305 7.973 8.781 1 98.69 236 ALA B O 1
ATOM 5205 N N . THR B 1 237 ? 11.641 9.43 7.121 1 98.44 237 THR B N 1
ATOM 5206 C CA . THR B 1 237 ? 12.141 8.414 6.203 1 98.44 237 THR B CA 1
ATOM 5207 C C . THR B 1 237 ? 13.672 8.406 6.18 1 98.44 237 THR B C 1
ATOM 5209 O O . THR B 1 237 ? 14.281 7.461 5.688 1 98.44 237 THR B O 1
ATOM 5212 N N . GLY B 1 238 ? 14.234 9.516 6.633 1 97.69 238 GLY B N 1
ATOM 5213 C CA . GLY B 1 238 ? 15.68 9.633 6.527 1 97.69 238 GLY B CA 1
ATOM 5214 C C . GLY B 1 238 ? 16.141 10.289 5.238 1 97.69 238 GLY B C 1
ATOM 5215 O O . GLY B 1 238 ? 17.328 10.5 5.031 1 97.69 238 GLY B O 1
ATOM 5216 N N . LEU B 1 239 ? 15.25 10.633 4.344 1 98.5 239 LEU B N 1
ATOM 5217 C CA . LEU B 1 239 ? 15.586 11.438 3.176 1 98.5 239 LEU B CA 1
ATOM 5218 C C . LEU B 1 239 ? 15.969 12.852 3.586 1 98.5 239 LEU B C 1
ATOM 5220 O O . LEU B 1 239 ? 15.508 13.352 4.613 1 98.5 239 LEU B O 1
ATOM 5224 N N . LEU B 1 240 ? 16.75 13.492 2.809 1 98.12 240 LEU B N 1
ATOM 5225 C CA . LEU B 1 240 ? 17.234 14.82 3.141 1 98.12 240 LEU B CA 1
ATOM 5226 C C . LEU B 1 240 ? 16.688 15.867 2.174 1 98.12 240 LEU B C 1
ATOM 5228 O O . LEU B 1 240 ? 16.719 15.664 0.957 1 98.12 240 LEU B O 1
ATOM 5232 N N . PRO B 1 241 ? 16.188 16.922 2.705 1 98.12 241 PRO B N 1
ATOM 5233 C CA . PRO B 1 241 ? 15.789 18 1.794 1 98.12 241 PRO B CA 1
ATOM 5234 C C . PRO B 1 241 ? 16.938 18.484 0.918 1 98.12 241 PRO B C 1
ATOM 5236 O O . PRO B 1 241 ? 18.109 18.359 1.297 1 98.12 241 PRO B O 1
ATOM 5239 N N . GLN B 1 242 ? 16.578 19.031 -0.216 1 94.88 242 GLN B N 1
ATOM 5240 C CA . GLN B 1 242 ? 17.578 19.719 -1.033 1 94.88 242 GLN B CA 1
ATOM 5241 C C . GLN B 1 242 ? 18.109 20.953 -0.327 1 94.88 242 GLN B C 1
ATOM 5243 O O . GLN B 1 242 ? 17.453 21.516 0.555 1 94.88 242 GLN B O 1
ATOM 5248 N N . GLU B 1 243 ? 19.234 21.391 -0.736 1 89.75 243 GLU B N 1
ATOM 5249 C CA . GLU B 1 243 ? 19.922 22.5 -0.057 1 89.75 243 GLU B CA 1
ATOM 5250 C C . GLU B 1 243 ? 19.125 23.797 -0.188 1 89.75 243 GLU B C 1
ATOM 5252 O O . GLU B 1 243 ? 19.094 24.609 0.738 1 89.75 243 GLU B O 1
ATOM 5257 N N . GLN B 1 244 ? 18.547 23.969 -1.285 1 87.62 244 GLN B N 1
ATOM 5258 C CA . GLN B 1 244 ? 17.844 25.219 -1.533 1 87.62 244 GLN B CA 1
ATOM 5259 C C . GLN B 1 244 ? 16.328 25.062 -1.312 1 87.62 244 GLN B C 1
ATOM 5261 O O . GLN B 1 244 ? 15.547 25.922 -1.687 1 87.62 244 GLN B O 1
ATOM 5266 N N . GLY B 1 245 ? 15.945 23.953 -0.68 1 90.81 245 GLY B N 1
ATOM 5267 C CA . GLY B 1 245 ? 14.539 23.672 -0.473 1 90.81 245 GLY B CA 1
ATOM 5268 C C . GLY B 1 245 ? 13.883 22.984 -1.656 1 90.81 245 GLY B C 1
ATOM 5269 O O . GLY B 1 245 ? 14.57 22.406 -2.496 1 90.81 245 GLY B O 1
ATOM 5270 N N . LEU B 1 246 ? 12.57 23.016 -1.73 1 97.94 246 LEU B N 1
ATOM 5271 C CA . LEU B 1 246 ? 11.797 22.344 -2.777 1 97.94 246 LEU B CA 1
ATOM 5272 C C . LEU B 1 246 ? 11.891 23.125 -4.09 1 97.94 246 LEU B C 1
ATOM 5274 O O . LEU B 1 246 ? 11.836 24.344 -4.102 1 97.94 246 LEU B O 1
ATOM 5278 N N . LEU B 1 247 ? 12.008 22.391 -5.191 1 97.44 247 LEU B N 1
ATOM 5279 C CA . LEU B 1 247 ? 12.172 23 -6.512 1 97.44 247 LEU B CA 1
ATOM 5280 C C . LEU B 1 247 ? 10.844 23 -7.27 1 97.44 247 LEU B C 1
ATOM 5282 O O . LEU B 1 247 ? 10.656 23.812 -8.188 1 97.44 247 LEU B O 1
ATOM 5286 N N . PHE B 1 248 ? 9.984 22.141 -7.02 1 98.12 248 PHE B N 1
ATOM 5287 C CA . PHE B 1 248 ? 8.664 22.016 -7.617 1 98.12 248 PHE B CA 1
ATOM 5288 C C . PHE B 1 248 ? 8.766 21.844 -9.125 1 98.12 248 PHE B C 1
ATOM 5290 O O . PHE B 1 248 ? 8.102 22.562 -9.883 1 98.12 248 PHE B O 1
ATOM 5297 N N . PRO B 1 249 ? 9.594 20.922 -9.609 1 98.56 249 PRO B N 1
ATOM 5298 C CA . PRO B 1 249 ? 9.617 20.734 -11.062 1 98.56 249 PRO B CA 1
ATOM 5299 C C . PRO B 1 249 ? 8.289 20.234 -11.617 1 98.56 249 PRO B C 1
ATOM 5301 O O . PRO B 1 249 ? 7.609 19.438 -10.977 1 98.56 249 PRO B O 1
ATOM 5304 N N . PRO B 1 250 ? 7.879 20.797 -12.789 1 98.62 250 PRO B N 1
ATOM 5305 C CA . PRO B 1 250 ? 6.684 20.234 -13.422 1 98.62 250 PRO B CA 1
ATOM 5306 C C . PRO B 1 250 ? 6.867 18.781 -13.844 1 98.62 250 PRO B C 1
ATOM 5308 O O . PRO B 1 250 ? 7.902 18.422 -14.406 1 98.62 250 PRO B O 1
ATOM 5311 N N . ALA B 1 251 ? 5.93 17.984 -13.531 1 98.62 251 ALA B N 1
ATOM 5312 C CA . ALA B 1 251 ? 6.047 16.578 -13.93 1 98.62 251 ALA B CA 1
ATOM 5313 C C . ALA B 1 251 ? 4.676 15.914 -14.008 1 98.62 251 ALA B C 1
ATOM 5315 O O . ALA B 1 251 ? 3.826 16.125 -13.141 1 98.62 251 ALA B O 1
ATOM 5316 N N . SER B 1 252 ? 4.441 15.195 -15.125 1 97.94 252 SER B N 1
ATOM 5317 C CA . SER B 1 252 ? 3.33 14.25 -15.172 1 97.94 252 SER B CA 1
ATOM 5318 C C . SER B 1 252 ? 3.678 12.945 -14.469 1 97.94 252 SER B C 1
ATOM 5320 O O . SER B 1 252 ? 4.828 12.734 -14.078 1 97.94 252 SER B O 1
ATOM 5322 N N . LYS B 1 253 ? 2.703 12.07 -14.281 1 96.62 253 LYS B N 1
ATOM 5323 C CA . LYS B 1 253 ? 2.951 10.766 -13.688 1 96.62 253 LYS B CA 1
ATOM 5324 C C . LYS B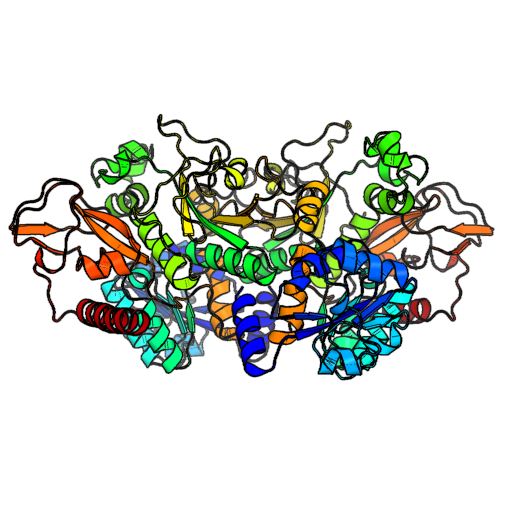 1 253 ? 3.99 9.984 -14.492 1 96.62 253 LYS B C 1
ATOM 5326 O O . LYS B 1 253 ? 4.773 9.219 -13.93 1 96.62 253 LYS B O 1
ATOM 5331 N N . ASP B 1 254 ? 4.02 10.203 -15.797 1 95.75 254 ASP B N 1
ATOM 5332 C CA . ASP B 1 254 ? 4.918 9.461 -16.672 1 95.75 254 ASP B CA 1
ATOM 5333 C C . ASP B 1 254 ? 6.316 10.078 -16.672 1 95.75 254 ASP B C 1
ATOM 5335 O O . ASP B 1 254 ? 7.293 9.422 -17.047 1 95.75 254 ASP B O 1
ATOM 5339 N N . ASP B 1 255 ? 6.445 11.312 -16.188 1 97.19 255 ASP B N 1
ATOM 5340 C CA . ASP B 1 255 ? 7.711 12.047 -16.219 1 97.19 255 ASP B CA 1
ATOM 5341 C C . ASP B 1 255 ? 8.539 11.758 -14.961 1 97.19 255 ASP B C 1
ATOM 5343 O O . ASP B 1 255 ? 9.727 12.07 -14.914 1 97.19 255 ASP B O 1
ATOM 5347 N N . LEU B 1 256 ? 7.973 11.164 -14.016 1 98.75 256 LEU B N 1
ATOM 5348 C CA . LEU B 1 256 ? 8.547 11.102 -12.672 1 98.75 256 LEU B CA 1
ATOM 5349 C C . LEU B 1 256 ? 9.953 10.508 -12.711 1 98.75 256 LEU B C 1
ATOM 5351 O O . LEU B 1 256 ? 10.898 11.094 -12.188 1 98.75 256 LEU B O 1
ATOM 5355 N N . PRO B 1 257 ? 10.156 9.352 -13.438 1 98.69 257 PRO B N 1
ATOM 5356 C CA . PRO B 1 257 ? 11.484 8.75 -13.398 1 98.69 257 PRO B CA 1
ATOM 5357 C C . PRO B 1 257 ? 12.562 9.641 -14.016 1 98.69 257 PRO B C 1
ATOM 5359 O O . PRO B 1 257 ? 13.734 9.555 -13.633 1 98.69 257 PRO B O 1
ATOM 5362 N N . THR B 1 258 ? 12.18 10.477 -14.93 1 98.69 258 THR B N 1
ATOM 5363 C CA . THR B 1 258 ? 13.133 11.336 -15.625 1 98.69 258 THR B CA 1
ATOM 5364 C C . THR B 1 258 ? 13.328 12.648 -14.859 1 98.69 258 THR B C 1
ATOM 5366 O O . THR B 1 258 ? 14.461 13.109 -14.695 1 98.69 258 THR B O 1
ATOM 5369 N N . VAL B 1 259 ? 12.25 13.25 -14.383 1 98.81 259 VAL B N 1
ATOM 5370 C CA . VAL B 1 259 ? 12.266 14.578 -13.797 1 98.81 259 VAL B CA 1
ATOM 5371 C C . VAL B 1 259 ? 12.812 14.508 -12.375 1 98.81 259 VAL B C 1
ATOM 5373 O O . VAL B 1 259 ? 13.539 15.406 -11.93 1 98.81 259 VAL B O 1
ATOM 5376 N N . LEU B 1 260 ? 12.445 13.477 -11.602 1 98.69 260 LEU B N 1
ATOM 5377 C CA . LEU B 1 260 ? 12.773 13.391 -10.188 1 98.69 260 LEU B CA 1
ATOM 5378 C C . LEU B 1 260 ? 13.992 12.508 -9.961 1 98.69 260 LEU B C 1
ATOM 5380 O O . LEU B 1 260 ? 13.969 11.594 -9.133 1 98.69 260 LEU B O 1
ATOM 5384 N N . ARG B 1 261 ? 14.969 12.688 -10.719 1 98.25 261 ARG B N 1
ATOM 5385 C CA . ARG B 1 261 ? 16.328 12.172 -10.539 1 98.25 261 ARG B CA 1
ATOM 5386 C C . ARG B 1 261 ? 17.344 13.305 -10.602 1 98.25 261 ARG B C 1
ATOM 5388 O O . ARG B 1 261 ? 16.984 14.477 -10.734 1 98.25 261 ARG B O 1
ATOM 5395 N N . GLU B 1 262 ? 18.641 13.016 -10.391 1 97.94 262 GLU B N 1
ATOM 5396 C CA . GLU B 1 262 ? 19.703 14.016 -10.281 1 97.94 262 GLU B CA 1
ATOM 5397 C C . GLU B 1 262 ? 19.797 14.859 -11.547 1 97.94 262 GLU B C 1
ATOM 5399 O O . GLU B 1 262 ? 19.672 14.336 -12.656 1 97.94 262 GLU B O 1
ATOM 5404 N N . ASN B 1 263 ? 20.031 16.141 -11.43 1 97.12 263 ASN B N 1
ATOM 5405 C CA . ASN B 1 263 ? 20.047 17.078 -12.547 1 97.12 263 ASN B CA 1
ATOM 5406 C C . ASN B 1 263 ? 21.312 16.938 -13.383 1 97.12 263 ASN B C 1
ATOM 5408 O O . ASN B 1 263 ? 21.453 17.609 -14.414 1 97.12 263 ASN B O 1
ATOM 5412 N N . ARG B 1 264 ? 22.266 16.125 -12.977 1 96.19 264 ARG B N 1
ATOM 5413 C CA . ARG B 1 264 ? 23.422 15.836 -13.828 1 96.19 264 ARG B CA 1
ATOM 5414 C C . ARG B 1 264 ? 22.984 15.031 -15.055 1 96.19 264 ARG B C 1
ATOM 5416 O O . ARG B 1 264 ? 23.703 14.992 -16.062 1 96.19 264 ARG B O 1
ATOM 5423 N N . PHE B 1 265 ? 21.859 14.398 -14.992 1 96.38 265 PHE B N 1
ATOM 5424 C CA . PHE B 1 265 ? 21.297 13.68 -16.125 1 96.38 265 PHE B CA 1
ATOM 5425 C C . PHE B 1 265 ? 20.312 14.555 -16.891 1 96.38 265 PHE B C 1
ATOM 5427 O O . PHE B 1 265 ? 19.609 15.367 -16.281 1 96.38 265 PHE B O 1
ATOM 5434 N N . PRO B 1 266 ? 20.234 14.422 -18.203 1 96.5 266 PRO B N 1
ATOM 5435 C CA . PRO B 1 266 ? 19.25 15.188 -18.984 1 96.5 266 PRO B CA 1
ATOM 5436 C C . PRO B 1 266 ? 17.828 14.992 -18.469 1 96.5 266 PRO B C 1
ATOM 5438 O O . PRO B 1 266 ? 17.375 13.859 -18.312 1 96.5 266 PRO B O 1
ATOM 5441 N N . GLY B 1 267 ? 17.188 16.125 -18.188 1 97.5 267 GLY B N 1
ATOM 5442 C CA . GLY B 1 267 ? 15.805 16.062 -17.734 1 97.5 267 GLY B CA 1
ATOM 5443 C C . GLY B 1 267 ? 15.664 15.984 -16.234 1 97.5 267 GLY B C 1
ATOM 5444 O O . GLY B 1 267 ? 14.57 16.156 -15.695 1 97.5 267 GLY B O 1
ATOM 5445 N N . GLY B 1 268 ? 16.75 15.633 -15.531 1 98.31 268 GLY B N 1
ATOM 5446 C CA . GLY B 1 268 ? 16.734 15.555 -14.078 1 98.31 268 GLY B CA 1
ATOM 5447 C C . GLY B 1 268 ? 16.656 16.906 -13.398 1 98.31 268 GLY B C 1
ATOM 5448 O O . GLY B 1 268 ? 17.141 17.906 -13.938 1 98.31 268 GLY B O 1
ATOM 5449 N N . SER B 1 269 ? 16.109 16.906 -12.195 1 98.19 269 SER B N 1
ATOM 5450 C CA . SER B 1 269 ? 15.891 18.203 -11.555 1 98.19 269 SER B CA 1
ATOM 5451 C C . SER B 1 269 ? 16.578 18.266 -10.188 1 98.19 269 SER B C 1
ATOM 5453 O O . SER B 1 269 ? 16.766 19.344 -9.633 1 98.19 269 SER B O 1
ATOM 5455 N N . LEU B 1 270 ? 17 17.203 -9.633 1 98.19 270 LEU B N 1
ATOM 5456 C CA . LEU B 1 270 ? 17.375 17.141 -8.227 1 98.19 270 LEU B CA 1
ATOM 5457 C C . LEU B 1 270 ? 18.828 17.516 -8.031 1 98.19 270 LEU B C 1
ATOM 5459 O O . LEU B 1 270 ? 19.688 17.125 -8.82 1 98.19 270 LEU B O 1
ATOM 5463 N N . MET B 1 271 ? 19.141 18.203 -7 1 96.69 271 MET B N 1
ATOM 5464 C CA . MET B 1 271 ? 20.5 18.594 -6.668 1 96.69 271 MET B CA 1
ATOM 5465 C C . MET B 1 271 ? 21.219 17.5 -5.883 1 96.69 271 MET B C 1
ATOM 5467 O O . MET B 1 271 ? 22.438 17.469 -5.809 1 96.69 271 MET B O 1
ATOM 5471 N N . ARG B 1 272 ? 20.406 16.641 -5.312 1 96.25 272 ARG B N 1
ATOM 5472 C CA . ARG B 1 272 ? 20.922 15.461 -4.621 1 96.25 272 ARG B CA 1
ATOM 5473 C C . ARG B 1 272 ? 19.938 14.297 -4.723 1 96.25 272 ARG B C 1
ATOM 5475 O O . ARG B 1 272 ? 18.734 14.508 -4.93 1 96.25 272 ARG B O 1
ATOM 5482 N N . ARG B 1 273 ? 20.438 13.109 -4.652 1 96.56 273 ARG B N 1
ATOM 5483 C CA . ARG B 1 273 ? 19.594 11.922 -4.523 1 96.56 273 ARG B CA 1
ATOM 5484 C C . ARG B 1 273 ? 19.219 11.672 -3.066 1 96.56 273 ARG B C 1
ATOM 5486 O O . ARG B 1 273 ? 19.797 12.273 -2.16 1 96.56 273 ARG B O 1
ATOM 5493 N N . GLY B 1 274 ? 18.266 10.688 -2.834 1 98.31 274 GLY B N 1
ATOM 5494 C CA . GLY B 1 274 ? 17.812 10.43 -1.476 1 98.31 274 GLY B CA 1
ATOM 5495 C C . GLY B 1 274 ? 17.156 11.633 -0.825 1 98.31 274 GLY B C 1
ATOM 5496 O O . GLY B 1 274 ? 17.5 12 0.297 1 98.31 274 GLY B O 1
ATOM 5497 N N . THR B 1 275 ? 16.203 12.242 -1.547 1 98.75 275 THR B N 1
ATOM 5498 C CA . THR B 1 275 ? 15.656 13.523 -1.109 1 98.75 275 THR B CA 1
ATOM 5499 C C . THR B 1 275 ? 14.133 13.516 -1.211 1 98.75 275 THR B C 1
ATOM 5501 O O . THR B 1 275 ? 13.539 12.562 -1.728 1 98.75 275 THR B O 1
ATOM 5504 N N . VAL B 1 276 ? 13.508 14.484 -0.624 1 98.88 276 VAL B N 1
ATOM 5505 C CA . VAL B 1 276 ? 12.086 14.758 -0.812 1 98.88 276 VAL B CA 1
ATOM 5506 C C . VAL B 1 276 ? 11.898 15.867 -1.847 1 98.88 276 VAL B C 1
ATOM 5508 O O . VAL B 1 276 ? 12.688 16.812 -1.896 1 98.88 276 VAL B O 1
ATOM 5511 N N . GLU B 1 277 ? 10.891 15.727 -2.691 1 98.75 277 GLU B N 1
ATOM 5512 C CA . GLU B 1 277 ? 10.625 16.734 -3.715 1 98.75 277 GLU B CA 1
ATOM 5513 C C . GLU B 1 277 ? 9.156 16.719 -4.145 1 98.75 277 GLU B C 1
ATOM 5515 O O . GLU B 1 277 ? 8.445 15.742 -3.895 1 98.75 277 GLU B O 1
ATOM 5520 N N . ILE B 1 278 ? 8.773 17.812 -4.758 1 98.56 278 ILE B N 1
ATOM 5521 C CA . ILE B 1 278 ? 7.391 17.984 -5.188 1 98.56 278 ILE B CA 1
ATOM 5522 C C . ILE B 1 278 ? 7.309 17.906 -6.711 1 98.56 278 ILE B C 1
ATOM 5524 O O . ILE B 1 278 ? 8.203 18.391 -7.41 1 98.56 278 ILE B O 1
ATOM 5528 N N . ALA B 1 279 ? 6.312 17.234 -7.219 1 98.69 279 ALA B N 1
ATOM 5529 C CA . ALA B 1 279 ? 5.957 17.328 -8.633 1 98.69 279 ALA B CA 1
ATOM 5530 C C . ALA B 1 279 ? 4.875 18.391 -8.859 1 98.69 279 ALA B C 1
ATOM 5532 O O . ALA B 1 279 ? 3.719 18.188 -8.484 1 98.69 279 ALA B O 1
ATOM 5533 N N . SER B 1 280 ? 5.223 19.453 -9.516 1 98.69 280 SER B N 1
ATOM 5534 C CA . SER B 1 280 ? 4.254 20.516 -9.781 1 98.69 280 SER B CA 1
ATOM 5535 C C . SER B 1 280 ? 3.303 20.125 -10.906 1 98.69 280 SER B C 1
ATOM 5537 O O . SER B 1 280 ? 3.727 19.547 -11.914 1 98.69 280 SER B O 1
ATOM 5539 N N . SER B 1 281 ? 2.045 20.484 -10.758 1 98.12 281 SER B N 1
ATOM 5540 C CA . SER B 1 281 ? 1.055 20.188 -11.789 1 98.12 281 SER B CA 1
ATOM 5541 C C . SER B 1 281 ? 0.996 21.312 -12.82 1 98.12 281 SER B C 1
ATOM 5543 O O . SER B 1 281 ? 0.112 21.328 -13.68 1 98.12 281 SER B O 1
ATOM 5545 N N . MET B 1 282 ? 1.896 22.297 -12.688 1 98 282 MET B N 1
ATOM 5546 C CA . MET B 1 282 ? 1.913 23.422 -13.609 1 98 282 MET B CA 1
ATOM 5547 C C . MET B 1 282 ? 3.273 23.562 -14.289 1 98 282 MET B C 1
ATOM 5549 O O . MET B 1 282 ? 4.309 23.547 -13.617 1 98 282 MET B O 1
ATOM 5553 N N . TYR B 1 283 ? 3.166 23.703 -15.609 1 98.25 283 TYR B N 1
ATOM 5554 C CA . TYR B 1 283 ? 4.371 24.172 -16.297 1 98.25 283 TYR B CA 1
ATOM 5555 C C . TYR B 1 283 ? 4.691 25.609 -15.906 1 98.25 283 TYR B C 1
ATOM 5557 O O . TYR B 1 283 ? 3.816 26.344 -15.438 1 98.25 283 TYR B O 1
ATOM 5565 N N . ARG B 1 284 ? 5.945 26.031 -16.125 1 97.38 284 ARG B N 1
ATOM 5566 C CA . ARG B 1 284 ? 6.383 27.359 -15.695 1 97.38 284 ARG B CA 1
ATOM 5567 C C . ARG B 1 284 ? 5.684 28.453 -16.484 1 97.38 284 ARG B C 1
ATOM 5569 O O . ARG B 1 284 ? 5.617 29.594 -16.047 1 97.38 284 ARG B O 1
ATOM 5576 N N . ASP B 1 285 ? 5.098 28.125 -17.625 1 97.25 285 ASP B N 1
ATOM 5577 C CA . ASP B 1 285 ? 4.398 29.109 -18.438 1 97.25 285 ASP B CA 1
ATOM 5578 C C . ASP B 1 285 ? 2.941 29.25 -18 1 97.25 285 ASP B C 1
ATOM 5580 O O . ASP B 1 285 ? 2.174 30 -18.609 1 97.25 285 ASP B O 1
ATOM 5584 N N . GLY B 1 286 ? 2.551 28.469 -17 1 95 286 GLY B N 1
ATOM 5585 C CA . GLY B 1 286 ? 1.217 28.625 -16.438 1 95 286 GLY B CA 1
ATOM 5586 C C . GLY B 1 286 ? 0.246 27.562 -16.922 1 95 286 GLY B C 1
ATOM 5587 O O . GLY B 1 286 ? -0.853 27.422 -16.375 1 95 286 GLY B O 1
ATOM 5588 N N . GLN B 1 287 ? 0.679 26.781 -17.906 1 97.12 287 GLN B N 1
ATOM 5589 C CA . GLN B 1 287 ? -0.189 25.719 -18.391 1 97.12 287 GLN B CA 1
ATOM 5590 C C . GLN B 1 287 ? -0.188 24.531 -17.438 1 97.12 287 GLN B C 1
ATOM 5592 O O . GLN B 1 287 ? 0.807 24.266 -16.75 1 97.12 287 GLN B O 1
ATOM 5597 N N . GLU B 1 288 ? -1.289 23.844 -17.406 1 97.06 288 GLU B N 1
ATOM 5598 C CA . GLU B 1 288 ? -1.396 22.656 -16.578 1 97.06 288 GLU B CA 1
ATOM 5599 C C . GLU B 1 288 ? -0.656 21.469 -17.188 1 97.06 288 GLU B C 1
ATOM 5601 O O . GLU B 1 288 ? -0.707 21.266 -18.406 1 97.06 288 GLU B O 1
ATOM 5606 N N . VAL B 1 289 ? 0.082 20.734 -16.391 1 98.25 289 VAL B N 1
ATOM 5607 C CA . VAL B 1 289 ? 0.71 19.484 -16.844 1 98.25 289 VAL B CA 1
ATOM 5608 C C . VAL B 1 289 ? -0.353 18.406 -17.016 1 98.25 289 VAL B C 1
ATOM 5610 O O . VAL B 1 289 ? -1.062 18.062 -16.062 1 98.25 289 VAL B O 1
ATOM 5613 N N . PRO B 1 290 ? -0.47 17.875 -18.203 1 96.75 290 PRO B N 1
ATOM 5614 C CA . PRO B 1 290 ? -1.428 16.766 -18.359 1 96.75 290 PRO B CA 1
ATOM 5615 C C . PRO B 1 290 ? -1.062 15.555 -17.516 1 96.75 290 PRO B C 1
ATOM 5617 O O . PRO B 1 290 ? 0.122 15.25 -17.328 1 96.75 290 PRO B O 1
ATOM 5620 N N . ASP B 1 291 ? -2.111 14.852 -17.016 1 95.06 291 ASP B N 1
ATOM 5621 C CA . ASP B 1 291 ? -1.947 13.625 -16.25 1 95.06 291 ASP B CA 1
ATOM 5622 C C . ASP B 1 291 ? -0.979 13.828 -15.086 1 95.06 291 ASP B C 1
ATOM 5624 O O . ASP B 1 291 ? -0.079 13.016 -14.867 1 95.06 291 ASP B O 1
ATOM 5628 N N . ASN B 1 292 ? -1.091 15.039 -14.461 1 97.19 292 ASN B N 1
ATOM 5629 C CA . ASN B 1 292 ? -0.226 15.359 -13.328 1 97.19 292 ASN B CA 1
ATOM 5630 C C . ASN B 1 292 ? -0.626 14.578 -12.078 1 97.19 292 ASN B C 1
ATOM 5632 O O . ASN B 1 292 ? -1.657 13.906 -12.07 1 97.19 292 ASN B O 1
ATOM 5636 N N . LEU B 1 293 ? 0.167 14.633 -11.055 1 97 293 LEU B N 1
ATOM 5637 C CA . LEU B 1 293 ? 0.016 13.898 -9.805 1 97 293 LEU B CA 1
ATOM 5638 C C . LEU B 1 293 ? -0.451 14.812 -8.688 1 97 293 LEU B C 1
ATOM 5640 O O . LEU B 1 293 ? -0.087 14.617 -7.523 1 97 293 LEU B O 1
ATOM 5644 N N . ARG B 1 294 ? -1.223 15.844 -8.977 1 96 294 ARG B N 1
ATOM 5645 C CA . ARG B 1 294 ? -1.594 16.922 -8.055 1 96 294 ARG B CA 1
ATOM 5646 C C . ARG B 1 294 ? -2.152 16.359 -6.754 1 96 294 ARG B C 1
ATOM 5648 O O . ARG B 1 294 ? -1.879 16.891 -5.676 1 96 294 ARG B O 1
ATOM 5655 N N . TRP B 1 295 ? -2.895 15.273 -6.816 1 95.44 295 TRP B N 1
ATOM 5656 C CA . TRP B 1 295 ? -3.627 14.75 -5.668 1 95.44 295 TRP B CA 1
ATOM 5657 C C . TRP B 1 295 ? -2.932 13.516 -5.098 1 95.44 295 TRP B C 1
ATOM 5659 O O . TRP B 1 295 ? -3.451 12.867 -4.184 1 95.44 295 TRP B O 1
ATOM 5669 N N . GLY B 1 296 ? -1.812 13.18 -5.656 1 97.5 296 GLY B N 1
ATOM 5670 C CA . GLY B 1 296 ? -1.227 11.891 -5.32 1 97.5 296 GLY B CA 1
ATOM 5671 C C . GLY B 1 296 ? 0.13 12.008 -4.652 1 97.5 296 GLY B C 1
ATOM 5672 O O . GLY B 1 296 ? 0.471 13.062 -4.105 1 97.5 296 GLY B O 1
ATOM 5673 N N . VAL B 1 297 ? 0.833 10.867 -4.547 1 98.75 297 VAL B N 1
ATOM 5674 C CA . VAL B 1 297 ? 2.17 10.727 -3.977 1 98.75 297 VAL B CA 1
ATOM 5675 C C . VAL B 1 297 ? 3.018 9.82 -4.859 1 98.75 297 VAL B C 1
ATOM 5677 O O . VAL B 1 297 ? 2.486 9.102 -5.711 1 98.75 297 VAL B O 1
ATOM 5680 N N . TYR B 1 298 ? 4.363 9.859 -4.691 1 98.81 298 TYR B N 1
ATOM 5681 C CA . TYR B 1 298 ? 5.23 9.023 -5.52 1 98.81 298 TYR B CA 1
ATOM 5682 C C . TYR B 1 298 ? 6.512 8.664 -4.781 1 98.81 298 TYR B C 1
ATOM 5684 O O . TYR B 1 298 ? 6.852 9.289 -3.771 1 98.81 298 TYR B O 1
ATOM 5692 N N . VAL B 1 299 ? 7.168 7.664 -5.234 1 98.88 299 VAL B N 1
ATOM 5693 C CA . VAL B 1 299 ? 8.57 7.367 -4.965 1 98.88 299 VAL B CA 1
ATOM 5694 C C . VAL B 1 299 ? 9.297 7.055 -6.273 1 98.88 299 VAL B C 1
ATOM 5696 O O . VAL B 1 299 ? 8.742 6.383 -7.148 1 98.88 299 VAL B O 1
ATOM 5699 N N . THR B 1 300 ? 10.375 7.641 -6.484 1 98.94 300 THR B N 1
ATOM 5700 C CA . THR B 1 300 ? 11.281 7.328 -7.582 1 98.94 300 THR B CA 1
ATOM 5701 C C . THR B 1 300 ? 12.492 6.543 -7.074 1 98.94 300 THR B C 1
ATOM 5703 O O . THR B 1 300 ? 13.062 6.879 -6.039 1 98.94 300 THR B O 1
ATOM 5706 N N . PHE B 1 301 ? 12.812 5.512 -7.777 1 98.81 301 PHE B N 1
ATOM 5707 C CA . PHE B 1 301 ? 13.859 4.609 -7.32 1 98.81 301 PHE B CA 1
ATOM 5708 C C . PHE B 1 301 ? 14.742 4.168 -8.484 1 98.81 301 PHE B C 1
ATOM 5710 O O . PHE B 1 301 ? 14.375 4.348 -9.648 1 98.81 301 PHE B O 1
ATOM 5717 N N . GLU B 1 302 ? 15.867 3.689 -8.172 1 98.38 302 GLU B N 1
ATOM 5718 C CA . GLU B 1 302 ? 16.828 3.164 -9.141 1 98.38 302 GLU B CA 1
ATOM 5719 C C . GLU B 1 302 ? 17.062 1.671 -8.93 1 98.38 302 GLU B C 1
ATOM 5721 O O . GLU B 1 302 ? 17.266 1.224 -7.797 1 98.38 302 GLU B O 1
ATOM 5726 N N . ALA B 1 303 ? 17.016 0.889 -10.008 1 97.19 303 ALA B N 1
ATOM 5727 C CA . ALA B 1 303 ? 17.438 -0.507 -9.969 1 97.19 303 ALA B CA 1
ATOM 5728 C C . ALA B 1 303 ? 18.938 -0.616 -9.672 1 97.19 303 ALA B C 1
ATOM 5730 O O . ALA B 1 303 ? 19.75 0.069 -10.297 1 97.19 303 ALA B O 1
ATOM 5731 N N . VAL B 1 304 ? 19.281 -1.476 -8.82 1 93.88 304 VAL B N 1
ATOM 5732 C CA . VAL B 1 304 ? 20.656 -1.574 -8.344 1 93.88 304 VAL B CA 1
ATOM 5733 C C . VAL B 1 304 ? 21.453 -2.469 -9.281 1 93.88 304 VAL B C 1
ATOM 5735 O O . VAL B 1 304 ? 22.672 -2.279 -9.453 1 93.88 304 VAL B O 1
ATOM 5738 N N . THR B 1 305 ? 20.844 -3.441 -9.93 1 95.5 305 THR B N 1
ATOM 5739 C CA . THR B 1 305 ? 21.547 -4.402 -10.773 1 95.5 305 THR B CA 1
ATOM 5740 C C . THR B 1 305 ? 21.062 -4.293 -12.219 1 95.5 305 THR B C 1
ATOM 5742 O O . THR B 1 305 ? 19.953 -3.844 -12.477 1 95.5 305 THR B O 1
ATOM 5745 N N . ASP B 1 306 ? 21.938 -4.723 -13.117 1 96 306 ASP B N 1
ATOM 5746 C CA . ASP B 1 306 ? 21.562 -4.742 -14.523 1 96 306 ASP B CA 1
ATOM 5747 C C . ASP B 1 306 ? 20.422 -5.719 -14.773 1 96 306 ASP B C 1
ATOM 5749 O O . ASP B 1 306 ? 19.578 -5.488 -15.648 1 96 306 ASP B O 1
ATOM 5753 N N . TYR B 1 307 ? 20.453 -6.762 -14.023 1 97.31 307 TYR B N 1
ATOM 5754 C CA . TYR B 1 307 ? 19.359 -7.719 -14.18 1 97.31 307 TYR B CA 1
ATOM 5755 C C . TYR B 1 307 ? 18.016 -7.09 -13.82 1 97.31 307 TYR B C 1
ATOM 5757 O O . TYR B 1 307 ? 17.016 -7.324 -14.492 1 97.31 307 TYR B O 1
ATOM 5765 N N . ALA B 1 308 ? 18 -6.34 -12.75 1 97.44 308 ALA B N 1
ATOM 5766 C CA . ALA B 1 308 ? 16.781 -5.645 -12.367 1 97.44 308 ALA B CA 1
ATOM 5767 C C . ALA B 1 308 ? 16.328 -4.68 -13.469 1 97.44 308 ALA B C 1
ATOM 5769 O O . ALA B 1 308 ? 15.141 -4.551 -13.742 1 97.44 308 ALA B O 1
ATOM 5770 N N . VAL B 1 309 ? 17.297 -4 -14.086 1 97.69 309 VAL B N 1
ATOM 5771 C CA . VAL B 1 309 ? 17 -3.098 -15.188 1 97.69 309 VAL B CA 1
ATOM 5772 C C . VAL B 1 309 ? 16.328 -3.871 -16.328 1 97.69 309 VAL B C 1
ATOM 5774 O O . VAL B 1 309 ? 15.336 -3.412 -16.891 1 97.69 309 VAL B O 1
ATOM 5777 N N . GLN B 1 310 ? 16.875 -4.984 -16.594 1 96.62 310 GLN B N 1
ATOM 5778 C CA . GLN B 1 310 ? 16.297 -5.836 -17.625 1 96.62 310 GLN B CA 1
ATOM 5779 C C . GLN B 1 310 ? 14.867 -6.234 -17.266 1 96.62 310 GLN B C 1
ATOM 5781 O O . GLN B 1 310 ? 13.984 -6.25 -18.141 1 96.62 310 GLN B O 1
ATOM 5786 N N . CYS B 1 311 ? 14.641 -6.562 -16.047 1 96.5 311 CYS B N 1
ATOM 5787 C CA . CYS B 1 311 ? 13.312 -6.953 -15.578 1 96.5 311 CYS B CA 1
ATOM 5788 C C . CYS B 1 311 ? 12.32 -5.812 -15.75 1 96.5 311 CYS B C 1
ATOM 5790 O O . CYS B 1 311 ? 11.164 -6.039 -16.109 1 96.5 311 CYS B O 1
ATOM 5792 N N . PHE B 1 312 ? 12.727 -4.535 -15.453 1 97 312 PHE B N 1
ATOM 5793 C CA . PHE B 1 312 ? 11.852 -3.387 -15.656 1 97 312 PHE B CA 1
ATOM 5794 C C . PHE B 1 312 ? 11.312 -3.365 -17.078 1 97 312 PHE B C 1
ATOM 5796 O O . PHE B 1 312 ? 10.117 -3.172 -17.297 1 97 312 PHE B O 1
ATOM 5803 N N . ALA B 1 313 ? 12.172 -3.594 -18 1 94.44 313 ALA B N 1
ATOM 5804 C CA . ALA B 1 313 ? 11.789 -3.574 -19.406 1 94.44 313 ALA B CA 1
ATOM 5805 C C . ALA B 1 313 ? 10.828 -4.715 -19.734 1 94.44 313 ALA B C 1
ATOM 5807 O O . ALA B 1 313 ? 9.852 -4.527 -20.453 1 94.44 313 ALA B O 1
ATOM 5808 N N . GLU B 1 314 ? 11.133 -5.832 -19.172 1 89.94 314 GLU B N 1
ATOM 5809 C CA . GLU B 1 314 ? 10.375 -7.039 -19.484 1 89.94 314 GLU B CA 1
ATOM 5810 C C . GLU B 1 314 ? 8.969 -6.98 -18.906 1 89.94 314 GLU B C 1
ATOM 5812 O O . GLU B 1 314 ? 8.031 -7.539 -19.484 1 89.94 314 GLU B O 1
ATOM 5817 N N . TYR B 1 315 ? 8.828 -6.254 -17.859 1 90.19 315 TYR B N 1
ATOM 5818 C CA . TYR B 1 315 ? 7.539 -6.301 -17.188 1 90.19 315 TYR B CA 1
ATOM 5819 C C . TYR B 1 315 ? 6.879 -4.93 -17.188 1 90.19 315 TYR B C 1
ATOM 5821 O O . TYR B 1 315 ? 6.094 -4.617 -16.281 1 90.19 315 TYR B O 1
ATOM 5829 N N . GLY B 1 316 ? 7.191 -4.133 -18.094 1 91.06 316 GLY B N 1
ATOM 5830 C CA . GLY B 1 316 ? 6.43 -2.943 -18.438 1 91.06 316 GLY B CA 1
ATOM 5831 C C . GLY B 1 316 ? 6.574 -1.822 -17.422 1 91.06 316 GLY B C 1
ATOM 5832 O O . GLY B 1 316 ? 5.719 -0.938 -17.344 1 91.06 316 GLY B O 1
ATOM 5833 N N . VAL B 1 317 ? 7.621 -1.84 -16.562 1 95.81 317 VAL B N 1
ATOM 5834 C CA . VAL B 1 317 ? 7.859 -0.72 -15.664 1 95.81 317 VAL B CA 1
ATOM 5835 C C . VAL B 1 317 ? 8.25 0.519 -16.469 1 95.81 317 VAL B C 1
ATOM 5837 O O . VAL B 1 317 ? 9.156 0.462 -17.297 1 95.81 317 VAL B O 1
ATOM 5840 N N . HIS B 1 318 ? 7.5 1.596 -16.266 1 96.62 318 HIS B N 1
ATOM 5841 C CA . HIS B 1 318 ? 7.836 2.852 -16.922 1 96.62 318 HIS B CA 1
ATOM 5842 C C . HIS B 1 318 ? 9.109 3.459 -16.344 1 96.62 318 HIS B C 1
ATOM 5844 O O . HIS B 1 318 ? 9.195 3.68 -15.133 1 96.62 318 HIS B O 1
ATOM 5850 N N . THR B 1 319 ? 10.117 3.67 -17.219 1 98.06 319 THR B N 1
ATOM 5851 C CA . THR B 1 319 ? 11.422 4.125 -16.75 1 98.06 319 THR B CA 1
ATOM 5852 C C . THR B 1 319 ? 11.875 5.359 -17.531 1 98.06 319 THR B C 1
ATOM 5854 O O . THR B 1 319 ? 11.203 5.789 -18.469 1 98.06 319 THR B O 1
ATOM 5857 N N . ASP B 1 320 ? 12.945 6.023 -17.047 1 97.94 320 ASP B N 1
ATOM 5858 C CA . ASP B 1 320 ? 13.641 7.016 -17.859 1 97.94 320 ASP B CA 1
ATOM 5859 C C . ASP B 1 320 ? 14.32 6.363 -19.062 1 97.94 320 ASP B C 1
ATOM 5861 O O . ASP B 1 320 ? 14.133 5.172 -19.312 1 97.94 320 ASP B O 1
ATOM 5865 N N . GLU B 1 321 ? 15.117 7.121 -19.828 1 96.5 321 GLU B N 1
ATOM 5866 C CA . GLU B 1 321 ? 15.711 6.648 -21.062 1 96.5 321 GLU B CA 1
ATOM 5867 C C . GLU B 1 321 ? 16.766 5.582 -20.797 1 96.5 321 GLU B C 1
ATOM 5869 O O . GLU B 1 321 ? 17.078 4.77 -21.672 1 96.5 321 GLU B O 1
ATOM 5874 N N . THR B 1 322 ? 17.359 5.555 -19.609 1 96.31 322 THR B N 1
ATOM 5875 C CA . THR B 1 322 ? 18.406 4.582 -19.297 1 96.31 322 THR B CA 1
ATOM 5876 C C . THR B 1 322 ? 17.781 3.236 -18.922 1 96.31 322 THR B C 1
ATOM 5878 O O . THR B 1 322 ? 18.484 2.219 -18.891 1 96.31 322 THR B O 1
ATOM 5881 N N . GLY B 1 323 ? 16.516 3.178 -18.594 1 97.5 323 GLY B N 1
ATOM 5882 C CA . GLY B 1 323 ? 15.859 1.97 -18.109 1 97.5 323 GLY B CA 1
ATOM 5883 C C . GLY B 1 323 ? 16.109 1.694 -16.641 1 97.5 323 GLY B C 1
ATOM 5884 O O . GLY B 1 323 ? 15.578 0.74 -16.078 1 97.5 323 GLY B O 1
ATOM 5885 N N . ARG B 1 324 ? 16.828 2.488 -15.984 1 97.44 324 ARG B N 1
ATOM 5886 C CA . ARG B 1 324 ? 17.312 2.205 -14.641 1 97.44 324 ARG B CA 1
ATOM 5887 C C . ARG B 1 324 ? 16.438 2.865 -13.586 1 97.44 324 ARG B C 1
ATOM 5889 O O . ARG B 1 324 ? 16.234 2.314 -12.5 1 97.44 324 ARG B O 1
ATOM 5896 N N . TYR B 1 325 ? 15.906 4.07 -13.891 1 98.62 325 TYR B N 1
ATOM 5897 C CA . TYR B 1 325 ? 15.07 4.801 -12.945 1 98.62 325 TYR B CA 1
ATOM 5898 C C . TYR B 1 325 ? 13.594 4.523 -13.195 1 98.62 325 TYR B C 1
ATOM 5900 O O . TYR B 1 325 ? 13.109 4.676 -14.32 1 98.62 325 TYR B O 1
ATOM 5908 N N . GLY B 1 326 ? 12.891 4.047 -12.18 1 98.5 326 GLY B N 1
ATOM 5909 C CA . GLY B 1 326 ? 11.445 3.867 -12.195 1 98.5 326 GLY B CA 1
ATOM 5910 C C . GLY B 1 326 ? 10.734 4.613 -11.086 1 98.5 326 GLY B C 1
ATOM 5911 O O . GLY B 1 326 ? 11.383 5.152 -10.18 1 98.5 326 GLY B O 1
ATOM 5912 N N . SER B 1 327 ? 9.445 4.746 -11.188 1 98.69 327 SER B N 1
ATOM 5913 C CA . SER B 1 327 ? 8.641 5.336 -10.125 1 98.69 327 SER B CA 1
ATOM 5914 C C . SER B 1 327 ? 7.363 4.539 -9.883 1 98.69 327 SER B C 1
ATOM 5916 O O . SER B 1 327 ? 6.824 3.93 -10.805 1 98.69 327 SER B O 1
ATOM 5918 N N . LEU B 1 328 ? 6.965 4.438 -8.68 1 98.25 328 LEU B N 1
ATOM 5919 C CA . LEU B 1 328 ? 5.613 4.055 -8.289 1 98.25 328 LEU B CA 1
ATOM 5920 C C . LEU B 1 328 ? 4.852 5.242 -7.715 1 98.25 328 LEU B C 1
ATOM 5922 O O . LEU B 1 328 ? 5.453 6.133 -7.105 1 98.25 328 LEU B O 1
ATOM 5926 N N . TYR B 1 329 ? 3.531 5.289 -7.992 1 98.19 329 TYR B N 1
ATOM 5927 C CA . TYR B 1 329 ? 2.736 6.41 -7.504 1 98.19 329 TYR B CA 1
ATOM 5928 C C . TYR B 1 329 ? 1.326 5.961 -7.141 1 98.19 329 TYR B C 1
ATOM 5930 O O . TYR B 1 329 ? 0.896 4.871 -7.527 1 98.19 329 TYR B O 1
ATOM 5938 N N . ARG B 1 330 ? 0.714 6.629 -6.25 1 97.5 330 ARG B N 1
ATOM 5939 C CA . ARG B 1 330 ? -0.715 6.629 -5.953 1 97.5 330 ARG B CA 1
ATOM 5940 C C . ARG B 1 330 ? -1.385 7.895 -6.48 1 97.5 330 ARG B C 1
ATOM 5942 O O . ARG B 1 330 ? -0.999 9.008 -6.113 1 97.5 330 ARG B O 1
ATOM 5949 N N . PRO B 1 331 ? -2.395 7.785 -7.348 1 95.56 331 PRO B N 1
ATOM 5950 C CA . PRO B 1 331 ? -2.865 8.945 -8.109 1 95.56 331 PRO B CA 1
ATOM 5951 C C . PRO B 1 331 ? -3.592 9.969 -7.234 1 95.56 331 PRO B C 1
ATOM 5953 O O . PRO B 1 331 ? -3.654 11.148 -7.582 1 95.56 331 PRO B O 1
ATOM 5956 N N . TYR B 1 332 ? -4.195 9.523 -6.148 1 95.75 332 TYR B N 1
ATOM 5957 C CA . TYR B 1 332 ? -4.871 10.438 -5.238 1 95.75 332 TYR B CA 1
ATOM 5958 C C . TYR B 1 332 ? -4.898 9.875 -3.822 1 95.75 332 TYR B C 1
ATOM 5960 O O . TYR B 1 332 ? -4.582 8.703 -3.607 1 95.75 332 TYR B O 1
ATOM 5968 N N . HIS B 1 333 ? -5.055 10.68 -2.904 1 96.62 333 HIS B N 1
ATOM 5969 C CA . HIS B 1 333 ? -5.258 10.297 -1.513 1 96.62 333 HIS B CA 1
ATOM 5970 C C . HIS B 1 333 ? -6.645 10.711 -1.025 1 96.62 333 HIS B C 1
ATOM 5972 O O . HIS B 1 333 ? -7.285 11.578 -1.62 1 96.62 333 HIS B O 1
ATOM 5978 N N . MET B 1 334 ? -7.16 10.102 -0.007 1 97.62 334 MET B N 1
ATOM 5979 C CA . MET B 1 334 ? -8.539 10.328 0.412 1 97.62 334 MET B CA 1
ATOM 5980 C C . MET B 1 334 ? -8.594 10.859 1.839 1 97.62 334 MET B C 1
ATOM 5982 O O . MET B 1 334 ? -9.586 10.672 2.541 1 97.62 334 MET B O 1
ATOM 5986 N N . ILE B 1 335 ? -7.555 11.367 2.312 1 96.94 335 ILE B N 1
ATOM 5987 C CA . ILE B 1 335 ? -7.477 12.203 3.508 1 96.94 335 ILE B CA 1
ATOM 5988 C C . ILE B 1 335 ? -8.047 11.445 4.703 1 96.94 335 ILE B C 1
ATOM 5990 O O . ILE 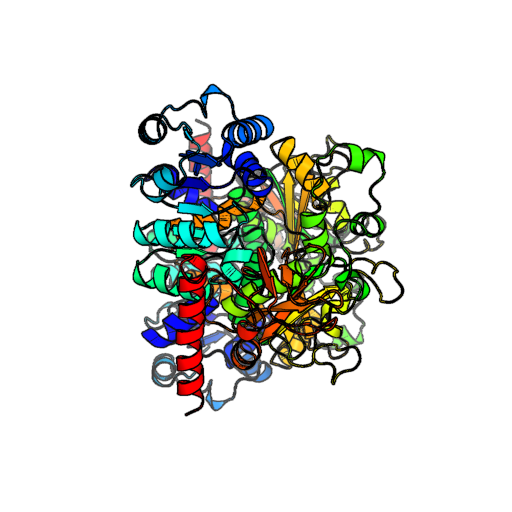B 1 335 ? -7.633 10.312 4.984 1 96.94 335 ILE B O 1
ATOM 5994 N N . GLY B 1 336 ? -9.023 12.109 5.398 1 98.12 336 GLY B N 1
ATOM 5995 C CA . GLY B 1 336 ? -9.57 11.547 6.621 1 98.12 336 GLY B CA 1
ATOM 5996 C C . GLY B 1 336 ? -10.32 10.242 6.395 1 98.12 336 GLY B C 1
ATOM 5997 O O . GLY B 1 336 ? -10.516 9.461 7.332 1 98.12 336 GLY B O 1
ATOM 5998 N N . LEU B 1 337 ? -10.75 9.953 5.172 1 98.44 337 LEU B N 1
ATOM 5999 C CA . LEU B 1 337 ? -11.461 8.711 4.879 1 98.44 337 LEU B CA 1
ATOM 6000 C C . LEU B 1 337 ? -10.57 7.5 5.117 1 98.44 337 LEU B C 1
ATOM 6002 O O . LEU B 1 337 ? -11.062 6.383 5.293 1 98.44 337 LEU B O 1
ATOM 6006 N N . GLU B 1 338 ? -9.258 7.688 5.145 1 98.31 338 GLU B N 1
ATOM 6007 C CA . GLU B 1 338 ? -8.32 6.566 5.227 1 98.31 338 GLU B CA 1
ATOM 6008 C C . GLU B 1 338 ? -7.691 6.477 6.613 1 98.31 338 GLU B C 1
ATOM 6010 O O . GLU B 1 338 ? -6.805 5.652 6.844 1 98.31 338 GLU B O 1
ATOM 6015 N N . LEU B 1 339 ? -8.117 7.195 7.598 1 98.56 339 LEU B N 1
ATOM 6016 C CA . LEU B 1 339 ? -7.434 7.398 8.867 1 98.56 339 LEU B CA 1
ATOM 6017 C C . LEU B 1 339 ? -7.445 6.121 9.703 1 98.56 339 LEU B C 1
ATOM 6019 O O . LEU B 1 339 ? -6.566 5.914 10.539 1 98.56 339 LEU B O 1
ATOM 6023 N N . ALA B 1 340 ? -8.398 5.219 9.508 1 98.62 340 ALA B N 1
ATOM 6024 C CA . ALA B 1 340 ? -8.516 3.992 10.289 1 98.62 340 ALA B CA 1
ATOM 6025 C C . ALA B 1 340 ? -7.258 3.139 10.172 1 98.62 340 ALA B C 1
ATOM 6027 O O . ALA B 1 340 ? -6.953 2.344 11.07 1 98.62 340 ALA B O 1
ATOM 6028 N N . VAL B 1 341 ? -6.5 3.291 9.086 1 98.69 341 VAL B N 1
ATOM 6029 C CA . VAL B 1 341 ? -5.27 2.535 8.891 1 98.69 341 VAL B CA 1
ATOM 6030 C C . VAL B 1 341 ? -4.273 2.873 10 1 98.69 341 VAL B C 1
ATOM 6032 O O . VAL B 1 341 ? -3.666 1.978 10.594 1 98.69 341 VAL B O 1
ATOM 6035 N N . SER B 1 342 ? -4.117 4.16 10.328 1 98.81 342 SER B N 1
ATOM 6036 C CA . SER B 1 342 ? -3.191 4.57 11.375 1 98.81 342 SER B CA 1
ATOM 6037 C C . SER B 1 342 ? -3.654 4.086 12.742 1 98.81 342 SER B C 1
ATOM 6039 O O . SER B 1 342 ? -2.84 3.668 13.57 1 98.81 342 SER B O 1
ATOM 6041 N N . ILE B 1 343 ? -4.973 4.168 12.992 1 98.81 343 ILE B N 1
ATOM 6042 C CA . ILE B 1 343 ? -5.527 3.717 14.266 1 98.81 343 ILE B CA 1
ATOM 6043 C C . ILE B 1 343 ? -5.23 2.232 14.453 1 98.81 343 ILE B C 1
ATOM 6045 O O . ILE B 1 343 ? -4.672 1.834 15.484 1 98.81 343 ILE B O 1
ATOM 6049 N N . ALA B 1 344 ? -5.57 1.45 13.422 1 98.69 344 ALA B N 1
ATOM 6050 C CA . ALA B 1 344 ? -5.383 0.004 13.492 1 98.69 344 ALA B CA 1
ATOM 6051 C C . ALA B 1 344 ? -3.908 -0.353 13.633 1 98.69 344 ALA B C 1
ATOM 6053 O O . ALA B 1 344 ? -3.547 -1.219 14.438 1 98.69 344 ALA B O 1
ATOM 6054 N N . SER B 1 345 ? -3.045 0.287 12.867 1 98.56 345 SER B N 1
ATOM 6055 C CA . SER B 1 345 ? -1.616 -0.004 12.914 1 98.56 345 SER B CA 1
ATOM 6056 C C . SER B 1 345 ? -1.038 0.293 14.297 1 98.56 345 SER B C 1
ATOM 6058 O O . SER B 1 345 ? -0.258 -0.497 14.828 1 98.56 345 SER B O 1
ATOM 6060 N N . ALA B 1 346 ? -1.42 1.42 14.852 1 98.62 346 ALA B N 1
ATOM 6061 C CA . ALA B 1 346 ? -0.899 1.824 16.156 1 98.62 346 ALA B CA 1
ATOM 6062 C C . ALA B 1 346 ? -1.365 0.87 17.25 1 98.62 346 ALA B C 1
ATOM 6064 O O . ALA B 1 346 ? -0.557 0.391 18.047 1 98.62 346 ALA B O 1
ATOM 6065 N N . VAL B 1 347 ? -2.65 0.536 17.234 1 98.5 347 VAL B N 1
ATOM 6066 C CA . VAL B 1 347 ? -3.246 -0.185 18.344 1 98.5 347 VAL B CA 1
ATOM 6067 C C . VAL B 1 347 ? -2.977 -1.681 18.203 1 98.5 347 VAL B C 1
ATOM 6069 O O . VAL B 1 347 ? -2.705 -2.367 19.188 1 98.5 347 VAL B O 1
ATOM 6072 N N . LEU B 1 348 ? -3.01 -2.176 17 1 97.88 348 LEU B N 1
ATOM 6073 C CA . LEU B 1 348 ? -3.01 -3.623 16.828 1 97.88 348 LEU B CA 1
ATOM 6074 C C . LEU B 1 348 ? -1.602 -4.137 16.547 1 97.88 348 LEU B C 1
ATOM 6076 O O . LEU B 1 348 ? -1.276 -5.281 16.859 1 97.88 348 LEU B O 1
ATOM 6080 N N . ARG B 1 349 ? -0.682 -3.289 15.922 1 97.06 349 ARG B N 1
ATOM 6081 C CA . ARG B 1 349 ? 0.66 -3.732 15.555 1 97.06 349 ARG B CA 1
ATOM 6082 C C . ARG B 1 349 ? 1.717 -3.027 16.406 1 97.06 349 ARG B C 1
ATOM 6084 O O . ARG B 1 349 ? 2.887 -3.416 16.391 1 97.06 349 ARG B O 1
ATOM 6091 N N . ASN B 1 350 ? 1.279 -1.922 17.078 1 97.56 350 ASN B N 1
ATOM 6092 C CA . ASN B 1 350 ? 2.244 -1.047 17.734 1 97.56 350 ASN B CA 1
ATOM 6093 C C . ASN B 1 350 ? 3.248 -0.471 16.75 1 97.56 350 ASN B C 1
ATOM 6095 O O . ASN B 1 350 ? 4.453 -0.459 17 1 97.56 350 ASN B O 1
ATOM 6099 N N . GLU B 1 351 ? 2.787 -0.13 15.578 1 97.75 351 GLU B N 1
ATOM 6100 C CA . GLU B 1 351 ? 3.592 0.47 14.523 1 97.75 351 GLU B CA 1
ATOM 6101 C C . GLU B 1 351 ? 2.988 1.79 14.047 1 97.75 351 GLU B C 1
ATOM 6103 O O . GLU B 1 351 ? 1.767 1.927 13.969 1 97.75 351 GLU B O 1
ATOM 6108 N N . ALA B 1 352 ? 3.793 2.742 13.719 1 98.5 352 ALA B N 1
ATOM 6109 C CA . ALA B 1 352 ? 3.348 4.047 13.234 1 98.5 352 ALA B CA 1
ATOM 6110 C C . ALA B 1 352 ? 3.213 4.047 11.711 1 98.5 352 ALA B C 1
ATOM 6112 O O . ALA B 1 352 ? 3.982 3.385 11.016 1 98.5 352 ALA B O 1
ATOM 6113 N N . THR B 1 353 ? 2.197 4.766 11.141 1 98.12 353 THR B N 1
ATOM 6114 C CA . THR B 1 353 ? 2.141 5.066 9.711 1 98.12 353 THR B CA 1
ATOM 6115 C C . THR B 1 353 ? 2.984 6.297 9.383 1 98.12 353 THR B C 1
ATOM 6117 O O . THR B 1 353 ? 2.451 7.34 9 1 98.12 353 THR B O 1
ATOM 6120 N N . GLY B 1 354 ? 4.238 6.211 9.594 1 97.75 354 GLY B N 1
ATOM 6121 C CA . GLY B 1 354 ? 5.176 7.316 9.508 1 97.75 354 GLY B CA 1
ATOM 6122 C C . GLY B 1 354 ? 5.41 8 10.844 1 97.75 354 GLY B C 1
ATOM 6123 O O . GLY B 1 354 ? 4.461 8.289 11.578 1 97.75 354 GLY B O 1
ATOM 6124 N N . SER B 1 355 ? 6.562 8.203 11.203 1 98.38 355 SER B N 1
ATOM 6125 C CA . SER B 1 355 ? 6.988 8.859 12.438 1 98.38 355 SER B CA 1
ATOM 6126 C C . SER B 1 355 ? 8.43 9.344 12.336 1 98.38 355 SER B C 1
ATOM 6128 O O . SER B 1 355 ? 9.281 8.672 11.742 1 98.38 355 SER B O 1
ATOM 6130 N N . PRO B 1 356 ? 8.734 10.461 12.922 1 98.44 356 PRO B N 1
ATOM 6131 C CA . PRO B 1 356 ? 10.109 10.953 12.82 1 98.44 356 PRO B CA 1
ATOM 6132 C C . PRO B 1 356 ? 11.125 9.984 13.406 1 98.44 356 PRO B C 1
ATOM 6134 O O . PRO B 1 356 ? 10.875 9.359 14.438 1 98.44 356 PRO B O 1
ATOM 6137 N N . THR B 1 357 ? 12.195 9.82 12.703 1 96.81 357 THR B N 1
ATOM 6138 C CA . THR B 1 357 ? 13.328 9.047 13.195 1 96.81 357 THR B CA 1
ATOM 6139 C C . THR B 1 357 ? 14.539 9.945 13.445 1 96.81 357 THR B C 1
ATOM 6141 O O . THR B 1 357 ? 15.586 9.477 13.883 1 96.81 357 THR B O 1
ATOM 6144 N N . GLY B 1 358 ? 14.406 11.234 13.156 1 96.62 358 GLY B N 1
ATOM 6145 C CA . GLY B 1 358 ? 15.406 12.273 13.336 1 96.62 358 GLY B CA 1
ATOM 6146 C C . GLY B 1 358 ? 14.922 13.648 12.906 1 96.62 358 GLY B C 1
ATOM 6147 O O . GLY B 1 358 ? 13.758 13.812 12.539 1 96.62 358 GLY B O 1
ATOM 6148 N N . PHE B 1 359 ? 15.773 14.609 13.109 1 98.25 359 PHE B N 1
ATOM 6149 C CA . PHE B 1 359 ? 15.508 15.969 12.664 1 98.25 359 PHE B CA 1
ATOM 6150 C C . PHE B 1 359 ? 16.344 16.297 11.43 1 98.25 359 PHE B C 1
ATOM 6152 O O . PHE B 1 359 ? 17.5 16.719 11.555 1 98.25 359 PHE B O 1
ATOM 6159 N N . ARG B 1 360 ? 15.742 16.219 10.211 1 97.62 360 ARG B N 1
ATOM 6160 C CA . ARG B 1 360 ? 16.484 16.328 8.961 1 97.62 360 ARG B CA 1
ATOM 6161 C C . ARG B 1 360 ? 15.953 17.469 8.102 1 97.62 360 ARG B C 1
ATOM 6163 O O . ARG B 1 360 ? 16.688 18.031 7.285 1 97.62 360 ARG B O 1
ATOM 6170 N N . GLY B 1 361 ? 14.672 17.688 8.195 1 98.31 361 GLY B N 1
ATOM 6171 C CA . GLY B 1 361 ? 14.039 18.812 7.508 1 98.31 361 GLY B CA 1
ATOM 6172 C C . GLY B 1 361 ? 13.328 19.766 8.445 1 98.31 361 GLY B C 1
ATOM 6173 O O . GLY B 1 361 ? 12.75 19.344 9.445 1 98.31 361 GLY B O 1
ATOM 6174 N N . ASP B 1 362 ? 13.398 20.969 8.164 1 98.5 362 ASP B N 1
ATOM 6175 C CA . ASP B 1 362 ? 12.719 22.016 8.914 1 98.5 362 ASP B CA 1
ATOM 6176 C C . ASP B 1 362 ? 12.094 23.047 7.969 1 98.5 362 ASP B C 1
ATOM 6178 O O . ASP B 1 362 ? 12.523 23.188 6.82 1 98.5 362 ASP B O 1
ATOM 6182 N N . VAL B 1 363 ? 11.07 23.703 8.438 1 98.69 363 VAL B N 1
ATOM 6183 C CA . VAL B 1 363 ? 10.398 24.719 7.637 1 98.69 363 VAL B CA 1
ATOM 6184 C C . VAL B 1 363 ? 10.703 26.109 8.211 1 98.69 363 VAL B C 1
ATOM 6186 O O . VAL B 1 363 ? 10.156 26.484 9.242 1 98.69 363 VAL B O 1
ATOM 6189 N N . MET B 1 364 ? 11.484 26.812 7.508 1 98.44 364 MET B N 1
ATOM 6190 C CA . MET B 1 364 ? 11.938 28.125 7.957 1 98.44 364 MET B CA 1
ATOM 6191 C C . MET B 1 364 ? 10.938 29.219 7.562 1 98.44 364 MET B C 1
ATOM 6193 O O . MET B 1 364 ? 10.32 29.125 6.5 1 98.44 364 MET B O 1
ATOM 6197 N N . THR B 1 365 ? 10.828 30.172 8.414 1 98.69 365 THR B N 1
ATOM 6198 C CA . THR B 1 365 ? 10.016 31.344 8.125 1 98.69 365 THR B CA 1
ATOM 6199 C C . THR B 1 365 ? 10.719 32.25 7.129 1 98.69 365 THR B C 1
ATOM 6201 O O . THR B 1 365 ? 11.852 32.688 7.367 1 98.69 365 THR B O 1
ATOM 6204 N N . THR B 1 366 ? 10.039 32.594 6.055 1 98.5 366 THR B N 1
ATOM 6205 C CA . THR B 1 366 ? 10.617 33.406 5.008 1 98.5 366 THR B CA 1
ATOM 6206 C C . THR B 1 366 ? 9.703 34.594 4.676 1 98.5 366 THR B C 1
ATOM 6208 O O . THR B 1 366 ? 8.492 34.406 4.5 1 98.5 366 THR B O 1
ATOM 6211 N N . ALA B 1 367 ? 10.273 35.75 4.516 1 98.75 367 ALA B N 1
ATOM 6212 C CA . ALA B 1 367 ? 9.484 36.969 4.312 1 98.75 367 ALA B CA 1
ATOM 6213 C C . ALA B 1 367 ? 8.891 37 2.904 1 98.75 367 ALA B C 1
ATOM 6215 O O . ALA B 1 367 ? 9.617 36.844 1.918 1 98.75 367 ALA B O 1
ATOM 6216 N N . LYS B 1 368 ? 7.535 37.344 2.775 1 98.38 368 LYS B N 1
ATOM 6217 C CA . LYS B 1 368 ? 6.844 37.469 1.495 1 98.38 368 LYS B CA 1
ATOM 6218 C C . LYS B 1 368 ? 7.137 38.812 0.844 1 98.38 368 LYS B C 1
ATOM 6220 O O . LYS B 1 368 ? 7.039 38.969 -0.376 1 98.38 368 LYS B O 1
ATOM 6225 N N . ARG B 1 369 ? 7.375 39.719 1.618 1 98.38 369 ARG B N 1
ATOM 6226 C CA . ARG B 1 369 ? 7.598 41.125 1.247 1 98.38 369 ARG B CA 1
ATOM 6227 C C . ARG B 1 369 ? 8.562 41.781 2.213 1 98.38 369 ARG B C 1
ATOM 6229 O O . ARG B 1 369 ? 8.984 41.188 3.201 1 98.38 369 ARG B O 1
ATOM 6236 N N . ASP B 1 370 ? 8.938 42.969 1.864 1 98.69 370 ASP B N 1
ATOM 6237 C CA . ASP B 1 370 ? 9.68 43.75 2.852 1 98.69 370 ASP B CA 1
ATOM 6238 C C . ASP B 1 370 ? 8.844 44 4.105 1 98.69 370 ASP B C 1
ATOM 6240 O O . ASP B 1 370 ? 7.695 44.406 4.02 1 98.69 370 ASP B O 1
ATOM 6244 N N . LEU B 1 371 ? 9.484 43.656 5.258 1 98.75 371 LEU B N 1
ATOM 6245 C CA . LEU B 1 371 ? 8.812 43.812 6.539 1 98.75 371 LEU B CA 1
ATOM 6246 C C . LEU B 1 371 ? 9.555 44.812 7.43 1 98.75 371 LEU B C 1
ATOM 6248 O O . LEU B 1 371 ? 10.781 44.938 7.34 1 98.75 371 LEU B O 1
ATOM 6252 N N . LYS B 1 372 ? 8.797 45.469 8.234 1 98.56 372 LYS B N 1
ATOM 6253 C CA . LYS B 1 372 ? 9.375 46.5 9.086 1 98.56 372 LYS B CA 1
ATOM 6254 C C . LYS B 1 372 ? 9.406 46.062 10.547 1 98.56 372 LYS B C 1
ATOM 6256 O O . LYS B 1 372 ? 8.531 45.344 10.992 1 98.56 372 LYS B O 1
ATOM 6261 N N . ALA B 1 373 ? 10.422 46.656 11.211 1 98.5 373 ALA B N 1
ATOM 6262 C CA . ALA B 1 373 ? 10.461 46.469 12.664 1 98.5 373 ALA B CA 1
ATOM 6263 C C . ALA B 1 373 ? 9.133 46.875 13.297 1 98.5 373 ALA B C 1
ATOM 6265 O O . ALA B 1 373 ? 8.531 47.875 12.898 1 98.5 373 ALA B O 1
ATOM 6266 N N . GLY B 1 374 ? 8.734 46.031 14.219 1 98.31 374 GLY B N 1
ATOM 6267 C CA . GLY B 1 374 ? 7.488 46.312 14.906 1 98.31 374 GLY B CA 1
ATOM 6268 C C . GLY B 1 374 ? 6.297 45.594 14.305 1 98.31 374 GLY B C 1
ATOM 6269 O O . GLY B 1 374 ? 5.262 45.438 14.961 1 98.31 374 GLY B O 1
ATOM 6270 N N . GLU B 1 375 ? 6.379 45.125 13.078 1 98.25 375 GLU B N 1
ATOM 6271 C CA . GLU B 1 375 ? 5.293 44.406 12.445 1 98.25 375 GLU B CA 1
ATOM 6272 C C . GLU B 1 375 ? 5.098 43.031 13.102 1 98.25 375 GLU B C 1
ATOM 6274 O O . GLU B 1 375 ? 6.066 42.375 13.5 1 98.25 375 GLU B O 1
ATOM 6279 N N . LYS B 1 376 ? 3.824 42.625 13.203 1 98.25 376 LYS B N 1
ATOM 6280 C CA . LYS B 1 376 ? 3.475 41.281 13.688 1 98.25 376 LYS B CA 1
ATOM 6281 C C . LYS B 1 376 ? 3.287 40.312 12.523 1 98.25 376 LYS B C 1
ATOM 6283 O O . LYS B 1 376 ? 2.586 40.625 11.555 1 98.25 376 LYS B O 1
ATOM 6288 N N . LEU B 1 377 ? 3.98 39.25 12.633 1 98.44 377 LEU B N 1
ATOM 6289 C CA . LEU B 1 377 ? 3.836 38.219 11.609 1 98.44 377 LEU B CA 1
ATOM 6290 C C . LEU B 1 377 ? 2.498 37.5 11.742 1 98.44 377 LEU B C 1
ATOM 6292 O O . LEU B 1 377 ? 1.971 37.344 12.844 1 98.44 377 LEU B O 1
ATOM 6296 N N . ASP B 1 378 ? 1.956 37.062 10.578 1 97.19 378 ASP B N 1
ATOM 6297 C CA . ASP B 1 378 ? 0.636 36.438 10.625 1 97.19 378 ASP B CA 1
ATOM 6298 C C . ASP B 1 378 ? 0.71 34.969 10.25 1 97.19 378 ASP B C 1
ATOM 6300 O O . ASP B 1 378 ? -0.319 34.281 10.133 1 97.19 378 ASP B O 1
ATOM 6304 N N . GLY B 1 379 ? 1.903 34.406 10.016 1 96.06 379 GLY B N 1
ATOM 6305 C CA . GLY B 1 379 ? 2.146 33 9.992 1 96.06 379 GLY B CA 1
ATOM 6306 C C . GLY B 1 379 ? 1.709 32.344 8.695 1 96.06 379 GLY B C 1
ATOM 6307 O O . GLY B 1 379 ? 1.698 32.969 7.645 1 96.06 379 GLY B O 1
ATOM 6308 N N . GLU B 1 380 ? 1.442 31.062 8.742 1 96.12 380 GLU B N 1
ATOM 6309 C CA . GLU B 1 380 ? 1.132 30.172 7.633 1 96.12 380 GLU B CA 1
ATOM 6310 C C . GLU B 1 380 ? -0.004 30.719 6.777 1 96.12 380 GLU B C 1
ATOM 6312 O O . GLU B 1 380 ? -1.086 31.016 7.289 1 96.12 380 GLU B O 1
ATOM 6317 N N . GLY B 1 381 ? 0.252 30.906 5.457 1 97.25 381 GLY B N 1
ATOM 6318 C CA . GLY B 1 381 ? -0.759 31.297 4.488 1 97.25 381 GLY B CA 1
ATOM 6319 C C . GLY B 1 381 ? -1.106 32.781 4.562 1 97.25 381 GLY B C 1
ATOM 6320 O O . GLY B 1 381 ? -1.969 33.25 3.824 1 97.25 381 GLY B O 1
ATOM 6321 N N . GLY B 1 382 ? -0.492 33.531 5.438 1 97.62 382 GLY B N 1
ATOM 6322 C CA . GLY B 1 382 ? -0.857 34.906 5.664 1 97.62 382 GLY B CA 1
ATOM 6323 C C . GLY B 1 382 ? -0.223 35.875 4.664 1 97.62 382 GLY B C 1
ATOM 6324 O O . GLY B 1 382 ? 0.033 35.5 3.52 1 97.62 382 GLY B O 1
ATOM 6325 N N . PHE B 1 383 ? -0.123 37.094 5.094 1 98.19 383 PHE B N 1
ATOM 6326 C CA . PHE B 1 383 ? 0.326 38.188 4.238 1 98.19 383 PHE B CA 1
ATOM 6327 C C . PHE B 1 383 ? 1.828 38.406 4.379 1 98.19 383 PHE B C 1
ATOM 6329 O O . PHE B 1 383 ? 2.445 39.062 3.545 1 98.19 383 PHE B O 1
ATOM 6336 N N . THR B 1 384 ? 2.447 37.875 5.387 1 98.56 384 THR B N 1
ATOM 6337 C CA . THR B 1 384 ? 3.766 38.375 5.758 1 98.56 384 THR B CA 1
ATOM 6338 C C . THR B 1 384 ? 4.848 37.344 5.445 1 98.56 384 THR B C 1
ATOM 6340 O O . THR B 1 384 ? 5.98 37.719 5.125 1 98.56 384 THR B O 1
ATOM 6343 N N . VAL B 1 385 ? 4.555 36.062 5.586 1 98.69 385 VAL B N 1
ATOM 6344 C CA . VAL B 1 385 ? 5.625 35.062 5.484 1 98.69 385 VAL B CA 1
ATOM 6345 C C . VAL B 1 385 ? 5.102 33.812 4.801 1 98.69 385 VAL B C 1
ATOM 6347 O O . VAL B 1 385 ? 3.889 33.594 4.699 1 98.69 385 VAL B O 1
ATOM 6350 N N . PHE B 1 386 ? 5.93 32.969 4.246 1 98.31 386 PHE B N 1
ATOM 6351 C CA . PHE B 1 386 ? 5.672 31.609 3.832 1 98.31 386 PHE B CA 1
ATOM 6352 C C . PHE B 1 386 ? 6.762 30.672 4.34 1 98.31 386 PHE B C 1
ATOM 6354 O O . PHE B 1 386 ? 7.797 31.125 4.832 1 98.31 386 PHE B O 1
ATOM 6361 N N . GLY B 1 387 ? 6.449 29.375 4.363 1 98.19 387 GLY B N 1
ATOM 6362 C CA . GLY B 1 387 ? 7.395 28.375 4.844 1 98.19 387 GLY B CA 1
ATOM 6363 C C . GLY B 1 387 ? 8.281 27.828 3.746 1 98.19 387 GLY B C 1
ATOM 6364 O O . GLY B 1 387 ? 7.797 27.438 2.682 1 98.19 387 GLY B O 1
ATOM 6365 N N . LYS B 1 388 ? 9.539 27.812 4.039 1 97.94 388 LYS B N 1
ATOM 6366 C CA . LYS B 1 388 ? 10.516 27.234 3.123 1 97.94 388 LYS B CA 1
ATOM 6367 C C . LYS B 1 388 ? 11.227 26.031 3.756 1 97.94 388 LYS B C 1
ATOM 6369 O O . LYS B 1 388 ? 11.773 26.141 4.855 1 97.94 388 LYS B O 1
ATOM 6374 N N . LEU B 1 389 ? 11.18 24.922 3.084 1 98.56 389 LEU B N 1
ATOM 6375 C CA . LEU B 1 389 ? 11.852 23.719 3.572 1 98.56 389 LEU B CA 1
ATOM 6376 C C . LEU B 1 389 ? 13.367 23.875 3.465 1 98.56 389 LEU B C 1
ATOM 6378 O O . LEU B 1 389 ? 13.875 24.391 2.475 1 98.56 389 LEU B O 1
ATOM 6382 N N . ALA B 1 390 ? 14.07 23.406 4.445 1 97.62 390 ALA B N 1
ATOM 6383 C CA . ALA B 1 390 ? 15.523 23.328 4.457 1 97.62 390 ALA B CA 1
ATOM 6384 C C . ALA B 1 390 ? 16.016 22.141 5.258 1 97.62 390 ALA B C 1
ATOM 6386 O O . ALA B 1 390 ? 15.297 21.609 6.113 1 97.62 390 ALA B O 1
ATOM 6387 N N . PRO B 1 391 ? 17.234 21.625 4.902 1 97.38 391 PRO B N 1
ATOM 6388 C CA . PRO B 1 391 ? 17.859 20.703 5.863 1 97.38 391 PRO B CA 1
ATOM 6389 C C . PRO B 1 391 ? 17.922 21.281 7.277 1 97.38 391 PRO B C 1
ATOM 6391 O O . PRO B 1 391 ? 18.172 22.484 7.449 1 97.38 391 PRO B O 1
ATOM 6394 N N . ALA B 1 392 ? 17.641 20.453 8.219 1 97.25 392 ALA B N 1
ATOM 6395 C CA . ALA B 1 392 ? 17.594 20.906 9.609 1 97.25 392 ALA B CA 1
ATOM 6396 C C . ALA B 1 392 ? 18.906 21.562 10.016 1 97.25 392 ALA B C 1
ATOM 6398 O O . ALA B 1 392 ? 18.922 22.531 10.789 1 97.25 392 ALA B O 1
ATOM 6399 N N . GLU B 1 393 ? 20 21.094 9.516 1 95.12 393 GLU B N 1
ATOM 6400 C CA . GLU B 1 393 ? 21.312 21.656 9.828 1 95.12 393 GLU B CA 1
ATOM 6401 C C . GLU B 1 393 ? 21.391 23.125 9.422 1 95.12 393 GLU B C 1
ATOM 6403 O O . GLU B 1 393 ? 21.938 23.938 10.156 1 95.12 393 GLU B O 1
ATOM 6408 N N . ILE B 1 394 ? 20.906 23.391 8.281 1 95.75 394 ILE B N 1
ATOM 6409 C CA . ILE B 1 394 ? 20.906 24.766 7.789 1 95.75 394 ILE B CA 1
ATOM 6410 C C . ILE B 1 394 ? 20 25.625 8.664 1 95.75 394 ILE B C 1
ATOM 6412 O O . ILE B 1 394 ? 20.359 26.75 9.016 1 95.75 394 ILE B O 1
ATOM 6416 N N . SER B 1 395 ? 18.844 25.109 8.969 1 97.25 395 SER B N 1
ATOM 6417 C CA . SER B 1 395 ? 17.922 25.828 9.836 1 97.25 395 SER B CA 1
ATOM 6418 C C . SER B 1 395 ? 18.547 26.156 11.18 1 97.25 395 SER B C 1
ATOM 6420 O O . SER B 1 395 ? 18.438 27.281 11.672 1 97.25 395 SER B O 1
ATOM 6422 N N . LEU B 1 396 ? 19.172 25.172 11.797 1 96.94 396 LEU B N 1
ATOM 6423 C CA . LEU B 1 396 ? 19.812 25.344 13.086 1 96.94 396 LEU B CA 1
ATOM 6424 C C . LEU B 1 396 ? 20.953 26.359 12.992 1 96.94 396 LEU B C 1
ATOM 6426 O O . LEU B 1 396 ? 21.109 27.203 13.867 1 96.94 396 LEU B O 1
ATOM 6430 N N . ASP B 1 397 ? 21.734 26.266 11.93 1 95.25 397 ASP B N 1
ATOM 6431 C CA . ASP B 1 397 ? 22.859 27.172 11.727 1 95.25 397 ASP B CA 1
ATOM 6432 C C . ASP B 1 397 ? 22.391 28.625 11.586 1 95.25 397 ASP B C 1
ATOM 6434 O O . ASP B 1 397 ? 23.031 29.547 12.07 1 95.25 397 ASP B O 1
ATOM 6438 N N . ARG B 1 398 ? 21.297 28.781 10.961 1 96.06 398 ARG B N 1
ATOM 6439 C CA . ARG B 1 398 ? 20.75 30.109 10.719 1 96.06 398 ARG B CA 1
ATOM 6440 C C . ARG B 1 398 ? 19.906 30.578 11.891 1 96.06 398 ARG B C 1
ATOM 6442 O O . ARG B 1 398 ? 19.359 31.672 11.867 1 96.06 398 ARG B O 1
ATOM 6449 N N . ASN B 1 399 ? 19.797 29.719 12.891 1 97.88 399 ASN B N 1
ATOM 6450 C CA . ASN B 1 399 ? 18.906 30 14.008 1 97.88 399 ASN B CA 1
ATOM 6451 C C . ASN B 1 399 ? 17.516 30.422 13.523 1 97.88 399 ASN B C 1
ATOM 6453 O O . ASN B 1 399 ? 16.938 31.375 14.023 1 97.88 399 ASN B O 1
ATOM 6457 N N . ALA B 1 400 ? 17.047 29.719 12.523 1 98.25 400 ALA B N 1
ATOM 6458 C CA . ALA B 1 400 ? 15.82 30.094 11.82 1 98.25 400 ALA B CA 1
ATOM 6459 C C . ALA B 1 400 ? 14.602 29.938 12.734 1 98.25 400 ALA B C 1
ATOM 6461 O O . ALA B 1 400 ? 14.516 28.984 13.508 1 98.25 400 ALA B O 1
ATOM 6462 N N . LEU B 1 401 ? 13.672 30.891 12.664 1 98.62 401 LEU B N 1
ATOM 6463 C CA . LEU B 1 401 ? 12.367 30.766 13.305 1 98.62 401 LEU B CA 1
ATOM 6464 C C . LEU B 1 401 ? 11.5 29.75 12.586 1 98.62 401 LEU B C 1
ATOM 6466 O O . LEU B 1 401 ? 11.234 29.875 11.391 1 98.62 401 LEU B O 1
ATOM 6470 N N . PRO B 1 402 ? 11.156 28.656 13.336 1 98.44 402 PRO B N 1
ATOM 6471 C CA . PRO B 1 402 ? 10.25 27.734 12.656 1 98.44 402 PRO B CA 1
ATOM 6472 C C . PRO B 1 402 ? 8.914 28.375 12.281 1 98.44 402 PRO B C 1
ATOM 6474 O O . PRO B 1 402 ? 8.359 29.141 13.062 1 98.44 402 PRO B O 1
ATOM 6477 N N . LEU B 1 403 ? 8.398 28.047 11.164 1 97.94 403 LEU B N 1
ATOM 6478 C CA . LEU B 1 403 ? 7.18 28.672 10.648 1 97.94 403 LEU B CA 1
ATOM 6479 C C . LEU B 1 403 ? 6.035 28.531 11.648 1 97.94 403 LEU B C 1
ATOM 6481 O O . LEU B 1 403 ? 5.195 29.438 11.758 1 97.94 403 LEU B O 1
ATOM 6485 N N . GLY B 1 404 ? 5.949 27.391 12.352 1 96.62 404 GLY B N 1
ATOM 6486 C CA . GLY B 1 404 ? 4.863 27.125 13.281 1 96.62 404 GLY B CA 1
ATOM 6487 C C . GLY B 1 404 ? 4.789 28.125 14.414 1 96.62 404 GLY B C 1
ATOM 6488 O O . GLY B 1 404 ? 3.768 28.234 15.094 1 96.62 404 GLY B O 1
ATOM 6489 N N . LEU B 1 405 ? 5.828 28.922 14.625 1 97.69 405 LEU B N 1
ATOM 6490 C CA . LEU B 1 405 ? 5.875 29.891 15.727 1 97.69 405 LEU B CA 1
ATOM 6491 C C . LEU B 1 405 ? 5.902 31.312 15.188 1 97.69 405 LEU B C 1
ATOM 6493 O O . LEU B 1 405 ? 6.145 32.25 15.945 1 97.69 405 LEU B O 1
ATOM 6497 N N . ALA B 1 406 ? 5.688 31.453 13.93 1 97.62 406 ALA B N 1
ATOM 6498 C CA . ALA B 1 406 ? 5.762 32.781 13.297 1 97.62 406 ALA B CA 1
ATOM 6499 C C . ALA B 1 406 ? 4.531 33.594 13.633 1 97.62 406 ALA B C 1
ATOM 6501 O O . ALA B 1 406 ? 4.625 34.812 13.797 1 97.62 406 ALA B O 1
ATOM 6502 N N . HIS B 1 407 ? 3.371 32.938 13.688 1 96.25 407 HIS B N 1
ATOM 6503 C CA . HIS B 1 407 ? 2.135 33.656 13.93 1 96.25 407 HIS B CA 1
ATOM 6504 C C . HIS B 1 407 ? 2.176 34.375 15.273 1 96.25 407 HIS B C 1
ATOM 6506 O O . HIS B 1 407 ? 2.342 33.75 16.312 1 96.25 407 HIS B O 1
ATOM 6512 N N . GLY B 1 408 ? 2.027 35.656 15.234 1 95.94 408 GLY B N 1
ATOM 6513 C CA . GLY B 1 408 ? 1.981 36.469 16.453 1 95.94 408 GLY B CA 1
ATOM 6514 C C . GLY B 1 408 ? 3.338 37 16.859 1 95.94 408 GLY B C 1
ATOM 6515 O O . GLY B 1 408 ? 3.428 37.875 17.719 1 95.94 408 GLY B O 1
ATOM 6516 N N . ALA B 1 409 ? 4.406 36.531 16.281 1 97.69 409 ALA B N 1
ATOM 6517 C CA . ALA B 1 409 ? 5.742 37.031 16.578 1 97.69 409 ALA B CA 1
ATOM 6518 C C . ALA B 1 409 ? 5.898 38.469 16.078 1 97.69 409 ALA B C 1
ATOM 6520 O O . ALA B 1 409 ? 5.391 38.812 15.016 1 97.69 409 ALA B O 1
ATOM 6521 N N . THR B 1 410 ? 6.598 39.25 16.812 1 98.44 410 THR B N 1
ATOM 6522 C CA . THR B 1 410 ? 6.812 40.656 16.453 1 98.44 410 THR B CA 1
ATOM 6523 C C . THR B 1 410 ? 8.25 40.875 15.992 1 98.44 410 THR B C 1
ATOM 6525 O O . THR B 1 410 ? 9.195 40.5 16.703 1 98.44 410 THR B O 1
ATOM 6528 N N . LEU B 1 411 ? 8.43 41.5 14.859 1 98.69 411 LEU B N 1
ATOM 6529 C CA . LEU B 1 411 ? 9.766 41.75 14.32 1 98.69 411 LEU B CA 1
ATOM 6530 C C . LEU B 1 411 ? 10.484 42.844 15.125 1 98.69 411 LEU B C 1
ATOM 6532 O O . LEU B 1 411 ? 9.875 43.812 15.539 1 98.69 411 LEU B O 1
ATOM 6536 N N . VAL B 1 412 ? 11.773 42.688 15.312 1 98.5 412 VAL B N 1
ATOM 6537 C CA . VAL B 1 412 ? 12.539 43.688 16.062 1 98.5 412 VAL B CA 1
ATOM 6538 C C . VAL B 1 412 ? 13.484 44.438 15.117 1 98.5 412 VAL B C 1
ATOM 6540 O O . VAL B 1 412 ? 14.164 45.375 15.523 1 98.5 412 VAL B O 1
ATOM 6543 N N . ARG B 1 413 ? 13.594 44.031 13.898 1 98 413 ARG B N 1
ATOM 6544 C CA . ARG B 1 413 ? 14.328 44.75 12.844 1 98 413 ARG B CA 1
ATOM 6545 C C . ARG B 1 413 ? 13.648 44.562 11.492 1 98 413 ARG B C 1
ATOM 6547 O O . ARG B 1 413 ? 12.75 43.719 11.352 1 98 413 ARG B O 1
ATOM 6554 N N . ASP B 1 414 ? 14.062 45.375 10.547 1 98.62 414 ASP B N 1
ATOM 6555 C CA . ASP B 1 414 ? 13.57 45.25 9.18 1 98.62 414 ASP B CA 1
ATOM 6556 C C . ASP B 1 414 ? 14.062 43.969 8.539 1 98.62 414 ASP B C 1
ATOM 6558 O O . ASP B 1 414 ? 15.195 43.531 8.773 1 98.62 414 ASP B O 1
ATOM 6562 N N . ILE B 1 415 ? 13.219 43.281 7.824 1 98.69 415 ILE B N 1
ATOM 6563 C CA . ILE B 1 415 ? 13.547 42.062 7.086 1 98.69 415 ILE B CA 1
ATOM 6564 C C . ILE B 1 415 ? 13.219 42.25 5.605 1 98.69 415 ILE B C 1
ATOM 6566 O O . ILE B 1 415 ? 12.109 42.656 5.262 1 98.69 415 ILE B O 1
ATOM 6570 N N . ALA B 1 416 ? 14.125 41.906 4.719 1 98.69 416 ALA B N 1
ATOM 6571 C CA . ALA B 1 416 ? 13.898 42.062 3.285 1 98.69 416 ALA B CA 1
ATOM 6572 C C . ALA B 1 416 ? 13.078 40.906 2.738 1 98.69 416 ALA B C 1
ATOM 6574 O O . ALA B 1 416 ? 13.078 39.812 3.307 1 98.69 416 ALA B O 1
ATOM 6575 N N . LYS B 1 417 ? 12.305 41.156 1.658 1 98.5 417 LYS B N 1
ATOM 6576 C CA . LYS B 1 417 ? 11.633 40.094 0.929 1 98.5 417 LYS B CA 1
ATOM 6577 C C . LYS B 1 417 ? 12.578 38.938 0.668 1 98.5 417 LYS B C 1
ATOM 6579 O O . LYS B 1 417 ? 13.75 39.125 0.342 1 98.5 417 LYS B O 1
ATOM 6584 N N . ASP B 1 418 ? 12.133 37.656 0.921 1 97.88 418 ASP B N 1
ATOM 6585 C CA . ASP B 1 418 ? 12.797 36.406 0.641 1 97.88 418 ASP B CA 1
ATOM 6586 C C . ASP B 1 418 ? 13.859 36.094 1.695 1 97.88 418 ASP B C 1
ATOM 6588 O O . ASP B 1 418 ? 14.523 35.062 1.629 1 97.88 418 ASP B O 1
ATOM 6592 N N . GLU B 1 419 ? 14.055 36.969 2.635 1 98.19 419 GLU B N 1
ATOM 6593 C CA . GLU B 1 419 ? 15 36.688 3.713 1 98.19 419 GLU B CA 1
ATOM 6594 C C . GLU B 1 419 ? 14.398 35.781 4.762 1 98.19 419 GLU B C 1
ATOM 6596 O O . GLU B 1 419 ? 13.227 35.906 5.105 1 98.19 419 GLU B O 1
ATOM 6601 N N . THR B 1 420 ? 15.234 34.812 5.227 1 98.06 420 THR B N 1
ATOM 6602 C CA . THR B 1 420 ? 14.836 33.938 6.332 1 98.06 420 THR B CA 1
ATOM 6603 C C . THR B 1 420 ? 14.789 34.719 7.645 1 98.06 420 THR B C 1
ATOM 6605 O O . THR B 1 420 ? 15.711 35.5 7.953 1 98.06 420 THR B O 1
ATOM 6608 N N . ILE B 1 421 ? 13.711 34.562 8.312 1 98.75 421 ILE B N 1
ATOM 6609 C CA . ILE B 1 421 ? 13.555 35.188 9.609 1 98.75 421 ILE B CA 1
ATOM 6610 C C . ILE B 1 421 ? 14.07 34.281 10.711 1 98.75 421 ILE B C 1
ATOM 6612 O O . ILE B 1 421 ? 13.719 33.094 10.742 1 98.75 421 ILE B O 1
ATOM 6616 N N . SER B 1 422 ? 14.875 34.781 11.625 1 98.5 422 SER B N 1
ATOM 6617 C CA . SER B 1 422 ? 15.477 33.969 12.688 1 98.5 422 SER B CA 1
ATOM 6618 C C . SER B 1 422 ? 14.859 34.312 14.039 1 98.5 422 SER B C 1
ATOM 6620 O O . SER B 1 422 ? 14.094 35.25 14.164 1 98.5 422 SER B O 1
ATOM 6622 N N . TRP B 1 423 ? 15.234 33.5 15.016 1 98.25 423 TRP B N 1
ATOM 6623 C CA . TRP B 1 423 ? 14.852 33.75 16.406 1 98.25 423 TRP B CA 1
ATOM 6624 C C . TRP B 1 423 ? 15.32 35.156 16.844 1 98.25 423 TRP B C 1
ATOM 6626 O O . TRP B 1 423 ? 14.656 35.812 17.656 1 98.25 423 TRP B O 1
ATOM 6636 N N . ASP B 1 424 ? 16.406 35.656 16.312 1 98.06 424 ASP B N 1
ATOM 6637 C CA . ASP B 1 424 ? 17 36.938 16.703 1 98.06 424 ASP B CA 1
ATOM 6638 C C . ASP B 1 424 ? 16.219 38.125 16.109 1 98.06 424 ASP B C 1
ATOM 6640 O O . ASP B 1 424 ? 16.391 39.25 16.531 1 98.06 424 ASP B O 1
ATOM 6644 N N . ASP B 1 425 ? 15.43 37.812 15.18 1 98.69 425 ASP B N 1
ATOM 6645 C CA . ASP B 1 425 ? 14.734 38.844 14.445 1 98.69 425 ASP B CA 1
ATOM 6646 C C . ASP B 1 425 ? 13.352 39.125 15.031 1 98.69 425 ASP B C 1
ATOM 6648 O O . ASP B 1 425 ? 12.625 39.969 14.555 1 98.69 425 ASP B O 1
ATOM 6652 N N . VAL B 1 426 ? 12.969 38.312 16.047 1 98.56 426 VAL B N 1
ATOM 6653 C CA . VAL B 1 426 ? 11.594 38.406 16.516 1 98.56 426 VAL B CA 1
ATOM 6654 C C . VAL B 1 426 ? 11.562 38.375 18.031 1 98.56 426 VAL B C 1
ATOM 6656 O O . VAL B 1 426 ? 12.516 37.938 18.672 1 98.56 426 VAL B O 1
ATOM 6659 N N . ARG B 1 427 ? 10.523 38.938 18.562 1 97.88 427 ARG B N 1
ATOM 6660 C CA . ARG B 1 427 ? 10.117 38.719 19.953 1 97.88 427 ARG B CA 1
ATOM 6661 C C . ARG B 1 427 ? 8.969 37.719 20.016 1 97.88 427 ARG B C 1
ATOM 6663 O O . ARG B 1 427 ? 7.906 37.938 19.438 1 97.88 427 ARG B O 1
ATOM 6670 N N . VAL B 1 428 ? 9.266 36.594 20.688 1 95.56 428 VAL B N 1
ATOM 6671 C CA . VAL B 1 428 ? 8.25 35.562 20.938 1 95.56 428 VAL B CA 1
ATOM 6672 C C . VAL B 1 428 ? 8.078 35.344 22.438 1 95.56 428 VAL B C 1
ATOM 6674 O O . VAL B 1 428 ? 8.961 35.719 23.219 1 95.56 428 VAL B O 1
ATOM 6677 N N . ASP B 1 429 ? 6.938 34.906 22.859 1 94.75 429 ASP B N 1
ATOM 6678 C CA . ASP B 1 429 ? 6.707 34.594 24.266 1 94.75 429 ASP B CA 1
ATOM 6679 C C . ASP B 1 429 ? 7.41 33.281 24.641 1 94.75 429 ASP B C 1
ATOM 6681 O O . ASP B 1 429 ? 6.871 32.188 24.406 1 94.75 429 ASP B O 1
ATOM 6685 N N . GLU B 1 430 ? 8.445 33.344 25.344 1 93.88 430 GLU B N 1
ATOM 6686 C CA . GLU B 1 430 ? 9.297 32.219 25.672 1 93.88 430 GLU B CA 1
ATOM 6687 C C . GLU B 1 430 ? 8.617 31.297 26.688 1 93.88 430 GLU B C 1
ATOM 6689 O O . GLU B 1 430 ? 9.031 30.156 26.891 1 93.88 430 GLU B O 1
ATOM 6694 N N . SER B 1 431 ? 7.598 31.766 27.328 1 95.25 431 SER B N 1
ATOM 6695 C CA . SER B 1 431 ? 6.922 30.984 28.344 1 95.25 431 SER B CA 1
ATOM 6696 C C . SER B 1 431 ? 5.926 30 27.719 1 95.25 431 SER B C 1
ATOM 6698 O O . SER B 1 431 ? 5.453 29.078 28.375 1 95.25 431 SER B O 1
ATOM 6700 N N . GLN B 1 432 ? 5.66 30.203 26.469 1 96.38 432 GLN B N 1
ATOM 6701 C CA . GLN B 1 432 ? 4.734 29.312 25.781 1 96.38 432 GLN B CA 1
ATOM 6702 C C . GLN B 1 432 ? 5.285 27.891 25.703 1 96.38 432 GLN B C 1
ATOM 6704 O O . GLN B 1 432 ? 6.465 27.688 25.422 1 96.38 432 GLN B O 1
ATOM 6709 N N . PHE B 1 433 ? 4.43 26.938 25.969 1 97.81 433 PHE B N 1
ATOM 6710 C CA . PHE B 1 433 ? 4.816 25.531 26.078 1 97.81 433 PHE B CA 1
ATOM 6711 C C . PHE B 1 433 ? 5.445 25.062 24.766 1 97.81 433 PHE B C 1
ATOM 6713 O O . PHE B 1 433 ? 6.5 24.422 24.781 1 97.81 433 PHE B O 1
ATOM 6720 N N . ALA B 1 434 ? 4.836 25.391 23.641 1 97.75 434 ALA B N 1
ATOM 6721 C CA . ALA B 1 434 ? 5.328 24.953 22.344 1 97.75 434 ALA B CA 1
ATOM 6722 C C . ALA B 1 434 ? 6.711 25.531 22.047 1 97.75 434 ALA B C 1
ATOM 6724 O O . ALA B 1 434 ? 7.543 24.875 21.422 1 97.75 434 ALA B O 1
ATOM 6725 N N . VAL B 1 435 ? 6.926 26.781 22.484 1 98.19 435 VAL B N 1
ATOM 6726 C CA . VAL B 1 435 ? 8.227 27.422 22.297 1 98.19 435 VAL B CA 1
ATOM 6727 C C . VAL B 1 435 ? 9.289 26.656 23.094 1 98.19 435 VAL B C 1
ATOM 6729 O O . VAL B 1 435 ? 10.383 26.391 22.578 1 98.19 435 VAL B O 1
ATOM 6732 N N . LYS B 1 436 ? 8.93 26.25 24.312 1 98.19 436 LYS B N 1
ATOM 6733 C CA . LYS B 1 436 ? 9.859 25.5 25.156 1 98.19 436 LYS B CA 1
ATOM 6734 C C . LYS B 1 436 ? 10.219 24.172 24.516 1 98.19 436 LYS B C 1
ATOM 6736 O O . LYS B 1 436 ? 11.383 23.766 24.531 1 98.19 436 LYS B O 1
ATOM 6741 N N . ILE B 1 437 ? 9.227 23.469 24.016 1 98.38 437 ILE B N 1
ATOM 6742 C CA . ILE B 1 437 ? 9.445 22.172 23.391 1 98.38 437 ILE B CA 1
ATOM 6743 C C . ILE B 1 437 ? 10.305 22.344 22.141 1 98.38 437 ILE B C 1
ATOM 6745 O O . ILE B 1 437 ? 11.203 21.531 21.891 1 98.38 437 ILE B O 1
ATOM 6749 N N . ARG B 1 438 ? 10.055 23.375 21.344 1 98.56 438 ARG B N 1
ATOM 6750 C CA . ARG B 1 438 ? 10.844 23.625 20.141 1 98.56 438 ARG B CA 1
ATOM 6751 C C . ARG B 1 438 ? 12.297 23.953 20.484 1 98.56 438 ARG B C 1
ATOM 6753 O O . ARG B 1 438 ? 13.219 23.453 19.844 1 98.56 438 ARG B O 1
ATOM 6760 N N . ARG B 1 439 ? 12.422 24.812 21.5 1 97.56 439 ARG B N 1
ATOM 6761 C CA . ARG B 1 439 ? 13.766 25.141 21.953 1 97.56 439 ARG B CA 1
ATOM 6762 C C . ARG B 1 439 ? 14.516 23.891 22.406 1 97.56 439 ARG B C 1
ATOM 6764 O O . ARG B 1 439 ? 15.711 23.75 22.156 1 97.56 439 ARG B O 1
ATOM 6771 N N . GLN B 1 440 ? 13.82 23.016 23.094 1 97.75 440 GLN B N 1
ATOM 6772 C CA . GLN B 1 440 ? 14.406 21.75 23.516 1 97.75 440 GLN B CA 1
ATOM 6773 C C . GLN B 1 440 ? 14.852 20.922 22.312 1 97.75 440 GLN B C 1
ATOM 6775 O O . GLN B 1 440 ? 15.945 20.359 22.312 1 97.75 440 GLN B O 1
ATOM 6780 N N . LEU B 1 441 ? 14.016 20.828 21.312 1 98.25 441 LEU B N 1
ATOM 6781 C CA . LEU B 1 441 ? 14.352 20.094 20.094 1 98.25 441 LEU B CA 1
ATOM 6782 C C . LEU B 1 441 ? 15.641 20.625 19.469 1 98.25 441 LEU B C 1
ATOM 6784 O O . LEU B 1 441 ? 16.547 19.859 19.156 1 98.25 441 LEU B O 1
ATOM 6788 N N . GLU B 1 442 ? 15.711 21.938 19.328 1 97.94 442 GLU B N 1
ATOM 6789 C CA . GLU B 1 442 ? 16.875 22.562 18.688 1 97.94 442 GLU B CA 1
ATOM 6790 C C . GLU B 1 442 ? 18.141 22.312 19.516 1 97.94 442 GLU B C 1
ATOM 6792 O O . GLU B 1 442 ? 19.203 22.016 18.953 1 97.94 442 GLU B O 1
ATOM 6797 N N . SER B 1 443 ? 18.016 22.422 20.812 1 96.62 443 SER B N 1
ATOM 6798 C CA . SER B 1 443 ? 19.156 22.188 21.688 1 96.62 443 SER B CA 1
ATOM 6799 C C . SER B 1 443 ? 19.656 20.75 21.578 1 96.62 443 SER B C 1
ATOM 6801 O O . SER B 1 443 ? 20.859 20.516 21.438 1 96.62 443 SER B O 1
ATOM 6803 N N . GLU B 1 444 ? 18.766 19.812 21.594 1 95.5 444 GLU B N 1
ATOM 6804 C CA . GLU B 1 444 ? 19.125 18.391 21.547 1 95.5 444 GLU B CA 1
ATOM 6805 C C . GLU B 1 444 ? 19.75 18.031 20.203 1 95.5 444 GLU B C 1
ATOM 6807 O O . GLU B 1 444 ? 20.781 17.344 20.156 1 95.5 444 GLU B O 1
ATOM 6812 N N . PHE B 1 445 ? 19.219 18.531 19.172 1 93.5 445 PHE B N 1
ATOM 6813 C CA . PHE B 1 445 ? 19.688 18.094 17.859 1 93.5 445 PHE B CA 1
ATOM 6814 C C . PHE B 1 445 ? 20.922 18.875 17.453 1 93.5 445 PHE B C 1
ATOM 6816 O O . PHE B 1 445 ? 21.734 18.391 16.656 1 93.5 445 PHE B O 1
ATOM 6823 N N . ARG B 1 446 ? 21.062 20.078 17.969 1 93.06 446 ARG B N 1
ATOM 6824 C CA . ARG B 1 446 ? 22.344 20.766 17.812 1 93.06 446 ARG B CA 1
ATOM 6825 C C . ARG B 1 446 ? 23.469 19.969 18.453 1 93.06 446 ARG B C 1
ATOM 6827 O O . ARG B 1 446 ? 24.562 19.844 17.875 1 93.06 446 ARG B O 1
ATOM 6834 N N . SER B 1 447 ? 23.219 19.484 19.594 1 89.88 447 SER B N 1
ATOM 6835 C CA . SER B 1 447 ? 24.203 18.688 20.328 1 89.88 447 SER B CA 1
ATOM 6836 C C . SER B 1 447 ? 24.531 17.406 19.578 1 89.88 447 SER B C 1
ATOM 6838 O O . SER B 1 447 ? 25.703 16.984 19.531 1 89.88 447 SER B O 1
ATOM 6840 N N . GLU B 1 448 ? 23.578 16.766 19.031 1 87.94 448 GLU B N 1
ATOM 6841 C CA . GLU B 1 448 ? 23.781 15.531 18.297 1 87.94 448 GLU B CA 1
ATOM 6842 C C . GLU B 1 448 ? 24.578 15.773 17.016 1 87.94 448 GLU B C 1
ATOM 6844 O O . GLU B 1 448 ? 25.406 14.945 16.625 1 87.94 448 GLU B O 1
ATOM 6849 N N . HIS B 1 449 ? 24.219 16.891 16.375 1 82.19 449 HIS B N 1
ATOM 6850 C CA . HIS B 1 449 ? 24.953 17.234 15.164 1 82.19 449 HIS B CA 1
ATOM 6851 C C . HIS B 1 449 ? 26.422 17.516 15.469 1 82.19 449 HIS B C 1
ATOM 6853 O O . HIS B 1 449 ? 27.312 17.125 14.703 1 82.19 449 HIS B O 1
ATOM 6859 N N . ILE B 1 450 ? 26.625 18.188 16.547 1 78 450 ILE B N 1
ATOM 6860 C CA . ILE B 1 450 ? 28 18.5 16.969 1 78 450 ILE B CA 1
ATOM 6861 C C . ILE B 1 450 ? 28.734 17.219 17.328 1 78 450 ILE B C 1
ATOM 6863 O O . ILE B 1 450 ? 29.891 17.031 16.953 1 78 450 ILE B O 1
ATOM 6867 N N . ALA B 1 451 ? 28.078 16.266 17.938 1 71.44 451 ALA B N 1
ATOM 6868 C CA . ALA B 1 451 ? 28.688 15.008 18.344 1 71.44 451 ALA B CA 1
ATOM 6869 C C . ALA B 1 451 ? 29 14.133 17.141 1 71.44 451 ALA B C 1
ATOM 6871 O O . ALA B 1 451 ? 30.016 13.43 17.125 1 71.44 451 ALA B O 1
ATOM 6872 N N . ALA B 1 452 ? 28.234 14.188 16.156 1 69.56 452 ALA B N 1
ATOM 6873 C CA . ALA B 1 452 ? 28.422 13.352 14.977 1 69.56 452 ALA B CA 1
ATOM 6874 C C . ALA B 1 452 ? 29.578 13.867 14.117 1 69.56 452 ALA B C 1
ATOM 6876 O O . ALA B 1 452 ? 30.219 13.094 13.406 1 69.56 452 ALA B O 1
ATOM 6877 N N . THR B 1 453 ? 29.781 15.242 14.188 1 67.69 453 THR B N 1
ATOM 6878 C CA . THR B 1 453 ? 30.812 15.852 13.352 1 67.69 453 THR B CA 1
ATOM 6879 C C . THR B 1 453 ? 32.125 15.984 14.125 1 67.69 453 THR B C 1
ATOM 6881 O O . THR B 1 453 ? 33.156 16.391 13.562 1 67.69 453 THR B O 1
ATOM 6884 N N . ALA B 1 454 ? 32.25 15.469 15.438 1 62.12 454 ALA B N 1
ATOM 6885 C CA . ALA B 1 454 ? 33.5 15.469 16.234 1 62.12 454 ALA B CA 1
ATOM 6886 C C . ALA B 1 454 ? 34.188 14.117 16.156 1 62.12 454 ALA B C 1
ATOM 6888 O O . ALA B 1 454 ? 35.406 14.055 16.016 1 62.12 454 ALA B O 1
#